Protein AF-0000000087425259 (afdb_homodimer)

Radius of gyration: 31.86 Å; Cα contacts (8 Å, |Δi|>4): 2151; chains: 2; bounding box: 112×76×80 Å

Secondary structure (DSSP, 8-state):
-----------------------------------------------------HHHHHHSTTS-------EEEE-----SSSS-----EEEEEEEEEEEEEEE---SS-TTSS---EEEEEEEEEEEEEE-TTSEEEEEEEEEEEEP--S-TT-----EEEEEEEEEEEEEEETTEEEEEEEEE-SS-HHHHS-GGG-SSSS--HHHH-B-TTTSS-B--S---EEEEEEEE-PPEESSTTSSSEEEEEEEEEE-SS-SSBSS-SSS--EEEEEEEEEETTTEEEEEEEEEEEEEESSTT--EEEEEEEEEEEEEEEETTEEEEEEEEEEEEE--SSTTPPPPEEEEEEEEEEEE-SSBTTEEEEEEEEEEES-TTS-GGGS-GGG--EEEEEEEEEEE-SSSSEEEEEEEEEEEESS------EEEEEEEEE-/------------------------------------------------------HHHHHTTTS-------EEEE-----SSSS---PPEEEEEEEEEEEEEEE---SS-TTSS---EEEEEEEEEEEEEE-TTSEEEEEEEEEEEEP--S-TT----BEEEEEEEEEEEEEEETTEEEEEEEEE-SS-HHHHS-GGG-SSSS--HHHH-B-TTTSS-B--S---EEEEEEEE---EESSTTSSSEEEEEEEEEE-SS-SS-SS-SSSPPEEEEEEEEEETTTEEEEEEEEEEEEEESSTT--EEEEEEEEEEEEEEEETTEEEEEEEEEEEEE--SSTTPPPPEEEEEEEEEEEE-SSBTTEEEEEEEEEEES-TTS-GGGS-GGG--EEEEEEEEEEE-SSSSEEEEEEEEEEEESS------EEEEEEEEE-

pLDDT: mean 77.79, std 27.11, range [18.11, 98.94]

Organism: Persicimonas caeni (NCBI:txid2292766)

Solvent-accessible surface area (backbone atoms only — not comparable to full-atom values): 45806 Å² total; per-residue (Å²): 132,93,71,86,80,83,82,77,79,79,80,79,81,78,80,80,76,77,71,80,73,76,74,76,76,71,78,73,81,76,80,82,74,80,79,82,77,80,76,79,80,74,82,70,82,73,74,77,65,86,75,59,74,49,56,78,40,45,76,59,48,68,64,83,46,49,64,45,72,35,60,66,42,60,38,69,51,77,49,90,64,92,64,76,49,81,40,52,39,32,30,38,37,35,35,39,30,40,32,37,40,39,39,33,63,25,91,87,42,82,70,27,24,78,70,60,43,77,42,63,66,36,39,35,38,33,40,41,35,39,37,94,76,24,41,34,36,37,40,29,38,27,55,28,36,72,41,85,55,87,54,89,82,48,84,74,58,53,66,36,48,35,54,57,39,41,30,42,32,43,35,79,41,67,72,38,31,42,34,40,23,27,38,70,50,46,49,39,68,73,67,66,45,56,79,89,68,51,93,53,98,62,73,50,52,29,50,63,27,36,53,54,48,65,35,71,54,35,79,32,76,51,57,61,35,25,34,25,40,34,41,32,35,39,74,46,50,83,40,90,79,51,65,34,51,24,40,29,42,31,39,34,44,25,34,59,44,66,58,49,45,44,42,20,78,67,45,38,65,14,42,32,28,27,43,35,40,28,40,29,86,36,33,36,42,35,39,20,33,37,44,27,66,34,74,43,76,54,89,88,59,62,41,54,32,38,36,41,35,41,30,42,36,42,38,39,44,56,96,46,31,38,38,43,34,39,40,41,38,38,35,41,37,48,47,91,54,92,87,49,66,74,63,39,32,27,39,24,38,38,40,34,41,35,38,54,56,79,59,97,45,30,28,49,32,42,33,46,29,31,31,24,61,23,72,77,43,64,72,84,73,35,39,83,66,26,45,37,39,38,39,43,34,44,35,42,28,36,56,47,66,79,46,44,39,37,39,39,38,38,41,34,45,62,44,50,71,78,58,86,63,52,40,37,33,40,39,38,37,45,34,40,48,51,144,90,73,88,76,80,80,77,78,77,80,78,81,76,77,82,74,80,74,81,73,75,76,75,78,74,80,77,82,79,80,85,87,81,89,76,80,78,75,79,81,78,80,69,83,76,74,76,66,86,76,62,78,51,64,84,45,47,77,61,48,69,59,80,48,43,68,46,66,35,39,65,56,58,59,70,64,76,62,89,67,91,65,79,76,88,44,53,39,30,27,36,35,35,36,40,30,27,32,38,40,41,39,34,62,24,92,87,42,82,70,26,25,46,38,30,31,33,28,56,65,36,39,34,41,33,41,40,34,38,37,92,76,25,40,33,38,39,40,30,37,27,35,26,35,63,43,84,56,87,53,86,81,47,72,60,33,45,30,32,55,40,72,59,38,40,30,41,35,43,35,79,42,64,73,38,31,41,34,45,34,27,39,69,49,46,50,41,68,74,66,65,46,54,78,91,68,50,93,54,97,63,72,50,50,30,50,64,27,37,53,45,44,65,37,70,54,35,80,31,80,51,58,60,34,24,45,36,38,35,41,33,34,42,77,47,50,83,42,88,80,52,65,34,53,24,39,28,42,30,39,34,43,25,42,61,45,66,60,90,58,94,65,68,88,76,89,40,66,14,41,32,27,27,43,36,40,28,39,28,85,36,31,37,44,34,39,19,35,37,44,29,67,34,73,46,77,54,88,85,61,60,42,53,34,38,37,40,35,40,30,42,34,43,38,39,45,57,96,47,32,39,37,45,34,37,39,40,38,38,36,41,36,47,49,95,53,93,88,49,65,75,64,37,32,26,40,22,39,37,40,34,40,35,38,56,55,80,58,97,45,32,28,50,32,43,33,46,29,30,30,25,63,23,71,77,42,63,72,83,73,34,38,83,65,25,44,36,40,37,39,43,33,42,34,43,30,36,55,44,60,74,44,44,40,37,39,39,38,37,41,34,45,61,45,51,72,77,58,86,65,51,42,37,33,40,40,38,35,46,34,40,47,50

Foldseek 3Di:
DDDDDPCPPPPPPDPPVPPPPPPPPPPPPDDPPPDPPPDDDPPPPCPPPVPDPCFLCVLVVPPLFDPPFFPFDWPQPVDPDPPGPQTKGKGKKWKWKKKWKFWDQFPVDRLAGPDTGIARPWTKIWMWIDTPQQKIWIWMKTQRAFDDDPPLRDLDGDGGIFTAGTWIWGDNDQQKMKIFFKFFFPADPQQNRDCLPDPAVDDFCQQQNDDRRQFFGDHHQGATIFGWMKMWHGWDAPDDPLQAKTKIKMKTKGLQDHPDDDDRDPPDIKIKMKMWIDRRSFKIKMKMKIWDFHWDDDPPPTWTKIKIKMKIWMWGDDPQKTKIKMKMKMKIPTDPDPPDDHIFMKIKIKMKMWGACPDPQKIKMKMKIKIAGGPPDDDPRCPRHGWMKIKIKIKMKGQDRHFQKIKMWMWIDMDTDPDDGRIIMIMIMIMHID/DDDDDPCPPPPDPDPPVPPPPPPPPPPPPDDPDDDPPCDDPPPPDPPPPVCDPCFLCVLVVPPLFDPPWFDWDWPPPPDPDPPDRQTKTKGKKWKWKKKWKFWDQFPVDRLAGPDTGIAGPWTKIWMWIDGPQQKIWIWMKTQRAFDDDPPQRDLDGDGGMFTADTWIWGDNDQQKMKIFFKFFFPADPQQNDDCLPDPAVDDFCQQANDGRRQFRGDHHQGATIFGWMKMWHGWDAPDDPLQAKTKIKMKIKGLQDHPPDPDRDPPDIKIKMKMWIDRRSFKIKMKMKIWDFHWDDDPPPTWTKIKIKMKIWMWGDDPQKTKIKMKMKMKIPTDPDPPDDHIFMKIKIKMKMWGAPPDPQKIKMKMKIKIAGGPPDDDPRCPRHRWMKIKIKIKMKGQDRHFQKIKMWIWIDMDTDHDDGRTIMIMIMIMGID

Sequence (868 aa):
MYNSPRNVQSCRFEEVMMSRRRTLNVCLFGALASSLFALPAAAQDTDSEEDVRPEMKEMLEDDEGSEARGIVVSDNFPGEDDEEPAGWTVEFFGYLRTQYTAIQDDPNLEEFGRNDGFIIADARFGFLGYLDNGLGFELEVDAGVPRPTEEANTAIGEVVTRLRDGYVFYQPHPLFRASAGQFKVPFDIEELLSTANILFVERSVGSRGVEGVEGPNREGLSVGRQVGVRIDSDPFFFVTEDDGPGVSYALAATNGQSANRSLNDNDQAAFYGRVNLHWGEIARLGGGAYYNDRTIGELPDLIGETQTGWTADLTVAAAGFSLLANVVQVEFEPPEEVGAEPARTGLSYQAQVAYEEPFFGLQPAYRFAYLDPDTDREGAEAGIRFESLTYHTVGLNYNAKTYPLRLMLNYTITAEEQLEIDNDRFDALVQVEWMYNSPRNVQSCRFEEVMMSRRRTLNVCLFGALASSLFALPAAAQDTDSEEDVRPEMKEMLEDDEGSEARGIVVSDNFPGEDDEEPAGWTVEFFGYLRTQYTAIQDDPNLEEFGRNDGFIIADARFGFLGYLDNGLGFELEVDAGVPRPTEEANTAIGEVVTRLRDGYVFYQPHPLFRASAGQFKVPFDIEELLSTANILFVERSVGSRGVEGVEGPNREGLSVGRQVGVRIDSDPFFFVTEDDGPGVSYALAATNGQSANRSLNDNDQAAFYGRVNLHWGEIARLGGGAYYNDRTIGELPDLIGETQTGWTADLTVAAAGFSLLANVVQVEFEPPEEVGAEPARTGLSYQAQVAYEEPFFGLQPAYRFAYLDPDTDREGAEAGIRFESLTYHTVGLNYNAKTYPLRLMLNYTITAEEQLEIDNDRFDALVQVEW

Nearest PDB structures (foldseek):
  5o77-assembly1_A  TM=6.909E-01  e=1.089E-11  Klebsiella pneumoniae
  2qom-assembly2_B  TM=3.516E-01  e=2.430E-03  Escherichia coli O157:H7
  3slo-assembly1_A  TM=3.481E-01  e=1.559E-02  Escherichia coli O157:H7
  3njt-assembly1_A  TM=3.994E-01  e=5.576E-02  Bordetella pertussis
  3rgn-assembly1_A  TM=3.846E-01  e=3.978E-01  Escherichia coli K-12

Structure (mmCIF, N/CA/C/O backbone):
data_AF-0000000087425259-model_v1
#
loop_
_entity.id
_entity.type
_entity.pdbx_description
1 polymer Porin
#
loop_
_atom_site.group_PDB
_atom_site.id
_atom_site.type_symbol
_atom_site.label_atom_id
_atom_site.label_alt_id
_atom_site.label_comp_id
_atom_site.label_asym_id
_atom_site.label_entity_id
_atom_site.label_seq_id
_atom_site.pdbx_PDB_ins_code
_atom_site.Cartn_x
_atom_site.Cartn_y
_atom_site.Cartn_z
_atom_site.occupancy
_atom_site.B_iso_or_equiv
_atom_site.auth_seq_id
_atom_site.auth_comp_id
_atom_site.auth_asym_id
_atom_site.auth_atom_id
_atom_site.pdbx_PDB_model_num
ATOM 1 N N . MET A 1 1 ? 74.688 9.32 -16.422 1 19.69 1 MET A N 1
ATOM 2 C CA . MET A 1 1 ? 74.25 10.047 -17.625 1 19.69 1 MET A CA 1
ATOM 3 C C . MET A 1 1 ? 72.75 10.047 -17.75 1 19.69 1 MET A C 1
ATOM 5 O O . MET A 1 1 ? 72.125 11.008 -18.25 1 19.69 1 MET A O 1
ATOM 9 N N . TYR A 1 2 ? 72.062 8.867 -17.828 1 21.11 2 TYR A N 1
ATOM 10 C CA . TYR A 1 2 ? 71 8.602 -18.75 1 21.11 2 TYR A CA 1
ATOM 11 C C . TYR A 1 2 ? 69.688 9.32 -18.297 1 21.11 2 TYR A C 1
ATOM 13 O O . TYR A 1 2 ? 69.25 9.156 -17.156 1 21.11 2 TYR A O 1
ATOM 21 N N . ASN A 1 3 ? 69.188 10.352 -18.984 1 19.94 3 ASN A N 1
ATOM 22 C CA . ASN A 1 3 ? 68.312 11.5 -19.172 1 19.94 3 ASN A CA 1
ATOM 23 C C . ASN A 1 3 ? 66.875 11.055 -19.484 1 19.94 3 ASN A C 1
ATOM 25 O O . ASN A 1 3 ? 66.062 11.883 -19.812 1 19.94 3 ASN A O 1
ATOM 29 N N . SER A 1 4 ? 66.625 9.789 -19.875 1 23.34 4 SER A N 1
ATOM 30 C CA . SER A 1 4 ? 65.625 9.734 -20.906 1 23.34 4 SER A CA 1
ATOM 31 C C . SER A 1 4 ? 64.312 10.328 -20.422 1 23.34 4 SER A C 1
ATOM 33 O O . SER A 1 4 ? 63.969 10.219 -19.234 1 23.34 4 SER A O 1
ATOM 35 N N . PRO A 1 5 ? 63.5 11.086 -21.328 1 23.02 5 PRO A N 1
ATOM 36 C CA . PRO A 1 5 ? 62.438 12.078 -21.484 1 23.02 5 PRO A CA 1
ATOM 37 C C . PRO A 1 5 ? 61.062 11.516 -21.172 1 23.02 5 PRO A C 1
ATOM 39 O O . PRO A 1 5 ? 60.844 10.312 -21.297 1 23.02 5 PRO A O 1
ATOM 42 N N . ARG A 1 6 ? 60.188 12.156 -20.25 1 22.78 6 ARG A N 1
ATOM 43 C CA . ARG A 1 6 ? 58.906 12.133 -19.547 1 22.78 6 ARG A CA 1
ATOM 44 C C . ARG A 1 6 ? 57.75 12.266 -20.531 1 22.78 6 ARG A C 1
ATOM 46 O O . ARG A 1 6 ? 57.312 13.375 -20.859 1 22.78 6 ARG A O 1
ATOM 53 N N . ASN A 1 7 ? 57.781 11.617 -21.812 1 19.81 7 ASN A N 1
ATOM 54 C CA . ASN A 1 7 ? 56.812 12.023 -22.828 1 19.81 7 ASN A CA 1
ATOM 55 C C . ASN A 1 7 ? 55.375 11.852 -22.344 1 19.81 7 ASN A C 1
ATOM 57 O O . ASN A 1 7 ? 54.938 10.727 -22.078 1 19.81 7 ASN A O 1
ATOM 61 N N . VAL A 1 8 ? 54.75 12.781 -21.562 1 22.31 8 VAL A N 1
ATOM 62 C CA . VAL A 1 8 ? 53.406 12.953 -21.016 1 22.31 8 VAL A CA 1
ATOM 63 C C . VAL A 1 8 ? 52.375 13 -22.141 1 22.31 8 VAL A C 1
ATOM 65 O O . VAL A 1 8 ? 52.406 13.922 -22.953 1 22.31 8 VAL A O 1
ATOM 68 N N . GLN A 1 9 ? 52.125 11.898 -22.938 1 19 9 GLN A N 1
ATOM 69 C CA . GLN A 1 9 ? 51.281 11.891 -24.109 1 19 9 GLN A CA 1
ATOM 70 C C . GLN A 1 9 ? 49.875 12.391 -23.781 1 19 9 GLN A C 1
ATOM 72 O O . GLN A 1 9 ? 49.281 11.945 -22.797 1 19 9 GLN A O 1
ATOM 77 N N . SER A 1 10 ? 49.375 13.641 -24.25 1 20.88 10 SER A N 1
ATOM 78 C CA . SER A 1 10 ? 48.219 14.508 -24.266 1 20.88 10 SER A CA 1
ATOM 79 C C . SER A 1 10 ? 47.031 13.812 -24.906 1 20.88 10 SER A C 1
ATOM 81 O O . SER A 1 10 ? 47 13.594 -26.125 1 20.88 10 SER A O 1
ATOM 83 N N . CYS A 1 11 ? 46.531 12.602 -24.5 1 20.41 11 CYS A N 1
ATOM 84 C CA . CYS A 1 11 ? 45.469 11.953 -25.234 1 20.41 11 CYS A CA 1
ATOM 85 C C . CYS A 1 11 ? 44.25 12.867 -25.344 1 20.41 11 CYS A C 1
ATOM 87 O O . CYS A 1 11 ? 43.688 13.305 -24.344 1 20.41 11 CYS A O 1
ATOM 89 N N . ARG A 1 12 ? 44.094 13.695 -26.453 1 19.42 12 ARG A N 1
ATOM 90 C CA . ARG A 1 12 ? 43.031 14.594 -26.938 1 19.42 12 ARG A CA 1
ATOM 91 C C . ARG A 1 12 ? 41.688 13.867 -27.062 1 19.42 12 ARG A C 1
ATOM 93 O O . ARG A 1 12 ? 41.562 12.93 -27.844 1 19.42 12 ARG A O 1
ATOM 100 N N . PHE A 1 13 ? 40.875 13.688 -25.969 1 20.02 13 PHE A N 1
ATOM 101 C CA . PHE A 1 13 ? 39.531 13.109 -25.891 1 20.02 13 PHE A CA 1
ATOM 102 C C . PHE A 1 13 ? 38.594 13.828 -26.844 1 20.02 13 PHE A C 1
ATOM 104 O O . PHE A 1 13 ? 38.281 15.008 -26.641 1 20.02 13 PHE A O 1
ATOM 111 N N . GLU A 1 14 ? 38.688 13.656 -28.203 1 19.03 14 GLU A N 1
ATOM 112 C CA . GLU A 1 14 ? 37.781 14.203 -29.203 1 19.03 14 GLU A CA 1
ATOM 113 C C . GLU A 1 14 ? 36.312 13.953 -28.844 1 19.03 14 GLU A C 1
ATOM 115 O O . GLU A 1 14 ? 35.969 12.891 -28.312 1 19.03 14 GLU A O 1
ATOM 120 N N . GLU A 1 15 ? 35.469 15.039 -28.844 1 20.64 15 GLU A N 1
ATOM 121 C CA . GLU A 1 15 ? 34.125 15.508 -28.531 1 20.64 15 GLU A CA 1
ATOM 122 C C . GLU A 1 15 ? 33.094 14.852 -29.453 1 20.64 15 GLU A C 1
ATOM 124 O O . GLU A 1 15 ? 32.938 15.273 -30.609 1 20.64 15 GLU A O 1
ATOM 129 N N . VAL A 1 16 ? 33.094 13.516 -29.781 1 20.41 16 VAL A N 1
ATOM 130 C CA . VAL A 1 16 ? 32.156 13.055 -30.781 1 20.41 16 VAL A CA 1
ATOM 131 C C . VAL A 1 16 ? 30.734 13.453 -30.359 1 20.41 16 VAL A C 1
ATOM 133 O O . VAL A 1 16 ? 30.25 13.039 -29.297 1 20.41 16 VAL A O 1
ATOM 136 N N . MET A 1 17 ? 30.172 14.594 -30.75 1 19.92 17 MET A N 1
ATOM 137 C CA . MET A 1 17 ? 28.891 15.289 -30.625 1 19.92 17 MET A CA 1
ATOM 138 C C . MET A 1 17 ? 27.766 14.453 -31.234 1 19.92 17 MET A C 1
ATOM 140 O O . MET A 1 17 ? 27.531 14.484 -32.438 1 19.92 17 MET A O 1
ATOM 144 N N . MET A 1 18 ? 27.766 13.125 -31.125 1 20.09 18 MET A N 1
ATOM 145 C CA . MET A 1 18 ? 26.719 12.477 -31.906 1 20.09 18 MET A CA 1
ATOM 146 C C . MET A 1 18 ? 25.344 13.031 -31.562 1 20.09 18 MET A C 1
ATOM 148 O O . MET A 1 18 ? 25 13.156 -30.391 1 20.09 18 MET A O 1
ATOM 152 N N . SER A 1 19 ? 24.688 13.812 -32.438 1 20.38 19 SER A N 1
ATOM 153 C CA . SER A 1 19 ? 23.422 14.516 -32.625 1 20.38 19 SER A CA 1
ATOM 154 C C . SER A 1 19 ? 22.234 13.555 -32.5 1 20.38 19 SER A C 1
ATOM 156 O O . SER A 1 19 ? 21.109 13.891 -32.875 1 20.38 19 SER A O 1
ATOM 158 N N . ARG A 1 20 ? 22.188 12.562 -31.719 1 20.22 20 ARG A N 1
ATOM 159 C CA . ARG A 1 20 ? 21.062 11.656 -31.922 1 20.22 20 ARG A CA 1
ATOM 160 C C . ARG A 1 20 ? 19.734 12.391 -31.75 1 20.22 20 ARG A C 1
ATOM 162 O O . ARG A 1 20 ? 19.453 12.945 -30.688 1 20.22 20 ARG A O 1
ATOM 169 N N . ARG A 1 21 ? 19.172 12.984 -32.781 1 21.23 21 ARG A N 1
ATOM 170 C CA . ARG A 1 21 ? 17.812 13.516 -32.938 1 21.23 21 ARG A CA 1
ATOM 171 C C . ARG A 1 21 ? 16.766 12.5 -32.469 1 21.23 21 ARG A C 1
ATOM 173 O O . ARG A 1 21 ? 16.641 11.422 -33.062 1 21.23 21 ARG A O 1
ATOM 180 N N . ARG A 1 22 ? 16.625 12.195 -31.25 1 21.67 22 ARG A N 1
ATOM 181 C CA . ARG A 1 22 ? 15.594 11.312 -30.719 1 21.67 22 ARG A CA 1
ATOM 182 C C . ARG A 1 22 ? 14.219 11.695 -31.25 1 21.67 22 ARG A C 1
ATOM 184 O O . ARG A 1 22 ? 13.742 12.812 -31.016 1 21.67 22 ARG A O 1
ATOM 191 N N . THR A 1 23 ? 13.977 11.352 -32.531 1 19.39 23 THR A N 1
ATOM 192 C CA . THR A 1 23 ? 12.648 11.492 -33.125 1 19.39 23 THR A CA 1
ATOM 193 C C . THR A 1 23 ? 11.586 10.922 -32.188 1 19.39 23 THR A C 1
ATOM 195 O O . THR A 1 23 ? 11.742 9.82 -31.656 1 19.39 23 THR A O 1
ATOM 198 N N . LEU A 1 24 ? 10.945 11.75 -31.5 1 20.19 24 LEU A N 1
ATOM 199 C CA . LEU A 1 24 ? 9.789 11.602 -30.625 1 20.19 24 LEU A CA 1
ATOM 200 C C . LEU A 1 24 ? 8.688 10.805 -31.328 1 20.19 24 LEU A C 1
ATOM 202 O O . LEU A 1 24 ? 8.07 11.297 -32.281 1 20.19 24 LEU A O 1
ATOM 206 N N . ASN A 1 25 ? 9.062 9.586 -31.844 1 19.55 25 ASN A N 1
ATOM 207 C CA . ASN A 1 25 ? 7.961 8.867 -32.5 1 19.55 25 ASN A CA 1
ATOM 208 C C . ASN A 1 25 ? 6.723 8.828 -31.594 1 19.55 25 ASN A C 1
ATOM 210 O O . ASN A 1 25 ? 6.762 8.258 -30.5 1 19.55 25 ASN A O 1
ATOM 214 N N . VAL A 1 26 ? 5.898 9.852 -31.594 1 20.66 26 VAL A N 1
ATOM 215 C CA . VAL A 1 26 ? 4.551 10 -31.062 1 20.66 26 VAL A CA 1
ATOM 216 C C . VAL A 1 26 ? 3.668 8.859 -31.562 1 20.66 26 VAL A C 1
ATOM 218 O O . VAL A 1 26 ? 3.395 8.758 -32.75 1 20.66 26 VAL A O 1
ATOM 221 N N . CYS A 1 27 ? 4.031 7.613 -31.25 1 20.67 27 CYS A N 1
ATOM 222 C CA . CYS A 1 27 ? 3.115 6.57 -31.703 1 20.67 27 CYS A CA 1
ATOM 223 C C . CYS A 1 27 ? 1.669 6.957 -31.406 1 20.67 27 CYS A C 1
ATOM 225 O O . CYS A 1 27 ? 1.297 7.16 -30.25 1 20.67 27 CYS A O 1
ATOM 227 N N . LEU A 1 28 ? 1.037 7.633 -32.375 1 19.09 28 LEU A N 1
ATOM 228 C CA . LEU A 1 28 ? -0.376 7.926 -32.594 1 19.09 28 LEU A CA 1
ATOM 229 C C . LEU A 1 28 ? -1.224 6.668 -32.438 1 19.09 28 LEU A C 1
ATOM 231 O O . LEU A 1 28 ? -1.057 5.699 -33.156 1 19.09 28 LEU A O 1
ATOM 235 N N . PHE A 1 29 ? -1.549 6.273 -31.219 1 21.06 29 PHE A N 1
ATOM 236 C CA . PHE A 1 29 ? -2.598 5.293 -30.969 1 21.06 29 PHE A CA 1
ATOM 237 C C . PHE A 1 29 ? -3.809 5.559 -31.859 1 21.06 29 PHE A C 1
ATOM 239 O O . PHE A 1 29 ? -4.359 6.664 -31.859 1 21.06 29 PHE A O 1
ATOM 246 N N . GLY A 1 30 ? -3.863 4.945 -33.062 1 18.95 30 GLY A N 1
ATOM 247 C CA . GLY A 1 30 ? -4.914 4.887 -34.062 1 18.95 30 GLY A CA 1
ATOM 248 C C . GLY A 1 30 ? -6.305 4.785 -33.469 1 18.95 30 GLY A C 1
ATOM 249 O O . GLY A 1 30 ? -6.461 4.426 -32.312 1 18.95 30 GLY A O 1
ATOM 250 N N . ALA A 1 31 ? -7.363 5.152 -34.375 1 21.22 31 ALA A N 1
ATOM 251 C CA . ALA A 1 31 ? -8.789 5.418 -34.562 1 21.22 31 ALA A CA 1
ATOM 252 C C . ALA A 1 31 ? -9.617 4.152 -34.375 1 21.22 31 ALA A C 1
ATOM 254 O O . ALA A 1 31 ? -9.719 3.326 -35.281 1 21.22 31 ALA A O 1
ATOM 255 N N . LEU A 1 32 ? -9.508 3.254 -33.5 1 19.92 32 LEU A N 1
ATOM 256 C CA . LEU A 1 32 ? -10.508 2.197 -33.656 1 19.92 32 LEU A CA 1
ATOM 257 C C . LEU A 1 32 ? -11.914 2.775 -33.625 1 19.92 32 LEU A C 1
ATOM 259 O O . LEU A 1 32 ? -12.344 3.369 -32.656 1 19.92 32 LEU A O 1
ATOM 263 N N . ALA A 1 33 ? -12.523 3.127 -34.781 1 20.47 33 ALA A N 1
ATOM 264 C CA . ALA A 1 33 ? -13.859 3.535 -35.219 1 20.47 33 ALA A CA 1
ATOM 265 C C . ALA A 1 33 ? -14.906 2.49 -34.844 1 20.47 33 ALA A C 1
ATOM 267 O O . ALA A 1 33 ? -15.531 1.887 -35.719 1 20.47 33 ALA A O 1
ATOM 268 N N . SER A 1 34 ? -14.844 1.604 -33.875 1 21.95 34 SER A N 1
ATOM 269 C CA . SER A 1 34 ? -15.945 0.651 -33.906 1 21.95 34 SER A CA 1
ATOM 270 C C . SER A 1 34 ? -17.297 1.362 -33.875 1 21.95 34 SER A C 1
ATOM 272 O O . SER A 1 34 ? -17.453 2.371 -33.156 1 21.95 34 SER A O 1
ATOM 274 N N . SER A 1 35 ? -18.141 1.163 -34.938 1 21.52 35 SER A N 1
ATOM 275 C CA . SER A 1 35 ? -19.562 1.396 -35.219 1 21.52 35 SER A CA 1
ATOM 276 C C . SER A 1 35 ? -20.422 0.935 -34.062 1 21.52 35 SER A C 1
ATOM 278 O O . SER A 1 35 ? -20.219 -0.143 -33.5 1 21.52 35 SER A O 1
ATOM 280 N N . LEU A 1 36 ? -21.156 1.882 -33.438 1 22.7 36 LEU A N 1
ATOM 281 C CA . LEU A 1 36 ? -22.172 2.047 -32.375 1 22.7 36 LEU A CA 1
ATOM 282 C C . LEU A 1 36 ? -23.391 1.174 -32.656 1 22.7 36 LEU A C 1
ATOM 284 O O . LEU A 1 36 ? -24.219 1.522 -33.5 1 22.7 36 LEU A O 1
ATOM 288 N N . PHE A 1 37 ? -23.234 -0.231 -32.875 1 22.98 37 PHE A N 1
ATOM 289 C CA . PHE A 1 37 ? -24.469 -0.963 -33.094 1 22.98 37 PHE A CA 1
ATOM 290 C C . PHE A 1 37 ? -25.438 -0.726 -31.953 1 22.98 37 PHE A C 1
ATOM 292 O O . PHE A 1 37 ? -25.031 -0.66 -30.797 1 22.98 37 PHE A O 1
ATOM 299 N N . ALA A 1 38 ? -26.703 -0.24 -32.25 1 22.47 38 ALA A N 1
ATOM 300 C CA . ALA A 1 38 ? -27.938 0.105 -31.531 1 22.47 38 ALA A CA 1
ATOM 301 C C . ALA A 1 38 ? -28.547 -1.12 -30.859 1 22.47 38 ALA A C 1
ATOM 303 O O . ALA A 1 38 ? -29.266 -1.9 -31.5 1 22.47 38 ALA A O 1
ATOM 304 N N . LEU A 1 39 ? -27.859 -2.057 -30.25 1 23.67 39 LEU A N 1
ATOM 305 C CA . LEU A 1 39 ? -28.766 -3.137 -29.875 1 23.67 39 LEU A CA 1
ATOM 306 C C . LEU A 1 39 ? -29.828 -2.645 -28.891 1 23.67 39 LEU A C 1
ATOM 308 O O . LEU A 1 39 ? -29.531 -1.838 -28.016 1 23.67 39 LEU A O 1
ATOM 312 N N . PRO A 1 40 ? -31.125 -2.797 -29.203 1 25.67 40 PRO A N 1
ATOM 313 C CA . PRO A 1 40 ? -32.312 -2.422 -28.422 1 25.67 40 PRO A CA 1
ATOM 314 C C . PRO A 1 40 ? -32.312 -3.039 -27.016 1 25.67 40 PRO A C 1
ATOM 316 O O . PRO A 1 40 ? -31.672 -4.082 -26.797 1 25.67 40 PRO A O 1
ATOM 319 N N . ALA A 1 41 ? -32.625 -2.246 -26 1 25.45 41 ALA A N 1
ATOM 320 C CA . ALA A 1 41 ? -32.719 -2.354 -24.547 1 25.45 41 ALA A CA 1
ATOM 321 C C . ALA A 1 41 ? -33.75 -3.377 -24.125 1 25.45 41 ALA A C 1
ATOM 323 O O . ALA A 1 41 ? -34.938 -3.055 -24.031 1 25.45 41 ALA A O 1
ATOM 324 N N . ALA A 1 42 ? -33.875 -4.602 -24.688 1 24.58 42 ALA A N 1
ATOM 325 C CA . ALA A 1 42 ? -34.938 -5.363 -24.047 1 24.58 42 ALA A CA 1
ATOM 326 C C . ALA A 1 42 ? -34.75 -5.402 -22.531 1 24.58 42 ALA A C 1
ATOM 328 O O . ALA A 1 42 ? -33.656 -5.688 -22.031 1 24.58 42 ALA A O 1
ATOM 329 N N . ALA A 1 43 ? -35.688 -4.859 -21.812 1 26.69 43 ALA A N 1
ATOM 330 C CA . ALA A 1 43 ? -35.969 -4.699 -20.375 1 26.69 43 ALA A CA 1
ATOM 331 C C . ALA A 1 43 ? -35.969 -6.047 -19.672 1 26.69 43 ALA A C 1
ATOM 333 O O . ALA A 1 43 ? -36.969 -6.758 -19.672 1 26.69 43 ALA A O 1
ATOM 334 N N . GLN A 1 44 ? -34.906 -6.992 -19.953 1 23.28 44 GLN A N 1
ATOM 335 C CA . GLN A 1 44 ? -35.188 -8.242 -19.234 1 23.28 44 GLN A CA 1
ATOM 336 C C . GLN A 1 44 ? -35.219 -8.016 -17.734 1 23.28 44 GLN A C 1
ATOM 338 O O . GLN A 1 44 ? -34.469 -7.195 -17.203 1 23.28 44 GLN A O 1
ATOM 343 N N . ASP A 1 45 ? -36.219 -8.531 -17.078 1 25.73 45 ASP A N 1
ATOM 344 C CA . ASP A 1 45 ? -36.625 -8.695 -15.68 1 25.73 45 ASP A CA 1
ATOM 345 C C . ASP A 1 45 ? -35.469 -9.25 -14.852 1 25.73 45 ASP A C 1
ATOM 347 O O . ASP A 1 45 ? -35 -10.359 -15.102 1 25.73 45 ASP A O 1
ATOM 351 N N . THR A 1 46 ? -34.5 -8.359 -14.469 1 26.97 46 THR A N 1
ATOM 352 C CA . THR A 1 46 ? -33.281 -8.625 -13.711 1 26.97 46 THR A CA 1
ATOM 353 C C . THR A 1 46 ? -33.625 -9.227 -12.352 1 26.97 46 THR A C 1
ATOM 355 O O . THR A 1 46 ? -34.094 -8.523 -11.461 1 26.97 46 THR A O 1
ATOM 358 N N . ASP A 1 47 ? -34.281 -10.414 -12.359 1 26.91 47 ASP A N 1
ATOM 359 C CA . ASP A 1 47 ? -34.281 -11.117 -11.078 1 26.91 47 ASP A CA 1
ATOM 360 C C . ASP A 1 47 ? -32.875 -11.039 -10.43 1 26.91 47 ASP A C 1
ATOM 362 O O . ASP A 1 47 ? -31.891 -11.422 -11.047 1 26.91 47 ASP A O 1
ATOM 366 N N . SER A 1 48 ? -32.719 -10.062 -9.578 1 27.31 48 SER A N 1
ATOM 367 C CA . SER A 1 48 ? -31.578 -9.641 -8.773 1 27.31 48 SER A CA 1
ATOM 368 C C . SER A 1 48 ? -30.953 -10.82 -8.039 1 27.31 48 SER A C 1
ATOM 370 O O . SER A 1 48 ? -31.281 -11.086 -6.879 1 27.31 48 SER A O 1
ATOM 372 N N . GLU A 1 49 ? -30.984 -12.094 -8.641 1 27.17 49 GLU A N 1
ATOM 373 C CA . GLU A 1 49 ? -30.141 -13.039 -7.914 1 27.17 49 GLU A CA 1
ATOM 374 C C . GLU A 1 49 ? -28.797 -12.422 -7.578 1 27.17 49 GLU A C 1
ATOM 376 O O . GLU A 1 49 ? -28.219 -11.688 -8.383 1 27.17 49 GLU A O 1
ATOM 381 N N . GLU A 1 50 ? -28.5 -12.258 -6.316 1 28.45 50 GLU A N 1
ATOM 382 C CA . GLU A 1 50 ? -27.328 -11.719 -5.637 1 28.45 50 GLU A CA 1
ATOM 383 C C . GLU A 1 50 ? -26.047 -12.203 -6.297 1 28.45 50 GLU A C 1
ATOM 385 O O . GLU A 1 50 ? -25.719 -13.391 -6.238 1 28.45 50 GLU A O 1
ATOM 390 N N . ASP A 1 51 ? -25.781 -11.719 -7.492 1 26.73 51 ASP A N 1
ATOM 391 C CA . ASP A 1 51 ? -24.672 -11.93 -8.406 1 26.73 51 ASP A CA 1
ATOM 392 C C . ASP A 1 51 ? -23.344 -11.609 -7.734 1 26.73 51 ASP A C 1
ATOM 394 O O . ASP A 1 51 ? -22.922 -10.445 -7.699 1 26.73 51 ASP A O 1
ATOM 398 N N . VAL A 1 52 ? -23.062 -12.18 -6.633 1 26.84 52 VAL A N 1
ATOM 399 C CA . VAL A 1 52 ? -21.719 -12.125 -6.082 1 26.84 52 VAL A CA 1
ATOM 400 C C . VAL A 1 52 ? -20.703 -12.43 -7.18 1 26.84 52 VAL A C 1
ATOM 402 O O . VAL A 1 52 ? -21.031 -13.078 -8.18 1 26.84 52 VAL A O 1
ATOM 405 N N . ARG A 1 53 ? -19.578 -11.836 -7.16 1 27.41 53 ARG A N 1
ATOM 406 C CA . ARG A 1 53 ? -18.531 -11.945 -8.164 1 27.41 53 ARG A CA 1
ATOM 407 C C . ARG A 1 53 ? -18.297 -13.398 -8.555 1 27.41 53 ARG A C 1
ATOM 409 O O . ARG A 1 53 ? -17.797 -14.195 -7.75 1 27.41 53 ARG A O 1
ATOM 416 N N . PRO A 1 54 ? -18.969 -13.883 -9.562 1 27.19 54 PRO A N 1
ATOM 417 C CA . PRO A 1 54 ? -18.953 -15.281 -10.008 1 27.19 54 PRO A CA 1
ATOM 418 C C . PRO A 1 54 ? -17.531 -15.781 -10.297 1 27.19 54 PRO A C 1
ATOM 420 O O . PRO A 1 54 ? -17.234 -16.969 -10.109 1 27.19 54 PRO A O 1
ATOM 423 N N . GLU A 1 55 ? -16.719 -14.969 -10.859 1 28.64 55 GLU A N 1
ATOM 424 C CA . GLU A 1 55 ? -15.688 -15.617 -11.672 1 28.64 55 GLU A CA 1
ATOM 425 C C . GLU A 1 55 ? -14.57 -16.188 -10.797 1 28.64 55 GLU A C 1
ATOM 427 O O . GLU A 1 55 ? -14.086 -17.297 -11.039 1 28.64 55 GLU A O 1
ATOM 432 N N . MET A 1 56 ? -13.93 -15.367 -9.961 1 26.98 56 MET A N 1
ATOM 433 C CA . MET A 1 56 ? -12.977 -16.062 -9.094 1 26.98 56 MET A CA 1
ATOM 434 C C . MET A 1 56 ? -13.711 -16.938 -8.078 1 26.98 56 MET A C 1
ATOM 436 O O . MET A 1 56 ? -13.094 -17.797 -7.445 1 26.98 56 MET A O 1
ATOM 440 N N . LYS A 1 57 ? -14.93 -16.578 -7.766 1 31 57 LYS A N 1
ATOM 441 C CA . LYS A 1 57 ? -15.852 -17.438 -7.027 1 31 57 LYS A CA 1
ATOM 442 C C . LYS A 1 57 ? -16.172 -18.703 -7.812 1 31 57 LYS A C 1
ATOM 444 O O . LYS A 1 57 ? -16.391 -19.766 -7.227 1 31 57 LYS A O 1
ATOM 449 N N . GLU A 1 58 ? -16.266 -18.531 -9.078 1 30.55 58 GLU A N 1
ATOM 450 C CA . GLU A 1 58 ? -16.703 -19.688 -9.852 1 30.55 58 GLU A CA 1
ATOM 451 C C . GLU A 1 58 ? -15.578 -20.703 -10 1 30.55 58 GLU A C 1
ATOM 453 O O . GLU A 1 58 ? -15.828 -21.891 -10.219 1 30.55 58 GLU A O 1
ATOM 458 N N . MET A 1 59 ? -14.391 -20.281 -10.234 1 30.62 59 MET A N 1
ATOM 459 C CA . MET A 1 59 ? -13.461 -21.406 -10.266 1 30.62 59 MET A CA 1
ATOM 460 C C . MET A 1 59 ? -13.539 -22.203 -8.961 1 30.62 59 MET A C 1
ATOM 462 O O . MET A 1 59 ? -13.375 -23.422 -8.961 1 30.62 59 MET A O 1
ATOM 466 N N . LEU A 1 60 ? -13.578 -21.391 -7.852 1 28.88 60 LEU A N 1
ATOM 467 C CA . LEU A 1 60 ? -13.68 -22.062 -6.559 1 28.88 60 LEU A CA 1
ATOM 468 C C . LEU A 1 60 ? -15.141 -22.328 -6.199 1 28.88 60 LEU A C 1
ATOM 470 O O . LEU A 1 60 ? -15.43 -22.828 -5.105 1 28.88 60 LEU A O 1
ATOM 474 N N . GLU A 1 61 ? -16.109 -21.859 -6.918 1 31.52 61 GLU A N 1
ATOM 475 C CA . GLU A 1 61 ? -17.469 -22.047 -6.438 1 31.52 61 GLU A CA 1
ATOM 476 C C . GLU A 1 61 ? -17.859 -23.516 -6.418 1 31.52 61 GLU A C 1
ATOM 478 O O . GLU A 1 61 ? -18.969 -23.875 -6.016 1 31.52 61 GLU A O 1
ATOM 483 N N . ASP A 1 62 ? -17.188 -24.25 -7.145 1 30.48 62 ASP A N 1
ATOM 484 C CA . ASP A 1 62 ? -17.938 -25.5 -7.109 1 30.48 62 ASP A CA 1
ATOM 485 C C . ASP A 1 62 ? -18 -26.062 -5.688 1 30.48 62 ASP A C 1
ATOM 487 O O . ASP A 1 62 ? -18.641 -27.078 -5.449 1 30.48 62 ASP A O 1
ATOM 491 N N . ASP A 1 63 ? -16.844 -26.078 -4.938 1 30.41 63 ASP A N 1
ATOM 492 C CA . ASP A 1 63 ? -17.109 -26.953 -3.795 1 30.41 63 ASP A CA 1
ATOM 493 C C . ASP A 1 63 ? -18.078 -26.281 -2.82 1 30.41 63 ASP A C 1
ATOM 495 O O . ASP A 1 63 ? -17.922 -25.109 -2.479 1 30.41 63 ASP A O 1
ATOM 499 N N . GLU A 1 64 ? -19.312 -26.656 -2.736 1 32.56 64 GLU A N 1
ATOM 500 C CA . GLU A 1 64 ? -20.391 -26.484 -1.759 1 32.56 64 GLU A CA 1
ATOM 501 C C . GLU A 1 64 ? -19.828 -26.266 -0.355 1 32.56 64 GLU A C 1
ATOM 503 O O . GLU A 1 64 ? -20.547 -26.406 0.635 1 32.56 64 GLU A O 1
ATOM 508 N N . GLY A 1 65 ? -18.5 -26.312 -0.227 1 31.73 65 GLY A N 1
ATOM 509 C CA . GLY A 1 65 ? -18.125 -26.156 1.169 1 31.73 65 GLY A CA 1
ATOM 510 C C . GLY A 1 65 ? -18.469 -24.781 1.729 1 31.73 65 GLY A C 1
ATOM 511 O O . GLY A 1 65 ? -18.812 -23.875 0.979 1 31.73 65 GLY A O 1
ATOM 512 N N . SER A 1 66 ? -18.516 -24.734 3.088 1 32.12 66 SER A N 1
ATOM 513 C CA . SER A 1 66 ? -18.875 -23.656 3.992 1 32.12 66 SER A CA 1
ATOM 514 C C . SER A 1 66 ? -18.141 -22.375 3.643 1 32.12 66 SER A C 1
ATOM 516 O O . SER A 1 66 ? -16.906 -22.312 3.723 1 32.12 66 SER A O 1
ATOM 518 N N . GLU A 1 67 ? -18.438 -21.891 2.637 1 32.06 67 GLU A N 1
ATOM 519 C CA . GLU A 1 67 ? -17.922 -20.531 2.4 1 32.06 67 GLU A CA 1
ATOM 520 C C . GLU A 1 67 ? -18.031 -19.688 3.658 1 32.06 67 GLU A C 1
ATOM 522 O O . GLU A 1 67 ? -19.109 -19.547 4.23 1 32.06 67 GLU A O 1
ATOM 527 N N . ALA A 1 68 ? -17.109 -19.609 4.434 1 36.03 68 ALA A N 1
ATOM 528 C CA . ALA A 1 68 ? -17.094 -18.594 5.484 1 36.03 68 ALA A CA 1
ATOM 529 C C . ALA A 1 68 ? -17.578 -17.25 4.957 1 36.03 68 ALA A C 1
ATOM 531 O O . ALA A 1 68 ? -17.031 -16.703 3.99 1 36.03 68 ALA A O 1
ATOM 532 N N . ARG A 1 69 ? -18.906 -17 5.066 1 36.88 69 ARG A N 1
ATOM 533 C CA . ARG A 1 69 ? -19.469 -15.68 4.762 1 36.88 69 ARG A CA 1
ATOM 534 C C . ARG A 1 69 ? -18.766 -14.602 5.578 1 36.88 69 ARG A C 1
ATOM 536 O O . ARG A 1 69 ? -18.641 -14.719 6.801 1 36.88 69 ARG A O 1
ATOM 543 N N . GLY A 1 70 ? -17.891 -13.844 4.938 1 41.66 70 GLY A N 1
ATOM 544 C CA . GLY A 1 70 ? -17.422 -12.617 5.562 1 41.66 70 GLY A CA 1
ATOM 545 C C . GLY A 1 70 ? -18.516 -11.875 6.301 1 41.66 70 GLY A C 1
ATOM 546 O O . GLY A 1 70 ? -19.688 -12.219 6.195 1 41.66 70 GLY A O 1
ATOM 547 N N . ILE A 1 71 ? -18.141 -11.289 7.363 1 47.72 71 ILE A N 1
ATOM 548 C CA . ILE A 1 71 ? -19.062 -10.367 8.023 1 47.72 71 ILE A CA 1
ATOM 549 C C . ILE A 1 71 ? -19.422 -9.234 7.07 1 47.72 71 ILE A C 1
ATOM 551 O O . ILE A 1 71 ? -18.547 -8.555 6.535 1 47.72 71 ILE A O 1
ATOM 555 N N . VAL A 1 72 ? -20.516 -9.398 6.496 1 44.94 72 VAL A N 1
ATOM 556 C CA . VAL A 1 72 ? -21.031 -8.328 5.645 1 44.94 72 VAL A CA 1
ATOM 557 C C . VAL A 1 72 ? -21.688 -7.25 6.504 1 44.94 72 VAL A C 1
ATOM 559 O O . VAL A 1 72 ? -22.531 -7.551 7.355 1 44.94 72 VAL A O 1
ATOM 562 N N . VAL A 1 73 ? -20.938 -6.207 6.582 1 51.06 73 VAL A N 1
ATOM 563 C CA . VAL A 1 73 ? -21.562 -5.051 7.23 1 51.06 73 VAL A CA 1
ATOM 564 C C . VAL A 1 73 ? -22.094 -4.094 6.172 1 51.06 73 VAL A C 1
ATOM 566 O O . VAL A 1 73 ? -21.375 -3.721 5.238 1 51.06 73 VAL A O 1
ATOM 569 N N . SER A 1 74 ? -23.375 -4.129 6.039 1 46.69 74 SER A N 1
ATOM 570 C CA . SER A 1 74 ? -23.969 -3.193 5.094 1 46.69 74 SER A CA 1
ATOM 571 C C . SER A 1 74 ? -24.422 -1.917 5.797 1 46.69 74 SER A C 1
ATOM 573 O O . SER A 1 74 ? -24.859 -1.957 6.953 1 46.69 74 SER A O 1
ATOM 575 N N . ASP A 1 75 ? -23.797 -0.788 5.527 1 48.19 75 ASP A N 1
ATOM 576 C CA . ASP A 1 75 ? -24.266 0.49 6.059 1 48.19 75 ASP A CA 1
ATOM 577 C C . ASP A 1 75 ? -25.688 0.789 5.594 1 48.19 75 ASP A C 1
ATOM 579 O O . ASP A 1 75 ? -25.953 0.873 4.395 1 48.19 75 ASP A O 1
ATOM 583 N N . ASN A 1 76 ? -26.703 0.279 6.281 1 39.78 76 ASN A N 1
ATOM 584 C CA . ASN A 1 76 ? -27.984 0.886 5.977 1 39.78 76 ASN A CA 1
ATOM 585 C C . ASN A 1 76 ? -28.016 2.369 6.336 1 39.78 76 ASN A C 1
ATOM 587 O O . ASN A 1 76 ? -27.953 2.727 7.512 1 39.78 76 ASN A O 1
ATOM 591 N N . PHE A 1 77 ? -27.422 3.203 5.562 1 37 77 PHE A N 1
ATOM 592 C CA . PHE A 1 77 ? -27.797 4.59 5.801 1 37 77 PHE A CA 1
ATOM 593 C C . PHE A 1 77 ? -29.312 4.723 5.922 1 37 77 PHE A C 1
ATOM 595 O O . PHE A 1 77 ? -30.062 4.234 5.062 1 37 77 PHE A O 1
ATOM 602 N N . PRO A 1 78 ? -29.719 4.867 7.074 1 35.5 78 PRO A N 1
ATOM 603 C CA . PRO A 1 78 ? -31.156 5.148 7.09 1 35.5 78 PRO A CA 1
ATOM 604 C C . PRO A 1 78 ? -31.547 6.316 6.188 1 35.5 78 PRO A C 1
ATOM 606 O O . PRO A 1 78 ? -31.109 7.449 6.422 1 35.5 78 PRO A O 1
ATOM 609 N N . GLY A 1 79 ? -31.422 6.305 4.84 1 34.38 79 GLY A N 1
ATOM 610 C CA . GLY A 1 79 ? -32.156 7.371 4.191 1 34.38 79 GLY A CA 1
ATOM 611 C C . GLY A 1 79 ? -33.531 7.586 4.793 1 34.38 79 GLY A C 1
ATOM 612 O O . GLY A 1 79 ? -34.031 6.738 5.531 1 34.38 79 GLY A O 1
ATOM 613 N N . GLU A 1 80 ? -33.844 8.891 4.988 1 36.53 80 GLU A N 1
ATOM 614 C CA . GLU A 1 80 ? -35.219 9.125 5.371 1 36.53 80 GLU A CA 1
ATOM 615 C C . GLU A 1 80 ? -36.156 8.062 4.777 1 36.53 80 GLU A C 1
ATOM 617 O O . GLU A 1 80 ? -37.031 7.555 5.465 1 36.53 80 GLU A O 1
ATOM 622 N N . ASP A 1 81 ? -36.531 8.344 3.387 1 36.91 81 ASP A N 1
ATOM 623 C CA . ASP A 1 81 ? -37.594 7.621 2.689 1 36.91 81 ASP A CA 1
ATOM 624 C C . ASP A 1 81 ? -37.188 6.172 2.422 1 36.91 81 ASP A C 1
ATOM 626 O O . ASP A 1 81 ? -36 5.84 2.434 1 36.91 81 ASP A O 1
ATOM 630 N N . ASP A 1 82 ? -38.156 5.191 2.178 1 38.31 82 ASP A N 1
ATOM 631 C CA . ASP A 1 82 ? -38.281 3.779 1.824 1 38.31 82 ASP A CA 1
ATOM 632 C C . ASP A 1 82 ? -37.125 3.355 0.888 1 38.31 82 ASP A C 1
ATOM 634 O O . ASP A 1 82 ? -37.156 2.244 0.356 1 38.31 82 ASP A O 1
ATOM 638 N N . GLU A 1 83 ? -36.531 4.262 0.124 1 41.12 83 GLU A N 1
ATOM 639 C CA . GLU A 1 83 ? -35.625 3.799 -0.93 1 41.12 83 GLU A CA 1
ATOM 640 C C . GLU A 1 83 ? -34.344 3.23 -0.347 1 41.12 83 GLU A C 1
ATOM 642 O O . GLU A 1 83 ? -33.812 3.742 0.65 1 41.12 83 GLU A O 1
ATOM 647 N N . GLU A 1 84 ? -34.031 1.895 -0.484 1 45 84 GLU A N 1
ATOM 648 C CA . GLU A 1 84 ? -32.938 1.021 -0.136 1 45 84 GLU A CA 1
ATOM 649 C C . GLU A 1 84 ? -31.609 1.79 -0.128 1 45 84 GLU A C 1
ATOM 651 O O . GLU A 1 84 ? -31.281 2.471 -1.101 1 45 84 GLU A O 1
ATOM 656 N N . PRO A 1 85 ? -31.125 2.211 0.894 1 46.88 85 PRO A N 1
ATOM 657 C CA . PRO A 1 85 ? -29.859 2.928 0.977 1 46.88 85 PRO A CA 1
ATOM 658 C C . PRO A 1 85 ? -28.781 2.32 0.082 1 46.88 85 PRO A C 1
ATOM 660 O O . PRO A 1 85 ? -28.625 1.097 0.03 1 46.88 85 PRO A O 1
ATOM 663 N N . ALA A 1 86 ? -28.391 2.9 -1.105 1 56.94 86 ALA A N 1
ATOM 664 C CA . ALA A 1 86 ? -27.328 2.707 -2.094 1 56.94 86 ALA A CA 1
ATOM 665 C C . ALA A 1 86 ? -25.969 2.645 -1.424 1 56.94 86 ALA A C 1
ATOM 667 O O . ALA A 1 86 ? -25.188 3.592 -1.514 1 56.94 86 ALA A O 1
ATOM 668 N N . GLY A 1 87 ? -25.734 2.068 -0.18 1 69.5 87 GLY A N 1
ATOM 669 C CA . GLY A 1 87 ? -24.453 2.143 0.503 1 69.5 87 GLY A CA 1
ATOM 670 C C . GLY A 1 87 ? -23.547 0.964 0.201 1 69.5 87 GLY A C 1
ATOM 671 O O . GLY A 1 87 ? -23.875 0.121 -0.636 1 69.5 87 GLY A O 1
ATOM 672 N N . TRP A 1 88 ? -22.297 1.001 0.836 1 77.88 88 TRP A N 1
ATOM 673 C CA . TRP A 1 88 ? -21.297 -0.046 0.666 1 77.88 88 TRP A CA 1
ATOM 674 C C . TRP A 1 88 ? -21.797 -1.374 1.225 1 77.88 88 TRP A C 1
ATOM 676 O O . TRP A 1 88 ? -22.422 -1.412 2.289 1 77.88 88 TRP A O 1
ATOM 686 N N . THR A 1 89 ? -21.734 -2.346 0.423 1 81.44 89 THR A N 1
ATOM 687 C CA . THR A 1 89 ? -21.625 -3.68 1.003 1 81.44 89 THR A CA 1
ATOM 688 C C . THR A 1 89 ? -20.156 -4.066 1.202 1 81.44 89 THR A C 1
ATOM 690 O O . THR A 1 89 ? -19.375 -4.055 0.251 1 81.44 89 THR A O 1
ATOM 693 N N . VAL A 1 90 ? -19.797 -4.281 2.471 1 84 90 VAL A N 1
ATOM 694 C CA . VAL A 1 90 ? -18.391 -4.598 2.752 1 84 90 VAL A CA 1
ATOM 695 C C . VAL A 1 90 ? -18.297 -5.996 3.357 1 84 90 VAL A C 1
ATOM 697 O O . VAL A 1 90 ? -19.016 -6.32 4.309 1 84 90 VAL A O 1
ATOM 700 N N . GLU A 1 91 ? -17.406 -6.715 2.768 1 85.19 91 GLU A N 1
ATOM 701 C CA . GLU A 1 91 ? -17.109 -8.055 3.268 1 85.19 91 GLU A CA 1
ATOM 702 C C . GLU A 1 91 ? -15.727 -8.094 3.926 1 85.19 91 GLU A C 1
ATOM 704 O O . GLU A 1 91 ? -14.734 -7.66 3.334 1 85.19 91 GLU A O 1
ATOM 709 N N . PHE A 1 92 ? -15.766 -8.617 5.168 1 86.69 92 PHE A N 1
ATOM 710 C CA . PHE A 1 92 ? -14.516 -8.898 5.855 1 86.69 92 PHE A CA 1
ATOM 711 C C . PHE A 1 92 ? -14.086 -10.344 5.625 1 86.69 92 PHE A C 1
ATOM 713 O O . PHE A 1 92 ? -14.867 -11.273 5.836 1 86.69 92 PHE A O 1
ATOM 720 N N . PHE A 1 93 ? -12.898 -10.516 5.137 1 89.94 93 PHE A N 1
ATOM 721 C CA . PHE A 1 93 ? -12.438 -11.867 4.848 1 89.94 93 PHE A CA 1
ATOM 722 C C . PHE A 1 93 ? -11.016 -12.078 5.34 1 89.94 93 PHE A C 1
ATOM 724 O O . PHE A 1 93 ? -10.336 -11.117 5.723 1 89.94 93 PHE A O 1
ATOM 731 N N . GLY A 1 94 ? -10.609 -13.367 5.391 1 94.12 94 GLY A N 1
ATOM 732 C CA . GLY A 1 94 ? -9.25 -13.688 5.777 1 94.12 94 GLY A CA 1
ATOM 733 C C . GLY A 1 94 ? -9.008 -15.172 5.945 1 94.12 94 GLY A C 1
ATOM 734 O O . GLY A 1 94 ? -9.922 -15.984 5.773 1 94.12 94 GLY A O 1
ATOM 735 N N . TYR A 1 95 ? -7.773 -15.5 6.137 1 96.19 95 TYR A N 1
ATOM 736 C CA . TYR A 1 95 ? -7.391 -16.859 6.477 1 96.19 95 TYR A CA 1
ATOM 737 C C . TYR A 1 95 ? -6.051 -16.891 7.207 1 96.19 95 TYR A C 1
ATOM 739 O O . TYR A 1 95 ? -5.254 -15.961 7.082 1 96.19 95 TYR A O 1
ATOM 747 N N . LEU A 1 96 ? -5.91 -17.875 7.988 1 97.88 96 LEU A N 1
ATOM 748 C CA . LEU A 1 96 ? -4.672 -18.156 8.703 1 97.88 96 LEU A CA 1
ATOM 749 C C . LEU A 1 96 ? -4.125 -19.531 8.32 1 97.88 96 LEU A C 1
ATOM 751 O O . LEU A 1 96 ? -4.855 -20.516 8.328 1 97.88 96 LEU A O 1
ATOM 755 N N . ARG A 1 97 ? -2.875 -19.531 7.918 1 98.31 97 ARG A N 1
ATOM 756 C CA . ARG A 1 97 ? -2.174 -20.766 7.598 1 98.31 97 ARG A CA 1
ATOM 757 C C . ARG A 1 97 ? -0.917 -20.922 8.445 1 98.31 97 ARG A C 1
ATOM 759 O O . ARG A 1 97 ? -0.04 -20.047 8.43 1 98.31 97 ARG A O 1
ATOM 766 N N . THR A 1 98 ? -0.835 -21.922 9.195 1 98.25 98 THR A N 1
ATOM 767 C CA . THR A 1 98 ? 0.344 -22.25 9.992 1 98.25 98 THR A CA 1
ATOM 768 C C . THR A 1 98 ? 0.914 -23.609 9.562 1 98.25 98 THR A C 1
ATOM 770 O O . THR A 1 98 ? 0.162 -24.531 9.242 1 98.25 98 THR A O 1
ATOM 773 N N . GLN A 1 99 ? 2.211 -23.719 9.57 1 97.88 99 GLN A N 1
ATOM 774 C CA . GLN A 1 99 ? 2.857 -24.859 8.922 1 97.88 99 GLN A CA 1
ATOM 775 C C . GLN A 1 99 ? 4.008 -25.391 9.766 1 97.88 99 GLN A C 1
ATOM 777 O O . GLN A 1 99 ? 4.547 -24.672 10.617 1 97.88 99 GLN A O 1
ATOM 782 N N . TYR A 1 100 ? 4.23 -26.656 9.664 1 98.25 100 TYR A N 1
ATOM 783 C CA . TYR A 1 100 ? 5.477 -27.281 10.07 1 98.25 100 TYR A CA 1
ATOM 784 C C . TYR A 1 100 ? 6.23 -27.828 8.859 1 98.25 100 TYR A C 1
ATOM 786 O O . TYR A 1 100 ? 5.633 -28.438 7.965 1 98.25 100 TYR A O 1
ATOM 794 N N . THR A 1 101 ? 7.523 -27.578 8.805 1 96.88 101 THR A N 1
ATOM 795 C CA . THR A 1 101 ? 8.359 -28.031 7.699 1 96.88 101 THR A CA 1
ATOM 796 C C . THR A 1 101 ? 9.602 -28.734 8.219 1 96.88 101 THR A C 1
ATOM 798 O O . THR A 1 101 ? 10.219 -28.297 9.188 1 96.88 101 THR A O 1
ATOM 801 N N . ALA A 1 102 ? 9.906 -29.828 7.586 1 97 102 ALA A N 1
ATOM 802 C CA . ALA A 1 102 ? 11.148 -30.562 7.812 1 97 102 ALA A CA 1
ATOM 803 C C . ALA A 1 102 ? 11.844 -30.891 6.496 1 97 102 ALA A C 1
ATOM 805 O O . ALA A 1 102 ? 11.219 -31.453 5.586 1 97 102 ALA A O 1
ATOM 806 N N . ILE A 1 103 ? 13.086 -30.531 6.406 1 95.5 103 ILE A N 1
ATOM 807 C CA . ILE A 1 103 ? 13.898 -30.812 5.23 1 95.5 103 ILE A CA 1
ATOM 808 C C . ILE A 1 103 ? 15.062 -31.719 5.617 1 95.5 103 ILE A C 1
ATOM 810 O O . ILE A 1 103 ? 15.688 -31.531 6.66 1 95.5 103 ILE A O 1
ATOM 814 N N . GLN A 1 104 ? 15.328 -32.625 4.773 1 95.06 104 GLN A N 1
ATOM 815 C CA . GLN A 1 104 ? 16.422 -33.531 5.043 1 95.06 104 GLN A CA 1
ATOM 816 C C . GLN A 1 104 ? 17.75 -32.781 5.207 1 95.06 104 GLN A C 1
ATOM 818 O O . GLN A 1 104 ? 18 -31.828 4.488 1 95.06 104 GLN A O 1
ATOM 823 N N . ASP A 1 105 ? 18.562 -33.344 6.059 1 90.31 105 ASP A N 1
ATOM 824 C CA . ASP A 1 105 ? 19.906 -32.812 6.285 1 90.31 105 ASP A CA 1
ATOM 825 C C . ASP A 1 105 ? 20.906 -33.438 5.336 1 90.31 105 ASP A C 1
ATOM 827 O O . ASP A 1 105 ? 21.266 -34.625 5.492 1 90.31 105 ASP A O 1
ATOM 831 N N . ASP A 1 106 ? 21.375 -32.625 4.469 1 87.62 106 ASP A N 1
ATOM 832 C CA . ASP A 1 106 ? 22.422 -33.156 3.627 1 87.62 106 ASP A CA 1
ATOM 833 C C . ASP A 1 106 ? 23.719 -33.312 4.41 1 87.62 106 ASP A C 1
ATOM 835 O O . ASP A 1 106 ? 24.203 -32.375 5.023 1 87.62 106 ASP A O 1
ATOM 839 N N . PRO A 1 107 ? 24.266 -34.5 4.43 1 86.25 107 PRO A N 1
ATOM 840 C CA . PRO A 1 107 ? 25.484 -34.719 5.215 1 86.25 107 PRO A CA 1
ATOM 841 C C . PRO A 1 107 ? 26.672 -33.969 4.648 1 86.25 107 PRO A C 1
ATOM 843 O O . PRO A 1 107 ? 27.625 -33.656 5.379 1 86.25 107 PRO A O 1
ATOM 846 N N . ASN A 1 108 ? 26.625 -33.625 3.455 1 84.81 108 ASN A N 1
ATOM 847 C CA . ASN A 1 108 ? 27.797 -33.031 2.807 1 84.81 108 ASN A CA 1
ATOM 848 C C . ASN A 1 108 ? 27.641 -31.531 2.658 1 84.81 108 ASN A C 1
ATOM 850 O O . ASN A 1 108 ? 28.609 -30.828 2.381 1 84.81 108 ASN A O 1
ATOM 854 N N . LEU A 1 109 ? 26.453 -31.078 2.682 1 82.31 109 LEU A N 1
ATOM 855 C CA . LEU A 1 109 ? 26.188 -29.641 2.523 1 82.31 109 LEU A CA 1
ATOM 856 C C . LEU A 1 109 ? 25.5 -29.078 3.762 1 82.31 109 LEU A C 1
ATOM 858 O O . LEU A 1 109 ? 24.281 -29.25 3.932 1 82.31 109 LEU A O 1
ATOM 862 N N . GLU A 1 110 ? 26.172 -28.328 4.535 1 80.38 110 GLU A N 1
ATOM 863 C CA . GLU A 1 110 ? 25.719 -27.875 5.848 1 80.38 110 GLU A CA 1
ATOM 864 C C . GLU A 1 110 ? 24.734 -26.719 5.715 1 80.38 110 GLU A C 1
ATOM 866 O O . GLU A 1 110 ? 24.016 -26.406 6.664 1 80.38 110 GLU A O 1
ATOM 871 N N . GLU A 1 111 ? 24.609 -26.203 4.602 1 77.88 111 GLU A N 1
ATOM 872 C CA . GLU A 1 111 ? 23.812 -24.984 4.434 1 77.88 111 GLU A CA 1
ATOM 873 C C . GLU A 1 111 ? 22.328 -25.328 4.262 1 77.88 111 GLU A C 1
ATOM 875 O O . GLU A 1 111 ? 21.469 -24.453 4.434 1 77.88 111 GLU A O 1
ATOM 880 N N . PHE A 1 112 ? 22.094 -26.625 3.99 1 80.88 112 PHE A N 1
ATOM 881 C CA . PHE A 1 112 ? 20.719 -26.938 3.623 1 80.88 112 PHE A CA 1
ATOM 882 C C . PHE A 1 112 ? 20.078 -27.859 4.656 1 80.88 112 PHE A C 1
ATOM 884 O O . PHE A 1 112 ? 20.734 -28.766 5.176 1 80.88 112 PHE A O 1
ATOM 891 N N . GLY A 1 113 ? 18.844 -27.641 4.957 1 75.94 113 GLY A N 1
ATOM 892 C CA . GLY A 1 113 ? 18.047 -28.547 5.766 1 75.94 113 GLY A CA 1
ATOM 893 C C . GLY A 1 113 ? 18.297 -28.391 7.254 1 75.94 113 GLY A C 1
ATOM 894 O O . GLY A 1 113 ? 18.234 -29.375 8 1 75.94 113 GLY A O 1
ATOM 895 N N . ARG A 1 114 ? 18.531 -27.266 7.699 1 79.62 114 ARG A N 1
ATOM 896 C CA . ARG A 1 114 ? 18.891 -27.094 9.102 1 79.62 114 ARG A CA 1
ATOM 897 C C . ARG A 1 114 ? 17.875 -26.219 9.82 1 79.62 114 ARG A C 1
ATOM 899 O O . ARG A 1 114 ? 18.172 -25.656 10.875 1 79.62 114 ARG A O 1
ATOM 906 N N . ASN A 1 115 ? 16.734 -26.141 9.297 1 87.31 115 ASN A N 1
ATOM 907 C CA . ASN A 1 115 ? 15.789 -25.172 9.828 1 87.31 115 ASN A CA 1
ATOM 908 C C . ASN A 1 115 ? 14.406 -25.781 10.023 1 87.31 115 ASN A C 1
ATOM 910 O O . ASN A 1 115 ? 13.391 -25.125 9.789 1 87.31 115 ASN A O 1
ATOM 914 N N . ASP A 1 116 ? 14.328 -27 10.391 1 93.19 116 ASP A N 1
ATOM 915 C CA . ASP A 1 116 ? 13.031 -27.609 10.633 1 93.19 116 ASP A CA 1
ATOM 916 C C . ASP A 1 116 ? 12.258 -26.859 11.711 1 93.19 116 ASP A C 1
ATOM 918 O O . ASP A 1 116 ? 12.836 -26.438 12.711 1 93.19 116 ASP A O 1
ATOM 922 N N . GLY A 1 117 ? 10.984 -26.672 11.477 1 94.81 117 GLY A N 1
ATOM 923 C CA . GLY A 1 117 ? 10.234 -26 12.523 1 94.81 117 GLY A CA 1
ATOM 924 C C . GLY A 1 117 ? 8.914 -25.438 12.047 1 94.81 117 GLY A C 1
ATOM 925 O O . GLY A 1 117 ? 8.414 -25.828 10.984 1 94.81 117 GLY A O 1
ATOM 926 N N . PHE A 1 118 ? 8.359 -24.641 12.938 1 96.56 118 PHE A N 1
ATOM 927 C CA . PHE A 1 118 ? 7.039 -24.062 12.719 1 96.56 118 PHE A CA 1
ATOM 928 C C . PHE A 1 118 ? 7.145 -22.734 11.977 1 96.56 118 PHE A C 1
ATOM 930 O O . PHE A 1 118 ? 8.086 -21.969 12.195 1 96.56 118 PHE A O 1
ATOM 937 N N . ILE A 1 119 ? 6.141 -22.484 11.086 1 94.25 119 ILE A N 1
ATOM 938 C CA . ILE A 1 119 ? 6.113 -21.297 10.242 1 94.25 119 ILE A CA 1
ATOM 939 C C . ILE A 1 119 ? 4.699 -20.719 10.188 1 94.25 119 ILE A C 1
ATOM 941 O O . ILE A 1 119 ? 3.727 -21.469 10.07 1 94.25 119 ILE A O 1
ATOM 945 N N . ILE A 1 120 ? 4.598 -19.344 10.367 1 96.12 120 ILE A N 1
ATOM 946 C CA . ILE A 1 120 ? 3.373 -18.688 9.93 1 96.12 120 ILE A CA 1
ATOM 947 C C . ILE A 1 120 ? 3.412 -18.469 8.422 1 96.12 120 ILE A C 1
ATOM 949 O O . ILE A 1 120 ? 4.098 -17.578 7.926 1 96.12 120 ILE A O 1
ATOM 953 N N . ALA A 1 121 ? 2.682 -19.297 7.766 1 96.56 121 ALA A N 1
ATOM 954 C CA . ALA A 1 121 ? 2.721 -19.234 6.305 1 96.56 121 ALA A CA 1
ATOM 955 C C . ALA A 1 121 ? 1.993 -17.984 5.793 1 96.56 121 ALA A C 1
ATOM 957 O O . ALA A 1 121 ? 2.469 -17.312 4.875 1 96.56 121 ALA A O 1
ATOM 958 N N . ASP A 1 122 ? 0.801 -17.781 6.383 1 97.38 122 ASP A N 1
ATOM 959 C CA . ASP A 1 122 ? 0.012 -16.609 6.023 1 97.38 122 ASP A CA 1
ATOM 960 C C . ASP A 1 122 ? -0.861 -16.156 7.191 1 97.38 122 ASP A C 1
ATOM 962 O O . ASP A 1 122 ? -1.389 -16.984 7.938 1 97.38 122 ASP A O 1
ATOM 966 N N . ALA A 1 123 ? -1.014 -14.961 7.375 1 97.75 123 ALA A N 1
ATOM 967 C CA . ALA A 1 123 ? -1.995 -14.305 8.234 1 97.75 123 ALA A CA 1
ATOM 968 C C . ALA A 1 123 ? -2.688 -13.164 7.496 1 97.75 123 ALA A C 1
ATOM 970 O O . ALA A 1 123 ? -2.367 -11.992 7.711 1 97.75 123 ALA A O 1
ATOM 971 N N . ARG A 1 124 ? -3.736 -13.555 6.746 1 96.94 124 ARG A N 1
ATOM 972 C CA . ARG A 1 124 ? -4.332 -12.609 5.801 1 96.94 124 ARG A CA 1
ATOM 973 C C . ARG A 1 124 ? -5.707 -12.148 6.281 1 96.94 124 ARG A C 1
ATOM 975 O O . ARG A 1 124 ? -6.48 -12.945 6.816 1 96.94 124 ARG A O 1
ATOM 982 N N . PHE A 1 125 ? -5.93 -10.914 6.148 1 93.62 125 PHE A N 1
ATOM 983 C CA . PHE A 1 125 ? -7.27 -10.367 6.312 1 93.62 125 PHE A CA 1
ATOM 984 C C . PHE A 1 125 ? -7.488 -9.188 5.379 1 93.62 125 PHE A C 1
ATOM 986 O O . PHE A 1 125 ? -6.527 -8.57 4.914 1 93.62 125 PHE A O 1
ATOM 993 N N . GLY A 1 126 ? -8.719 -8.969 5.059 1 92.19 126 GLY A N 1
ATOM 994 C CA . GLY A 1 126 ? -9.008 -7.918 4.102 1 92.19 126 GLY A CA 1
ATOM 995 C C . GLY A 1 126 ? -10.477 -7.547 4.039 1 92.19 126 GLY A C 1
ATOM 996 O O . GLY A 1 126 ? -11.281 -8.07 4.812 1 92.19 126 GLY A O 1
ATOM 997 N N . PHE A 1 127 ? -10.711 -6.57 3.174 1 90.44 127 PHE A N 1
ATOM 998 C CA . PHE A 1 127 ? -12.047 -6.023 2.945 1 90.44 127 PHE A CA 1
ATOM 999 C C . PHE A 1 127 ? -12.367 -5.988 1.457 1 90.44 127 PHE A C 1
ATOM 1001 O O . PHE A 1 127 ? -11.531 -5.59 0.643 1 90.44 127 PHE A O 1
ATOM 1008 N N . LEU A 1 128 ? -13.492 -6.5 1.164 1 91.56 128 LEU A N 1
ATOM 1009 C CA . LEU A 1 128 ? -14.062 -6.344 -0.171 1 91.56 128 LEU A CA 1
ATOM 1010 C C . LEU A 1 128 ? -15.336 -5.512 -0.126 1 91.56 128 LEU A C 1
ATOM 1012 O O . LEU A 1 128 ? -16.297 -5.883 0.549 1 91.56 128 LEU A O 1
ATOM 1016 N N . GLY A 1 129 ? -15.305 -4.398 -0.76 1 90.06 129 GLY A N 1
ATOM 1017 C CA . GLY A 1 129 ? -16.469 -3.529 -0.834 1 90.06 129 GLY A CA 1
ATOM 1018 C C . GLY A 1 129 ? -17 -3.375 -2.244 1 90.06 129 GLY A C 1
ATOM 1019 O O . GLY A 1 129 ? -16.234 -3.312 -3.205 1 90.06 129 GLY A O 1
ATOM 1020 N N . TYR A 1 130 ? -18.344 -3.357 -2.316 1 88.69 130 TYR A N 1
ATOM 1021 C CA . TYR A 1 130 ? -18.938 -3.111 -3.633 1 88.69 130 TYR A CA 1
ATOM 1022 C C . TYR A 1 130 ? -20.266 -2.379 -3.512 1 88.69 130 TYR A C 1
ATOM 1024 O O . TYR A 1 130 ? -21 -2.582 -2.549 1 88.69 130 TYR A O 1
ATOM 1032 N N . LEU A 1 131 ? -20.484 -1.549 -4.484 1 88.19 131 LEU A N 1
ATOM 1033 C CA . LEU A 1 131 ? -21.75 -0.835 -4.648 1 88.19 131 LEU A CA 1
ATOM 1034 C C . LEU A 1 131 ? -22.562 -1.418 -5.805 1 88.19 131 LEU A C 1
ATOM 1036 O O . LEU A 1 131 ? -22 -2.086 -6.68 1 88.19 131 LEU A O 1
ATOM 1040 N N . ASP A 1 132 ? -23.781 -1.14 -5.855 1 85.44 132 ASP A N 1
ATOM 1041 C CA . ASP A 1 132 ? -24.688 -1.69 -6.863 1 85.44 132 ASP A CA 1
ATOM 1042 C C . ASP A 1 132 ? -24.328 -1.192 -8.258 1 85.44 132 ASP A C 1
ATOM 1044 O O . ASP A 1 132 ? -24.594 -1.865 -9.258 1 85.44 132 ASP A O 1
ATOM 1048 N N . ASN A 1 133 ? -23.719 -0.095 -8.367 1 88.38 133 ASN A N 1
ATOM 1049 C CA . ASN A 1 133 ? -23.422 0.488 -9.672 1 88.38 133 ASN A CA 1
ATOM 1050 C C . ASN A 1 133 ? -22.156 -0.111 -10.273 1 88.38 133 ASN A C 1
ATOM 1052 O O . ASN A 1 133 ? -21.734 0.293 -11.352 1 88.38 133 ASN A O 1
ATOM 1056 N N . GLY A 1 134 ? -21.484 -1.001 -9.516 1 92.69 134 GLY A N 1
ATOM 1057 C CA . GLY A 1 134 ? -20.312 -1.682 -10.047 1 92.69 134 GLY A CA 1
ATOM 1058 C C . GLY A 1 134 ? -19.016 -1.144 -9.492 1 92.69 134 GLY A C 1
ATOM 1059 O O . GLY A 1 134 ? -17.938 -1.688 -9.766 1 92.69 134 GLY A O 1
ATOM 1060 N N . LEU A 1 135 ? -19.094 -0.103 -8.672 1 93.88 135 LEU A N 1
ATOM 1061 C CA . LEU A 1 135 ? -17.891 0.418 -8.023 1 93.88 135 LEU A CA 1
ATOM 1062 C C . LEU A 1 135 ? -17.531 -0.428 -6.809 1 93.88 135 LEU A C 1
ATOM 1064 O O . LEU A 1 135 ? -18.406 -0.854 -6.055 1 93.88 135 LEU A O 1
ATOM 1068 N N . GLY A 1 136 ? -16.266 -0.628 -6.68 1 94.19 136 GLY A N 1
ATOM 1069 C CA . GLY A 1 136 ? -15.828 -1.399 -5.527 1 94.19 136 GLY A CA 1
ATOM 1070 C C . GLY A 1 136 ? -14.344 -1.249 -5.242 1 94.19 136 GLY A C 1
ATOM 1071 O O . GLY A 1 136 ? -13.648 -0.488 -5.918 1 94.19 136 GLY A O 1
ATOM 1072 N N . PHE A 1 137 ? -13.906 -1.881 -4.164 1 95.62 137 PHE A N 1
ATOM 1073 C CA . PHE A 1 137 ? -12.5 -1.916 -3.781 1 95.62 137 PHE A CA 1
ATOM 1074 C C . PHE A 1 137 ? -12.156 -3.242 -3.115 1 95.62 137 PHE A C 1
ATOM 1076 O O . PHE A 1 137 ? -13.039 -3.949 -2.629 1 95.62 137 PHE A O 1
ATOM 1083 N N . GLU A 1 138 ? -10.93 -3.568 -3.174 1 96.62 138 GLU A N 1
ATOM 1084 C CA . GLU A 1 138 ? -10.367 -4.672 -2.402 1 96.62 138 GLU A CA 1
ATOM 1085 C C . GLU A 1 138 ? -9.102 -4.246 -1.665 1 96.62 138 GLU A C 1
ATOM 1087 O O . GLU A 1 138 ? -8.25 -3.557 -2.232 1 96.62 138 GLU A O 1
ATOM 1092 N N . LEU A 1 139 ? -9.07 -4.551 -0.396 1 96.5 139 LEU A N 1
ATOM 1093 C CA . LEU A 1 139 ? -7.91 -4.289 0.448 1 96.5 139 LEU A CA 1
ATOM 1094 C C . LEU A 1 139 ? -7.547 -5.523 1.265 1 96.5 139 LEU A C 1
ATOM 1096 O O . LEU A 1 139 ? -8.367 -6.027 2.037 1 96.5 139 LEU A O 1
ATOM 1100 N N . GLU A 1 140 ? -6.379 -6.023 1.042 1 96.44 140 GLU A N 1
ATOM 1101 C CA . GLU A 1 140 ? -5.91 -7.215 1.738 1 96.44 140 GLU A CA 1
ATOM 1102 C C . GLU A 1 140 ? -4.48 -7.039 2.24 1 96.44 140 GLU A C 1
ATOM 1104 O O . GLU A 1 140 ? -3.611 -6.574 1.5 1 96.44 140 GLU A O 1
ATOM 1109 N N . VAL A 1 141 ? -4.242 -7.422 3.471 1 96.94 141 VAL A N 1
ATOM 1110 C CA . VAL A 1 141 ? -2.906 -7.383 4.059 1 96.94 141 VAL A CA 1
ATOM 1111 C C . VAL A 1 141 ? -2.533 -8.766 4.582 1 96.94 141 VAL A C 1
ATOM 1113 O O . VAL A 1 141 ? -3.408 -9.57 4.918 1 96.94 141 VAL A O 1
ATOM 1116 N N . ASP A 1 142 ? -1.256 -9.016 4.57 1 97.31 142 ASP A N 1
ATOM 1117 C CA . ASP A 1 142 ? -0.7 -10.242 5.141 1 97.31 142 ASP A CA 1
ATOM 1118 C C . ASP A 1 142 ? 0.33 -9.93 6.223 1 97.31 142 ASP A C 1
ATOM 1120 O O . ASP A 1 142 ? 1.35 -9.289 5.949 1 97.31 142 ASP A O 1
ATOM 1124 N N . ALA A 1 143 ? 0.052 -10.43 7.434 1 95.88 143 ALA A N 1
ATOM 1125 C CA . ALA A 1 143 ? 0.943 -10.141 8.555 1 95.88 143 ALA A CA 1
ATOM 1126 C C . ALA A 1 143 ? 1.987 -11.242 8.727 1 95.88 143 ALA A C 1
ATOM 1128 O O . ALA A 1 143 ? 2.729 -11.258 9.711 1 95.88 143 ALA A O 1
ATOM 1129 N N . GLY A 1 144 ? 2.064 -12.141 7.801 1 94.06 144 GLY A N 1
ATOM 1130 C CA . GLY A 1 144 ? 3.002 -13.25 7.895 1 94.06 144 GLY A CA 1
ATOM 1131 C C . GLY A 1 144 ? 4.027 -13.258 6.777 1 94.06 144 GLY A C 1
ATOM 1132 O O . GLY A 1 144 ? 4.504 -14.32 6.367 1 94.06 144 GLY A O 1
ATOM 1133 N N . VAL A 1 145 ? 4.391 -12.117 6.277 1 91.5 145 VAL A N 1
ATOM 1134 C CA . VAL A 1 145 ? 5.273 -12.062 5.117 1 91.5 145 VAL A CA 1
ATOM 1135 C C . VAL A 1 145 ? 6.727 -11.992 5.582 1 91.5 145 VAL A C 1
ATOM 1137 O O . VAL A 1 145 ? 7.102 -11.102 6.352 1 91.5 145 VAL A O 1
ATOM 1140 N N . PRO A 1 146 ? 7.512 -12.922 5.09 1 86.56 146 PRO A N 1
ATOM 1141 C CA . PRO A 1 146 ? 8.938 -12.805 5.41 1 86.56 146 PRO A CA 1
ATOM 1142 C C . PRO A 1 146 ? 9.586 -11.594 4.746 1 86.56 146 PRO A C 1
ATOM 1144 O O . PRO A 1 146 ? 9.352 -11.328 3.562 1 86.56 146 PRO A O 1
ATOM 1147 N N . ARG A 1 147 ? 10.359 -10.797 5.492 1 81.5 147 ARG A N 1
ATOM 1148 C CA . ARG A 1 147 ? 11.086 -9.672 4.918 1 81.5 147 ARG A CA 1
ATOM 1149 C C . ARG A 1 147 ? 12.312 -10.148 4.148 1 81.5 147 ARG A C 1
ATOM 1151 O O . ARG A 1 147 ? 13.109 -10.938 4.664 1 81.5 147 ARG A O 1
ATOM 1158 N N . PRO A 1 148 ? 12.367 -9.633 2.916 1 63.97 148 PRO A N 1
ATOM 1159 C CA . PRO A 1 148 ? 13.578 -10.039 2.209 1 63.97 148 PRO A CA 1
ATOM 1160 C C . PRO A 1 148 ? 14.852 -9.5 2.859 1 63.97 148 PRO A C 1
ATOM 1162 O O . PRO A 1 148 ? 14.859 -8.375 3.361 1 63.97 148 PRO A O 1
ATOM 1165 N N . THR A 1 149 ? 15.625 -10.234 3.475 1 57.28 149 THR A N 1
ATOM 1166 C CA . THR A 1 149 ? 16.875 -9.766 4.047 1 57.28 149 THR A CA 1
ATOM 1167 C C . THR A 1 149 ? 17.938 -9.609 2.967 1 57.28 149 THR A C 1
ATOM 1169 O O . THR A 1 149 ? 17.938 -10.344 1.976 1 57.28 149 THR A O 1
ATOM 1172 N N . GLU A 1 150 ? 18.453 -8.414 2.795 1 50.31 150 GLU A N 1
ATOM 1173 C CA . GLU A 1 150 ? 19.578 -8.188 1.897 1 50.31 150 GLU A CA 1
ATOM 1174 C C . GLU A 1 150 ? 20.688 -9.211 2.137 1 50.31 150 GLU A C 1
ATOM 1176 O O . GLU A 1 150 ? 21.562 -9.398 1.286 1 50.31 150 GLU A O 1
ATOM 1181 N N . GLU A 1 151 ? 20.641 -9.758 3.281 1 45.25 151 GLU A N 1
ATOM 1182 C CA . GLU A 1 151 ? 21.766 -10.641 3.525 1 45.25 151 GLU A CA 1
ATOM 1183 C C . GLU A 1 151 ? 21.516 -12.031 2.951 1 45.25 151 GLU A C 1
ATOM 1185 O O . GLU A 1 151 ? 20.5 -12.656 3.248 1 45.25 151 GLU A O 1
ATOM 1190 N N . ALA A 1 152 ? 22.047 -12.305 1.684 1 45.28 152 ALA A N 1
ATOM 1191 C CA . ALA A 1 152 ? 22 -13.492 0.833 1 45.28 152 ALA A CA 1
ATOM 1192 C C . ALA A 1 152 ? 21.891 -14.758 1.672 1 45.28 152 ALA A C 1
ATOM 1194 O O . ALA A 1 152 ? 21.281 -15.742 1.241 1 45.28 152 ALA A O 1
ATOM 1195 N N . ASN A 1 153 ? 22.484 -14.758 2.842 1 47 153 ASN A N 1
ATOM 1196 C CA . ASN A 1 153 ? 22.766 -16.062 3.434 1 47 153 ASN A CA 1
ATOM 1197 C C . ASN A 1 153 ? 21.953 -16.297 4.699 1 47 153 ASN A C 1
ATOM 1199 O O . ASN A 1 153 ? 22.281 -17.156 5.516 1 47 153 ASN A O 1
ATOM 1203 N N . THR A 1 154 ? 21.031 -15.398 5.035 1 55.09 154 THR A N 1
ATOM 1204 C CA . THR A 1 154 ? 20.312 -15.836 6.23 1 55.09 154 THR A CA 1
ATOM 1205 C C . THR A 1 154 ? 18.828 -15.969 5.953 1 55.09 154 THR A C 1
ATOM 1207 O O . THR A 1 154 ? 18.203 -15.031 5.453 1 55.09 154 THR A O 1
ATOM 1210 N N . ALA A 1 155 ? 18.422 -17.203 5.707 1 58.56 155 ALA A N 1
ATOM 1211 C CA . ALA A 1 155 ? 17.016 -17.562 5.492 1 58.56 155 ALA A CA 1
ATOM 1212 C C . ALA A 1 155 ? 16.156 -17.094 6.656 1 58.56 155 ALA A C 1
ATOM 1214 O O . ALA A 1 155 ? 14.922 -17.078 6.551 1 58.56 155 ALA A O 1
ATOM 1215 N N . ILE A 1 156 ? 16.797 -16.625 7.707 1 70.88 156 ILE A N 1
ATOM 1216 C CA . ILE A 1 156 ? 16.016 -16.266 8.883 1 70.88 156 ILE A CA 1
ATOM 1217 C C . ILE A 1 156 ? 15.836 -14.75 8.945 1 70.88 156 ILE A C 1
ATOM 1219 O O . ILE A 1 156 ? 16.812 -14 8.906 1 70.88 156 ILE A O 1
ATOM 1223 N N . GLY A 1 157 ? 14.75 -14.336 8.703 1 78.38 157 GLY A N 1
ATOM 1224 C CA . GLY A 1 157 ? 14.477 -12.906 8.766 1 78.38 157 GLY A CA 1
ATOM 1225 C C . GLY A 1 157 ? 13.203 -12.57 9.523 1 78.38 157 GLY A C 1
ATOM 1226 O O . GLY A 1 157 ? 12.609 -13.445 10.156 1 78.38 157 GLY A O 1
ATOM 1227 N N . GLU A 1 158 ? 12.914 -11.32 9.578 1 85.88 158 GLU A N 1
ATOM 1228 C CA . GLU A 1 158 ? 11.719 -10.812 10.258 1 85.88 158 GLU A CA 1
ATOM 1229 C C . GLU A 1 158 ? 10.469 -11.039 9.414 1 85.88 158 GLU A C 1
ATOM 1231 O O . GLU A 1 158 ? 10.531 -11.023 8.18 1 85.88 158 GLU A O 1
ATOM 1236 N N . VAL A 1 159 ? 9.438 -11.344 10.117 1 89.56 159 VAL A N 1
ATOM 1237 C CA . VAL A 1 159 ? 8.117 -11.344 9.477 1 89.56 159 VAL A CA 1
ATOM 1238 C C . VAL A 1 159 ? 7.5 -9.953 9.57 1 89.56 159 VAL A C 1
ATOM 1240 O O . VAL A 1 159 ? 7.547 -9.312 10.625 1 89.56 159 VAL A O 1
ATOM 1243 N N . VAL A 1 160 ? 6.988 -9.492 8.422 1 91.12 160 VAL A N 1
ATOM 1244 C CA . VAL A 1 160 ? 6.426 -8.148 8.375 1 91.12 160 VAL A CA 1
ATOM 1245 C C . VAL A 1 160 ? 5.02 -8.195 7.781 1 91.12 160 VAL A C 1
ATOM 1247 O O . VAL A 1 160 ? 4.617 -9.203 7.195 1 91.12 160 VAL A O 1
ATOM 1250 N N . THR A 1 161 ? 4.316 -7.117 8.062 1 93.88 161 THR A N 1
ATOM 1251 C CA . THR A 1 161 ? 3.004 -6.945 7.453 1 93.88 161 THR A CA 1
ATOM 1252 C C . THR A 1 161 ? 3.121 -6.227 6.113 1 93.88 161 THR A C 1
ATOM 1254 O O . THR A 1 161 ? 3.789 -5.195 6.012 1 93.88 161 THR A O 1
ATOM 1257 N N . ARG A 1 162 ? 2.475 -6.805 5.039 1 95.06 162 ARG A N 1
ATOM 1258 C CA . ARG A 1 162 ? 2.537 -6.215 3.705 1 95.06 162 ARG A CA 1
ATOM 1259 C C . ARG A 1 162 ? 1.154 -6.16 3.064 1 95.06 162 ARG A C 1
ATOM 1261 O O . ARG A 1 162 ? 0.327 -7.047 3.285 1 95.06 162 ARG A O 1
ATOM 1268 N N . LEU A 1 163 ? 1.03 -5.082 2.277 1 96.75 163 LEU A N 1
ATOM 1269 C CA . LEU A 1 163 ? -0.14 -5.02 1.409 1 96.75 163 LEU A CA 1
ATOM 1270 C C . LEU A 1 163 ? -0.092 -6.117 0.352 1 96.75 163 LEU A C 1
ATOM 1272 O O . LEU A 1 163 ? 0.958 -6.367 -0.244 1 96.75 163 LEU A O 1
ATOM 1276 N N . ARG A 1 164 ? -1.192 -6.797 0.174 1 97 164 ARG A N 1
ATOM 1277 C CA . ARG A 1 164 ? -1.331 -7.738 -0.932 1 97 164 ARG A CA 1
ATOM 1278 C C . ARG A 1 164 ? -2.16 -7.137 -2.062 1 97 164 ARG A C 1
ATOM 1280 O O . ARG A 1 164 ? -1.641 -6.383 -2.887 1 97 164 ARG A O 1
ATOM 1287 N N . ASP A 1 165 ? -3.396 -7.277 -2.006 1 97.56 165 ASP A N 1
ATOM 1288 C CA . ASP A 1 165 ? -4.254 -6.578 -2.955 1 97.56 165 ASP A CA 1
ATOM 1289 C C . ASP A 1 165 ? -4.715 -5.234 -2.393 1 97.56 165 ASP A C 1
ATOM 1291 O O . ASP A 1 165 ? -5.043 -5.133 -1.208 1 97.56 165 ASP A O 1
ATOM 1295 N N . GLY A 1 166 ? -4.641 -4.25 -3.109 1 97.88 166 GLY A N 1
ATOM 1296 C CA . GLY A 1 166 ? -5.141 -2.908 -2.844 1 97.88 166 GLY A CA 1
ATOM 1297 C C . GLY A 1 166 ? -5.516 -2.152 -4.105 1 97.88 166 GLY A C 1
ATOM 1298 O O . GLY A 1 166 ? -4.676 -1.471 -4.699 1 97.88 166 GLY A O 1
ATOM 1299 N N . TYR A 1 167 ? -6.773 -2.283 -4.488 1 98.12 167 TYR A N 1
ATOM 1300 C CA . TYR A 1 167 ? -7.172 -1.621 -5.727 1 98.12 167 TYR A CA 1
ATOM 1301 C C . TYR A 1 167 ? -8.648 -1.243 -5.695 1 98.12 167 TYR A C 1
ATOM 1303 O O . TYR A 1 167 ? -9.438 -1.86 -4.973 1 98.12 167 TYR A O 1
ATOM 1311 N N . VAL A 1 168 ? -8.93 -0.223 -6.48 1 97.62 168 VAL A N 1
ATOM 1312 C CA . VAL A 1 168 ? -10.289 0.203 -6.789 1 97.62 168 VAL A CA 1
ATOM 1313 C C . VAL A 1 168 ? -10.727 -0.373 -8.133 1 97.62 168 VAL A C 1
ATOM 1315 O O . VAL A 1 168 ? -9.906 -0.53 -9.039 1 97.62 168 VAL A O 1
ATOM 1318 N N . PHE A 1 169 ? -12.023 -0.704 -8.203 1 97.56 169 PHE A N 1
ATOM 1319 C CA . PHE A 1 169 ? -12.461 -1.208 -9.5 1 97.56 169 PHE A CA 1
ATOM 1320 C C . PHE A 1 169 ? -13.852 -0.688 -9.836 1 97.56 169 PHE A C 1
ATOM 1322 O O . PHE A 1 169 ? -14.594 -0.249 -8.953 1 97.56 169 PHE A O 1
ATOM 1329 N N . TYR A 1 170 ? -14.109 -0.595 -11.102 1 97.12 170 TYR A N 1
ATOM 1330 C CA . TYR A 1 170 ? -15.414 -0.269 -11.672 1 97.12 170 TYR A CA 1
ATOM 1331 C C . TYR A 1 170 ? -15.844 -1.316 -12.688 1 97.12 170 TYR A C 1
ATOM 1333 O O . TYR A 1 170 ? -15.188 -1.489 -13.719 1 97.12 170 TYR A O 1
ATOM 1341 N N . GLN A 1 171 ? -16.953 -2.004 -12.336 1 97.25 171 GLN A N 1
ATOM 1342 C CA . GLN A 1 171 ? -17.469 -3.072 -13.188 1 97.25 171 GLN A CA 1
ATOM 1343 C C . GLN A 1 171 ? -18.938 -2.838 -13.539 1 97.25 171 GLN A C 1
ATOM 1345 O O . GLN A 1 171 ? -19.812 -3.541 -13.039 1 97.25 171 GLN A O 1
ATOM 1350 N N . PRO A 1 172 ? -19.219 -2.049 -14.484 1 95.19 172 PRO A N 1
ATOM 1351 C CA . PRO A 1 172 ? -20.594 -1.777 -14.867 1 95.19 172 PRO A CA 1
ATOM 1352 C C . PRO A 1 172 ? -21.234 -2.932 -15.641 1 95.19 172 PRO A C 1
ATOM 1354 O O . PRO A 1 172 ? -22.453 -2.996 -15.766 1 95.19 172 PRO A O 1
ATOM 1357 N N . HIS A 1 173 ? -20.359 -3.75 -16.203 1 95.44 173 HIS A N 1
ATOM 1358 C CA . HIS A 1 173 ? -20.781 -4.898 -17 1 95.44 173 HIS A CA 1
ATOM 1359 C C . HIS A 1 173 ? -19.859 -6.098 -16.766 1 95.44 173 HIS A C 1
ATOM 1361 O O . HIS A 1 173 ? -18.656 -5.934 -16.547 1 95.44 173 HIS A O 1
ATOM 1367 N N . PRO A 1 174 ? -20.406 -7.266 -16.844 1 92.69 174 PRO A N 1
ATOM 1368 C CA . PRO A 1 174 ? -19.594 -8.461 -16.609 1 92.69 174 PRO A CA 1
ATOM 1369 C C . PRO A 1 174 ? -18.438 -8.578 -17.594 1 92.69 174 PRO A C 1
ATOM 1371 O O . PRO A 1 174 ? -17.422 -9.211 -17.297 1 92.69 174 PRO A O 1
ATOM 1374 N N . LEU A 1 175 ? -18.516 -7.953 -18.719 1 95.94 175 LEU A N 1
ATOM 1375 C CA . LEU A 1 175 ? -17.5 -8.094 -19.766 1 95.94 175 LEU A CA 1
ATOM 1376 C C . LEU A 1 175 ? -16.438 -7.016 -19.641 1 95.94 175 LEU A C 1
ATOM 1378 O O . LEU A 1 175 ? -15.492 -6.973 -20.422 1 95.94 175 LEU A O 1
ATOM 1382 N N . PHE A 1 176 ? -16.625 -6.223 -18.641 1 97.62 176 PHE A N 1
ATOM 1383 C CA . PHE A 1 176 ? -15.672 -5.137 -18.516 1 97.62 176 PHE A CA 1
ATOM 1384 C C . PHE A 1 176 ? -15.484 -4.75 -17.047 1 97.62 176 PHE A C 1
ATOM 1386 O O . PHE A 1 176 ? -16.438 -4.316 -16.391 1 97.62 176 PHE A O 1
ATOM 1393 N N . ARG A 1 177 ? -14.305 -4.828 -16.609 1 98.12 177 ARG A N 1
ATOM 1394 C CA . ARG A 1 177 ? -13.891 -4.336 -15.297 1 98.12 177 ARG A CA 1
ATOM 1395 C C . ARG A 1 177 ? -12.555 -3.596 -15.391 1 98.12 177 ARG A C 1
ATOM 1397 O O . ARG A 1 177 ? -11.586 -4.121 -15.945 1 98.12 177 ARG A O 1
ATOM 1404 N N . ALA A 1 178 ? -12.555 -2.396 -14.906 1 98.44 178 ALA A N 1
ATOM 1405 C CA . ALA A 1 178 ? -11.32 -1.609 -14.82 1 98.44 178 ALA A CA 1
ATOM 1406 C C . ALA A 1 178 ? -10.844 -1.494 -13.383 1 98.44 178 ALA A C 1
ATOM 1408 O O . ALA A 1 178 ? -11.633 -1.214 -12.477 1 98.44 178 ALA A O 1
ATOM 1409 N N . SER A 1 179 ? -9.641 -1.768 -13.18 1 98.56 179 SER A N 1
ATOM 1410 C CA . SER A 1 179 ? -9.055 -1.706 -11.844 1 98.56 179 SER A CA 1
ATOM 1411 C C . SER A 1 179 ? -7.789 -0.856 -11.828 1 98.56 179 SER A C 1
ATOM 1413 O O . SER A 1 179 ? -7.055 -0.811 -12.82 1 98.56 179 SER A O 1
ATOM 1415 N N . ALA A 1 180 ? -7.508 -0.205 -10.711 1 98.56 180 ALA A N 1
ATOM 1416 C CA . ALA A 1 180 ? -6.293 0.579 -10.508 1 98.56 180 ALA A CA 1
ATOM 1417 C C . ALA A 1 180 ? -5.73 0.362 -9.102 1 98.56 180 ALA A C 1
ATOM 1419 O O . ALA A 1 180 ? -6.461 0.464 -8.117 1 98.56 180 ALA A O 1
ATOM 1420 N N . GLY A 1 181 ? -4.562 0.027 -9 1 98.44 181 GLY A N 1
ATOM 1421 C CA . GLY A 1 181 ? -3.891 -0.264 -7.75 1 98.44 181 GLY A CA 1
ATOM 1422 C C . GLY A 1 181 ? -2.938 -1.441 -7.84 1 98.44 181 GLY A C 1
ATOM 1423 O O . GLY A 1 181 ? -2.293 -1.645 -8.875 1 98.44 181 GLY A O 1
ATOM 1424 N N . GLN A 1 182 ? -2.75 -2.072 -6.719 1 98.44 182 GLN A N 1
ATOM 1425 C CA . GLN A 1 182 ? -1.904 -3.26 -6.664 1 98.44 182 GLN A CA 1
ATOM 1426 C C . GLN A 1 182 ? -2.736 -4.535 -6.781 1 98.44 182 GLN A C 1
ATOM 1428 O O . GLN A 1 182 ? -3.684 -4.734 -6.016 1 98.44 182 GLN A O 1
ATOM 1433 N N . PHE A 1 183 ? -2.459 -5.34 -7.715 1 98.25 183 PHE A N 1
ATOM 1434 C CA . PHE A 1 183 ? -3.199 -6.562 -8 1 98.25 183 PHE A CA 1
ATOM 1435 C C . PHE A 1 183 ? -2.293 -7.605 -8.641 1 98.25 183 PHE A C 1
ATOM 1437 O O . PHE A 1 183 ? -1.171 -7.297 -9.047 1 98.25 183 PHE A O 1
ATOM 1444 N N . LYS A 1 184 ? -2.732 -8.875 -8.711 1 98.19 184 LYS A N 1
ATOM 1445 C CA . LYS A 1 184 ? -2.004 -9.914 -9.438 1 98.19 184 LYS A CA 1
ATOM 1446 C C . LYS A 1 184 ? -2.061 -9.672 -10.945 1 98.19 184 LYS A C 1
ATOM 1448 O O . LYS A 1 184 ? -3.141 -9.492 -11.508 1 98.19 184 LYS A O 1
ATOM 1453 N N . VAL A 1 185 ? -0.926 -9.664 -11.617 1 98.5 185 VAL A N 1
ATOM 1454 C CA . VAL A 1 185 ? -0.92 -9.445 -13.062 1 98.5 185 VAL A CA 1
ATOM 1455 C C . VAL A 1 185 ? -1.446 -10.68 -13.781 1 98.5 185 VAL A C 1
ATOM 1457 O O . VAL A 1 185 ? -1.232 -11.805 -13.328 1 98.5 185 VAL A O 1
ATOM 1460 N N . PRO A 1 186 ? -2.154 -10.5 -14.859 1 98.56 186 PRO A N 1
ATOM 1461 C CA . PRO A 1 186 ? -2.779 -11.625 -15.562 1 98.56 186 PRO A CA 1
ATOM 1462 C C . PRO A 1 186 ? -1.786 -12.414 -16.406 1 98.56 186 PRO A C 1
ATOM 1464 O O . PRO A 1 186 ? -1.757 -12.266 -17.641 1 98.56 186 PRO A O 1
ATOM 1467 N N . PHE A 1 187 ? -1.007 -13.328 -15.844 1 98.31 187 PHE A N 1
ATOM 1468 C CA . PHE A 1 187 ? 0.008 -14.102 -16.547 1 98.31 187 PHE A CA 1
ATOM 1469 C C . PHE A 1 187 ? -0.073 -15.57 -16.156 1 98.31 187 PHE A C 1
ATOM 1471 O O . PHE A 1 187 ? -0.916 -16.312 -16.672 1 98.31 187 PHE A O 1
ATOM 1478 N N . ASP A 1 188 ? 0.572 -15.961 -15.078 1 97.94 188 ASP A N 1
ATOM 1479 C CA . ASP A 1 188 ? 0.682 -17.359 -14.68 1 97.94 188 ASP A CA 1
ATOM 1480 C C . ASP A 1 188 ? -0.537 -17.797 -13.867 1 97.94 188 ASP A C 1
ATOM 1482 O O . ASP A 1 188 ? -0.823 -17.234 -12.812 1 97.94 188 ASP A O 1
ATOM 1486 N N . ILE A 1 189 ? -1.15 -18.875 -14.266 1 97.62 189 ILE A N 1
ATOM 1487 C CA . ILE A 1 189 ? -2.408 -19.312 -13.68 1 97.62 189 ILE A CA 1
ATOM 1488 C C . ILE A 1 189 ? -2.188 -19.703 -12.219 1 97.62 189 ILE A C 1
ATOM 1490 O O . ILE A 1 189 ? -3.057 -19.484 -11.367 1 97.62 189 ILE A O 1
ATOM 1494 N N . GLU A 1 190 ? -1.12 -20.312 -11.898 1 97.31 190 GLU A N 1
ATOM 1495 C CA . GLU A 1 190 ? -0.906 -20.734 -10.516 1 97.31 190 GLU A CA 1
ATOM 1496 C C . GLU A 1 190 ? -0.794 -19.531 -9.586 1 97.31 190 GLU A C 1
ATOM 1498 O O . GLU A 1 190 ? -1.307 -19.562 -8.461 1 97.31 190 GLU A O 1
ATOM 1503 N N . GLU A 1 191 ? -0.11 -18.547 -10.078 1 96.62 191 GLU A N 1
ATOM 1504 C CA . GLU A 1 191 ? 0.026 -17.328 -9.289 1 96.62 191 GLU A CA 1
ATOM 1505 C C . GLU A 1 191 ? -1.322 -16.641 -9.109 1 96.62 191 GLU A C 1
ATOM 1507 O O . GLU A 1 191 ? -1.562 -15.992 -8.086 1 96.62 191 GLU A O 1
ATOM 1512 N N . LEU A 1 192 ? -2.141 -16.797 -10.047 1 97.12 192 LEU A N 1
ATOM 1513 C CA . LEU A 1 192 ? -3.436 -16.125 -10.016 1 97.12 192 LEU A CA 1
ATOM 1514 C C . LEU A 1 192 ? -4.363 -16.766 -8.992 1 97.12 192 LEU A C 1
ATOM 1516 O O . LEU A 1 192 ? -5.328 -16.156 -8.547 1 97.12 192 LEU A O 1
ATOM 1520 N N . LEU A 1 193 ? -4.102 -17.984 -8.633 1 95.38 193 LEU A N 1
ATOM 1521 C CA . LEU A 1 193 ? -4.906 -18.656 -7.617 1 95.38 193 LEU A CA 1
ATOM 1522 C C . LEU A 1 193 ? -4.672 -18.031 -6.246 1 95.38 193 LEU A C 1
ATOM 1524 O O . LEU A 1 193 ? -3.539 -17.672 -5.902 1 95.38 193 LEU A O 1
ATOM 1528 N N . SER A 1 194 ? -5.773 -17.938 -5.52 1 94.31 194 SER A N 1
ATOM 1529 C CA . SER A 1 194 ? -5.594 -17.578 -4.117 1 94.31 194 SER A CA 1
ATOM 1530 C C . SER A 1 194 ? -4.758 -18.609 -3.379 1 94.31 194 SER A C 1
ATOM 1532 O O . SER A 1 194 ? -4.926 -19.812 -3.594 1 94.31 194 SER A O 1
ATOM 1534 N N . THR A 1 195 ? -3.893 -18.125 -2.537 1 95.81 195 THR A N 1
ATOM 1535 C CA . THR A 1 195 ? -3.062 -19.047 -1.768 1 95.81 195 THR A CA 1
ATOM 1536 C C . THR A 1 195 ? -3.928 -19.984 -0.928 1 95.81 195 THR A C 1
ATOM 1538 O O . THR A 1 195 ? -3.564 -21.141 -0.708 1 95.81 195 THR A O 1
ATOM 1541 N N . ALA A 1 196 ? -5.066 -19.516 -0.508 1 94.25 196 ALA A N 1
ATOM 1542 C CA . ALA A 1 196 ? -5.957 -20.328 0.307 1 94.25 196 ALA A CA 1
ATOM 1543 C C . ALA A 1 196 ? -6.512 -21.5 -0.498 1 94.25 196 ALA A C 1
ATOM 1545 O O . ALA A 1 196 ? -7.008 -22.484 0.074 1 94.25 196 ALA A O 1
ATOM 1546 N N . ASN A 1 197 ? -6.383 -21.438 -1.798 1 93.38 197 ASN A N 1
ATOM 1547 C CA . ASN A 1 197 ? -7.066 -22.438 -2.621 1 93.38 197 ASN A CA 1
ATOM 1548 C C . ASN A 1 197 ? -6.078 -23.297 -3.389 1 93.38 197 ASN A C 1
ATOM 1550 O O . ASN A 1 197 ? -6.477 -24.094 -4.25 1 93.38 197 ASN A O 1
ATOM 1554 N N . ILE A 1 198 ? -4.859 -23.203 -3.164 1 96 198 ILE A N 1
ATOM 1555 C CA . ILE A 1 198 ? -3.92 -24.062 -3.875 1 96 198 ILE A CA 1
ATOM 1556 C C . ILE A 1 198 ? -3.98 -25.484 -3.303 1 96 198 ILE A C 1
ATOM 1558 O O . ILE A 1 198 ? -4.312 -25.672 -2.131 1 96 198 ILE A O 1
ATOM 1562 N N . LEU A 1 199 ? -3.633 -26.406 -4.059 1 95.75 199 LEU A N 1
ATOM 1563 C CA . LEU A 1 199 ? -3.848 -27.797 -3.73 1 95.75 199 LEU A CA 1
ATOM 1564 C C . LEU A 1 199 ? -2.762 -28.312 -2.787 1 95.75 199 LEU A C 1
ATOM 1566 O O . LEU A 1 199 ? -2.949 -29.328 -2.109 1 95.75 199 LEU A O 1
ATOM 1570 N N . PHE A 1 200 ? -1.642 -27.75 -2.807 1 98.44 200 PHE A N 1
ATOM 1571 C CA . PHE A 1 200 ? -0.512 -28.156 -1.979 1 98.44 200 PHE A CA 1
ATOM 1572 C C . PHE A 1 200 ? -0.114 -27.047 -1.021 1 98.44 200 PHE A C 1
ATOM 1574 O O . PHE A 1 200 ? -0.655 -25.938 -1.088 1 98.44 200 PHE A O 1
ATOM 1581 N N . VAL A 1 201 ? 0.785 -27.359 -0.145 1 98.12 201 VAL A N 1
ATOM 1582 C CA . VAL A 1 201 ? 1.161 -26.406 0.898 1 98.12 201 VAL A CA 1
ATOM 1583 C C . VAL A 1 201 ? 1.792 -25.172 0.267 1 98.12 201 VAL A C 1
ATOM 1585 O O . VAL A 1 201 ? 1.543 -24.047 0.709 1 98.12 201 VAL A O 1
ATOM 1588 N N . GLU A 1 202 ? 2.553 -25.406 -0.764 1 97 202 GLU A N 1
ATOM 1589 C CA . GLU A 1 202 ? 3.207 -24.328 -1.481 1 97 202 GLU A CA 1
ATOM 1590 C C . GLU A 1 202 ? 2.986 -24.438 -2.986 1 97 202 GLU A C 1
ATOM 1592 O O . GLU A 1 202 ? 2.637 -25.516 -3.484 1 97 202 GLU A O 1
ATOM 1597 N N . ARG A 1 203 ? 3.229 -23.359 -3.66 1 98 203 ARG A N 1
ATOM 1598 C CA . ARG A 1 203 ? 3.188 -23.391 -5.121 1 98 203 ARG A CA 1
ATOM 1599 C C . ARG A 1 203 ? 4.367 -24.172 -5.688 1 98 203 ARG A C 1
ATOM 1601 O O . ARG A 1 203 ? 5.32 -24.484 -4.969 1 98 203 ARG A O 1
ATOM 1608 N N . SER A 1 204 ? 4.258 -24.5 -6.922 1 98.19 204 SER A N 1
ATOM 1609 C CA . SER A 1 204 ? 5.285 -25.297 -7.582 1 98.19 204 SER A CA 1
ATOM 1610 C C . SER A 1 204 ? 6.621 -24.562 -7.617 1 98.19 204 SER A C 1
ATOM 1612 O O . SER A 1 204 ? 6.66 -23.344 -7.508 1 98.19 204 SER A O 1
ATOM 1614 N N . VAL A 1 205 ? 7.633 -25.297 -7.797 1 97 205 VAL A N 1
ATOM 1615 C CA . VAL A 1 205 ? 8.977 -24.734 -7.84 1 97 205 VAL A CA 1
ATOM 1616 C C . VAL A 1 205 ? 9.086 -23.75 -9 1 97 205 VAL A C 1
ATOM 1618 O O . VAL A 1 205 ? 9.836 -22.781 -8.93 1 97 205 VAL A O 1
ATOM 1621 N N . GLY A 1 206 ? 8.344 -23.984 -10.039 1 97.25 206 GLY A N 1
ATOM 1622 C CA . GLY A 1 206 ? 8.336 -23.062 -11.156 1 97.25 206 GLY A CA 1
ATOM 1623 C C . GLY A 1 206 ? 7.82 -21.688 -10.789 1 97.25 206 GLY A C 1
ATOM 1624 O O . GLY A 1 206 ? 8.297 -20.672 -11.32 1 97.25 206 GLY A O 1
ATOM 1625 N N . SER A 1 207 ? 6.875 -21.656 -9.891 1 96.69 207 SER A N 1
ATOM 1626 C CA . SER A 1 207 ? 6.25 -20.406 -9.484 1 96.69 207 SER A CA 1
ATOM 1627 C C . SER A 1 207 ? 7.004 -19.766 -8.328 1 96.69 207 SER A C 1
ATOM 1629 O O . SER A 1 207 ? 7.332 -18.578 -8.375 1 96.69 207 SER A O 1
ATOM 1631 N N . ARG A 1 208 ? 7.367 -20.531 -7.34 1 94.5 208 ARG A N 1
ATOM 1632 C CA . ARG A 1 208 ? 7.871 -19.969 -6.094 1 94.5 208 ARG A CA 1
ATOM 1633 C C . ARG A 1 208 ? 9.398 -19.906 -6.094 1 94.5 208 ARG A C 1
ATOM 1635 O O . ARG A 1 208 ? 9.992 -19.172 -5.316 1 94.5 208 ARG A O 1
ATOM 1642 N N . GLY A 1 209 ? 10.078 -20.75 -6.828 1 94.25 209 GLY A N 1
ATOM 1643 C CA . GLY A 1 209 ? 11.523 -20.859 -6.766 1 94.25 209 GLY A CA 1
ATOM 1644 C C . GLY A 1 209 ? 12 -21.719 -5.602 1 94.25 209 GLY A C 1
ATOM 1645 O O . GLY A 1 209 ? 11.281 -22.594 -5.129 1 94.25 209 GLY A O 1
ATOM 1646 N N . VAL A 1 210 ? 13.281 -21.531 -5.305 1 91.56 210 VAL A N 1
ATOM 1647 C CA . VAL A 1 210 ? 13.922 -22.281 -4.246 1 91.56 210 VAL A CA 1
ATOM 1648 C C . VAL A 1 210 ? 14.484 -21.344 -3.191 1 91.56 210 VAL A C 1
ATOM 1650 O O . VAL A 1 210 ? 15.219 -20.406 -3.52 1 91.56 210 VAL A O 1
ATOM 1653 N N . GLU A 1 211 ? 14.062 -21.578 -1.98 1 86.25 211 GLU A N 1
ATOM 1654 C CA . GLU A 1 211 ? 14.617 -20.797 -0.878 1 86.25 211 GLU A CA 1
ATOM 1655 C C . GLU A 1 211 ? 15.977 -21.344 -0.442 1 86.25 211 GLU A C 1
ATOM 1657 O O . GLU A 1 211 ? 16.234 -22.547 -0.544 1 86.25 211 GLU A O 1
ATOM 1662 N N . GLY A 1 212 ? 16.766 -20.547 0.182 1 82.12 212 GLY A N 1
ATOM 1663 C CA . GLY A 1 212 ? 18.141 -20.875 0.538 1 82.12 212 GLY A CA 1
ATOM 1664 C C . GLY A 1 212 ? 18.234 -22.047 1.501 1 82.12 212 GLY A C 1
ATOM 1665 O O . GLY A 1 212 ? 19.234 -22.766 1.506 1 82.12 212 GLY A O 1
ATOM 1666 N N . VAL A 1 213 ? 17.266 -22.281 2.23 1 83.44 213 VAL A N 1
ATOM 1667 C CA . VAL A 1 213 ? 17.328 -23.359 3.225 1 83.44 213 VAL A CA 1
ATOM 1668 C C . VAL A 1 213 ? 17.047 -24.703 2.557 1 83.44 213 VAL A C 1
ATOM 1670 O O . VAL A 1 213 ? 17.406 -25.75 3.096 1 83.44 213 VAL A O 1
ATOM 1673 N N . GLU A 1 214 ? 16.469 -24.688 1.35 1 87.75 214 GLU A N 1
ATOM 1674 C CA . GLU A 1 214 ? 16.062 -25.891 0.634 1 87.75 214 GLU A CA 1
ATOM 1675 C C . GLU A 1 214 ? 17.125 -26.312 -0.377 1 87.75 214 GLU A C 1
ATOM 1677 O O . GLU A 1 214 ? 17.141 -27.469 -0.809 1 87.75 214 GLU A O 1
ATOM 1682 N N . GLY A 1 215 ? 17.922 -25.453 -0.767 1 86.62 215 GLY A N 1
ATOM 1683 C CA . GLY A 1 215 ? 18.906 -25.578 -1.816 1 86.62 215 GLY A CA 1
ATOM 1684 C C . GLY A 1 215 ? 19.422 -24.25 -2.334 1 86.62 215 GLY A C 1
ATOM 1685 O O . GLY A 1 215 ? 19.094 -23.203 -1.779 1 86.62 215 GLY A O 1
ATOM 1686 N N . PRO A 1 216 ? 20.203 -24.359 -3.365 1 84.5 216 PRO A N 1
ATOM 1687 C CA . PRO A 1 216 ? 20.641 -23.094 -3.941 1 84.5 216 PRO A CA 1
ATOM 1688 C C . PRO A 1 216 ? 19.484 -22.203 -4.402 1 84.5 216 PRO A C 1
ATOM 1690 O O . PRO A 1 216 ? 18.609 -22.672 -5.137 1 84.5 216 PRO A O 1
ATOM 1693 N N . ASN A 1 217 ? 19.578 -20.984 -4.004 1 85.38 217 ASN A N 1
ATOM 1694 C CA . ASN A 1 217 ? 18.484 -20.047 -4.25 1 85.38 217 ASN A CA 1
ATOM 1695 C C . ASN A 1 217 ? 18.219 -19.891 -5.742 1 85.38 217 ASN A C 1
ATOM 1697 O O . ASN A 1 217 ? 19.141 -19.797 -6.543 1 85.38 217 ASN A O 1
ATOM 1701 N N . ARG A 1 218 ? 16.953 -19.922 -6.07 1 87.56 218 ARG A N 1
ATOM 1702 C CA . ARG A 1 218 ? 16.469 -19.703 -7.426 1 87.56 218 ARG A CA 1
ATOM 1703 C C . ARG A 1 218 ? 15.156 -18.922 -7.41 1 87.56 218 ARG A C 1
ATOM 1705 O O . ARG A 1 218 ? 14.281 -19.188 -6.582 1 87.56 218 ARG A O 1
ATOM 1712 N N . GLU A 1 219 ? 15.094 -18.062 -8.359 1 87.75 219 GLU A N 1
ATOM 1713 C CA . GLU A 1 219 ? 13.82 -17.359 -8.508 1 87.75 219 GLU A CA 1
ATOM 1714 C C . GLU A 1 219 ? 12.852 -18.172 -9.375 1 87.75 219 GLU A C 1
ATOM 1716 O O . GLU A 1 219 ? 13.266 -18.797 -10.344 1 87.75 219 GLU A O 1
ATOM 1721 N N . GLY A 1 220 ? 11.656 -18.125 -8.992 1 94.75 220 GLY A N 1
ATOM 1722 C CA . GLY A 1 220 ? 10.633 -18.688 -9.867 1 94.75 220 GLY A CA 1
ATOM 1723 C C . GLY A 1 220 ? 10.398 -17.859 -11.109 1 94.75 220 GLY A C 1
ATOM 1724 O O . GLY A 1 220 ? 10.938 -16.766 -11.25 1 94.75 220 GLY A O 1
ATOM 1725 N N . LEU A 1 221 ? 9.633 -18.406 -12.008 1 97.25 221 LEU A N 1
ATOM 1726 C CA . LEU A 1 221 ? 9.422 -17.734 -13.281 1 97.25 221 LEU A CA 1
ATOM 1727 C C . LEU A 1 221 ? 8.07 -17.031 -13.312 1 97.25 221 LEU A C 1
ATOM 1729 O O . LEU A 1 221 ? 7.754 -16.328 -14.273 1 97.25 221 LEU A O 1
ATOM 1733 N N . SER A 1 222 ? 7.262 -17.188 -12.273 1 95.88 222 SER A N 1
ATOM 1734 C CA . SER A 1 222 ? 5.961 -16.531 -12.234 1 95.88 222 SER A CA 1
ATOM 1735 C C . SER A 1 222 ? 6.102 -15.055 -11.875 1 95.88 222 SER A C 1
ATOM 1737 O O . SER A 1 222 ? 7.195 -14.594 -11.539 1 95.88 222 SER A O 1
ATOM 1739 N N . VAL A 1 223 ? 5.047 -14.312 -12.148 1 96.12 223 VAL A N 1
ATOM 1740 C CA . VAL A 1 223 ? 4.98 -12.898 -11.812 1 96.12 223 VAL A CA 1
ATOM 1741 C C . VAL A 1 223 ? 3.799 -12.648 -10.875 1 96.12 223 VAL A C 1
ATOM 1743 O O . VAL A 1 223 ? 2.682 -13.094 -11.141 1 96.12 223 VAL A O 1
ATOM 1746 N N . GLY A 1 224 ? 4.059 -11.977 -9.836 1 96.31 224 GLY A N 1
ATOM 1747 C CA . GLY A 1 224 ? 3.047 -11.758 -8.812 1 96.31 224 GLY A CA 1
ATOM 1748 C C . GLY A 1 224 ? 2.332 -10.43 -8.953 1 96.31 224 GLY A C 1
ATOM 1749 O O . GLY A 1 224 ? 1.981 -10.023 -10.062 1 96.31 224 GLY A O 1
ATOM 1750 N N . ARG A 1 225 ? 2.1 -9.852 -7.879 1 97.62 225 ARG A N 1
ATOM 1751 C CA . ARG A 1 225 ? 1.37 -8.586 -7.805 1 97.62 225 ARG A CA 1
ATOM 1752 C C . ARG A 1 225 ? 2.254 -7.418 -8.219 1 97.62 225 ARG A C 1
ATOM 1754 O O . ARG A 1 225 ? 3.445 -7.391 -7.902 1 97.62 225 ARG A O 1
ATOM 1761 N N . GLN A 1 226 ? 1.645 -6.492 -8.859 1 97.56 226 GLN A N 1
ATOM 1762 C CA . GLN A 1 226 ? 2.271 -5.23 -9.234 1 97.56 226 GLN A CA 1
ATOM 1763 C C . GLN A 1 226 ? 1.28 -4.074 -9.141 1 97.56 226 GLN A C 1
ATOM 1765 O O . GLN A 1 226 ? 0.073 -4.289 -9.016 1 97.56 226 GLN A O 1
ATOM 1770 N N . VAL A 1 227 ? 1.791 -2.912 -9.156 1 97.81 227 VAL A N 1
ATOM 1771 C CA . VAL A 1 227 ? 0.957 -1.717 -9.109 1 97.81 227 VAL A CA 1
ATOM 1772 C C . VAL A 1 227 ? 0.707 -1.21 -10.531 1 97.81 227 VAL A C 1
ATOM 1774 O O . VAL A 1 227 ? 1.642 -1.091 -11.328 1 97.81 227 VAL A O 1
ATOM 1777 N N . GLY A 1 228 ? -0.582 -0.965 -10.867 1 98.5 228 GLY A N 1
ATOM 1778 C CA . GLY A 1 228 ? -0.932 -0.5 -12.203 1 98.5 228 GLY A CA 1
ATOM 1779 C C . GLY A 1 228 ? -2.428 -0.462 -12.445 1 98.5 228 GLY A C 1
ATOM 1780 O O . GLY A 1 228 ? -3.207 -0.194 -11.531 1 98.5 228 GLY A O 1
ATOM 1781 N N . VAL A 1 229 ? -2.771 -0.589 -13.719 1 98.62 229 VAL A N 1
ATOM 1782 C CA . VAL A 1 229 ? -4.164 -0.654 -14.148 1 98.62 229 VAL A CA 1
ATOM 1783 C C . VAL A 1 229 ? -4.422 -1.972 -14.875 1 98.62 229 VAL A C 1
ATOM 1785 O O . VAL A 1 229 ? -3.52 -2.525 -15.508 1 98.62 229 VAL A O 1
ATOM 1788 N N . ARG A 1 230 ? -5.605 -2.404 -14.734 1 98.75 230 ARG A N 1
ATOM 1789 C CA . ARG A 1 230 ? -6.004 -3.668 -15.344 1 98.75 230 ARG A CA 1
ATOM 1790 C C . ARG A 1 230 ? -7.426 -3.586 -15.891 1 98.75 230 ARG A C 1
ATOM 1792 O O . ARG A 1 230 ? -8.305 -2.98 -15.273 1 98.75 230 ARG A O 1
ATOM 1799 N N . ILE A 1 231 ? -7.645 -4.145 -17.047 1 98.75 231 ILE A N 1
ATOM 1800 C CA . ILE A 1 231 ? -8.977 -4.371 -17.594 1 98.75 231 ILE A CA 1
ATOM 1801 C C . ILE A 1 231 ? -9.203 -5.867 -17.781 1 98.75 231 ILE A C 1
ATOM 1803 O O . ILE A 1 231 ? -8.328 -6.574 -18.297 1 98.75 231 ILE A O 1
ATOM 1807 N N . ASP A 1 232 ? -10.336 -6.297 -17.328 1 98.56 232 ASP A N 1
ATOM 1808 C CA . ASP A 1 232 ? -10.617 -7.719 -17.5 1 98.56 232 ASP A CA 1
ATOM 1809 C C . ASP A 1 232 ? -12.125 -7.973 -17.578 1 98.56 232 ASP A C 1
ATOM 1811 O O . ASP A 1 232 ? -12.922 -7.043 -17.453 1 98.56 232 ASP A O 1
ATOM 1815 N N . SER A 1 233 ? -12.5 -9.281 -17.828 1 97.62 233 SER A N 1
ATOM 1816 C CA . SER A 1 233 ? -13.898 -9.656 -17.953 1 97.62 233 SER A CA 1
ATOM 1817 C C . SER A 1 233 ? -14.195 -10.961 -17.219 1 97.62 233 SER A C 1
ATOM 1819 O O . SER A 1 233 ? -13.289 -11.758 -16.969 1 97.62 233 SER A O 1
ATOM 1821 N N . ASP A 1 234 ? -15.477 -11.047 -16.906 1 93.62 234 ASP A N 1
ATOM 1822 C CA . ASP A 1 234 ? -15.977 -12.383 -16.594 1 93.62 234 ASP A CA 1
ATOM 1823 C C . ASP A 1 234 ? -16.062 -13.25 -17.844 1 93.62 234 ASP A C 1
ATOM 1825 O O . ASP A 1 234 ? -15.961 -12.742 -18.969 1 93.62 234 ASP A O 1
ATOM 1829 N N . PRO A 1 235 ? -16.219 -14.586 -17.562 1 92.5 235 PRO A N 1
ATOM 1830 C CA . PRO A 1 235 ? -16.422 -15.414 -18.75 1 92.5 235 PRO A CA 1
ATOM 1831 C C . PRO A 1 235 ? -17.719 -15.086 -19.5 1 92.5 235 PRO A C 1
ATOM 1833 O O . PRO A 1 235 ? -18.766 -14.906 -18.875 1 92.5 235 PRO A O 1
ATOM 1836 N N . PHE A 1 236 ? -17.594 -14.922 -20.781 1 91.31 236 PHE A N 1
ATOM 1837 C CA . PHE A 1 236 ? -18.734 -14.797 -21.672 1 91.31 236 PHE A CA 1
ATOM 1838 C C . PHE A 1 236 ? -19 -16.109 -22.406 1 91.31 236 PHE A C 1
ATOM 1840 O O . PHE A 1 236 ? -18.172 -16.562 -23.203 1 91.31 236 PHE A O 1
ATOM 1847 N N . PHE A 1 237 ? -20.094 -16.609 -22.141 1 89.62 237 PHE A N 1
ATOM 1848 C CA . PHE A 1 237 ? -20.422 -17.891 -22.75 1 89.62 237 PHE A CA 1
ATOM 1849 C C . PHE A 1 237 ? -21.266 -17.703 -24 1 89.62 237 PHE A C 1
ATOM 1851 O O . PHE A 1 237 ? -22.172 -16.859 -24.016 1 89.62 237 PHE A O 1
ATOM 1858 N N . PHE A 1 238 ? -20.938 -18.391 -25.016 1 87.31 238 PHE A N 1
ATOM 1859 C CA . PHE A 1 238 ? -21.594 -18.266 -26.297 1 87.31 238 PHE A CA 1
ATOM 1860 C C . PHE A 1 238 ? -22.906 -19.047 -26.328 1 87.31 238 PHE A C 1
ATOM 1862 O O . PHE A 1 238 ? -23.688 -18.938 -27.266 1 87.31 238 PHE A O 1
ATOM 1869 N N . VAL A 1 239 ? -23.062 -19.859 -25.297 1 80.56 239 VAL A N 1
ATOM 1870 C CA . VAL A 1 239 ? -24.297 -20.641 -25.203 1 80.56 239 VAL A CA 1
ATOM 1871 C C . VAL A 1 239 ? -25.047 -20.266 -23.922 1 80.56 239 VAL A C 1
ATOM 1873 O O . VAL A 1 239 ? -24.438 -19.734 -22.984 1 80.56 239 VAL A O 1
ATOM 1876 N N . THR A 1 240 ? -26.266 -20.484 -23.875 1 68.5 240 THR A N 1
ATOM 1877 C CA . THR A 1 240 ? -27.172 -20.031 -22.828 1 68.5 240 THR A CA 1
ATOM 1878 C C . THR A 1 240 ? -26.875 -20.75 -21.5 1 68.5 240 THR A C 1
ATOM 1880 O O . THR A 1 240 ? -27.016 -20.156 -20.438 1 68.5 240 THR A O 1
ATOM 1883 N N . GLU A 1 241 ? -26.672 -22 -21.422 1 64.75 241 GLU A N 1
ATOM 1884 C CA . GLU A 1 241 ? -26.609 -22.734 -20.156 1 64.75 241 GLU A CA 1
ATOM 1885 C C . GLU A 1 241 ? -25.203 -22.719 -19.578 1 64.75 241 GLU A C 1
ATOM 1887 O O . GLU A 1 241 ? -24.938 -23.375 -18.562 1 64.75 241 GLU A O 1
ATOM 1892 N N . ASP A 1 242 ? -24.438 -21.844 -19.75 1 65.69 242 ASP A N 1
ATOM 1893 C CA . ASP A 1 242 ? -23.078 -21.672 -19.25 1 65.69 242 ASP A CA 1
ATOM 1894 C C . ASP A 1 242 ? -22.312 -23 -19.25 1 65.69 242 ASP A C 1
ATOM 1896 O O . ASP A 1 242 ? -21.406 -23.203 -18.453 1 65.69 242 ASP A O 1
ATOM 1900 N N . ASP A 1 243 ? -22.797 -23.938 -19.922 1 74.19 243 ASP A N 1
ATOM 1901 C CA . ASP A 1 243 ? -22.141 -25.25 -19.984 1 74.19 243 ASP A CA 1
ATOM 1902 C C . ASP A 1 243 ? -21.359 -25.406 -21.281 1 74.19 243 ASP A C 1
ATOM 1904 O O . ASP A 1 243 ? -20.906 -26.516 -21.609 1 74.19 243 ASP A O 1
ATOM 1908 N N . GLY A 1 244 ? -21.25 -24.344 -21.938 1 83.75 244 GLY A N 1
ATOM 1909 C CA . GLY A 1 244 ? -20.578 -24.422 -23.219 1 83.75 244 GLY A CA 1
ATOM 1910 C C . GLY A 1 244 ? -19.328 -23.562 -23.297 1 83.75 244 GLY A C 1
ATOM 1911 O O . GLY A 1 244 ? -18.703 -23.281 -22.266 1 83.75 244 GLY A O 1
ATOM 1912 N N . PRO A 1 245 ? -18.953 -23.297 -24.562 1 91.62 245 PRO A N 1
ATOM 1913 C CA . PRO A 1 245 ? -17.719 -22.531 -24.766 1 91.62 245 PRO A CA 1
ATOM 1914 C C . PRO A 1 245 ? -17.844 -21.078 -24.312 1 91.62 245 PRO A C 1
ATOM 1916 O O . PRO A 1 245 ? -18.906 -20.469 -24.484 1 91.62 245 PRO A O 1
ATOM 1919 N N . GLY A 1 246 ? -16.922 -20.594 -23.656 1 94.69 246 GLY A N 1
ATOM 1920 C CA . GLY A 1 246 ? -16.844 -19.203 -23.234 1 94.69 246 GLY A CA 1
ATOM 1921 C C . GLY A 1 246 ? -15.438 -18.641 -23.328 1 94.69 246 GLY A C 1
ATOM 1922 O O . GLY A 1 246 ? -14.492 -19.359 -23.625 1 94.69 246 GLY A O 1
ATOM 1923 N N . VAL A 1 247 ? -15.406 -17.328 -23.203 1 96.75 247 VAL A N 1
ATOM 1924 C CA . VAL A 1 247 ? -14.109 -16.672 -23.312 1 96.75 247 VAL A CA 1
ATOM 1925 C C . VAL A 1 247 ? -14.008 -15.555 -22.266 1 96.75 247 VAL A C 1
ATOM 1927 O O . VAL A 1 247 ? -15.008 -14.938 -21.906 1 96.75 247 VAL A O 1
ATOM 1930 N N . SER A 1 248 ? -12.875 -15.375 -21.672 1 97.38 248 SER A N 1
ATOM 1931 C CA . SER A 1 248 ? -12.562 -14.227 -20.828 1 97.38 248 SER A CA 1
ATOM 1932 C C . SER A 1 248 ? -11.172 -13.688 -21.141 1 97.38 248 SER A C 1
ATOM 1934 O O . SER A 1 248 ? -10.352 -14.375 -21.75 1 97.38 248 SER A O 1
ATOM 1936 N N . TYR A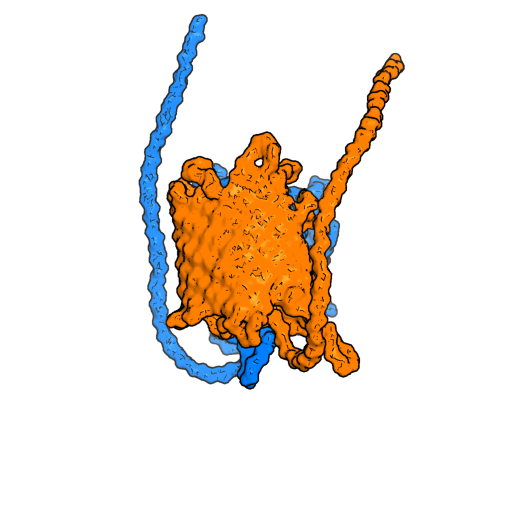 1 249 ? -10.898 -12.43 -20.734 1 98.56 249 TYR A N 1
ATOM 1937 C CA . TYR A 1 249 ? -9.617 -11.797 -21.031 1 98.56 249 TYR A CA 1
ATOM 1938 C C . TYR A 1 249 ? -9.18 -10.898 -19.875 1 98.56 249 TYR A C 1
ATOM 1940 O O . TYR A 1 249 ? -9.984 -10.555 -19.016 1 98.56 249 TYR A O 1
ATOM 1948 N N . ALA A 1 250 ? -7.938 -10.602 -19.844 1 98.81 250 ALA A N 1
ATOM 1949 C CA . ALA A 1 250 ? -7.355 -9.641 -18.922 1 98.81 250 ALA A CA 1
ATOM 1950 C C . ALA A 1 250 ? -6.121 -8.969 -19.516 1 98.81 250 ALA A C 1
ATOM 1952 O O . ALA A 1 250 ? -5.289 -9.633 -20.141 1 98.81 250 ALA A O 1
ATOM 1953 N N . LEU A 1 251 ? -6.074 -7.707 -19.406 1 98.88 251 LEU A N 1
ATOM 1954 C CA . LEU A 1 251 ? -4.945 -6.879 -19.812 1 98.88 251 LEU A CA 1
ATOM 1955 C C . LEU A 1 251 ? -4.496 -5.973 -18.672 1 98.88 251 LEU A C 1
ATOM 1957 O O . LEU A 1 251 ? -5.324 -5.469 -17.906 1 98.88 251 LEU A O 1
ATOM 1961 N N . ALA A 1 252 ? -3.199 -5.773 -18.578 1 98.88 252 ALA A N 1
ATOM 1962 C CA . ALA A 1 252 ? -2.725 -4.891 -17.516 1 98.88 252 ALA A CA 1
ATOM 1963 C C . ALA A 1 252 ? -1.486 -4.117 -17.953 1 98.88 252 ALA A C 1
ATOM 1965 O O . ALA A 1 252 ? -0.682 -4.617 -18.75 1 98.88 252 ALA A O 1
ATOM 1966 N N . ALA A 1 253 ? -1.349 -2.912 -17.516 1 98.75 253 ALA A N 1
ATOM 1967 C CA . ALA A 1 253 ? -0.145 -2.086 -17.562 1 98.75 253 ALA A CA 1
ATOM 1968 C C . ALA A 1 253 ? 0.317 -1.714 -16.156 1 98.75 253 ALA A C 1
ATOM 1970 O O . ALA A 1 253 ? -0.464 -1.191 -15.352 1 98.75 253 ALA A O 1
ATOM 1971 N N . THR A 1 254 ? 1.552 -2.045 -15.836 1 98.38 254 THR A N 1
ATOM 1972 C CA . THR A 1 254 ? 2.053 -1.86 -14.484 1 98.38 254 THR A CA 1
ATOM 1973 C C . THR A 1 254 ? 3.441 -1.229 -14.5 1 98.38 254 THR A C 1
ATOM 1975 O O . THR A 1 254 ? 3.984 -0.939 -15.57 1 98.38 254 THR A O 1
ATOM 1978 N N . ASN A 1 255 ? 3.988 -1.009 -13.305 1 96.19 255 ASN A N 1
ATOM 1979 C CA . ASN A 1 255 ? 5.352 -0.5 -13.188 1 96.19 255 ASN A CA 1
ATOM 1980 C C . ASN A 1 255 ? 6.383 -1.576 -13.523 1 96.19 255 ASN A C 1
ATOM 1982 O O . ASN A 1 255 ? 7.57 -1.284 -13.648 1 96.19 255 ASN A O 1
ATOM 1986 N N . GLY A 1 256 ? 5.984 -2.762 -13.531 1 95.31 256 GLY A N 1
ATOM 1987 C CA . GLY A 1 256 ? 6.879 -3.85 -13.898 1 95.31 256 GLY A CA 1
ATOM 1988 C C . GLY A 1 256 ? 7.73 -4.34 -12.742 1 95.31 256 GLY A C 1
ATOM 1989 O O . GLY A 1 256 ? 8.695 -5.078 -12.945 1 95.31 256 GLY A O 1
ATOM 1990 N N . GLN A 1 257 ? 7.41 -3.842 -11.586 1 91.31 257 GLN A N 1
ATOM 1991 C CA . GLN A 1 257 ? 8.125 -4.254 -10.383 1 91.31 257 GLN A CA 1
ATOM 1992 C C . GLN A 1 257 ? 7.227 -5.059 -9.453 1 91.31 257 GLN A C 1
ATOM 1994 O O . GLN A 1 257 ? 6 -4.977 -9.539 1 91.31 257 GLN A O 1
ATOM 1999 N N . SER A 1 258 ? 7.941 -5.797 -8.578 1 90.25 258 SER A N 1
ATOM 2000 C CA . SER A 1 258 ? 7.195 -6.602 -7.617 1 90.25 258 SER A CA 1
ATOM 2001 C C . SER A 1 258 ? 6.355 -5.73 -6.695 1 90.25 258 SER A C 1
ATOM 2003 O O . SER A 1 258 ? 6.52 -4.508 -6.668 1 90.25 258 SER A O 1
ATOM 2005 N N . ALA A 1 259 ? 5.484 -6.332 -5.969 1 90.75 259 ALA A N 1
ATOM 2006 C CA . ALA A 1 259 ? 4.555 -5.652 -5.074 1 90.75 259 ALA A CA 1
ATOM 2007 C C . ALA A 1 259 ? 5.301 -4.828 -4.031 1 90.75 259 ALA A C 1
ATOM 2009 O O . ALA A 1 259 ? 6.449 -5.129 -3.693 1 90.75 259 ALA A O 1
ATOM 2010 N N . ASN A 1 260 ? 4.598 -3.803 -3.523 1 91.31 260 ASN A N 1
ATOM 2011 C CA . ASN A 1 260 ? 5.031 -3.006 -2.381 1 91.31 260 ASN A CA 1
ATOM 2012 C C . ASN A 1 260 ? 6.289 -2.205 -2.703 1 91.31 260 ASN A C 1
ATOM 2014 O O . ASN A 1 260 ? 7.25 -2.211 -1.931 1 91.31 260 ASN A O 1
ATOM 2018 N N . ARG A 1 261 ? 6.242 -1.693 -3.877 1 86.62 261 ARG A N 1
ATOM 2019 C CA . ARG A 1 261 ? 7.254 -0.709 -4.246 1 86.62 261 ARG A CA 1
ATOM 2020 C C . ARG A 1 261 ? 6.672 0.7 -4.25 1 86.62 261 ARG A C 1
ATOM 2022 O O . ARG A 1 261 ? 5.543 0.911 -4.699 1 86.62 261 ARG A O 1
ATOM 2029 N N . SER A 1 262 ? 7.453 1.622 -3.848 1 84.5 262 SER A N 1
ATOM 2030 C CA . SER A 1 262 ? 6.934 2.963 -3.598 1 84.5 262 SER A CA 1
ATOM 2031 C C . SER A 1 262 ? 6.77 3.744 -4.898 1 84.5 262 SER A C 1
ATOM 2033 O O . SER A 1 262 ? 5.891 4.602 -5.004 1 84.5 262 SER A O 1
ATOM 2035 N N . LEU A 1 263 ? 7.684 3.533 -5.832 1 87.25 263 LEU A N 1
ATOM 2036 C CA . LEU A 1 263 ? 7.688 4.242 -7.105 1 87.25 263 LEU A CA 1
ATOM 2037 C C . LEU A 1 263 ? 8.156 3.33 -8.234 1 87.25 263 LEU A C 1
ATOM 2039 O O . LEU A 1 263 ? 8.719 2.264 -7.984 1 87.25 263 LEU A O 1
ATOM 2043 N N . ASN A 1 264 ? 7.812 3.785 -9.43 1 89.25 264 ASN A N 1
ATOM 2044 C CA . ASN A 1 264 ? 8.406 3.137 -10.602 1 89.25 264 ASN A CA 1
ATOM 2045 C C . ASN A 1 264 ? 9.914 3.375 -10.672 1 89.25 264 ASN A C 1
ATOM 2047 O O . ASN A 1 264 ? 10.375 4.504 -10.5 1 89.25 264 ASN A O 1
ATOM 2051 N N . ASP A 1 265 ? 10.602 2.432 -11.031 1 83.19 265 ASP A N 1
ATOM 2052 C CA . ASP A 1 265 ? 12.055 2.545 -10.93 1 83.19 265 ASP A CA 1
ATOM 2053 C C . ASP A 1 265 ? 12.656 3.061 -12.234 1 83.19 265 ASP A C 1
ATOM 2055 O O . ASP A 1 265 ? 13.789 3.533 -12.258 1 83.19 265 ASP A O 1
ATOM 2059 N N . ASN A 1 266 ? 12.008 2.992 -13.359 1 83.19 266 ASN A N 1
ATOM 2060 C CA . ASN A 1 266 ? 12.703 3.324 -14.594 1 83.19 266 ASN A CA 1
ATOM 2061 C C . ASN A 1 266 ? 11.781 4.031 -15.586 1 83.19 266 ASN A C 1
ATOM 2063 O O . ASN A 1 266 ? 12.031 4.02 -16.797 1 83.19 266 ASN A O 1
ATOM 2067 N N . ASP A 1 267 ? 10.641 4.418 -15.242 1 87.5 267 ASP A N 1
ATOM 2068 C CA . ASP A 1 267 ? 9.734 5.207 -16.078 1 87.5 267 ASP A CA 1
ATOM 2069 C C . ASP A 1 267 ? 9.062 4.336 -17.141 1 87.5 267 ASP A C 1
ATOM 2071 O O . ASP A 1 267 ? 8.555 4.844 -18.141 1 87.5 267 ASP A O 1
ATOM 2075 N N . GLN A 1 268 ? 9.297 3.088 -17.125 1 91.38 268 GLN A N 1
ATOM 2076 C CA . GLN A 1 268 ? 8.727 2.205 -18.141 1 91.38 268 GLN A CA 1
ATOM 2077 C C . GLN A 1 268 ? 7.559 1.4 -17.578 1 91.38 268 GLN A C 1
ATOM 2079 O O . GLN A 1 268 ? 7.555 1.045 -16.391 1 91.38 268 GLN A O 1
ATOM 2084 N N . ALA A 1 269 ? 6.707 1.137 -18.516 1 96.31 269 ALA A N 1
ATOM 2085 C CA . ALA A 1 269 ? 5.578 0.291 -18.141 1 96.31 269 ALA A CA 1
ATOM 2086 C C . ALA A 1 269 ? 5.793 -1.148 -18.609 1 96.31 269 ALA A C 1
ATOM 2088 O O . ALA A 1 269 ? 6.469 -1.393 -19.609 1 96.31 269 ALA A O 1
ATOM 2089 N N . ALA A 1 270 ? 5.262 -2.006 -17.812 1 98.12 270 ALA A N 1
ATOM 2090 C CA . ALA A 1 270 ? 5.148 -3.402 -18.234 1 98.12 270 ALA A CA 1
ATOM 2091 C C . ALA A 1 270 ? 3.734 -3.723 -18.703 1 98.12 270 ALA A C 1
ATOM 2093 O O . ALA A 1 270 ? 2.764 -3.135 -18.219 1 98.12 270 ALA A O 1
ATOM 2094 N N . PHE A 1 271 ? 3.646 -4.656 -19.625 1 98.75 271 PHE A N 1
ATOM 2095 C CA . PHE A 1 271 ? 2.354 -5.012 -20.203 1 98.75 271 PHE A CA 1
ATOM 2096 C C . PHE A 1 271 ? 2.104 -6.512 -20.078 1 98.75 271 PHE A C 1
ATOM 2098 O O . PHE A 1 271 ? 2.988 -7.32 -20.359 1 98.75 271 PHE A O 1
ATOM 2105 N N . TYR A 1 272 ? 0.936 -6.848 -19.594 1 98.88 272 TYR A N 1
ATOM 2106 C CA . TYR A 1 272 ? 0.514 -8.234 -19.422 1 98.88 272 TYR A CA 1
ATOM 2107 C C . TYR A 1 272 ? -0.813 -8.492 -20.125 1 98.88 272 TYR A C 1
ATOM 2109 O O . TYR A 1 272 ? -1.675 -7.613 -20.188 1 98.88 272 TYR A O 1
ATOM 2117 N N . GLY A 1 273 ? -1.017 -9.688 -20.578 1 98.81 273 GLY A N 1
ATOM 2118 C CA . GLY A 1 273 ? -2.275 -10.094 -21.188 1 98.81 273 GLY A CA 1
ATOM 2119 C C . GLY A 1 273 ? -2.547 -11.586 -21.062 1 98.81 273 GLY A C 1
ATOM 2120 O O . GLY A 1 273 ? -1.624 -12.398 -21.141 1 98.81 273 GLY A O 1
ATOM 2121 N N . ARG A 1 274 ? -3.777 -11.938 -20.922 1 98.81 274 ARG A N 1
ATOM 2122 C CA . ARG A 1 274 ? -4.191 -13.336 -20.828 1 98.81 274 ARG A CA 1
ATOM 2123 C C . ARG A 1 274 ? -5.578 -13.539 -21.422 1 98.81 274 ARG A C 1
ATOM 2125 O O . ARG A 1 274 ? -6.453 -12.68 -21.297 1 98.81 274 ARG A O 1
ATOM 2132 N N . VAL A 1 275 ? -5.746 -14.656 -22.062 1 98.69 275 VAL A N 1
ATOM 2133 C CA . VAL A 1 275 ? -7.043 -15.086 -22.578 1 98.69 275 VAL A CA 1
ATOM 2134 C C . VAL A 1 275 ? -7.352 -16.5 -22.078 1 98.69 275 VAL A C 1
ATOM 2136 O O . VAL A 1 275 ? -6.465 -17.344 -22.016 1 98.69 275 VAL A O 1
ATOM 2139 N N . ASN A 1 276 ? -8.555 -16.688 -21.75 1 98.25 276 ASN A N 1
ATOM 2140 C CA . ASN A 1 276 ? -9.031 -17.984 -21.328 1 98.25 276 ASN A CA 1
ATOM 2141 C C . ASN A 1 276 ? -10.188 -18.484 -22.188 1 98.25 276 ASN A C 1
ATOM 2143 O O . ASN A 1 276 ? -11.125 -17.719 -22.469 1 98.25 276 ASN A O 1
ATOM 2147 N N . LEU A 1 277 ? -10.086 -19.719 -22.578 1 97.81 277 LEU A N 1
ATOM 2148 C CA . LEU A 1 277 ? -11.203 -20.422 -23.188 1 97.81 277 LEU A CA 1
ATOM 2149 C C . LEU A 1 277 ? -11.836 -21.406 -22.203 1 97.81 277 LEU A C 1
ATOM 2151 O O . LEU A 1 277 ? -11.148 -22.266 -21.656 1 97.81 277 LEU A O 1
ATOM 2155 N N . HIS A 1 278 ? -13.109 -21.219 -22.062 1 95.5 278 HIS A N 1
ATOM 2156 C CA . HIS A 1 278 ? -13.828 -22.031 -21.094 1 95.5 278 HIS A CA 1
ATOM 2157 C C . HIS A 1 278 ? -14.727 -23.062 -21.781 1 95.5 278 HIS A C 1
ATOM 2159 O O . HIS A 1 278 ? -15.203 -22.828 -22.906 1 95.5 278 HIS A O 1
ATOM 2165 N N . TRP A 1 279 ? -14.891 -24.109 -21.109 1 94.88 279 TRP A N 1
ATOM 2166 C CA . TRP A 1 279 ? -15.977 -25.047 -21.359 1 94.88 279 TRP A CA 1
ATOM 2167 C C . TRP A 1 279 ? -16.812 -25.281 -20.109 1 94.88 279 TRP A C 1
ATOM 2169 O O . TRP A 1 279 ? -16.578 -26.234 -19.359 1 94.88 279 TRP A O 1
ATOM 2179 N N . GLY A 1 280 ? -17.875 -24.406 -20.094 1 90.94 280 GLY A N 1
ATOM 2180 C CA . GLY A 1 280 ? -18.562 -24.391 -18.812 1 90.94 280 GLY A CA 1
ATOM 2181 C C . GLY A 1 280 ? -17.625 -24.219 -17.625 1 90.94 280 GLY A C 1
ATOM 2182 O O . GLY A 1 280 ? -16.688 -23.406 -17.672 1 90.94 280 GLY A O 1
ATOM 2183 N N . GLU A 1 281 ? -17.953 -24.938 -16.594 1 85.81 281 GLU A N 1
ATOM 2184 C CA . GLU A 1 281 ? -17.094 -24.891 -15.406 1 85.81 281 GLU A CA 1
ATOM 2185 C C . GLU A 1 281 ? -16.188 -26.109 -15.344 1 85.81 281 GLU A C 1
ATOM 2187 O O . GLU A 1 281 ? -15.422 -26.266 -14.383 1 85.81 281 GLU A O 1
ATOM 2192 N N . ILE A 1 282 ? -16.141 -26.828 -16.312 1 91.19 282 ILE A N 1
ATOM 2193 C CA . ILE A 1 282 ? -15.477 -28.125 -16.297 1 91.19 282 ILE A CA 1
ATOM 2194 C C . ILE A 1 282 ? -14.016 -27.953 -16.719 1 91.19 282 ILE A C 1
ATOM 2196 O O . ILE A 1 282 ? -13.133 -28.609 -16.156 1 91.19 282 ILE A O 1
ATOM 2200 N N . ALA A 1 283 ? -13.836 -27.109 -17.688 1 95.81 283 ALA A N 1
ATOM 2201 C CA . ALA A 1 283 ? -12.477 -27 -18.219 1 95.81 283 ALA A CA 1
ATOM 2202 C C . ALA A 1 283 ? -12.156 -25.562 -18.609 1 95.81 283 ALA A C 1
ATOM 2204 O O . ALA A 1 283 ? -13.047 -24.812 -19.016 1 95.81 283 ALA A O 1
ATOM 2205 N N . ARG A 1 284 ? -10.898 -25.25 -18.594 1 97.19 284 ARG A N 1
ATOM 2206 C CA . ARG A 1 284 ? -10.398 -23.938 -19.031 1 97.19 284 ARG A CA 1
ATOM 2207 C C . ARG A 1 284 ? -9.023 -24.062 -19.672 1 97.19 284 ARG A C 1
ATOM 2209 O O . ARG A 1 284 ? -8.133 -24.703 -19.109 1 97.19 284 ARG A O 1
ATOM 2216 N N . LEU A 1 285 ? -8.898 -23.609 -20.812 1 98.44 285 LEU A N 1
ATOM 2217 C CA . LEU A 1 285 ? -7.621 -23.453 -21.5 1 98.44 285 LEU A CA 1
ATOM 2218 C C . LEU A 1 285 ? -7.176 -22 -21.5 1 98.44 285 LEU A C 1
ATOM 2220 O O . LEU A 1 285 ? -7.902 -21.109 -21.969 1 98.44 285 LEU A O 1
ATOM 2224 N N . GLY A 1 286 ? -6.027 -21.734 -20.969 1 98.62 286 GLY A N 1
ATOM 2225 C CA . GLY A 1 286 ? -5.57 -20.359 -20.859 1 98.62 286 GLY A CA 1
ATOM 2226 C C . GLY A 1 286 ? -4.211 -20.141 -21.5 1 98.62 286 GLY A C 1
ATOM 2227 O O . GLY A 1 286 ? -3.41 -21.062 -21.609 1 98.62 286 GLY A O 1
ATOM 2228 N N . GLY A 1 287 ? -3.971 -18.938 -21.859 1 98.75 287 GLY A N 1
ATOM 2229 C CA . GLY A 1 287 ? -2.693 -18.453 -22.359 1 98.75 287 GLY A CA 1
ATOM 2230 C C . GLY A 1 287 ? -2.416 -17.016 -21.969 1 98.75 287 GLY A C 1
ATOM 2231 O O . GLY A 1 287 ? -3.33 -16.188 -21.938 1 98.75 287 GLY A O 1
ATOM 2232 N N . GLY A 1 288 ? -1.169 -16.703 -21.688 1 98.69 288 GLY A N 1
ATOM 2233 C CA . GLY A 1 288 ? -0.769 -15.352 -21.328 1 98.69 288 GLY A CA 1
ATOM 2234 C C . GLY A 1 288 ? 0.616 -14.992 -21.828 1 98.69 288 GLY A C 1
ATOM 2235 O O . GLY A 1 288 ? 1.402 -15.867 -22.203 1 98.69 288 GLY A O 1
ATOM 2236 N N . ALA A 1 289 ? 0.84 -13.75 -21.859 1 98.81 289 ALA A N 1
ATOM 2237 C CA . ALA A 1 289 ? 2.146 -13.219 -22.25 1 98.81 289 ALA A CA 1
ATOM 2238 C C . ALA A 1 289 ? 2.404 -11.859 -21.609 1 98.81 289 ALA A C 1
ATOM 2240 O O . ALA A 1 289 ? 1.473 -11.203 -21.141 1 98.81 289 ALA A O 1
ATOM 2241 N N . TYR A 1 290 ? 3.752 -11.539 -21.516 1 98.38 290 TYR A N 1
ATOM 2242 C CA . TYR A 1 290 ? 4.059 -10.203 -21 1 98.38 290 TYR A CA 1
ATOM 2243 C C . TYR A 1 290 ? 5.383 -9.695 -21.562 1 98.38 290 TYR A C 1
ATOM 2245 O O . TYR A 1 290 ? 6.164 -10.469 -22.125 1 98.38 290 TYR A O 1
ATOM 2253 N N . TYR A 1 291 ? 5.477 -8.43 -21.547 1 98.38 291 TYR A N 1
ATOM 2254 C CA . TYR A 1 291 ? 6.668 -7.66 -21.891 1 98.38 291 TYR A CA 1
ATOM 2255 C C . TYR A 1 291 ? 7.012 -6.668 -20.797 1 98.38 291 TYR A C 1
ATOM 2257 O O . TYR A 1 291 ? 6.168 -5.871 -20.375 1 98.38 291 TYR A O 1
ATOM 2265 N N . ASN A 1 292 ? 8.289 -6.727 -20.312 1 97.31 292 ASN A N 1
ATOM 2266 C CA . ASN A 1 292 ? 8.711 -5.879 -19.203 1 97.31 292 ASN A CA 1
ATOM 2267 C C . ASN A 1 292 ? 10.156 -5.418 -19.359 1 97.31 292 ASN A C 1
ATOM 2269 O O . ASN A 1 292 ? 11.078 -6.227 -19.281 1 97.31 292 ASN A O 1
ATOM 2273 N N . ASP A 1 293 ? 10.367 -4.137 -19.594 1 93.44 293 ASP A N 1
ATOM 2274 C CA . ASP A 1 293 ? 11.695 -3.523 -19.516 1 93.44 293 ASP A CA 1
ATOM 2275 C C . ASP A 1 293 ? 12.023 -3.1 -18.078 1 93.44 293 ASP A C 1
ATOM 2277 O O . ASP A 1 293 ? 11.664 -1.999 -17.656 1 93.44 293 ASP A O 1
ATOM 2281 N N . ARG A 1 294 ? 12.773 -3.945 -17.406 1 88.25 294 ARG A N 1
ATOM 2282 C CA . ARG A 1 294 ? 12.984 -3.684 -15.984 1 88.25 294 ARG A CA 1
ATOM 2283 C C . ARG A 1 294 ? 14.43 -3.295 -15.703 1 88.25 294 ARG A C 1
ATOM 2285 O O . ARG A 1 294 ? 15.266 -3.305 -16.609 1 88.25 294 ARG A O 1
ATOM 2292 N N . THR A 1 295 ? 14.586 -2.752 -14.516 1 81.88 295 THR A N 1
ATOM 2293 C CA . THR A 1 295 ? 15.938 -2.486 -14.016 1 81.88 295 THR A CA 1
ATOM 2294 C C . THR A 1 295 ? 16.312 -3.475 -12.914 1 81.88 295 THR A C 1
ATOM 2296 O O . THR A 1 295 ? 15.461 -3.867 -12.109 1 81.88 295 THR A O 1
ATOM 2299 N N . ILE A 1 296 ? 17.516 -3.945 -12.961 1 75.31 296 ILE A N 1
ATOM 2300 C CA . ILE A 1 296 ? 18.016 -4.855 -11.93 1 75.31 296 ILE A CA 1
ATOM 2301 C C . ILE A 1 296 ? 19.266 -4.27 -11.273 1 75.31 296 ILE A C 1
ATOM 2303 O O . ILE A 1 296 ? 19.891 -3.357 -11.82 1 75.31 296 ILE A O 1
ATOM 2307 N N . GLY A 1 297 ? 19.562 -4.766 -10.094 1 70.5 297 GLY A N 1
ATOM 2308 C CA . GLY A 1 297 ? 20.75 -4.305 -9.391 1 70.5 297 GLY A CA 1
ATOM 2309 C C . GLY A 1 297 ? 20.438 -3.338 -8.266 1 70.5 297 GLY A C 1
ATOM 2310 O O . GLY A 1 297 ? 19.281 -3.213 -7.852 1 70.5 297 GLY A O 1
ATOM 2311 N N . GLU A 1 298 ? 21.531 -2.959 -7.539 1 62.34 298 GLU A N 1
ATOM 2312 C CA . GLU A 1 298 ? 21.406 -2.002 -6.441 1 62.34 298 GLU A CA 1
ATOM 2313 C C . GLU A 1 298 ? 21.875 -0.615 -6.863 1 62.34 298 GLU A C 1
ATOM 2315 O O . GLU A 1 298 ? 22.781 -0.487 -7.688 1 62.34 298 GLU A O 1
ATOM 2320 N N . LEU A 1 299 ? 21.031 0.392 -6.465 1 57.38 299 LEU A N 1
ATOM 2321 C CA . LEU A 1 299 ? 21.5 1.738 -6.773 1 57.38 299 LEU A CA 1
ATOM 2322 C C . LEU A 1 299 ? 22.953 1.927 -6.324 1 57.38 299 LEU A C 1
ATOM 2324 O O . LEU A 1 299 ? 23.344 1.432 -5.266 1 57.38 299 LEU A O 1
ATOM 2328 N N . PRO A 1 300 ? 23.719 2.562 -7.09 1 58.53 300 PRO A N 1
ATOM 2329 C CA . PRO A 1 300 ? 23.438 3.277 -8.336 1 58.53 300 PRO A CA 1
ATOM 2330 C C . PRO A 1 300 ? 23.594 2.398 -9.57 1 58.53 300 PRO A C 1
ATOM 2332 O O . PRO A 1 300 ? 23.422 2.873 -10.695 1 58.53 300 PRO A O 1
ATOM 2335 N N . ASP A 1 301 ? 24 1.167 -9.289 1 63.81 301 ASP A N 1
ATOM 2336 C CA . ASP A 1 301 ? 24.344 0.301 -10.422 1 63.81 301 ASP A CA 1
ATOM 2337 C C . ASP A 1 301 ? 23.109 -0.428 -10.938 1 63.81 301 ASP A C 1
ATOM 2339 O O . ASP A 1 301 ? 23 -1.653 -10.836 1 63.81 301 ASP A O 1
ATOM 2343 N N . LEU A 1 302 ? 22.188 0.36 -11.516 1 68.75 302 LEU A N 1
ATOM 2344 C CA . LEU A 1 302 ? 21.016 -0.257 -12.117 1 68.75 302 LEU A CA 1
ATOM 2345 C C . LEU A 1 302 ? 21.266 -0.607 -13.578 1 68.75 302 LEU A C 1
ATOM 2347 O O . LEU A 1 302 ? 21.891 0.17 -14.312 1 68.75 302 LEU A O 1
ATOM 2351 N N . ILE A 1 303 ? 21.016 -1.915 -13.844 1 76.62 303 ILE A N 1
ATOM 2352 C CA . ILE A 1 303 ? 21.156 -2.396 -15.219 1 76.62 303 ILE A CA 1
ATOM 2353 C C . ILE A 1 303 ? 19.781 -2.729 -15.789 1 76.62 303 ILE A C 1
ATOM 2355 O O . ILE A 1 303 ? 18.953 -3.311 -15.102 1 76.62 303 ILE A O 1
ATOM 2359 N N . GLY A 1 304 ? 19.656 -2.307 -17 1 82.31 304 GLY A N 1
ATOM 2360 C CA . GLY A 1 304 ? 18.406 -2.633 -17.672 1 82.31 304 GLY A CA 1
ATOM 2361 C C . GLY A 1 304 ? 18.312 -4.086 -18.094 1 82.31 304 GLY A C 1
ATOM 2362 O O . GLY A 1 304 ? 19.328 -4.691 -18.469 1 82.31 304 GLY A O 1
ATOM 2363 N N . GLU A 1 305 ? 17.141 -4.707 -17.953 1 89.12 305 GLU A N 1
ATOM 2364 C CA . GLU A 1 305 ? 16.844 -6.051 -18.453 1 89.12 305 GLU A CA 1
ATOM 2365 C C . GLU A 1 305 ? 15.43 -6.137 -19.016 1 89.12 305 GLU A C 1
ATOM 2367 O O . GLU A 1 305 ? 14.477 -5.668 -18.391 1 89.12 305 GLU A O 1
ATOM 2372 N N . THR A 1 306 ? 15.406 -6.691 -20.219 1 93.75 306 THR A N 1
ATOM 2373 C CA . THR A 1 306 ? 14.086 -6.914 -20.797 1 93.75 306 THR A CA 1
ATOM 2374 C C . THR A 1 306 ? 13.617 -8.344 -20.547 1 93.75 306 THR A C 1
ATOM 2376 O O . THR A 1 306 ? 14.344 -9.305 -20.812 1 93.75 306 THR A O 1
ATOM 2379 N N . GLN A 1 307 ? 12.445 -8.438 -20.016 1 96.12 307 GLN A N 1
ATOM 2380 C CA . GLN A 1 307 ? 11.812 -9.734 -19.828 1 96.12 307 GLN A CA 1
ATOM 2381 C C . GLN A 1 307 ? 10.625 -9.914 -20.766 1 96.12 307 GLN A C 1
ATOM 2383 O O . GLN A 1 307 ? 9.766 -9.023 -20.859 1 96.12 307 GLN A O 1
ATOM 2388 N N . THR A 1 308 ? 10.617 -11.008 -21.406 1 97.75 308 THR A N 1
ATOM 2389 C CA . THR A 1 308 ? 9.461 -11.445 -22.188 1 97.75 308 THR A CA 1
ATOM 2390 C C . THR A 1 308 ? 9.039 -12.852 -21.781 1 97.75 308 THR A C 1
ATOM 2392 O O . THR A 1 308 ? 9.867 -13.758 -21.719 1 97.75 308 THR A O 1
ATOM 2395 N N . GLY A 1 309 ? 7.789 -13.008 -21.531 1 98.44 309 GLY A N 1
ATOM 2396 C CA . GLY A 1 309 ? 7.32 -14.305 -21.078 1 98.44 309 GLY A CA 1
ATOM 2397 C C . GLY A 1 309 ? 6.012 -14.727 -21.719 1 98.44 309 GLY A C 1
ATOM 2398 O O . GLY A 1 309 ? 5.242 -13.883 -22.188 1 98.44 309 GLY A O 1
ATOM 2399 N N . TRP A 1 310 ? 5.809 -15.984 -21.797 1 98.69 310 TRP A N 1
ATOM 2400 C CA . TRP A 1 310 ? 4.512 -16.531 -22.172 1 98.69 310 TRP A CA 1
ATOM 2401 C C . TRP A 1 310 ? 4.176 -17.75 -21.312 1 98.69 310 TRP A C 1
ATOM 2403 O O . TRP A 1 310 ? 5.066 -18.375 -20.719 1 98.69 310 TRP A O 1
ATOM 2413 N N . THR A 1 311 ? 2.939 -18.094 -21.203 1 98.81 311 THR A N 1
ATOM 2414 C CA . THR A 1 311 ? 2.445 -19.234 -20.438 1 98.81 311 THR A CA 1
ATOM 2415 C C . THR A 1 311 ? 1.208 -19.828 -21.109 1 98.81 311 THR A C 1
ATOM 2417 O O . THR A 1 311 ? 0.5 -19.141 -21.844 1 98.81 311 THR A O 1
ATOM 2420 N N . ALA A 1 312 ? 1.038 -21.062 -20.953 1 98.88 312 ALA A N 1
ATOM 2421 C CA . ALA A 1 312 ? -0.173 -21.797 -21.312 1 98.88 312 ALA A CA 1
ATOM 2422 C C . ALA A 1 312 ? -0.594 -22.75 -20.188 1 98.88 312 ALA A C 1
ATOM 2424 O O . ALA A 1 312 ? 0.253 -23.297 -19.484 1 98.88 312 ALA A O 1
ATOM 2425 N N . ASP A 1 313 ? -1.919 -22.906 -20.062 1 98.81 313 ASP A N 1
ATOM 2426 C CA . ASP A 1 313 ? -2.357 -23.75 -18.953 1 98.81 313 ASP A CA 1
ATOM 2427 C C . ASP A 1 313 ? -3.701 -24.406 -19.266 1 98.81 313 ASP A C 1
ATOM 2429 O O . ASP A 1 313 ? -4.434 -23.953 -20.141 1 98.81 313 ASP A O 1
ATOM 2433 N N . LEU A 1 314 ? -3.895 -25.5 -18.625 1 98.69 314 LEU A N 1
ATOM 2434 C CA . LEU A 1 314 ? -5.137 -26.25 -18.688 1 98.69 314 LEU A CA 1
ATOM 2435 C C . LEU A 1 314 ? -5.621 -26.609 -17.281 1 98.69 314 LEU A C 1
ATOM 2437 O O . LEU A 1 314 ? -4.844 -27.109 -16.453 1 98.69 314 LEU A O 1
ATOM 2441 N N . THR A 1 315 ? -6.863 -26.328 -17.016 1 97.75 315 THR A N 1
ATOM 2442 C CA . THR A 1 315 ? -7.516 -26.797 -15.797 1 97.75 315 THR A CA 1
ATOM 2443 C C . THR A 1 315 ? -8.75 -27.625 -16.125 1 97.75 315 THR A C 1
ATOM 2445 O O . THR A 1 315 ? -9.5 -27.297 -17.047 1 97.75 315 THR A O 1
ATOM 2448 N N . VAL A 1 316 ? -8.93 -28.703 -15.367 1 96.81 316 VAL A N 1
ATOM 2449 C CA . VAL A 1 316 ? -10.094 -29.578 -15.523 1 96.81 316 VAL A CA 1
ATOM 2450 C C . VAL A 1 316 ? -10.641 -29.969 -14.156 1 96.81 316 VAL A C 1
ATOM 2452 O O . VAL A 1 316 ? -9.875 -30.312 -13.25 1 96.81 316 VAL A O 1
ATOM 2455 N N . ALA A 1 317 ? -11.891 -29.828 -14 1 93.25 317 ALA A N 1
ATOM 2456 C CA . ALA A 1 317 ? -12.609 -30.344 -12.836 1 93.25 317 ALA A CA 1
ATOM 2457 C C . ALA A 1 317 ? -13.812 -31.188 -13.266 1 93.25 317 ALA A C 1
ATOM 2459 O O . ALA A 1 317 ? -14.82 -30.656 -13.742 1 93.25 317 ALA A O 1
ATOM 2460 N N . ALA A 1 318 ? -13.672 -32.469 -13.062 1 91.12 318 ALA A N 1
ATOM 2461 C CA . ALA A 1 318 ? -14.734 -33.375 -13.484 1 91.12 318 ALA A CA 1
ATOM 2462 C C . ALA A 1 318 ? -14.672 -34.688 -12.703 1 91.12 318 ALA A C 1
ATOM 2464 O O . ALA A 1 318 ? -13.594 -35.188 -12.438 1 91.12 318 ALA A O 1
ATOM 2465 N N . ALA A 1 319 ? -15.828 -35.094 -12.242 1 89.81 319 ALA A N 1
ATOM 2466 C CA . ALA A 1 319 ? -15.984 -36.438 -11.625 1 89.81 319 ALA A CA 1
ATOM 2467 C C . ALA A 1 319 ? -15.125 -36.531 -10.375 1 89.81 319 ALA A C 1
ATOM 2469 O O . ALA A 1 319 ? -14.484 -37.562 -10.148 1 89.81 319 ALA A O 1
ATOM 2470 N N . GLY A 1 320 ? -14.945 -35.438 -9.664 1 88.44 320 GLY A N 1
ATOM 2471 C CA . GLY A 1 320 ? -14.195 -35.469 -8.422 1 88.44 320 GLY A CA 1
ATOM 2472 C C . GLY A 1 320 ? -12.711 -35.188 -8.617 1 88.44 320 GLY A C 1
ATOM 2473 O O . GLY A 1 320 ? -11.977 -35.031 -7.641 1 88.44 320 GLY A O 1
ATOM 2474 N N . PHE A 1 321 ? -12.312 -35.25 -9.883 1 92.94 321 PHE A N 1
ATOM 2475 C CA . PHE A 1 321 ? -10.906 -35 -10.172 1 92.94 321 PHE A CA 1
ATOM 2476 C C . PHE A 1 321 ? -10.672 -33.5 -10.445 1 92.94 321 PHE A C 1
ATOM 2478 O O . PHE A 1 321 ? -11.516 -32.844 -11.047 1 92.94 321 PHE A O 1
ATOM 2485 N N . SER A 1 322 ? -9.633 -33.062 -9.984 1 94.94 322 SER A N 1
ATOM 2486 C CA . SER A 1 322 ? -9.141 -31.75 -10.352 1 94.94 322 SER A CA 1
ATOM 2487 C C . SER A 1 322 ? -7.742 -31.812 -10.945 1 94.94 322 SER A C 1
ATOM 2489 O O . SER A 1 322 ? -6.867 -32.5 -10.414 1 94.94 322 SER A O 1
ATOM 2491 N N . LEU A 1 323 ? -7.578 -31.141 -12.039 1 97.81 323 LEU A N 1
ATOM 2492 C CA . LEU A 1 323 ? -6.301 -31.109 -12.75 1 97.81 323 LEU A CA 1
ATOM 2493 C C . LEU A 1 323 ? -5.875 -29.688 -13.062 1 97.81 323 LEU A C 1
ATOM 2495 O O . LEU A 1 323 ? -6.695 -28.875 -13.492 1 97.81 323 LEU A O 1
ATOM 2499 N N . LEU A 1 324 ? -4.672 -29.312 -12.828 1 98.25 324 LEU A N 1
ATOM 2500 C CA . LEU A 1 324 ? -4.02 -28.094 -13.273 1 98.25 324 LEU A CA 1
ATOM 2501 C C . LEU A 1 324 ? -2.656 -28.391 -13.891 1 98.25 324 LEU A C 1
ATOM 2503 O O . LEU A 1 324 ? -1.822 -29.047 -13.266 1 98.25 324 LEU A O 1
ATOM 2507 N N . ALA A 1 325 ? -2.484 -28.031 -15.078 1 98.81 325 ALA A N 1
ATOM 2508 C CA . ALA A 1 325 ? -1.202 -28.141 -15.773 1 98.81 325 ALA A CA 1
ATOM 2509 C C . ALA A 1 325 ? -0.833 -26.812 -16.438 1 98.81 325 ALA A C 1
ATOM 2511 O O . ALA A 1 325 ? -1.693 -26.125 -17 1 98.81 325 ALA A O 1
ATOM 2512 N N . ASN A 1 326 ? 0.397 -26.438 -16.281 1 98.62 326 ASN A N 1
ATOM 2513 C CA . ASN A 1 326 ? 0.808 -25.219 -16.969 1 98.62 326 ASN A CA 1
ATOM 2514 C C . ASN A 1 326 ? 2.287 -25.25 -17.328 1 98.62 326 ASN A C 1
ATOM 2516 O O . ASN A 1 326 ? 3.051 -26.047 -16.781 1 98.62 326 ASN A O 1
ATOM 2520 N N . VAL A 1 327 ? 2.641 -24.453 -18.297 1 98.81 327 VAL A N 1
ATOM 2521 C CA . VAL A 1 327 ? 4.008 -24.188 -18.734 1 98.81 327 VAL A CA 1
ATOM 2522 C C . VAL A 1 327 ? 4.273 -22.688 -18.75 1 98.81 327 VAL A C 1
ATOM 2524 O O . VAL A 1 327 ? 3.395 -21.906 -19.109 1 98.81 327 VAL A O 1
ATOM 2527 N N . VAL A 1 328 ? 5.41 -22.297 -18.312 1 98.81 328 VAL A N 1
ATOM 2528 C CA . VAL A 1 328 ? 5.844 -20.906 -18.297 1 98.81 328 VAL A CA 1
ATOM 2529 C C . VAL A 1 328 ? 7.254 -20.812 -18.875 1 98.81 328 VAL A C 1
ATOM 2531 O O . VAL A 1 328 ? 8.156 -21.547 -18.469 1 98.81 328 VAL A O 1
ATOM 2534 N N . GLN A 1 329 ? 7.449 -19.938 -19.797 1 98.75 329 GLN A N 1
ATOM 2535 C CA . GLN A 1 329 ? 8.773 -19.609 -20.297 1 98.75 329 GLN A CA 1
ATOM 2536 C C . GLN A 1 329 ? 9.031 -18.109 -20.219 1 98.75 329 GLN A C 1
ATOM 2538 O O . GLN A 1 329 ? 8.172 -17.297 -20.562 1 98.75 329 GLN A O 1
ATOM 2543 N N . VAL A 1 330 ? 10.211 -17.75 -19.781 1 98.12 330 VAL A N 1
ATOM 2544 C CA . VAL A 1 330 ? 10.602 -16.344 -19.672 1 98.12 330 VAL A CA 1
ATOM 2545 C C . VAL A 1 330 ? 12 -16.156 -20.266 1 98.12 330 VAL A C 1
ATOM 2547 O O . VAL A 1 330 ? 12.922 -16.906 -19.938 1 98.12 330 VAL A O 1
ATOM 2550 N N . GLU A 1 331 ? 12.141 -15.148 -21.062 1 97 331 GLU A N 1
ATOM 2551 C CA . GLU A 1 331 ? 13.43 -14.742 -21.609 1 97 331 GLU A CA 1
ATOM 2552 C C . GLU A 1 331 ? 13.953 -13.492 -20.906 1 97 331 GLU A C 1
ATOM 2554 O O . GLU A 1 331 ? 13.219 -12.516 -20.719 1 97 331 GLU A O 1
ATOM 2559 N N . PHE A 1 332 ? 15.148 -13.586 -20.516 1 93.38 332 PHE A N 1
ATOM 2560 C CA . PHE A 1 332 ? 15.859 -12.477 -19.891 1 93.38 332 PHE A CA 1
ATOM 2561 C C . PHE A 1 332 ? 16.938 -11.93 -20.812 1 93.38 332 PHE A C 1
ATOM 2563 O O . PHE A 1 332 ? 17.938 -12.609 -21.078 1 93.38 332 PHE A O 1
ATOM 2570 N N . GLU A 1 333 ? 16.781 -10.703 -21.234 1 91.75 333 GLU A N 1
ATOM 2571 C CA . GLU A 1 333 ? 17.734 -10.086 -22.141 1 91.75 333 GLU A CA 1
ATOM 2572 C C . GLU A 1 333 ? 18.438 -8.898 -21.484 1 91.75 333 GLU A C 1
ATOM 2574 O O . GLU A 1 333 ? 17.812 -7.895 -21.156 1 91.75 333 GLU A O 1
ATOM 2579 N N . PRO A 1 334 ? 19.766 -9.047 -21.297 1 84.19 334 PRO A N 1
ATOM 2580 C CA . PRO A 1 334 ? 20.5 -7.91 -20.719 1 84.19 334 PRO A CA 1
ATOM 2581 C C . PRO A 1 334 ? 20.625 -6.75 -21.703 1 84.19 334 PRO A C 1
ATOM 2583 O O . PRO A 1 334 ? 20.344 -6.906 -22.891 1 84.19 334 PRO A O 1
ATOM 2586 N N . PRO A 1 335 ? 21.031 -5.543 -21.094 1 76.25 335 PRO A N 1
ATOM 2587 C CA . PRO A 1 335 ? 21.25 -4.422 -22 1 76.25 335 PRO A CA 1
ATOM 2588 C C . PRO A 1 335 ? 22.422 -4.656 -22.953 1 76.25 335 PRO A C 1
ATOM 2590 O O . PRO A 1 335 ? 23.281 -5.508 -22.688 1 76.25 335 PRO A O 1
ATOM 2593 N N . GLU A 1 336 ? 22.359 -4.016 -24.156 1 65.31 336 GLU A N 1
ATOM 2594 C CA . GLU A 1 336 ? 23.375 -4.203 -25.188 1 65.31 336 GLU A CA 1
ATOM 2595 C C . GLU A 1 336 ? 24.734 -3.688 -24.719 1 65.31 336 GLU A C 1
ATOM 2597 O O . GLU A 1 336 ? 25.719 -3.773 -25.453 1 65.31 336 GLU A O 1
ATOM 2602 N N . GLU A 1 337 ? 24.75 -3.369 -23.469 1 61.75 337 GLU A N 1
ATOM 2603 C CA . GLU A 1 337 ? 26.078 -2.828 -23.172 1 61.75 337 GLU A CA 1
ATOM 2604 C C . GLU A 1 337 ? 27.109 -3.941 -23.062 1 61.75 337 GLU A C 1
ATOM 2606 O O . GLU A 1 337 ? 26.766 -5.086 -22.75 1 61.75 337 GLU A O 1
ATOM 2611 N N . VAL A 1 338 ? 28.438 -3.602 -23.234 1 54.66 338 VAL A N 1
ATOM 2612 C CA . VAL A 1 338 ? 29.656 -4.422 -23.281 1 54.66 338 VAL A CA 1
ATOM 2613 C C . VAL A 1 338 ? 29.875 -5.094 -21.938 1 54.66 338 VAL A C 1
ATOM 2615 O O . VAL A 1 338 ? 29.891 -4.43 -20.891 1 54.66 338 VAL A O 1
ATOM 2618 N N . GLY A 1 339 ? 29.922 -6.484 -21.859 1 58.34 339 GLY A N 1
ATOM 2619 C CA . GLY A 1 339 ? 30.25 -7.332 -20.719 1 58.34 339 GLY A CA 1
ATOM 2620 C C . GLY A 1 339 ? 29.016 -7.84 -20 1 58.34 339 GLY A C 1
ATOM 2621 O O . GLY A 1 339 ? 29.125 -8.406 -18.906 1 58.34 339 GLY A O 1
ATOM 2622 N N . ALA A 1 340 ? 27.828 -7.543 -20.688 1 62.47 340 ALA A N 1
ATOM 2623 C CA . ALA A 1 340 ? 26.578 -7.934 -20.047 1 62.47 340 ALA A CA 1
ATOM 2624 C C . ALA A 1 340 ? 26.422 -9.453 -20.047 1 62.47 340 ALA A C 1
ATOM 2626 O O . ALA A 1 340 ? 26.969 -10.141 -20.906 1 62.47 340 ALA A O 1
ATOM 2627 N N . GLU A 1 341 ? 25.922 -9.945 -18.953 1 69.88 341 GLU A N 1
ATOM 2628 C CA . GLU A 1 341 ? 25.562 -11.359 -18.906 1 69.88 341 GLU A CA 1
ATOM 2629 C C . GLU A 1 341 ? 24.703 -11.75 -20.094 1 69.88 341 GLU A C 1
ATOM 2631 O O . GLU A 1 341 ? 23.922 -10.938 -20.609 1 69.88 341 GLU A O 1
ATOM 2636 N N . PRO A 1 342 ? 25.047 -12.867 -20.75 1 79.94 342 PRO A N 1
ATOM 2637 C CA . PRO A 1 342 ? 24.234 -13.305 -21.891 1 79.94 342 PRO A CA 1
ATOM 2638 C C . PRO A 1 342 ? 22.766 -13.453 -21.547 1 79.94 342 PRO A C 1
ATOM 2640 O O . PRO A 1 342 ? 22.406 -13.633 -20.391 1 79.94 342 PRO A O 1
ATOM 2643 N N . ALA A 1 343 ? 22 -13.344 -22.594 1 87.81 343 ALA A N 1
ATOM 2644 C CA . ALA A 1 343 ? 20.578 -13.602 -22.469 1 87.81 343 ALA A CA 1
ATOM 2645 C C . ALA A 1 343 ? 20.312 -15.023 -21.984 1 87.81 343 ALA A C 1
ATOM 2647 O O . ALA A 1 343 ? 21.078 -15.938 -22.297 1 87.81 343 ALA A O 1
ATOM 2648 N N . ARG A 1 344 ? 19.281 -15.172 -21.219 1 90.88 344 ARG A N 1
ATOM 2649 C CA . ARG A 1 344 ? 18.922 -16.516 -20.75 1 90.88 344 ARG A CA 1
ATOM 2650 C C . ARG A 1 344 ? 17.422 -16.734 -20.859 1 90.88 344 ARG A C 1
ATOM 2652 O O . ARG A 1 344 ? 16.641 -15.781 -20.859 1 90.88 344 ARG A O 1
ATOM 2659 N N . THR A 1 345 ? 17.109 -18.062 -21 1 95.56 345 THR A N 1
ATOM 2660 C CA . THR A 1 345 ? 15.711 -18.469 -21.078 1 95.56 345 THR A CA 1
ATOM 2661 C C . THR A 1 345 ? 15.367 -19.438 -19.953 1 95.56 345 THR A C 1
ATOM 2663 O O . THR A 1 345 ? 16 -20.484 -19.812 1 95.56 345 THR A O 1
ATOM 2666 N N . GLY A 1 346 ? 14.414 -19.031 -19.141 1 96.56 346 GLY A N 1
ATOM 2667 C CA . GLY A 1 346 ? 13.875 -19.938 -18.141 1 96.56 346 GLY A CA 1
ATOM 2668 C C . GLY A 1 346 ? 12.656 -20.703 -18.609 1 96.56 346 GLY A C 1
ATOM 2669 O O . GLY A 1 346 ? 11.852 -20.188 -19.375 1 96.56 346 GLY A O 1
ATOM 2670 N N . LEU A 1 347 ? 12.547 -21.938 -18.094 1 97.69 347 LEU A N 1
ATOM 2671 C CA . LEU A 1 347 ? 11.414 -22.781 -18.453 1 97.69 347 LEU A CA 1
ATOM 2672 C C . LEU A 1 347 ? 10.922 -23.562 -17.234 1 97.69 347 LEU A C 1
ATOM 2674 O O . LEU A 1 347 ? 11.727 -24.094 -16.469 1 97.69 347 LEU A O 1
ATOM 2678 N N . SER A 1 348 ? 9.633 -23.531 -17.078 1 98.56 348 SER A N 1
ATOM 2679 C CA . SER A 1 348 ? 9.023 -24.359 -16.031 1 98.56 348 SER A CA 1
ATOM 2680 C C . SER A 1 348 ? 7.727 -24.984 -16.516 1 98.56 348 SER A C 1
ATOM 2682 O O . SER A 1 348 ? 7.043 -24.422 -17.391 1 98.56 348 SER A O 1
ATOM 2684 N N . TYR A 1 349 ? 7.434 -26.141 -16.047 1 98.5 349 TYR A N 1
ATOM 2685 C CA . TYR A 1 349 ? 6.113 -26.719 -16.25 1 98.5 349 TYR A CA 1
ATOM 2686 C C . TYR A 1 349 ? 5.727 -27.625 -15.086 1 98.5 349 TYR A C 1
ATOM 2688 O O . TYR A 1 349 ? 6.586 -28.047 -14.312 1 98.5 349 TYR A O 1
ATOM 2696 N N . GLN A 1 350 ? 4.473 -27.859 -14.945 1 98.81 350 GLN A N 1
ATOM 2697 C CA . GLN A 1 350 ? 3.947 -28.719 -13.898 1 98.81 350 GLN A CA 1
ATOM 2698 C C . GLN A 1 350 ? 2.613 -29.344 -14.312 1 98.81 350 GLN A C 1
ATOM 2700 O O . GLN A 1 350 ? 1.96 -28.859 -15.234 1 98.81 350 GLN A O 1
ATOM 2705 N N . ALA A 1 351 ? 2.299 -30.375 -13.609 1 98.81 351 ALA A N 1
ATOM 2706 C CA . ALA A 1 351 ? 0.965 -30.984 -13.602 1 98.81 351 ALA A CA 1
ATOM 2707 C C . ALA A 1 351 ? 0.583 -31.438 -12.195 1 98.81 351 ALA A C 1
ATOM 2709 O O . ALA A 1 351 ? 1.37 -32.094 -11.516 1 98.81 351 ALA A O 1
ATOM 2710 N N . GLN A 1 352 ? -0.599 -31.031 -11.781 1 98.56 352 GLN A N 1
ATOM 2711 C CA . GLN A 1 352 ? -1.081 -31.469 -10.477 1 98.56 352 GLN A CA 1
ATOM 2712 C C . GLN A 1 352 ? -2.504 -32.031 -10.57 1 98.56 352 GLN A C 1
ATOM 2714 O O . GLN A 1 352 ? -3.32 -31.516 -11.344 1 98.56 352 GLN A O 1
ATOM 2719 N N . VAL A 1 353 ? -2.686 -33.062 -9.82 1 97.75 353 VAL A N 1
ATOM 2720 C CA . VAL A 1 353 ? -3.973 -33.75 -9.836 1 97.75 353 VAL A CA 1
ATOM 2721 C C . VAL A 1 353 ? -4.402 -34.062 -8.406 1 97.75 353 VAL A C 1
ATOM 2723 O O . VAL A 1 353 ? -3.561 -34.312 -7.535 1 97.75 353 VAL A O 1
ATOM 2726 N N . ALA A 1 354 ? -5.66 -33.969 -8.188 1 96.5 354 ALA A N 1
ATOM 2727 C CA . ALA A 1 354 ? -6.254 -34.375 -6.914 1 96.5 354 ALA A CA 1
ATOM 2728 C C . ALA A 1 354 ? -7.605 -35.031 -7.137 1 96.5 354 ALA A C 1
ATOM 2730 O O . ALA A 1 354 ? -8.242 -34.844 -8.172 1 96.5 354 ALA A O 1
ATOM 2731 N N . TYR A 1 355 ? -7.953 -35.875 -6.281 1 94.19 355 TYR A N 1
ATOM 2732 C CA . TYR A 1 355 ? -9.25 -36.531 -6.316 1 94.19 355 TYR A CA 1
ATOM 2733 C C . TYR A 1 355 ? -10.031 -36.281 -5.035 1 94.19 355 TYR A C 1
ATOM 2735 O O . TYR A 1 355 ? -9.578 -36.594 -3.939 1 94.19 355 TYR A O 1
ATOM 2743 N N . GLU A 1 356 ? -11.227 -35.688 -5.383 1 82.19 356 GLU A N 1
ATOM 2744 C CA . GLU A 1 356 ? -12.062 -35.312 -4.246 1 82.19 356 GLU A CA 1
ATOM 2745 C C . GLU A 1 356 ? -12.773 -36.5 -3.658 1 82.19 356 GLU A C 1
ATOM 2747 O O . GLU A 1 356 ? -13.43 -37.281 -4.379 1 82.19 356 GLU A O 1
ATOM 2752 N N . GLU A 1 357 ? -12.828 -36.656 -2.197 1 70.69 357 GLU A N 1
ATOM 2753 C CA . GLU A 1 357 ? -13.57 -37.406 -1.2 1 70.69 357 GLU A CA 1
ATOM 2754 C C . GLU A 1 357 ? -13.586 -38.906 -1.548 1 70.69 357 GLU A C 1
ATOM 2756 O O . GLU A 1 357 ? -14.656 -39.5 -1.682 1 70.69 357 GLU A O 1
ATOM 2761 N N . PRO A 1 358 ? -12.539 -39.469 -2.1 1 62.81 358 PRO A N 1
ATOM 2762 C CA . PRO A 1 358 ? -12.719 -40.906 -2.32 1 62.81 358 PRO A CA 1
ATOM 2763 C C . PRO A 1 358 ? -13.039 -41.656 -1.033 1 62.81 358 PRO A C 1
ATOM 2765 O O . PRO A 1 358 ? -13.758 -42.656 -1.063 1 62.81 358 PRO A O 1
ATOM 2768 N N . PHE A 1 359 ? -12.383 -41.25 0.074 1 64.19 359 PHE A N 1
ATOM 2769 C CA . PHE A 1 359 ? -12.438 -42.031 1.313 1 64.19 359 PHE A CA 1
ATOM 2770 C C . PHE A 1 359 ? -12.445 -41.094 2.523 1 64.19 359 PHE A C 1
ATOM 2772 O O . PHE A 1 359 ? -11.406 -40.531 2.893 1 64.19 359 PHE A O 1
ATOM 2779 N N . PHE A 1 360 ? -13.547 -40.906 3.369 1 66.31 360 PHE A N 1
ATOM 2780 C CA . PHE A 1 360 ? -13.672 -40.312 4.688 1 66.31 360 PHE A CA 1
ATOM 2781 C C . PHE A 1 360 ? -13.289 -38.844 4.645 1 66.31 360 PHE A C 1
ATOM 2783 O O . PHE A 1 360 ? -12.641 -38.344 5.559 1 66.31 360 PHE A O 1
ATOM 2790 N N . GLY A 1 361 ? -13.383 -38.156 3.438 1 78.31 361 GLY A N 1
ATOM 2791 C CA . GLY A 1 361 ? -13.156 -36.719 3.4 1 78.31 361 GLY A CA 1
ATOM 2792 C C . GLY A 1 361 ? -11.742 -36.344 2.994 1 78.31 361 GLY A C 1
ATOM 2793 O O . GLY A 1 361 ? -11.391 -35.156 2.943 1 78.31 361 GLY A O 1
ATOM 2794 N N . LEU A 1 362 ? -10.922 -37.406 2.746 1 91.12 362 LEU A N 1
ATOM 2795 C CA . LEU A 1 362 ? -9.531 -37.156 2.387 1 91.12 362 LEU A CA 1
ATOM 2796 C C . LEU A 1 362 ? -9.391 -36.906 0.887 1 91.12 362 LEU A C 1
ATOM 2798 O O . LEU A 1 362 ? -10.125 -37.5 0.09 1 91.12 362 LEU A O 1
ATOM 2802 N N . GLN A 1 363 ? -8.453 -36.031 0.537 1 93.88 363 GLN A N 1
ATOM 2803 C CA . GLN A 1 363 ? -8.172 -35.656 -0.85 1 93.88 363 GLN A CA 1
ATOM 2804 C C . GLN A 1 363 ? -6.711 -35.938 -1.203 1 93.88 363 GLN A C 1
ATOM 2806 O O . GLN A 1 363 ? -5.844 -35.094 -0.989 1 93.88 363 GLN A O 1
ATOM 2811 N N . PRO A 1 364 ? -6.461 -37.188 -1.716 1 96.12 364 PRO A N 1
ATOM 2812 C CA . PRO A 1 364 ? -5.105 -37.438 -2.215 1 96.12 364 PRO A CA 1
ATOM 2813 C C . PRO A 1 364 ? -4.754 -36.562 -3.418 1 96.12 364 PRO A C 1
ATOM 2815 O O . PRO A 1 364 ? -5.617 -36.281 -4.25 1 96.12 364 PRO A O 1
ATOM 2818 N N . ALA A 1 365 ? -3.475 -36.156 -3.461 1 97.31 365 ALA A N 1
ATOM 2819 C CA . ALA A 1 365 ? -3.018 -35.281 -4.535 1 97.31 365 ALA A CA 1
ATOM 2820 C C . ALA A 1 365 ? -1.578 -35.625 -4.93 1 97.31 365 ALA A C 1
ATOM 2822 O O . ALA A 1 365 ? -0.821 -36.188 -4.137 1 97.31 365 ALA A O 1
ATOM 2823 N N . TYR A 1 366 ? -1.242 -35.312 -6.164 1 98.62 366 TYR A N 1
ATOM 2824 C CA . TYR A 1 366 ? 0.107 -35.5 -6.691 1 98.62 366 TYR A CA 1
ATOM 2825 C C . TYR A 1 366 ? 0.475 -34.344 -7.629 1 98.62 366 TYR A C 1
ATOM 2827 O O . TYR A 1 366 ? -0.357 -33.875 -8.414 1 98.62 366 TYR A O 1
ATOM 2835 N N . ARG A 1 367 ? 1.686 -33.844 -7.523 1 98.88 367 ARG A N 1
ATOM 2836 C CA . ARG A 1 367 ? 2.195 -32.812 -8.43 1 98.88 367 ARG A CA 1
ATOM 2837 C C . ARG A 1 367 ? 3.57 -33.188 -8.969 1 98.88 367 ARG A C 1
ATOM 2839 O O . ARG A 1 367 ? 4.473 -33.531 -8.195 1 98.88 367 ARG A O 1
ATOM 2846 N N . PHE A 1 368 ? 3.715 -33.219 -10.242 1 98.75 368 PHE A N 1
ATOM 2847 C CA . PHE A 1 368 ? 4.996 -33.188 -10.93 1 98.75 368 PHE A CA 1
ATOM 2848 C C . PHE A 1 368 ? 5.355 -31.75 -11.344 1 98.75 368 PHE A C 1
ATOM 2850 O O . PHE A 1 368 ? 4.555 -31.062 -11.977 1 98.75 368 PHE A O 1
ATOM 2857 N N . ALA A 1 369 ? 6.531 -31.266 -11 1 98.75 369 ALA A N 1
ATOM 2858 C CA . ALA A 1 369 ? 6.941 -29.906 -11.359 1 98.75 369 ALA A CA 1
ATOM 2859 C C . ALA A 1 369 ? 8.406 -29.875 -11.805 1 98.75 369 ALA A C 1
ATOM 2861 O O . ALA A 1 369 ? 9.25 -30.562 -11.227 1 98.75 369 ALA A O 1
ATOM 2862 N N . TYR A 1 370 ? 8.641 -29.078 -12.797 1 98.12 370 TYR A N 1
ATOM 2863 C CA . TYR A 1 370 ? 9.961 -28.922 -13.398 1 98.12 370 TYR A CA 1
ATOM 2864 C C . TYR A 1 370 ? 10.328 -27.438 -13.523 1 98.12 370 TYR A C 1
ATOM 2866 O O . TYR A 1 370 ? 9.484 -26.609 -13.867 1 98.12 370 TYR A O 1
ATOM 2874 N N . LEU A 1 371 ? 11.602 -27.109 -13.227 1 97 371 LEU A N 1
ATOM 2875 C CA . LEU A 1 371 ? 12.133 -25.766 -13.406 1 97 371 LEU A CA 1
ATOM 2876 C C . LEU A 1 371 ? 13.547 -25.812 -13.969 1 97 371 LEU A C 1
ATOM 2878 O O . LEU A 1 371 ? 14.422 -26.484 -13.422 1 97 371 LEU A O 1
ATOM 2882 N N . ASP A 1 372 ? 13.781 -25.156 -15.023 1 95.81 372 ASP A N 1
ATOM 2883 C CA . ASP A 1 372 ? 15.094 -24.859 -15.594 1 95.81 372 ASP A CA 1
ATOM 2884 C C . ASP A 1 372 ? 15.305 -23.344 -15.719 1 95.81 372 ASP A C 1
ATOM 2886 O O . ASP A 1 372 ? 14.727 -22.703 -16.594 1 95.81 372 ASP A O 1
ATOM 2890 N N . PRO A 1 373 ? 16.156 -22.828 -14.836 1 93.5 373 PRO A N 1
ATOM 2891 C CA . PRO A 1 373 ? 16.328 -21.375 -14.852 1 93.5 373 PRO A CA 1
ATOM 2892 C C . PRO A 1 373 ? 17.047 -20.875 -16.109 1 93.5 373 PRO A C 1
ATOM 2894 O O . PRO A 1 373 ? 17.016 -19.688 -16.406 1 93.5 373 PRO A O 1
ATOM 2897 N N . ASP A 1 374 ? 17.703 -21.75 -16.781 1 93.12 374 ASP A N 1
ATOM 2898 C CA . ASP A 1 374 ? 18.422 -21.359 -18 1 93.12 374 ASP A CA 1
ATOM 2899 C C . ASP A 1 374 ? 18.531 -22.531 -18.969 1 93.12 374 ASP A C 1
ATOM 2901 O O . ASP A 1 374 ? 19.484 -23.312 -18.906 1 93.12 374 ASP A O 1
ATOM 2905 N N . THR A 1 375 ? 17.656 -22.516 -19.906 1 92.81 375 THR A N 1
ATOM 2906 C CA . THR A 1 375 ? 17.625 -23.609 -20.859 1 92.81 375 THR A CA 1
ATOM 2907 C C . THR A 1 375 ? 18.766 -23.484 -21.875 1 92.81 375 THR A C 1
ATOM 2909 O O . THR A 1 375 ? 19.062 -24.438 -22.594 1 92.81 375 THR A O 1
ATOM 2912 N N . ASP A 1 376 ? 19.375 -22.266 -21.875 1 86.69 376 ASP A N 1
ATOM 2913 C CA . ASP A 1 376 ? 20.422 -22.016 -22.859 1 86.69 376 ASP A CA 1
ATOM 2914 C C . ASP A 1 376 ? 21.766 -22.594 -22.406 1 86.69 376 ASP A C 1
ATOM 2916 O O . ASP A 1 376 ? 22.703 -22.703 -23.203 1 86.69 376 ASP A O 1
ATOM 2920 N N . ARG A 1 377 ? 21.938 -22.719 -21.125 1 79.56 377 ARG A N 1
ATOM 2921 C CA . ARG A 1 377 ? 23.172 -23.297 -20.609 1 79.56 377 ARG A CA 1
ATOM 2922 C C . ARG A 1 377 ? 22.953 -24.75 -20.172 1 79.56 377 ARG A C 1
ATOM 2924 O O . ARG A 1 377 ? 21.922 -25.078 -19.578 1 79.56 377 ARG A O 1
ATOM 2931 N N . GLU A 1 378 ? 23.734 -25.594 -20.766 1 67.25 378 GLU A N 1
ATOM 2932 C CA . GLU A 1 378 ? 23.562 -27 -20.422 1 67.25 378 GLU A CA 1
ATOM 2933 C C . GLU A 1 378 ? 24.703 -27.516 -19.562 1 67.25 378 GLU A C 1
ATOM 2935 O O . GLU A 1 378 ? 25.828 -27.016 -19.656 1 67.25 378 GLU A O 1
ATOM 2940 N N . GLY A 1 379 ? 24.281 -28.391 -18.672 1 63.25 379 GLY A N 1
ATOM 2941 C CA . GLY A 1 379 ? 25.266 -29.141 -17.906 1 63.25 379 GLY A CA 1
ATOM 2942 C C . GLY A 1 379 ? 26.047 -28.281 -16.938 1 63.25 379 GLY A C 1
ATOM 2943 O O . GLY A 1 379 ? 25.484 -27.422 -16.266 1 63.25 379 GLY A O 1
ATOM 2944 N N . ALA A 1 380 ? 27.297 -28.594 -16.781 1 58.59 380 ALA A N 1
ATOM 2945 C CA . ALA A 1 380 ? 28.266 -28 -15.859 1 58.59 380 ALA A CA 1
ATOM 2946 C C . ALA A 1 380 ? 28.438 -26.5 -16.141 1 58.59 380 ALA A C 1
ATOM 2948 O O . ALA A 1 380 ? 28.828 -25.734 -15.25 1 58.59 380 ALA A O 1
ATOM 2949 N N . GLU A 1 381 ? 27.984 -26.094 -17.25 1 61.53 381 GLU A N 1
ATOM 2950 C CA . GLU A 1 381 ? 28.203 -24.719 -17.641 1 61.53 381 GLU A CA 1
ATOM 2951 C C . GLU A 1 381 ? 27.219 -23.781 -16.938 1 61.53 381 GLU A C 1
ATOM 2953 O O . GLU A 1 381 ? 27.5 -22.594 -16.766 1 61.53 381 GLU A O 1
ATOM 2958 N N . ALA A 1 382 ? 26.141 -24.344 -16.641 1 62.53 382 ALA A N 1
ATOM 2959 C CA . ALA A 1 382 ? 25.125 -23.484 -16.047 1 62.53 382 ALA A CA 1
ATOM 2960 C C . ALA A 1 382 ? 25.5 -23.094 -14.625 1 62.53 382 ALA A C 1
ATOM 2962 O O . ALA A 1 382 ? 25.172 -21.984 -14.172 1 62.53 382 ALA A O 1
ATOM 2963 N N . GLY A 1 383 ? 26.328 -23.797 -14.062 1 67.5 383 GLY A N 1
ATOM 2964 C CA . GLY A 1 383 ? 26.594 -23.594 -12.648 1 67.5 383 GLY A CA 1
ATOM 2965 C C . GLY A 1 383 ? 25.469 -24.062 -11.758 1 67.5 383 GLY A C 1
ATOM 2966 O O . GLY A 1 383 ? 24.344 -24.297 -12.227 1 67.5 383 GLY A O 1
ATOM 2967 N N . ILE A 1 384 ? 25.719 -24.234 -10.594 1 70 384 ILE A N 1
ATOM 2968 C CA . ILE A 1 384 ? 24.844 -24.844 -9.594 1 70 384 ILE A CA 1
ATOM 2969 C C . ILE A 1 384 ? 23.562 -24.031 -9.461 1 70 384 ILE A C 1
ATOM 2971 O O . ILE A 1 384 ? 22.484 -24.578 -9.234 1 70 384 ILE A O 1
ATOM 2975 N N . ARG A 1 385 ? 23.594 -22.766 -9.789 1 73.75 385 ARG A N 1
ATOM 2976 C CA . ARG A 1 385 ? 22.438 -21.906 -9.586 1 73.75 385 ARG A CA 1
ATOM 2977 C C . ARG A 1 385 ? 21.484 -21.969 -10.781 1 73.75 385 ARG A C 1
ATOM 2979 O O . ARG A 1 385 ? 20.328 -21.562 -10.68 1 73.75 385 ARG A O 1
ATOM 2986 N N . PHE A 1 386 ? 21.969 -22.594 -11.844 1 80.25 386 PHE A N 1
ATOM 2987 C CA . PHE A 1 386 ? 21.141 -22.578 -13.055 1 80.25 386 PHE A CA 1
ATOM 2988 C C . PHE A 1 386 ? 20.812 -23.984 -13.508 1 80.25 386 PHE A C 1
ATOM 2990 O O . PHE A 1 386 ? 20.312 -24.188 -14.617 1 80.25 386 PHE A O 1
ATOM 2997 N N . GLU A 1 387 ? 21.047 -24.922 -12.562 1 86.81 387 GLU A N 1
ATOM 2998 C CA . GLU A 1 387 ? 20.672 -26.281 -12.938 1 86.81 387 GLU A CA 1
ATOM 2999 C C . GLU A 1 387 ? 19.172 -26.5 -12.812 1 86.81 387 GLU A C 1
ATOM 3001 O O . GLU A 1 387 ? 18.5 -25.797 -12.055 1 86.81 387 GLU A O 1
ATOM 3006 N N . SER A 1 388 ? 18.703 -27.438 -13.586 1 92.44 388 SER A N 1
ATOM 3007 C CA . SER A 1 388 ? 17.281 -27.734 -13.57 1 92.44 388 SER A CA 1
ATOM 3008 C C . SER A 1 388 ? 16.906 -28.578 -12.359 1 92.44 388 SER A C 1
ATOM 3010 O O . SER A 1 388 ? 17.75 -29.281 -11.797 1 92.44 388 SER A O 1
ATOM 3012 N N . LEU A 1 389 ? 15.672 -28.469 -11.961 1 94.06 389 LEU A N 1
ATOM 3013 C CA . LEU A 1 389 ? 15.109 -29.172 -10.812 1 94.06 389 LEU A CA 1
ATOM 3014 C C . LEU A 1 389 ? 13.805 -29.875 -11.195 1 94.06 389 LEU A C 1
ATOM 3016 O O . LEU A 1 389 ? 13 -29.328 -11.961 1 94.06 389 LEU A O 1
ATOM 3020 N N . THR A 1 390 ? 13.648 -31.031 -10.602 1 96.62 390 THR A N 1
ATOM 3021 C CA . THR A 1 390 ? 12.383 -31.75 -10.703 1 96.62 390 THR A CA 1
ATOM 3022 C C . THR A 1 390 ? 11.836 -32.094 -9.312 1 96.62 390 THR A C 1
ATOM 3024 O O . THR A 1 390 ? 12.539 -32.656 -8.477 1 96.62 390 THR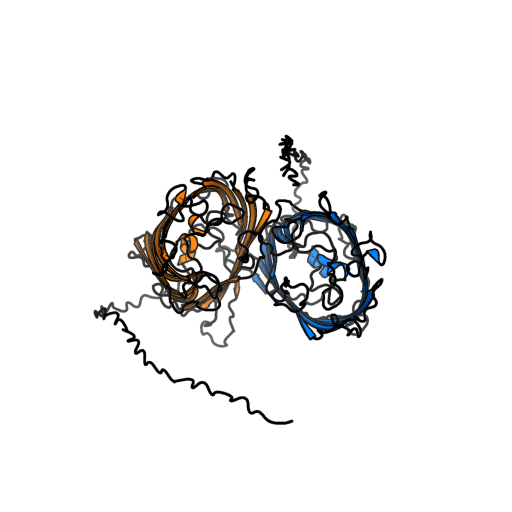 A O 1
ATOM 3027 N N . TYR A 1 391 ? 10.625 -31.703 -9.078 1 98 391 TYR A N 1
ATOM 3028 C CA . TYR A 1 391 ? 9.945 -32 -7.816 1 98 391 TYR A CA 1
ATOM 3029 C C . TYR A 1 391 ? 8.805 -33 -8.023 1 98 391 TYR A C 1
ATOM 3031 O O . TYR A 1 391 ? 7.996 -32.844 -8.945 1 98 391 TYR A O 1
ATOM 3039 N N . HIS A 1 392 ? 8.82 -34.031 -7.25 1 98.62 392 HIS A N 1
ATOM 3040 C CA . HIS A 1 392 ? 7.656 -34.875 -7.062 1 98.62 392 HIS A CA 1
ATOM 3041 C C . HIS A 1 392 ? 7.023 -34.688 -5.695 1 98.62 392 HIS A C 1
ATOM 3043 O O . HIS A 1 392 ? 7.633 -34.969 -4.668 1 98.62 392 HIS A O 1
ATOM 3049 N N . THR A 1 393 ? 5.805 -34.188 -5.668 1 98.81 393 THR A N 1
ATOM 3050 C CA . THR A 1 393 ? 5.137 -33.938 -4.395 1 98.81 393 THR A CA 1
ATOM 3051 C C . THR A 1 393 ? 3.904 -34.812 -4.242 1 98.81 393 THR A C 1
ATOM 3053 O O . THR A 1 393 ? 3.021 -34.812 -5.102 1 98.81 393 THR A O 1
ATOM 3056 N N . VAL A 1 394 ? 3.875 -35.531 -3.197 1 98.69 394 VAL A N 1
ATOM 3057 C CA . VAL A 1 394 ? 2.691 -36.281 -2.809 1 98.69 394 VAL A CA 1
ATOM 3058 C C . VAL A 1 394 ? 1.968 -35.562 -1.672 1 98.69 394 VAL A C 1
ATOM 3060 O O . VAL A 1 394 ? 2.594 -35.156 -0.698 1 98.69 394 VAL A O 1
ATOM 3063 N N . GLY A 1 395 ? 0.67 -35.469 -1.895 1 98.19 395 GLY A N 1
ATOM 3064 C CA . GLY A 1 395 ? -0.109 -34.719 -0.91 1 98.19 395 GLY A CA 1
ATOM 3065 C C . GLY A 1 395 ? -1.34 -35.5 -0.443 1 98.19 395 GLY A C 1
ATOM 3066 O O . GLY A 1 395 ? -1.897 -36.312 -1.187 1 98.19 395 GLY A O 1
ATOM 3067 N N . LEU A 1 396 ? -1.706 -35.188 0.805 1 96.81 396 LEU A N 1
ATOM 3068 C CA . LEU A 1 396 ? -2.963 -35.625 1.396 1 96.81 396 LEU A CA 1
ATOM 3069 C C . LEU A 1 396 ? -3.662 -34.469 2.119 1 96.81 396 LEU A C 1
ATOM 3071 O O . LEU A 1 396 ? -3.135 -33.938 3.096 1 96.81 396 LEU A O 1
ATOM 3075 N N . ASN A 1 397 ? -4.855 -34.219 1.635 1 95.62 397 ASN A N 1
ATOM 3076 C CA . ASN A 1 397 ? -5.605 -33.094 2.207 1 95.62 397 ASN A CA 1
ATOM 3077 C C . ASN A 1 397 ? -6.883 -33.594 2.889 1 95.62 397 ASN A C 1
ATOM 3079 O O . ASN A 1 397 ? -7.461 -34.594 2.498 1 95.62 397 ASN A O 1
ATOM 3083 N N . TYR A 1 398 ? -7.219 -32.844 3.887 1 94.12 398 TYR A N 1
ATOM 3084 C CA . TYR A 1 398 ? -8.531 -32.969 4.512 1 94.12 398 TYR A CA 1
ATOM 3085 C C . TYR A 1 398 ? -9.258 -31.609 4.477 1 94.12 398 TYR A C 1
ATOM 3087 O O . TYR A 1 398 ? -8.82 -30.656 5.113 1 94.12 398 TYR A O 1
ATOM 3095 N N . ASN A 1 399 ? -10.305 -31.672 3.752 1 90.12 399 ASN A N 1
ATOM 3096 C CA . ASN A 1 399 ? -11.188 -30.5 3.68 1 90.12 399 ASN A CA 1
ATOM 3097 C C . ASN A 1 399 ? -12.492 -30.75 4.434 1 90.12 399 ASN A C 1
ATOM 3099 O O . ASN A 1 399 ? -13.359 -31.484 3.963 1 90.12 399 ASN A O 1
ATOM 3103 N N . ALA A 1 400 ? -12.594 -30.016 5.473 1 88.25 400 ALA A N 1
ATOM 3104 C CA . ALA A 1 400 ? -13.797 -30.234 6.27 1 88.25 400 ALA A CA 1
ATOM 3105 C C . ALA A 1 400 ? -15.047 -29.812 5.5 1 88.25 400 ALA A C 1
ATOM 3107 O O . ALA A 1 400 ? -15.039 -28.797 4.805 1 88.25 400 ALA A O 1
ATOM 3108 N N . LYS A 1 401 ? -16.094 -30.5 5.723 1 81.38 401 LYS A N 1
ATOM 3109 C CA . LYS A 1 401 ? -17.312 -30.25 4.961 1 81.38 401 LYS A CA 1
ATOM 3110 C C . LYS A 1 401 ? -18.141 -29.125 5.602 1 81.38 401 LYS A C 1
ATOM 3112 O O . LYS A 1 401 ? -18.828 -28.391 4.902 1 81.38 401 LYS A O 1
ATOM 3117 N N . THR A 1 402 ? -18.047 -28.922 6.906 1 82.75 402 THR A N 1
ATOM 3118 C CA . THR A 1 402 ? -19 -28.047 7.586 1 82.75 402 THR A CA 1
ATOM 3119 C C . THR A 1 402 ? -18.297 -26.844 8.195 1 82.75 402 THR A C 1
ATOM 3121 O O . THR A 1 402 ? -18.938 -25.922 8.688 1 82.75 402 THR A O 1
ATOM 3124 N N . TYR A 1 403 ? -17 -26.953 8.328 1 85.31 403 TYR A N 1
ATOM 3125 C CA . TYR A 1 403 ? -16.266 -25.812 8.891 1 85.31 403 TYR A CA 1
ATOM 3126 C C . TYR A 1 403 ? -15.094 -25.438 7.984 1 85.31 403 TYR A C 1
ATOM 3128 O O . TYR A 1 403 ? -14.555 -26.281 7.258 1 85.31 403 TYR A O 1
ATOM 3136 N N . PRO A 1 404 ? -14.75 -24.25 7.891 1 90.06 404 PRO A N 1
ATOM 3137 C CA . PRO A 1 404 ? -13.695 -23.766 6.992 1 90.06 404 PRO A CA 1
ATOM 3138 C C . PRO A 1 404 ? -12.297 -24.141 7.461 1 90.06 404 PRO A C 1
ATOM 3140 O O . PRO A 1 404 ? -11.477 -23.266 7.746 1 90.06 404 PRO A O 1
ATOM 3143 N N . LEU A 1 405 ? -12.062 -25.422 7.559 1 93.69 405 LEU A N 1
ATOM 3144 C CA . LEU A 1 405 ? -10.805 -26 8.008 1 93.69 405 LEU A CA 1
ATOM 3145 C C . LEU A 1 405 ? -10.195 -26.891 6.926 1 93.69 405 LEU A C 1
ATOM 3147 O O . LEU A 1 405 ? -10.891 -27.703 6.32 1 93.69 405 LEU A O 1
ATOM 3151 N N . ARG A 1 406 ? -8.992 -26.719 6.734 1 95.19 406 ARG A N 1
ATOM 3152 C CA . ARG A 1 406 ? -8.227 -27.547 5.816 1 95.19 406 ARG A CA 1
ATOM 3153 C C . ARG A 1 406 ? -6.93 -28.031 6.465 1 95.19 406 ARG A C 1
ATOM 3155 O O . ARG A 1 406 ? -6.238 -27.25 7.129 1 95.19 406 ARG A O 1
ATOM 3162 N N . LEU A 1 407 ? -6.664 -29.312 6.383 1 97.12 407 LEU A N 1
ATOM 3163 C CA . LEU A 1 407 ? -5.398 -29.906 6.777 1 97.12 407 LEU A CA 1
ATOM 3164 C C . LEU A 1 407 ? -4.66 -30.469 5.562 1 97.12 407 LEU A C 1
ATOM 3166 O O . LEU A 1 407 ? -5.273 -31.094 4.691 1 97.12 407 LEU A O 1
ATOM 3170 N N . MET A 1 408 ? -3.357 -30.219 5.52 1 98.25 408 MET A N 1
ATOM 3171 C CA . MET A 1 408 ? -2.58 -30.688 4.375 1 98.25 408 MET A CA 1
ATOM 3172 C C . MET A 1 408 ? -1.277 -31.344 4.832 1 98.25 408 MET A C 1
ATOM 3174 O O . MET A 1 408 ? -0.573 -30.797 5.684 1 98.25 408 MET A O 1
ATOM 3178 N N . LEU A 1 409 ? -0.987 -32.469 4.285 1 98.69 409 LEU A N 1
ATOM 3179 C CA . LEU A 1 409 ? 0.299 -33.156 4.414 1 98.69 409 LEU A CA 1
ATOM 3180 C C . LEU A 1 409 ? 0.963 -33.344 3.053 1 98.69 409 LEU A C 1
ATOM 3182 O O . LEU A 1 409 ? 0.35 -33.844 2.119 1 98.69 409 LEU A O 1
ATOM 3186 N N . ASN A 1 410 ? 2.195 -32.875 2.951 1 98.81 410 ASN A N 1
ATOM 3187 C CA . ASN A 1 410 ? 2.941 -33 1.706 1 98.81 410 ASN A CA 1
ATOM 3188 C C . ASN A 1 410 ? 4.316 -33.625 1.942 1 98.81 410 ASN A C 1
ATOM 3190 O O . ASN A 1 410 ? 4.957 -33.344 2.959 1 98.81 410 ASN A O 1
ATOM 3194 N N . TYR A 1 411 ? 4.734 -34.438 1.037 1 98.75 411 TYR A N 1
ATOM 3195 C CA . TYR A 1 411 ? 6.113 -34.906 0.928 1 98.75 411 TYR A CA 1
ATOM 3196 C C . TYR A 1 411 ? 6.668 -34.656 -0.469 1 98.75 411 TYR A C 1
ATOM 3198 O O . TYR A 1 411 ? 6.117 -35.125 -1.461 1 98.75 411 TYR A O 1
ATOM 3206 N N . THR A 1 412 ? 7.723 -33.906 -0.526 1 98.25 412 THR A N 1
ATOM 3207 C CA . THR A 1 412 ? 8.305 -33.531 -1.807 1 98.25 412 THR A CA 1
ATOM 3208 C C . THR A 1 412 ? 9.68 -34.156 -1.991 1 98.25 412 THR A C 1
ATOM 3210 O O . THR A 1 412 ? 10.578 -33.969 -1.162 1 98.25 412 THR A O 1
ATOM 3213 N N . ILE A 1 413 ? 9.82 -34.875 -3.045 1 97.81 413 ILE A N 1
ATOM 3214 C CA . ILE A 1 413 ? 11.102 -35.438 -3.471 1 97.81 413 ILE A CA 1
ATOM 3215 C C . ILE A 1 413 ? 11.734 -34.531 -4.523 1 97.81 413 ILE A C 1
ATOM 3217 O O . ILE A 1 413 ? 11.133 -34.281 -5.57 1 97.81 413 ILE A O 1
ATOM 3221 N N . THR A 1 414 ? 12.93 -34.094 -4.242 1 95.31 414 THR A N 1
ATOM 3222 C CA . THR A 1 414 ? 13.617 -33.156 -5.137 1 95.31 414 THR A CA 1
ATOM 3223 C C . THR A 1 414 ? 14.742 -33.875 -5.887 1 95.31 414 THR A C 1
ATOM 3225 O O . THR A 1 414 ? 15.562 -34.594 -5.281 1 95.31 414 THR A O 1
ATOM 3228 N N . ALA A 1 415 ? 14.773 -33.656 -7.184 1 93.56 415 ALA A N 1
ATOM 3229 C CA . ALA A 1 415 ? 15.859 -34.156 -8.023 1 93.56 415 ALA A CA 1
ATOM 3230 C C . ALA A 1 415 ? 16.562 -33 -8.734 1 93.56 415 ALA A C 1
ATOM 3232 O O . ALA A 1 415 ? 15.945 -32.25 -9.477 1 93.56 415 ALA A O 1
ATOM 3233 N N . GLU A 1 416 ? 17.828 -32.906 -8.492 1 89.62 416 GLU A N 1
ATOM 3234 C CA . GLU A 1 416 ? 18.672 -31.938 -9.188 1 89.62 416 GLU A CA 1
ATOM 3235 C C . GLU A 1 416 ? 19.359 -32.562 -10.398 1 89.62 416 GLU A C 1
ATOM 3237 O O . GLU A 1 416 ? 19.672 -33.781 -10.391 1 89.62 416 GLU A O 1
ATOM 3242 N N . GLU A 1 417 ? 19.656 -31.766 -11.312 1 85.56 417 GLU A N 1
ATOM 3243 C CA . GLU A 1 417 ? 20.266 -32.281 -12.539 1 85.56 417 GLU A CA 1
ATOM 3244 C C . GLU A 1 417 ? 21.703 -32.719 -12.289 1 85.56 417 GLU A C 1
ATOM 3246 O O . GLU A 1 417 ? 22.125 -33.781 -12.781 1 85.56 417 GLU A O 1
ATOM 3251 N N . GLN A 1 418 ? 22.422 -31.922 -11.562 1 82.25 418 GLN A N 1
ATOM 3252 C CA . GLN A 1 418 ? 23.844 -32.219 -11.391 1 82.25 418 GLN A CA 1
ATOM 3253 C C . GLN A 1 418 ? 24.172 -32.5 -9.93 1 82.25 418 GLN A C 1
ATOM 3255 O O . GLN A 1 418 ? 24.781 -33.531 -9.617 1 82.25 418 GLN A O 1
ATOM 3260 N N . LEU A 1 419 ? 23.656 -31.562 -9.188 1 79.12 419 LEU A N 1
ATOM 3261 C CA . LEU A 1 419 ? 23.938 -31.734 -7.766 1 79.12 419 LEU A CA 1
ATOM 3262 C C . LEU A 1 419 ? 22.969 -32.75 -7.141 1 79.12 419 LEU A C 1
ATOM 3264 O O . LEU A 1 419 ? 21.797 -32.781 -7.492 1 79.12 419 LEU A O 1
ATOM 3268 N N . GLU A 1 420 ? 23.547 -33.688 -6.457 1 83.31 420 GLU A N 1
ATOM 3269 C CA . GLU A 1 420 ? 22.672 -34.531 -5.645 1 83.31 420 GLU A CA 1
ATOM 3270 C C . GLU A 1 420 ? 22.656 -34.062 -4.191 1 83.31 420 GLU A C 1
ATOM 3272 O O . GLU A 1 420 ? 23.641 -34.188 -3.477 1 83.31 420 GLU A O 1
ATOM 3277 N N . ILE A 1 421 ? 21.547 -33.5 -3.875 1 89.38 421 ILE A N 1
ATOM 3278 C CA . ILE A 1 421 ? 21.391 -32.969 -2.52 1 89.38 421 ILE A CA 1
ATOM 3279 C C . ILE A 1 421 ? 20.297 -33.75 -1.791 1 89.38 421 ILE A C 1
ATOM 3281 O O . ILE A 1 421 ? 19.234 -34 -2.354 1 89.38 421 ILE A O 1
ATOM 3285 N N . ASP A 1 422 ? 20.641 -34.188 -0.566 1 92 422 ASP A N 1
ATOM 3286 C CA . ASP A 1 422 ? 19.594 -34.75 0.286 1 92 422 ASP A CA 1
ATOM 3287 C C . ASP A 1 422 ? 18.75 -33.625 0.913 1 92 422 ASP A C 1
ATOM 3289 O O . ASP A 1 422 ? 19.047 -33.188 2.016 1 92 422 ASP A O 1
ATOM 3293 N N . ASN A 1 423 ? 17.672 -33.312 0.219 1 93.62 423 ASN A N 1
ATOM 3294 C CA . ASN A 1 423 ? 16.859 -32.188 0.707 1 93.62 423 ASN A CA 1
ATOM 3295 C C . ASN A 1 423 ? 15.367 -32.469 0.512 1 93.62 423 ASN A C 1
ATOM 3297 O O . ASN A 1 423 ? 14.594 -31.531 0.285 1 93.62 423 ASN A O 1
ATOM 3301 N N . ASP A 1 424 ? 14.961 -33.719 0.53 1 96.25 424 ASP A N 1
ATOM 3302 C CA . ASP A 1 424 ? 13.523 -34 0.521 1 96.25 424 ASP A CA 1
ATOM 3303 C C . ASP A 1 424 ? 12.828 -33.312 1.686 1 96.25 424 ASP A C 1
ATOM 3305 O O . ASP A 1 424 ? 13.422 -33.094 2.746 1 96.25 424 ASP A O 1
ATOM 3309 N N . ARG A 1 425 ? 11.555 -33.031 1.395 1 96.31 425 ARG A N 1
ATOM 3310 C CA . ARG A 1 425 ? 10.898 -32.125 2.336 1 96.31 425 ARG A CA 1
ATOM 3311 C C . ARG A 1 425 ? 9.531 -32.656 2.74 1 96.31 425 ARG A C 1
ATOM 3313 O O . ARG A 1 425 ? 8.797 -33.188 1.909 1 96.31 425 ARG A O 1
ATOM 3320 N N . PHE A 1 426 ? 9.281 -32.531 4.082 1 98 426 PHE A N 1
ATOM 3321 C CA . PHE A 1 426 ? 7.961 -32.781 4.645 1 98 426 PHE A CA 1
ATOM 3322 C C . PHE A 1 426 ? 7.301 -31.5 5.125 1 98 426 PHE A C 1
ATOM 3324 O O . PHE A 1 426 ? 7.934 -30.688 5.805 1 98 426 PHE A O 1
ATOM 3331 N N . ASP A 1 427 ? 6.012 -31.328 4.73 1 98.38 427 ASP A N 1
ATOM 3332 C CA . ASP A 1 427 ? 5.234 -30.172 5.184 1 98.38 427 ASP A CA 1
ATOM 3333 C C . ASP A 1 427 ? 3.895 -30.609 5.77 1 98.38 427 ASP A C 1
ATOM 3335 O O . ASP A 1 427 ? 3.225 -31.484 5.219 1 98.38 427 ASP A O 1
ATOM 3339 N N . ALA A 1 428 ? 3.508 -29.984 6.855 1 98.88 428 ALA A N 1
ATOM 3340 C CA . ALA A 1 428 ? 2.172 -30.062 7.441 1 98.88 428 ALA A CA 1
ATOM 3341 C C . ALA A 1 428 ? 1.567 -28.672 7.629 1 98.88 428 ALA A C 1
ATOM 3343 O O . ALA A 1 428 ? 2.234 -27.766 8.117 1 98.88 428 ALA A O 1
ATOM 3344 N N . LEU A 1 429 ? 0.291 -28.594 7.227 1 98.75 429 LEU A N 1
ATOM 3345 C CA . LEU A 1 429 ? -0.327 -27.266 7.273 1 98.75 429 LEU A CA 1
ATOM 3346 C C . LEU A 1 429 ? -1.755 -27.359 7.801 1 98.75 429 LEU A C 1
ATOM 3348 O O . LEU A 1 429 ? -2.512 -28.25 7.418 1 98.75 429 LEU A O 1
ATOM 3352 N N . VAL A 1 430 ? -2.098 -26.438 8.672 1 98.62 430 VAL A N 1
ATOM 3353 C CA . VAL A 1 430 ? -3.467 -26.188 9.109 1 98.62 430 VAL A CA 1
ATOM 3354 C C . VAL A 1 430 ? -3.93 -24.812 8.602 1 98.62 430 VAL A C 1
ATOM 3356 O O . VAL A 1 430 ? -3.221 -23.812 8.758 1 98.62 430 VAL A O 1
ATOM 3359 N N . GLN A 1 431 ? -5.125 -24.828 8.008 1 98 431 GLN A N 1
ATOM 3360 C CA . GLN A 1 431 ? -5.68 -23.594 7.477 1 98 431 GLN A CA 1
ATOM 3361 C C . GLN A 1 431 ? -7.109 -23.375 7.965 1 98 431 GLN A C 1
ATOM 3363 O O . GLN A 1 431 ? -7.918 -24.312 7.969 1 98 431 GLN A O 1
ATOM 3368 N N . VAL A 1 432 ? -7.395 -22.156 8.398 1 97.5 432 VAL A N 1
ATOM 3369 C CA . VAL A 1 432 ? -8.766 -21.719 8.672 1 97.5 432 VAL A CA 1
ATOM 3370 C C . VAL A 1 432 ? -9.07 -20.469 7.867 1 97.5 432 VAL A C 1
ATOM 3372 O O . VAL A 1 432 ? -8.227 -19.578 7.738 1 97.5 432 VAL A O 1
ATOM 3375 N N . GLU A 1 433 ? -10.273 -20.453 7.383 1 93.94 433 GLU A N 1
ATOM 3376 C CA . GLU A 1 433 ? -10.695 -19.328 6.551 1 93.94 433 GLU A CA 1
ATOM 3377 C C . GLU A 1 433 ? -12.023 -18.766 7.031 1 93.94 433 GLU A C 1
ATOM 3379 O O . GLU A 1 433 ? -12.852 -19.484 7.594 1 93.94 433 GLU A O 1
ATOM 3384 N N . TRP A 1 434 ? -12.289 -17.422 6.758 1 90.19 434 TRP A N 1
ATOM 3385 C CA . TRP A 1 434 ? -13.562 -16.797 7.066 1 90.19 434 TRP A CA 1
ATOM 3386 C C . TRP A 1 434 ? -13.977 -15.828 5.961 1 90.19 434 TRP A C 1
ATOM 3388 O O . TRP A 1 434 ? -13.125 -15.344 5.207 1 90.19 434 TRP A O 1
ATOM 3398 N N . MET B 1 1 ? 63.969 -25.359 33.344 1 20.28 1 MET B N 1
ATOM 3399 C CA . MET B 1 1 ? 64.25 -24.234 34.219 1 20.28 1 MET B CA 1
ATOM 3400 C C . MET B 1 1 ? 63.031 -23.312 34.312 1 20.28 1 MET B C 1
ATOM 3402 O O . MET B 1 1 ? 62.469 -22.922 33.312 1 20.28 1 MET B O 1
ATOM 3406 N N . TYR B 1 2 ? 62.438 -23.047 35.531 1 20.66 2 TYR B N 1
ATOM 3407 C CA . TYR B 1 2 ? 61.125 -22.906 36.188 1 20.66 2 TYR B CA 1
ATOM 3408 C C . TYR B 1 2 ? 60.562 -21.516 35.969 1 20.66 2 TYR B C 1
ATOM 3410 O O . TYR B 1 2 ? 59.406 -21.375 35.531 1 20.66 2 TYR B O 1
ATOM 3418 N N . ASN B 1 3 ? 61 -20.375 36.562 1 18.45 3 ASN B N 1
ATOM 3419 C CA . ASN B 1 3 ? 60.375 -19.641 37.688 1 18.45 3 ASN B CA 1
ATOM 3420 C C . ASN B 1 3 ? 59.75 -18.328 37.188 1 18.45 3 ASN B C 1
ATOM 3422 O O . ASN B 1 3 ? 58.844 -17.797 37.844 1 18.45 3 ASN B O 1
ATOM 3426 N N . SER B 1 4 ? 60.406 -17.422 36.438 1 22.38 4 SER B N 1
ATOM 3427 C CA . SER B 1 4 ? 60.406 -16.078 37 1 22.38 4 SER B CA 1
ATOM 3428 C C . SER B 1 4 ? 59.031 -15.422 36.875 1 22.38 4 SER B C 1
ATOM 3430 O O . SER B 1 4 ? 58.406 -15.508 35.844 1 22.38 4 SER B O 1
ATOM 3432 N N . PRO B 1 5 ? 58.406 -14.938 38 1 23.45 5 PRO B N 1
ATOM 3433 C CA . PRO B 1 5 ? 57.125 -14.516 38.594 1 23.45 5 PRO B CA 1
ATOM 3434 C C . PRO B 1 5 ? 56.688 -13.148 38.062 1 23.45 5 PRO B C 1
ATOM 3436 O O . PRO B 1 5 ? 57.312 -12.133 38.344 1 23.45 5 PRO B O 1
ATOM 3439 N N . ARG B 1 6 ? 56.406 -13.039 36.75 1 22.7 6 ARG B N 1
ATOM 3440 C CA . ARG B 1 6 ? 56.094 -11.734 36.156 1 22.7 6 ARG B CA 1
ATOM 3441 C C . ARG B 1 6 ? 55.062 -10.992 36.969 1 22.7 6 ARG B C 1
ATOM 3443 O O . ARG B 1 6 ? 54.031 -11.562 37.344 1 22.7 6 ARG B O 1
ATOM 3450 N N . ASN B 1 7 ? 55.469 -10.016 37.781 1 20.05 7 ASN B N 1
ATOM 3451 C CA . ASN B 1 7 ? 54.844 -9.07 38.719 1 20.05 7 ASN B CA 1
ATOM 3452 C C . ASN B 1 7 ? 53.625 -8.414 38.125 1 20.05 7 ASN B C 1
ATOM 3454 O O . ASN B 1 7 ? 53.688 -7.781 37.062 1 20.05 7 ASN B O 1
ATOM 3458 N N . VAL B 1 8 ? 52.375 -8.938 38.312 1 22.2 8 VAL B N 1
ATOM 3459 C CA . VAL B 1 8 ? 50.969 -8.688 38.062 1 22.2 8 VAL B CA 1
ATOM 3460 C C . VAL B 1 8 ? 50.562 -7.324 38.656 1 22.2 8 VAL B C 1
ATOM 3462 O O . VAL B 1 8 ? 50.469 -7.168 39.875 1 22.2 8 VAL B O 1
ATOM 3465 N N . GLN B 1 9 ? 51.375 -6.262 38.312 1 18.56 9 GLN B N 1
ATOM 3466 C CA . GLN B 1 9 ? 51.125 -5.008 39 1 18.56 9 GLN B CA 1
ATOM 3467 C C . GLN B 1 9 ? 49.625 -4.625 38.906 1 18.56 9 GLN B C 1
ATOM 3469 O O . GLN B 1 9 ? 49.062 -4.637 37.844 1 18.56 9 GLN B O 1
ATOM 3474 N N . SER B 1 10 ? 48.812 -4.691 40.031 1 20.84 10 SER B N 1
ATOM 3475 C CA . SER B 1 10 ? 47.469 -4.465 40.594 1 20.84 10 SER B CA 1
ATOM 3476 C C . SER B 1 10 ? 47.031 -3.012 40.406 1 20.84 10 SER B C 1
ATOM 3478 O O . SER B 1 10 ? 47.562 -2.113 41.062 1 20.84 10 SER B O 1
ATOM 3480 N N . CYS B 1 11 ? 47.125 -2.447 39.156 1 21.14 11 CYS B N 1
ATOM 3481 C CA . CYS B 1 11 ? 46.812 -1.025 39.062 1 21.14 11 CYS B CA 1
ATOM 3482 C C . CYS B 1 11 ? 45.5 -0.705 39.781 1 21.14 11 CYS B C 1
ATOM 3484 O O . CYS B 1 11 ? 44.5 -1.36 39.531 1 21.14 11 CYS B O 1
ATOM 3486 N N . ARG B 1 12 ? 45.5 -0.043 40.969 1 19.12 12 ARG B N 1
ATOM 3487 C CA . ARG B 1 12 ? 44.625 0.538 42 1 19.12 12 ARG B CA 1
ATOM 3488 C C . ARG B 1 12 ? 43.594 1.463 41.375 1 19.12 12 ARG B C 1
ATOM 3490 O O . ARG B 1 12 ? 43.938 2.43 40.688 1 19.12 12 ARG B O 1
ATOM 3497 N N . PHE B 1 13 ? 42.344 0.987 41 1 20.97 13 PHE B N 1
ATOM 3498 C CA . PHE B 1 13 ? 41.094 1.568 40.531 1 20.97 13 PHE B CA 1
ATOM 3499 C C . PHE B 1 13 ? 40.625 2.658 41.469 1 20.97 13 PHE B C 1
ATOM 3501 O O . PHE B 1 13 ? 40.094 2.365 42.562 1 20.97 13 PHE B O 1
ATOM 3508 N N . GLU B 1 14 ? 41.5 3.684 41.844 1 18.67 14 GLU B N 1
ATOM 3509 C CA . GLU B 1 14 ? 41.062 4.699 42.781 1 18.67 14 GLU B CA 1
ATOM 3510 C C . GLU B 1 14 ? 39.688 5.262 42.406 1 18.67 14 GLU B C 1
ATOM 3512 O O . GLU B 1 14 ? 39.375 5.391 41.219 1 18.67 14 GLU B O 1
ATOM 3517 N N . GLU B 1 15 ? 38.719 5.398 43.406 1 20.14 15 GLU B N 1
ATOM 3518 C CA . GLU B 1 15 ? 37.312 5.648 43.781 1 20.14 15 GLU B CA 1
ATOM 3519 C C . GLU B 1 15 ? 36.906 7.086 43.469 1 20.14 15 GLU B C 1
ATOM 3521 O O . GLU B 1 15 ? 37.125 7.984 44.281 1 20.14 15 GLU B O 1
ATOM 3526 N N . VAL B 1 16 ? 37.5 7.848 42.531 1 19.53 16 VAL B N 1
ATOM 3527 C CA . VAL B 1 16 ? 37.219 9.266 42.656 1 19.53 16 VAL B CA 1
ATOM 3528 C C . VAL B 1 16 ? 35.688 9.484 42.594 1 19.53 16 VAL B C 1
ATOM 3530 O O . VAL B 1 16 ? 35.062 9.211 41.562 1 19.53 16 VAL B O 1
ATOM 3533 N N . MET B 1 17 ? 34.875 9.445 43.719 1 20 17 MET B N 1
ATOM 3534 C CA . MET B 1 17 ? 33.5 9.586 44.125 1 20 17 MET B CA 1
ATOM 3535 C C . MET B 1 17 ? 32.969 10.984 43.812 1 20 17 MET B C 1
ATOM 3537 O O . MET B 1 17 ? 32.875 11.828 44.719 1 20 17 MET B O 1
ATOM 3541 N N . MET B 1 18 ? 33.594 11.82 42.938 1 19.66 18 MET B N 1
ATOM 3542 C CA . MET B 1 18 ? 33.156 13.211 43.094 1 19.66 18 MET B CA 1
ATOM 3543 C C . MET B 1 18 ? 31.641 13.336 42.969 1 19.66 18 MET B C 1
ATOM 3545 O O . MET B 1 18 ? 31.031 12.758 42.062 1 19.66 18 MET B O 1
ATOM 3549 N N . SER B 1 19 ? 30.922 13.742 44.062 1 20.48 19 SER B N 1
ATOM 3550 C CA . SER B 1 19 ? 29.562 14 44.531 1 20.48 19 SER B CA 1
ATOM 3551 C C . SER B 1 19 ? 28.891 15.07 43.688 1 20.48 19 SER B C 1
ATOM 3553 O O . SER B 1 19 ? 28.156 15.914 44.219 1 20.48 19 SER B O 1
ATOM 3555 N N . ARG B 1 20 ? 28.953 15.117 42.375 1 20.94 20 ARG B N 1
ATOM 3556 C CA . ARG B 1 20 ? 28.359 16.266 41.688 1 20.94 20 ARG B CA 1
ATOM 3557 C C . ARG B 1 20 ? 26.906 16.453 42.094 1 20.94 20 ARG B C 1
ATOM 3559 O O . ARG B 1 20 ? 26.078 15.555 41.906 1 20.94 20 ARG B O 1
ATOM 3566 N N . ARG B 1 21 ? 26.578 17.266 43.094 1 22.02 21 ARG B N 1
ATOM 3567 C CA . ARG B 1 21 ? 25.312 17.797 43.625 1 22.02 21 ARG B CA 1
ATOM 3568 C C . ARG B 1 21 ? 24.5 18.469 42.531 1 22.02 21 ARG B C 1
ATOM 3570 O O . ARG B 1 21 ? 24.797 19.609 42.156 1 22.02 21 ARG B O 1
ATOM 3577 N N . ARG B 1 22 ? 24.281 17.938 41.375 1 21.42 22 ARG B N 1
ATOM 3578 C CA . ARG B 1 22 ? 23.516 18.719 40.406 1 21.42 22 ARG B CA 1
ATOM 3579 C C . ARG B 1 22 ? 22.172 19.172 41 1 21.42 22 ARG B C 1
ATOM 3581 O O . ARG B 1 22 ? 21.391 18.344 41.469 1 21.42 22 ARG B O 1
ATOM 3588 N N . THR B 1 23 ? 22.109 20.375 41.656 1 19.69 23 THR B N 1
ATOM 3589 C CA . THR B 1 23 ? 20.984 21.141 42.156 1 19.69 23 THR B CA 1
ATOM 3590 C C . THR B 1 23 ? 19.859 21.219 41.125 1 19.69 23 THR B C 1
ATOM 3592 O O . THR B 1 23 ? 20.062 21.703 40.031 1 19.69 23 THR B O 1
ATOM 3595 N N . LEU B 1 24 ? 19.016 20.203 41.031 1 19.83 24 LEU B N 1
ATOM 3596 C CA . LEU B 1 24 ? 17.812 20.156 40.219 1 19.83 24 LEU B CA 1
ATOM 3597 C C . LEU B 1 24 ? 16.922 21.359 40.469 1 19.83 24 LEU B C 1
ATOM 3599 O O . LEU B 1 24 ? 16.375 21.5 41.562 1 19.83 24 LEU B O 1
ATOM 3603 N N . ASN B 1 25 ? 17.375 22.609 40.125 1 18.92 25 ASN B N 1
ATOM 3604 C CA . ASN B 1 25 ? 16.5 23.781 40.312 1 18.92 25 ASN B CA 1
ATOM 3605 C C . ASN B 1 25 ? 15.109 23.531 39.719 1 18.92 25 ASN B C 1
ATOM 3607 O O . ASN B 1 25 ? 14.961 23.328 38.531 1 18.92 25 ASN B O 1
ATOM 3611 N N . VAL B 1 26 ? 14.195 22.844 40.438 1 19.58 26 VAL B N 1
ATOM 3612 C CA . VAL B 1 26 ? 12.773 22.609 40.188 1 19.58 26 VAL B CA 1
ATOM 3613 C C . VAL B 1 26 ? 12.055 23.938 40 1 19.58 26 VAL B C 1
ATOM 3615 O O . VAL B 1 26 ? 12 24.75 40.938 1 19.58 26 VAL B O 1
ATOM 3618 N N . CYS B 1 27 ? 12.289 24.672 38.875 1 18.94 27 CYS B N 1
ATOM 3619 C CA . CYS B 1 27 ? 11.555 25.906 38.625 1 18.94 27 CYS B CA 1
ATOM 3620 C C . CYS B 1 27 ? 10.062 25.719 38.906 1 18.94 27 CYS B C 1
ATOM 3622 O O . CYS B 1 27 ? 9.422 24.844 38.344 1 18.94 27 CYS B O 1
ATOM 3624 N N . LEU B 1 28 ? 9.547 26.219 40.062 1 18.77 28 LEU B N 1
ATOM 3625 C CA . LEU B 1 28 ? 8.25 26.375 40.719 1 18.77 28 LEU B CA 1
ATOM 3626 C C . LEU B 1 28 ? 7.277 27.094 39.781 1 18.77 28 LEU B C 1
ATOM 3628 O O . LEU B 1 28 ? 7.461 28.281 39.5 1 18.77 28 LEU B O 1
ATOM 3632 N N . PHE B 1 29 ? 6.816 26.547 38.656 1 19.14 29 PHE B N 1
ATOM 3633 C CA . PHE B 1 29 ? 5.723 27.188 37.906 1 19.14 29 PHE B CA 1
ATOM 3634 C C . PHE B 1 29 ? 4.602 27.594 38.875 1 19.14 29 PHE B C 1
ATOM 3636 O O . PHE B 1 29 ? 4.141 26.781 39.688 1 19.14 29 PHE B O 1
ATOM 3643 N N . GLY B 1 30 ? 4.426 28.922 39.125 1 18.11 30 GLY B N 1
ATOM 3644 C CA . GLY B 1 30 ? 3.561 29.75 39.969 1 18.11 30 GLY B CA 1
ATOM 3645 C C . GLY B 1 30 ? 2.096 29.359 39.875 1 18.11 30 GLY B C 1
ATOM 3646 O O . GLY B 1 30 ? 1.686 28.703 38.906 1 18.11 30 GLY B O 1
ATOM 3647 N N . ALA B 1 31 ? 1.24 29.859 40.875 1 19.41 31 ALA B N 1
ATOM 3648 C CA . ALA B 1 31 ? -0.009 29.797 41.625 1 19.41 31 ALA B CA 1
ATOM 3649 C C . ALA B 1 31 ? -1.171 30.359 40.812 1 19.41 31 ALA B C 1
ATOM 3651 O O . ALA B 1 31 ? -1.348 31.578 40.75 1 19.41 31 ALA B O 1
ATOM 3652 N N . LEU B 1 32 ? -1.425 30.25 39.562 1 19.83 32 LEU B N 1
ATOM 3653 C CA . LEU B 1 32 ? -2.6 30.953 39.062 1 19.83 32 LEU B CA 1
ATOM 3654 C C . LEU B 1 32 ? -3.822 30.641 39.906 1 19.83 32 LEU B C 1
ATOM 3656 O O . LEU B 1 32 ? -4.203 29.469 40.062 1 19.83 32 LEU B O 1
ATOM 3660 N N . ALA B 1 33 ? -4.355 31.578 40.75 1 19.28 33 ALA B N 1
ATOM 3661 C CA . ALA B 1 33 ? -5.344 31.812 41.812 1 19.28 33 ALA B CA 1
ATOM 3662 C C . ALA B 1 33 ? -6.727 31.328 41.375 1 19.28 33 ALA B C 1
ATOM 3664 O O . ALA B 1 33 ? -6.973 31.109 40.188 1 19.28 33 ALA B O 1
ATOM 3665 N N . SER B 1 34 ? -8.008 31.891 42.125 1 19.52 34 SER B N 1
ATOM 3666 C CA . SER B 1 34 ? -9.125 31.5 42.969 1 19.52 34 SER B CA 1
ATOM 3667 C C . SER B 1 34 ? -10.414 31.359 42.156 1 19.52 34 SER B C 1
ATOM 3669 O O . SER B 1 34 ? -11.234 30.484 42.438 1 19.52 34 SER B O 1
ATOM 3671 N N . SER B 1 35 ? -11.125 32.438 41.5 1 21.14 35 SER B N 1
ATOM 3672 C CA . SER B 1 35 ? -12.484 32.812 41.875 1 21.14 35 SER B CA 1
ATOM 3673 C C . SER B 1 35 ? -13.5 31.844 41.281 1 21.14 35 SER B C 1
ATOM 3675 O O . SER B 1 35 ? -13.422 31.547 40.062 1 21.14 35 SER B O 1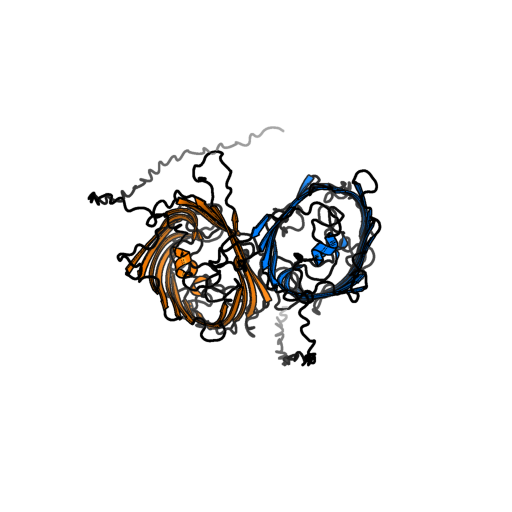
ATOM 3677 N N . LEU B 1 36 ? -14.359 31.094 42.094 1 21.42 36 LEU B N 1
ATOM 3678 C CA . LEU B 1 36 ? -15.414 30.078 42.125 1 21.42 36 LEU B CA 1
ATOM 3679 C C . LEU B 1 36 ? -16.672 30.594 41.438 1 21.42 36 LEU B C 1
ATOM 3681 O O . LEU B 1 36 ? -17.453 31.328 42.031 1 21.42 36 LEU B O 1
ATOM 3685 N N . PHE B 1 37 ? -16.672 31.281 40.25 1 21.59 37 PHE B N 1
ATOM 3686 C CA . PHE B 1 37 ? -18.016 31.734 39.906 1 21.59 37 PHE B CA 1
ATOM 3687 C C . PHE B 1 37 ? -18.984 30.562 39.844 1 21.59 37 PHE B C 1
ATOM 3689 O O . PHE B 1 37 ? -18.656 29.5 39.312 1 21.59 37 PHE B O 1
ATOM 3696 N N . ALA B 1 38 ? -20.047 30.469 40.719 1 21.64 38 ALA B N 1
ATOM 3697 C CA . ALA B 1 38 ? -21.188 29.609 41 1 21.64 38 ALA B CA 1
ATOM 3698 C C . ALA B 1 38 ? -22.109 29.5 39.781 1 21.64 38 ALA B C 1
ATOM 3700 O O . ALA B 1 38 ? -22.922 30.391 39.531 1 21.64 38 ALA B O 1
ATOM 3701 N N . LEU B 1 39 ? -21.734 29.344 38.594 1 22.31 39 LEU B N 1
ATOM 3702 C CA . LEU B 1 39 ? -22.875 29.438 37.688 1 22.31 39 LEU B CA 1
ATOM 3703 C C . LEU B 1 39 ? -23.891 28.344 37.969 1 22.31 39 LEU B C 1
ATOM 3705 O O . LEU B 1 39 ? -23.531 27.203 38.281 1 22.31 39 LEU B O 1
ATOM 3709 N N . PRO B 1 40 ? -25.172 28.688 38.312 1 24.77 40 PRO B N 1
ATOM 3710 C CA . PRO B 1 40 ? -26.281 27.797 38.625 1 24.77 40 PRO B CA 1
ATOM 3711 C C . PRO B 1 40 ? -26.5 26.703 37.562 1 24.77 40 PRO B C 1
ATOM 3713 O O . PRO B 1 40 ? -26.109 26.875 36.406 1 24.77 40 PRO B O 1
ATOM 3716 N N . ALA B 1 41 ? -26.75 25.453 38.031 1 25.16 41 ALA B N 1
ATOM 3717 C CA . ALA B 1 41 ? -27.016 24.141 37.469 1 25.16 41 ALA B CA 1
ATOM 3718 C C . ALA B 1 41 ? -28.25 24.172 36.562 1 25.16 41 ALA B C 1
ATOM 3720 O O . ALA B 1 41 ? -29.375 23.969 37.031 1 25.16 41 ALA B O 1
ATOM 3721 N N . ALA B 1 42 ? -28.484 25.219 35.688 1 26.03 42 ALA B N 1
ATOM 3722 C CA . ALA B 1 42 ? -29.766 24.984 35.031 1 26.03 42 ALA B CA 1
ATOM 3723 C C . ALA B 1 42 ? -29.797 23.609 34.375 1 26.03 42 ALA B C 1
ATOM 3725 O O . ALA B 1 42 ? -28.859 23.25 33.625 1 26.03 42 ALA B O 1
ATOM 3726 N N . ALA B 1 43 ? -30.562 22.641 34.844 1 23.95 43 ALA B N 1
ATOM 3727 C CA . ALA B 1 43 ? -30.969 21.297 34.469 1 23.95 43 ALA B CA 1
ATOM 3728 C C . ALA B 1 43 ? -31.438 21.266 33 1 23.95 43 ALA B C 1
ATOM 3730 O O . ALA B 1 43 ? -32.625 21.531 32.719 1 23.95 43 ALA B O 1
ATOM 3731 N N . GLN B 1 44 ? -30.797 21.984 32.062 1 23.44 44 GLN B N 1
ATOM 3732 C CA . GLN B 1 44 ? -31.516 21.859 30.781 1 23.44 44 GLN B CA 1
ATOM 3733 C C . GLN B 1 44 ? -31.578 20.406 30.328 1 23.44 44 GLN B C 1
ATOM 3735 O O . GLN B 1 44 ? -30.625 19.656 30.516 1 23.44 44 GLN B O 1
ATOM 3740 N N . ASP B 1 45 ? -32.75 19.938 29.984 1 24.67 45 ASP B N 1
ATOM 3741 C CA . ASP B 1 45 ? -33.281 18.703 29.375 1 24.67 45 ASP B CA 1
ATOM 3742 C C . ASP B 1 45 ? -32.406 18.25 28.203 1 24.67 45 ASP B C 1
ATOM 3744 O O . ASP B 1 45 ? -32.219 19.016 27.25 1 24.67 45 ASP B O 1
ATOM 3748 N N . THR B 1 46 ? -31.422 17.344 28.484 1 25.44 46 THR B N 1
ATOM 3749 C CA . THR B 1 46 ? -30.438 16.719 27.609 1 25.44 46 THR B CA 1
ATOM 3750 C C . THR B 1 46 ? -31.125 15.945 26.484 1 25.44 46 THR B C 1
ATOM 3752 O O . THR B 1 46 ? -31.625 14.836 26.719 1 25.44 46 THR B O 1
ATOM 3755 N N . ASP B 1 47 ? -32.062 16.594 25.75 1 25.83 47 ASP B N 1
ATOM 3756 C CA . ASP B 1 47 ? -32.406 15.852 24.531 1 25.83 47 ASP B CA 1
ATOM 3757 C C . ASP B 1 47 ? -31.172 15.297 23.844 1 25.83 47 ASP B C 1
ATOM 3759 O O . ASP B 1 47 ? -30.25 16.047 23.516 1 25.83 47 ASP B O 1
ATOM 3763 N N . SER B 1 48 ? -30.844 14.062 24.156 1 25.88 48 SER B N 1
ATOM 3764 C CA . SER B 1 48 ? -29.797 13.172 23.656 1 25.88 48 SER B CA 1
ATOM 3765 C C . SER B 1 48 ? -29.734 13.188 22.125 1 25.88 48 SER B C 1
ATOM 3767 O O . SER B 1 48 ? -30.391 12.391 21.469 1 25.88 48 SER B O 1
ATOM 3769 N N . GLU B 1 49 ? -29.938 14.391 21.5 1 26.52 49 GLU B N 1
ATOM 3770 C CA . GLU B 1 49 ? -29.578 14.281 20.094 1 26.52 49 GLU B CA 1
ATOM 3771 C C . GLU B 1 49 ? -28.203 13.633 19.938 1 26.52 49 GLU B C 1
ATOM 3773 O O . GLU B 1 49 ? -27.266 13.961 20.656 1 26.52 49 GLU B O 1
ATOM 3778 N N . GLU B 1 50 ? -28.188 12.398 19.5 1 27.36 50 GLU B N 1
ATOM 3779 C CA . GLU B 1 50 ? -27.062 11.547 19.125 1 27.36 50 GLU B CA 1
ATOM 3780 C C . GLU B 1 50 ? -25.969 12.359 18.438 1 27.36 50 GLU B C 1
ATOM 3782 O O . GLU B 1 50 ? -26.141 12.828 17.312 1 27.36 50 GLU B O 1
ATOM 3787 N N . ASP B 1 51 ? -25.25 13.227 19.234 1 25.81 51 ASP B N 1
ATOM 3788 C CA . ASP B 1 51 ? -24.125 14.102 18.922 1 25.81 51 ASP B CA 1
ATOM 3789 C C . ASP B 1 51 ? -22.969 13.312 18.344 1 25.81 51 ASP B C 1
ATOM 3791 O O . ASP B 1 51 ? -22.188 12.695 19.078 1 25.81 51 ASP B O 1
ATOM 3795 N N . VAL B 1 52 ? -23.062 12.625 17.25 1 26.17 52 VAL B N 1
ATOM 3796 C CA . VAL B 1 52 ? -21.922 12.094 16.531 1 26.17 52 VAL B CA 1
ATOM 3797 C C . VAL B 1 52 ? -20.844 13.172 16.391 1 26.17 52 VAL B C 1
ATOM 3799 O O . VAL B 1 52 ? -21.156 14.367 16.406 1 26.17 52 VAL B O 1
ATOM 3802 N N . ARG B 1 53 ? -19.641 12.82 16.5 1 27.3 53 ARG B N 1
ATOM 3803 C CA . ARG B 1 53 ? -18.438 13.664 16.531 1 27.3 53 ARG B CA 1
ATOM 3804 C C . ARG B 1 53 ? -18.547 14.781 15.492 1 27.3 53 ARG B C 1
ATOM 3806 O O . ARG B 1 53 ? -18.484 14.516 14.289 1 27.3 53 ARG B O 1
ATOM 3813 N N . PRO B 1 54 ? -19.047 15.945 15.859 1 28.11 54 PRO B N 1
ATOM 3814 C CA . PRO B 1 54 ? -19.312 17.078 14.977 1 28.11 54 PRO B CA 1
ATOM 3815 C C . PRO B 1 54 ? -18.062 17.594 14.266 1 28.11 54 PRO B C 1
ATOM 3817 O O . PRO B 1 54 ? -18.141 18.094 13.141 1 28.11 54 PRO B O 1
ATOM 3820 N N . GLU B 1 55 ? -16.969 17.625 15.016 1 28 55 GLU B N 1
ATOM 3821 C CA . GLU B 1 55 ? -16.078 18.719 14.625 1 28 55 GLU B CA 1
ATOM 3822 C C . GLU B 1 55 ? -15.391 18.422 13.297 1 28 55 GLU B C 1
ATOM 3824 O O . GLU B 1 55 ? -15.258 19.297 12.445 1 28 55 GLU B O 1
ATOM 3829 N N . MET B 1 56 ? -14.562 17.328 13.289 1 26.89 56 MET B N 1
ATOM 3830 C CA . MET B 1 56 ? -13.891 17.234 12 1 26.89 56 MET B CA 1
ATOM 3831 C C . MET B 1 56 ? -14.891 16.906 10.891 1 26.89 56 MET B C 1
ATOM 3833 O O . MET B 1 56 ? -14.539 16.922 9.711 1 26.89 56 MET B O 1
ATOM 3837 N N . LYS B 1 57 ? -16.047 16.344 11.188 1 31.7 57 LYS B N 1
ATOM 3838 C CA . LYS B 1 57 ? -17.234 16.109 10.383 1 31.7 57 LYS B CA 1
ATOM 3839 C C . LYS B 1 57 ? -17.828 17.438 9.891 1 31.7 57 LYS B C 1
ATOM 3841 O O . LYS B 1 57 ? -18.438 17.484 8.82 1 31.7 57 LYS B O 1
ATOM 3846 N N . GLU B 1 58 ? -17.75 18.453 10.734 1 30.59 58 GLU B N 1
ATOM 3847 C CA . GLU B 1 58 ? -18.406 19.703 10.391 1 30.59 58 GLU B CA 1
ATOM 3848 C C . GLU B 1 58 ? -17.641 20.438 9.297 1 30.59 58 GLU B C 1
ATOM 3850 O O . GLU B 1 58 ? -18.219 21.219 8.531 1 30.59 58 GLU B O 1
ATOM 3855 N N . MET B 1 59 ? -16.344 20.438 9.398 1 29.56 59 MET B N 1
ATOM 3856 C CA . MET B 1 59 ? -15.773 21.141 8.25 1 29.56 59 MET B CA 1
ATOM 3857 C C . MET B 1 59 ? -16.203 20.484 6.941 1 29.56 59 MET B C 1
ATOM 3859 O O . MET B 1 59 ? -16.391 21.172 5.938 1 29.56 59 MET B O 1
ATOM 3863 N N . LEU B 1 60 ? -16.172 19.156 6.934 1 28.7 60 LEU B N 1
ATOM 3864 C CA . LEU B 1 60 ? -16.609 18.453 5.734 1 28.7 60 LEU B CA 1
ATOM 3865 C C . LEU B 1 60 ? -18.125 18.266 5.742 1 28.7 60 LEU B C 1
ATOM 3867 O O . LEU B 1 60 ? -18.672 17.562 4.879 1 28.7 60 LEU B O 1
ATOM 3871 N N . GLU B 1 61 ? -18.828 18.688 6.777 1 30.8 61 GLU B N 1
ATOM 3872 C CA . GLU B 1 61 ? -20.25 18.375 6.812 1 30.8 61 GLU B CA 1
ATOM 3873 C C . GLU B 1 61 ? -20.984 19.047 5.66 1 30.8 61 GLU B C 1
ATOM 3875 O O . GLU B 1 61 ? -22.156 18.734 5.395 1 30.8 61 GLU B O 1
ATOM 3880 N N . ASP B 1 62 ? -20.578 20.234 5.359 1 30.08 62 ASP B N 1
ATOM 3881 C CA . ASP B 1 62 ? -21.625 20.828 4.555 1 30.08 62 ASP B CA 1
ATOM 3882 C C . ASP B 1 62 ? -21.797 20.094 3.23 1 30.08 62 ASP B C 1
ATOM 3884 O O . ASP B 1 62 ? -22.672 20.438 2.428 1 30.08 62 ASP B O 1
ATOM 3888 N N . ASP B 1 63 ? -20.656 19.719 2.602 1 30.12 63 ASP B N 1
ATOM 3889 C CA . ASP B 1 63 ? -21.125 19.234 1.306 1 30.12 63 ASP B CA 1
ATOM 3890 C C . ASP B 1 63 ? -21.875 17.906 1.45 1 30.12 63 ASP B C 1
ATOM 3892 O O . ASP B 1 63 ? -21.438 17.016 2.164 1 30.12 63 ASP B O 1
ATOM 3896 N N . GLU B 1 64 ? -23.109 17.859 1.317 1 31.95 64 GLU B N 1
ATOM 3897 C CA . GLU B 1 64 ? -24.109 16.797 1.173 1 31.95 64 GLU B CA 1
ATOM 3898 C C . GLU B 1 64 ? -23.5 15.57 0.5 1 31.95 64 GLU B C 1
ATOM 3900 O O . GLU B 1 64 ? -24.219 14.758 -0.086 1 31.95 64 GLU B O 1
ATOM 3905 N N . GLY B 1 65 ? -22.172 15.633 0.263 1 31.3 65 GLY B N 1
ATOM 3906 C CA . GLY B 1 65 ? -21.703 14.422 -0.389 1 31.3 65 GLY B CA 1
ATOM 3907 C C . GLY B 1 65 ? -21.719 13.211 0.523 1 31.3 65 GLY B C 1
ATOM 3908 O O . GLY B 1 65 ? -21.828 13.344 1.743 1 31.3 65 GLY B O 1
ATOM 3909 N N . SER B 1 66 ? -21.969 12.039 -0.072 1 32.84 66 SER B N 1
ATOM 3910 C CA . SER B 1 66 ? -22.141 10.695 0.467 1 32.84 66 SER B CA 1
ATOM 3911 C C . SER B 1 66 ? -21 10.32 1.407 1 32.84 66 SER B C 1
ATOM 3913 O O . SER B 1 66 ? -19.828 10.281 0.996 1 32.84 66 SER B O 1
ATOM 3915 N N . GLU B 1 67 ? -20.906 10.906 2.541 1 32.72 67 GLU B N 1
ATOM 3916 C CA . GLU B 1 67 ? -19.984 10.43 3.559 1 32.72 67 GLU B CA 1
ATOM 3917 C C . GLU B 1 67 ? -20.016 8.906 3.674 1 32.72 67 GLU B C 1
ATOM 3919 O O . GLU B 1 67 ? -21.078 8.328 3.92 1 32.72 67 GLU B O 1
ATOM 3924 N N . ALA B 1 68 ? -19.141 8.281 3.16 1 38.81 68 ALA B N 1
ATOM 3925 C CA . ALA B 1 68 ? -18.984 6.863 3.467 1 38.81 68 ALA B CA 1
ATOM 3926 C C . ALA B 1 68 ? -18.938 6.633 4.973 1 38.81 68 ALA B C 1
ATOM 3928 O O . ALA B 1 68 ? -17.984 7.051 5.637 1 38.81 68 ALA B O 1
ATOM 3929 N N . ARG B 1 69 ? -20.109 6.559 5.734 1 37.72 69 ARG B N 1
ATOM 3930 C CA . ARG B 1 69 ? -20.172 6.199 7.148 1 37.72 69 ARG B CA 1
ATOM 3931 C C . ARG B 1 69 ? -19.578 4.809 7.383 1 37.72 69 ARG B C 1
ATOM 3933 O O . ARG B 1 69 ? -19.766 3.908 6.562 1 37.72 69 ARG B O 1
ATOM 3940 N N . GLY B 1 70 ? -18.625 4.621 8.234 1 43.69 70 GLY B N 1
ATOM 3941 C CA . GLY B 1 70 ? -18.031 3.369 8.672 1 43.69 70 GLY B CA 1
ATOM 3942 C C . GLY B 1 70 ? -19.062 2.318 9.039 1 43.69 70 GLY B C 1
ATOM 3943 O O . GLY B 1 70 ? -20.25 2.613 9.125 1 43.69 70 GLY B O 1
ATOM 3944 N N . ILE B 1 71 ? -18.719 1.071 8.914 1 48.12 71 ILE B N 1
ATOM 3945 C CA . ILE B 1 71 ? -19.5 -0.08 9.375 1 48.12 71 ILE B CA 1
ATOM 3946 C C . ILE B 1 71 ? -19.516 -0.113 10.898 1 48.12 71 ILE B C 1
ATOM 3948 O O . ILE B 1 71 ? -18.453 -0.09 11.539 1 48.12 71 ILE B O 1
ATOM 3952 N N . VAL B 1 72 ? -20.656 0.17 11.461 1 45.75 72 VAL B N 1
ATOM 3953 C CA . VAL B 1 72 ? -20.812 0.175 12.914 1 45.75 72 VAL B CA 1
ATOM 3954 C C . VAL B 1 72 ? -21.281 -1.202 13.391 1 45.75 72 VAL B C 1
ATOM 3956 O O . VAL B 1 72 ? -22.234 -1.758 12.859 1 45.75 72 VAL B O 1
ATOM 3959 N N . VAL B 1 73 ? -20.297 -1.934 13.883 1 49.62 73 VAL B N 1
ATOM 3960 C CA . VAL B 1 73 ? -20.672 -3.152 14.586 1 49.62 73 VAL B CA 1
ATOM 3961 C C . VAL B 1 73 ? -20.906 -2.842 16.062 1 49.62 73 VAL B C 1
ATOM 3963 O O . VAL B 1 73 ? -20.047 -2.262 16.734 1 49.62 73 VAL B O 1
ATOM 3966 N N . SER B 1 74 ? -22.156 -2.793 16.375 1 42.31 74 SER B N 1
ATOM 3967 C CA . SER B 1 74 ? -22.453 -2.582 17.781 1 42.31 74 SER B CA 1
ATOM 3968 C C . SER B 1 74 ? -22.703 -3.906 18.5 1 42.31 74 SER B C 1
ATOM 3970 O O . SER B 1 74 ? -23.328 -4.812 17.938 1 42.31 74 SER B O 1
ATOM 3972 N N . ASP B 1 75 ? -21.734 -4.41 19.219 1 41.53 75 ASP B N 1
ATOM 3973 C CA . ASP B 1 75 ? -21.969 -5.598 20.031 1 41.53 75 ASP B CA 1
ATOM 3974 C C . ASP B 1 75 ? -23.094 -5.363 21.031 1 41.53 75 ASP B C 1
ATOM 3976 O O . ASP B 1 75 ? -22.953 -4.566 21.969 1 41.53 75 ASP B O 1
ATOM 3980 N N . ASN B 1 76 ? -24.297 -5.434 20.562 1 37.38 76 ASN B N 1
ATOM 3981 C CA . ASN B 1 76 ? -25.219 -5.613 21.672 1 37.38 76 ASN B CA 1
ATOM 3982 C C . ASN B 1 76 ? -25 -6.949 22.375 1 37.38 76 ASN B C 1
ATOM 3984 O O . ASN B 1 76 ? -25.344 -8 21.828 1 37.38 76 ASN B O 1
ATOM 3988 N N . PHE B 1 77 ? -23.984 -7.113 23.125 1 35.62 77 PHE B N 1
ATOM 3989 C CA . PHE B 1 77 ? -24.172 -8.25 24.016 1 35.62 77 PHE B CA 1
ATOM 3990 C C . PHE B 1 77 ? -25.547 -8.203 24.672 1 35.62 77 PHE B C 1
ATOM 3992 O O . PHE B 1 77 ? -25.922 -7.195 25.266 1 35.62 77 PHE B O 1
ATOM 3999 N N . PRO B 1 78 ? -26.391 -8.906 24.156 1 36.06 78 PRO B N 1
ATOM 4000 C CA . PRO B 1 78 ? -27.672 -8.914 24.859 1 36.06 78 PRO B CA 1
ATOM 4001 C C . PRO B 1 78 ? -27.531 -9.047 26.359 1 36.06 78 PRO B C 1
ATOM 4003 O O . PRO B 1 78 ? -27.047 -10.078 26.859 1 36.06 78 PRO B O 1
ATOM 4006 N N . GLY B 1 79 ? -27.078 -8.062 27.141 1 35.91 79 GLY B N 1
ATOM 4007 C CA . GLY B 1 79 ? -27.469 -8.32 28.516 1 35.91 79 GLY B CA 1
ATOM 4008 C C . GLY B 1 79 ? -28.953 -8.602 28.672 1 35.91 79 GLY B C 1
ATOM 4009 O O . GLY B 1 79 ? -29.734 -8.328 27.766 1 35.91 79 GLY B O 1
ATOM 4010 N N . GLU B 1 80 ? -29.281 -9.562 29.5 1 37.91 80 GLU B N 1
ATOM 4011 C CA . GLU B 1 80 ? -30.672 -9.875 29.828 1 37.91 80 GLU B CA 1
ATOM 4012 C C . GLU B 1 80 ? -31.531 -8.617 29.812 1 37.91 80 GLU B C 1
ATOM 4014 O O . GLU B 1 80 ? -32.688 -8.656 29.375 1 37.91 80 GLU B O 1
ATOM 4019 N N . ASP B 1 81 ? -31.406 -7.715 30.984 1 39.47 81 ASP B N 1
ATOM 4020 C CA . ASP B 1 81 ? -32.375 -6.715 31.422 1 39.47 81 ASP B CA 1
ATOM 4021 C C . ASP B 1 81 ? -32.375 -5.516 30.469 1 39.47 81 ASP B C 1
ATOM 4023 O O . ASP B 1 81 ? -31.406 -5.281 29.75 1 39.47 81 ASP B O 1
ATOM 4027 N N . ASP B 1 82 ? -33.531 -4.684 30.375 1 40.84 82 ASP B N 1
ATOM 4028 C CA . ASP B 1 82 ? -34.031 -3.459 29.766 1 40.84 82 ASP B CA 1
ATOM 4029 C C . ASP B 1 82 ? -32.938 -2.408 29.641 1 40.84 82 ASP B C 1
ATOM 4031 O O . ASP B 1 82 ? -33.219 -1.255 29.312 1 40.84 82 ASP B O 1
ATOM 4035 N N . GLU B 1 83 ? -31.938 -2.4 30.516 1 44.34 83 GLU B N 1
ATOM 4036 C CA . GLU B 1 83 ? -31.031 -1.254 30.609 1 44.34 83 GLU B CA 1
ATOM 4037 C C . GLU B 1 83 ? -30.219 -1.089 29.344 1 44.34 83 GLU B C 1
ATOM 4039 O O . GLU B 1 83 ? -29.875 -2.076 28.688 1 44.34 83 GLU B O 1
ATOM 4044 N N . GLU B 1 84 ? -30.344 0.108 28.641 1 47.97 84 GLU B N 1
ATOM 4045 C CA . GLU B 1 84 ? -29.641 0.641 27.469 1 47.97 84 GLU B CA 1
ATOM 4046 C C . GLU B 1 84 ? -28.234 0.052 27.359 1 47.97 84 GLU B C 1
ATOM 4048 O O . GLU B 1 84 ? -27.453 0.088 28.312 1 47.97 84 GLU B O 1
ATOM 4053 N N . PRO B 1 85 ? -28.016 -0.87 26.625 1 49.28 85 PRO B N 1
ATOM 4054 C CA . PRO B 1 85 ? -26.734 -1.568 26.469 1 49.28 85 PRO B CA 1
ATOM 4055 C C . PRO B 1 85 ? -25.547 -0.613 26.375 1 49.28 85 PRO B C 1
ATOM 4057 O O . PRO B 1 85 ? -25.609 0.373 25.641 1 49.28 85 PRO B O 1
ATOM 4060 N N . ALA B 1 86 ? -24.719 -0.339 27.453 1 60.34 86 ALA B N 1
ATOM 4061 C CA . ALA B 1 86 ? -23.453 0.31 27.734 1 60.34 86 ALA B CA 1
ATOM 4062 C C . ALA B 1 86 ? -22.359 -0.179 26.797 1 60.34 86 ALA B C 1
ATOM 4064 O O . ALA B 1 86 ? -21.172 -0.062 27.094 1 60.34 86 ALA B O 1
ATOM 4065 N N . GLY B 1 87 ? -22.594 -0.668 25.562 1 75.81 87 GLY B N 1
ATOM 4066 C CA . GLY B 1 87 ? -21.5 -1.306 24.844 1 75.81 87 GLY B CA 1
ATOM 4067 C C . GLY B 1 87 ? -20.828 -0.386 23.844 1 75.81 87 GLY B C 1
ATOM 4068 O O . GLY B 1 87 ? -21.203 0.787 23.719 1 75.81 87 GLY B O 1
ATOM 4069 N N . TRP B 1 88 ? -19.703 -0.86 23.234 1 82.56 88 TRP B N 1
ATOM 4070 C CA . TRP B 1 88 ? -18.922 -0.135 22.234 1 82.56 88 TRP B CA 1
ATOM 4071 C C . TRP B 1 88 ? -19.734 0.063 20.969 1 82.56 88 TRP B C 1
ATOM 4073 O O . TRP B 1 88 ? -20.438 -0.848 20.516 1 82.56 88 TRP B O 1
ATOM 4083 N N . THR B 1 89 ? -19.828 1.264 20.578 1 83.12 89 THR B N 1
ATOM 4084 C CA . THR B 1 89 ? -20.078 1.495 19.172 1 83.12 89 THR B CA 1
ATOM 4085 C C . THR B 1 89 ? -18.781 1.6 18.391 1 83.12 89 THR B C 1
ATOM 4087 O O . THR B 1 89 ? -17.922 2.418 18.719 1 83.12 89 THR B O 1
ATOM 4090 N N . VAL B 1 90 ? -18.578 0.704 17.422 1 86.62 90 VAL B N 1
ATOM 4091 C CA . VAL B 1 90 ? -17.328 0.702 16.672 1 86.62 90 VAL B CA 1
ATOM 4092 C C . VAL B 1 90 ? -17.625 0.951 15.188 1 86.62 90 VAL B C 1
ATOM 4094 O O . VAL B 1 90 ? -18.484 0.289 14.602 1 86.62 90 VAL B O 1
ATOM 4097 N N . GLU B 1 91 ? -16.938 1.92 14.719 1 83.56 91 GLU B N 1
ATOM 4098 C CA . GLU B 1 91 ? -17 2.236 13.297 1 83.56 91 GLU B CA 1
ATOM 4099 C C . GLU B 1 91 ? -15.742 1.785 12.57 1 83.56 91 GLU B C 1
ATOM 4101 O O . GLU B 1 91 ? -14.633 2.068 13.016 1 83.56 91 GLU B O 1
ATOM 4106 N N . PHE B 1 92 ? -15.992 1.074 11.445 1 86.12 92 PHE B N 1
ATOM 4107 C CA . PHE B 1 92 ? -14.898 0.717 10.547 1 86.12 92 PHE B CA 1
ATOM 4108 C C . PHE B 1 92 ? -14.812 1.7 9.391 1 86.12 92 PHE B C 1
ATOM 4110 O O . PHE B 1 92 ? -15.812 1.995 8.734 1 86.12 92 PHE B O 1
ATOM 4117 N N . PHE B 1 93 ? -13.609 2.219 9.188 1 87.5 93 PHE B N 1
ATOM 4118 C CA . PHE B 1 93 ? -13.461 3.215 8.133 1 87.5 93 PHE B CA 1
ATOM 4119 C C . PHE B 1 93 ? -12.164 2.982 7.359 1 87.5 93 PHE B C 1
ATOM 4121 O O . PHE B 1 93 ? -11.32 2.188 7.773 1 87.5 93 PHE B O 1
ATOM 4128 N N . GLY B 1 94 ? -12.094 3.643 6.191 1 91.88 94 GLY B N 1
ATOM 4129 C CA . GLY B 1 94 ? -10.875 3.574 5.398 1 91.88 94 GLY B CA 1
ATOM 4130 C C . GLY B 1 94 ? -11.016 4.223 4.031 1 91.88 94 GLY B C 1
ATOM 4131 O O . GLY B 1 94 ? -12.086 4.727 3.686 1 91.88 94 GLY B O 1
ATOM 4132 N N . TYR B 1 95 ? -9.922 4.281 3.379 1 94.81 95 TYR B N 1
ATOM 4133 C CA . TYR B 1 95 ? -9.914 4.746 1.996 1 94.81 95 TYR B CA 1
ATOM 4134 C C . TYR B 1 95 ? -8.703 4.199 1.246 1 94.81 95 TYR B C 1
ATOM 4136 O O . TYR B 1 95 ? -7.695 3.84 1.857 1 94.81 95 TYR B O 1
ATOM 4144 N N . LEU B 1 96 ? -8.891 4.105 0.012 1 96.88 96 LEU B N 1
ATOM 4145 C CA . LEU B 1 96 ? -7.836 3.713 -0.92 1 96.88 96 LEU B CA 1
ATOM 4146 C C . LEU B 1 96 ? -7.594 4.805 -1.958 1 96.88 96 LEU B C 1
ATOM 4148 O O . LEU B 1 96 ? -8.539 5.297 -2.576 1 96.88 96 LEU B O 1
ATOM 4152 N N . ARG B 1 97 ? -6.324 5.188 -2.027 1 97.88 97 ARG B N 1
ATOM 4153 C CA . ARG B 1 97 ? -5.902 6.172 -3.023 1 97.88 97 ARG B CA 1
ATOM 4154 C C . ARG B 1 97 ? -4.805 5.605 -3.918 1 97.88 97 ARG B C 1
ATOM 4156 O O . ARG B 1 97 ? -3.748 5.199 -3.432 1 97.88 97 ARG B O 1
ATOM 4163 N N . THR B 1 98 ? -5.074 5.508 -5.141 1 97.75 98 THR B N 1
ATOM 4164 C CA . THR B 1 98 ? -4.09 5.086 -6.133 1 97.75 98 THR B CA 1
ATOM 4165 C C . THR B 1 98 ? -3.826 6.203 -7.141 1 97.75 98 THR B C 1
ATOM 4167 O O . THR B 1 98 ? -4.746 6.926 -7.527 1 97.75 98 THR B O 1
ATOM 4170 N N . GLN B 1 99 ? -2.572 6.262 -7.535 1 97.75 99 GLN B N 1
ATOM 4171 C CA . GLN B 1 99 ? -2.146 7.449 -8.273 1 97.75 99 GLN B CA 1
ATOM 4172 C C . GLN B 1 99 ? -1.248 7.074 -9.445 1 97.75 99 GLN B C 1
ATOM 4174 O O . GLN B 1 99 ? -0.651 5.996 -9.461 1 97.75 99 GLN B O 1
ATOM 4179 N N . TYR B 1 100 ? -1.345 7.848 -10.484 1 98.06 100 TYR B N 1
ATOM 4180 C CA . TYR B 1 100 ? -0.33 7.891 -11.531 1 98.06 100 TYR B CA 1
ATOM 4181 C C . TYR B 1 100 ? 0.396 9.234 -11.539 1 98.06 100 TYR B C 1
ATOM 4183 O O . TYR B 1 100 ? -0.236 10.289 -11.445 1 98.06 100 TYR B O 1
ATOM 4191 N N . THR B 1 101 ? 1.729 9.219 -11.594 1 96.88 101 THR B N 1
ATOM 4192 C CA . THR B 1 101 ? 2.535 10.43 -11.586 1 96.88 101 THR B CA 1
ATOM 4193 C C . THR B 1 101 ? 3.523 10.43 -12.75 1 96.88 101 THR B C 1
ATOM 4195 O O . THR B 1 101 ? 4.152 9.414 -13.039 1 96.88 101 THR B O 1
ATOM 4198 N N . ALA B 1 102 ? 3.598 11.578 -13.414 1 97.06 102 ALA B N 1
ATOM 4199 C CA . ALA B 1 102 ? 4.602 11.836 -14.445 1 97.06 102 ALA B CA 1
ATOM 4200 C C . ALA B 1 102 ? 5.332 13.148 -14.18 1 97.06 102 ALA B C 1
ATOM 4202 O O . ALA B 1 102 ? 4.699 14.188 -13.969 1 97.06 102 ALA B O 1
ATOM 4203 N N . ILE B 1 103 ? 6.625 13.102 -14.125 1 95.81 103 ILE B N 1
ATOM 4204 C CA . ILE B 1 103 ? 7.473 14.281 -13.93 1 95.81 103 ILE B CA 1
ATOM 4205 C C . ILE B 1 103 ? 8.344 14.492 -15.164 1 95.81 103 ILE B C 1
ATOM 4207 O O . ILE B 1 103 ? 8.875 13.539 -15.727 1 95.81 103 ILE B O 1
ATOM 4211 N N . GLN B 1 104 ? 8.453 15.719 -15.539 1 94.75 104 GLN B N 1
ATOM 4212 C CA . GLN B 1 104 ? 9.289 16.031 -16.688 1 94.75 104 GLN B CA 1
ATOM 4213 C C . GLN B 1 104 ? 10.711 15.531 -16.5 1 94.75 104 GLN B C 1
ATOM 4215 O O . GLN B 1 104 ? 11.25 15.594 -15.391 1 94.75 104 GLN B O 1
ATOM 4220 N N . ASP B 1 105 ? 11.297 15.133 -17.594 1 89.75 105 ASP B N 1
ATOM 4221 C CA . ASP B 1 105 ? 12.688 14.695 -17.609 1 89.75 105 ASP B CA 1
ATOM 4222 C C . ASP B 1 105 ? 13.625 15.867 -17.875 1 89.75 105 ASP B C 1
ATOM 4224 O O . ASP B 1 105 ? 13.711 16.359 -19 1 89.75 105 ASP B O 1
ATOM 4228 N N . ASP B 1 106 ? 14.352 16.203 -16.875 1 88.44 106 ASP B N 1
ATOM 4229 C CA . ASP B 1 106 ? 15.336 17.234 -17.125 1 88.44 106 ASP B CA 1
ATOM 4230 C C . ASP B 1 106 ? 16.484 16.703 -17.984 1 88.44 106 ASP B C 1
ATOM 4232 O O . ASP B 1 106 ? 17.094 15.695 -17.656 1 88.44 106 ASP B O 1
ATOM 4236 N N . PRO B 1 107 ? 16.703 17.344 -19.109 1 85.75 107 PRO B N 1
ATOM 4237 C CA . PRO B 1 107 ? 17.75 16.828 -20 1 85.75 107 PRO B CA 1
ATOM 4238 C C . PRO B 1 107 ? 19.141 16.922 -19.391 1 85.75 107 PRO B C 1
ATOM 4240 O O . PRO B 1 107 ? 20.047 16.188 -19.797 1 85.75 107 PRO B O 1
ATOM 4243 N N . ASN B 1 108 ? 19.297 17.766 -18.438 1 83.88 108 ASN B N 1
ATOM 4244 C CA . ASN B 1 108 ? 20.625 18.031 -17.891 1 83.88 108 ASN B CA 1
ATOM 4245 C C . ASN B 1 108 ? 20.828 17.312 -16.562 1 83.88 108 ASN B C 1
ATOM 4247 O O . ASN B 1 108 ? 21.969 17.188 -16.094 1 83.88 108 ASN B O 1
ATOM 4251 N N . LEU B 1 109 ? 19.797 16.969 -15.93 1 81.69 109 LEU B N 1
ATOM 4252 C CA . LEU B 1 109 ? 19.875 16.312 -14.633 1 81.69 109 LEU B CA 1
ATOM 4253 C C . LEU B 1 109 ? 19.188 14.953 -14.672 1 81.69 109 LEU B C 1
ATOM 4255 O O . LEU B 1 109 ? 17.969 14.859 -14.523 1 81.69 109 LEU B O 1
ATOM 4259 N N . GLU B 1 110 ? 19.922 13.898 -14.703 1 77.75 110 GLU B N 1
ATOM 4260 C CA . GLU B 1 110 ? 19.422 12.555 -14.93 1 77.75 110 GLU B CA 1
ATOM 4261 C C . GLU B 1 110 ? 18.75 11.984 -13.68 1 77.75 110 GLU B C 1
ATOM 4263 O O . GLU B 1 110 ? 18.031 11 -13.75 1 77.75 110 GLU B O 1
ATOM 4268 N N . GLU B 1 111 ? 18.891 12.617 -12.625 1 75.94 111 GLU B N 1
ATOM 4269 C CA . GLU B 1 111 ? 18.406 12.078 -11.359 1 75.94 111 GLU B CA 1
ATOM 4270 C C . GLU B 1 111 ? 16.922 12.367 -11.164 1 75.94 111 GLU B C 1
ATOM 4272 O O . GLU B 1 111 ? 16.266 11.734 -10.336 1 75.94 111 GLU B O 1
ATOM 4277 N N . PHE B 1 112 ? 16.469 13.312 -11.977 1 80.25 112 PHE B N 1
ATOM 4278 C CA . PHE B 1 112 ? 15.109 13.758 -11.703 1 80.25 112 PHE B CA 1
ATOM 4279 C C . PHE B 1 112 ? 14.164 13.344 -12.82 1 80.25 112 PHE B C 1
ATOM 4281 O O . PHE B 1 112 ? 14.523 13.406 -14 1 80.25 112 PHE B O 1
ATOM 4288 N N . GLY B 1 113 ? 13 12.93 -12.453 1 77.56 113 GLY B N 1
ATOM 4289 C CA . GLY B 1 113 ? 11.914 12.703 -13.398 1 77.56 113 GLY B CA 1
ATOM 4290 C C . GLY B 1 113 ? 12.023 11.375 -14.125 1 77.56 113 GLY B C 1
ATOM 4291 O O . GLY B 1 113 ? 11.57 11.242 -15.266 1 77.56 113 GLY B O 1
ATOM 4292 N N . ARG B 1 114 ? 12.539 10.375 -13.516 1 80.19 114 ARG B N 1
ATOM 4293 C CA . ARG B 1 114 ? 12.781 9.117 -14.211 1 80.19 114 ARG B CA 1
ATOM 4294 C C . ARG B 1 114 ? 11.961 7.988 -13.594 1 80.19 114 ARG B C 1
ATOM 4296 O O . ARG B 1 114 ? 12.328 6.82 -13.695 1 80.19 114 ARG B O 1
ATOM 4303 N N . ASN B 1 115 ? 10.859 8.352 -13 1 88.38 115 ASN B N 1
ATOM 4304 C CA . ASN B 1 115 ? 10.109 7.348 -12.258 1 88.38 115 ASN B CA 1
ATOM 4305 C C . ASN B 1 115 ? 8.609 7.457 -12.516 1 88.38 115 ASN B C 1
ATOM 4307 O O . ASN B 1 115 ? 7.797 7.227 -11.617 1 88.38 115 ASN B O 1
ATOM 4311 N N . ASP B 1 116 ? 8.25 7.836 -13.695 1 93.31 116 ASP B N 1
ATOM 4312 C CA . ASP B 1 116 ? 6.824 7.926 -14 1 93.31 116 ASP B CA 1
ATOM 4313 C C . ASP B 1 116 ? 6.129 6.582 -13.797 1 93.31 116 ASP B C 1
ATOM 4315 O O . ASP B 1 116 ? 6.66 5.539 -14.18 1 93.31 116 ASP B O 1
ATOM 4319 N N . GLY B 1 117 ? 5.023 6.664 -13.156 1 95.62 117 GLY B N 1
ATOM 4320 C CA . GLY B 1 117 ? 4.312 5.402 -13 1 95.62 117 GLY B CA 1
ATOM 4321 C C . GLY B 1 117 ? 3.236 5.453 -11.93 1 95.62 117 GLY B C 1
ATOM 4322 O O . GLY B 1 117 ? 2.775 6.535 -11.562 1 95.62 117 GLY B O 1
ATOM 4323 N N . PHE B 1 118 ? 2.822 4.23 -11.562 1 97.25 118 PHE B N 1
ATOM 4324 C CA . PHE B 1 118 ? 1.704 4.051 -10.641 1 97.25 118 PHE B CA 1
ATOM 4325 C C . PHE B 1 118 ? 2.193 3.982 -9.203 1 97.25 118 PHE B C 1
ATOM 4327 O O . PHE B 1 118 ? 3.281 3.467 -8.93 1 97.25 118 PHE B O 1
ATOM 4334 N N . ILE B 1 119 ? 1.35 4.496 -8.328 1 96 119 ILE B N 1
ATOM 4335 C CA . ILE B 1 119 ? 1.688 4.574 -6.91 1 96 119 ILE B CA 1
ATOM 4336 C C . ILE B 1 119 ? 0.461 4.234 -6.066 1 96 119 ILE B C 1
ATOM 4338 O O . ILE B 1 119 ? -0.648 4.684 -6.367 1 96 119 ILE B O 1
ATOM 4342 N N . ILE B 1 120 ? 0.648 3.385 -5.082 1 96.75 120 ILE B N 1
ATOM 4343 C CA . ILE B 1 120 ? -0.334 3.326 -4.004 1 96.75 120 ILE B CA 1
ATOM 4344 C C . ILE B 1 120 ? -0.098 4.473 -3.025 1 96.75 120 ILE B C 1
ATOM 4346 O O . ILE B 1 120 ? 0.799 4.402 -2.182 1 96.75 120 ILE B O 1
ATOM 4350 N N . ALA B 1 121 ? -0.943 5.41 -3.174 1 96.75 121 ALA B N 1
ATOM 4351 C CA . ALA B 1 121 ? -0.736 6.59 -2.338 1 96.75 121 ALA B CA 1
ATOM 4352 C C . ALA B 1 121 ? -1.107 6.305 -0.885 1 96.75 121 ALA B C 1
ATOM 4354 O O . ALA B 1 121 ? -0.418 6.746 0.037 1 96.75 121 ALA B O 1
ATOM 4355 N N . ASP B 1 122 ? -2.266 5.672 -0.771 1 97.31 122 ASP B N 1
ATOM 4356 C CA . ASP B 1 122 ? -2.723 5.285 0.56 1 97.31 122 ASP B CA 1
ATOM 4357 C C . ASP B 1 122 ? -3.568 4.012 0.502 1 97.31 122 ASP B C 1
ATOM 4359 O O . ASP B 1 122 ? -4.355 3.826 -0.429 1 97.31 122 ASP B O 1
ATOM 4363 N N . ALA B 1 123 ? -3.416 3.227 1.449 1 97.5 123 ALA B N 1
ATOM 4364 C CA . ALA B 1 123 ? -4.289 2.096 1.759 1 97.5 123 ALA B CA 1
ATOM 4365 C C . ALA B 1 123 ? -4.629 2.059 3.246 1 97.5 123 ALA B C 1
ATOM 4367 O O . ALA B 1 123 ? -4.137 1.201 3.98 1 97.5 123 ALA B O 1
ATOM 4368 N N . ARG B 1 124 ? -5.641 2.842 3.582 1 96.56 124 ARG B N 1
ATOM 4369 C CA . ARG B 1 124 ? -5.906 3.086 4.996 1 96.56 124 ARG B CA 1
ATOM 4370 C C . ARG B 1 124 ? -7.168 2.357 5.453 1 96.56 124 ARG B C 1
ATOM 4372 O O . ARG B 1 124 ? -8.148 2.293 4.715 1 96.56 124 ARG B O 1
ATOM 4379 N N . PHE B 1 125 ? -7.07 1.836 6.637 1 93.19 125 PHE B N 1
ATOM 4380 C CA . PHE B 1 125 ? -8.242 1.296 7.316 1 93.19 125 PHE B CA 1
ATOM 4381 C C . PHE B 1 125 ? -8.102 1.439 8.828 1 93.19 125 PHE B C 1
ATOM 4383 O O . PHE B 1 125 ? -6.992 1.52 9.352 1 93.19 125 PHE B O 1
ATOM 4390 N N . GLY B 1 126 ? -9.266 1.53 9.477 1 93.06 126 GLY B N 1
ATOM 4391 C CA . GLY B 1 126 ? -9.219 1.757 10.914 1 93.06 126 GLY B CA 1
ATOM 4392 C C . GLY B 1 126 ? -10.555 1.56 11.602 1 93.06 126 GLY B C 1
ATOM 4393 O O . GLY B 1 126 ? -11.539 1.191 10.953 1 93.06 126 GLY B O 1
ATOM 4394 N N . PHE B 1 127 ? -10.477 1.765 12.93 1 92.25 127 PHE B N 1
ATOM 4395 C CA . PHE B 1 127 ? -11.625 1.61 13.82 1 92.25 127 PHE B CA 1
ATOM 4396 C C . PHE B 1 127 ? -11.766 2.826 14.727 1 92.25 127 PHE B C 1
ATOM 4398 O O . PHE B 1 127 ? -10.781 3.328 15.266 1 92.25 127 PHE B O 1
ATOM 4405 N N . LEU B 1 128 ? -12.93 3.291 14.773 1 92.25 128 LEU B N 1
ATOM 4406 C CA . LEU B 1 128 ? -13.305 4.297 15.758 1 92.25 128 LEU B CA 1
ATOM 4407 C C . LEU B 1 128 ? -14.344 3.744 16.734 1 92.25 128 LEU B C 1
ATOM 4409 O O . LEU B 1 128 ? -15.422 3.318 16.312 1 92.25 128 LEU B O 1
ATOM 4413 N N . GLY B 1 129 ? -13.992 3.713 17.969 1 92 129 GLY B N 1
ATOM 4414 C CA . GLY B 1 129 ? -14.891 3.248 19.016 1 92 129 GLY B CA 1
ATOM 4415 C C . GLY B 1 129 ? -15.234 4.316 20.031 1 92 129 GLY B C 1
ATOM 4416 O O . GLY B 1 129 ? -14.383 5.137 20.391 1 92 129 GLY B O 1
ATOM 4417 N N . TYR B 1 130 ? -16.516 4.273 20.406 1 89.69 130 TYR B N 1
ATOM 4418 C CA . TYR B 1 130 ? -16.859 5.207 21.469 1 89.69 130 TYR B CA 1
ATOM 4419 C C . TYR B 1 130 ? -18 4.652 22.328 1 89.69 130 TYR B C 1
ATOM 4421 O O . TYR B 1 130 ? -18.828 3.883 21.844 1 89.69 130 TYR B O 1
ATOM 4429 N N . LEU B 1 131 ? -17.953 5.059 23.578 1 90.06 131 LEU B N 1
ATOM 4430 C CA . LEU B 1 131 ? -19 4.762 24.562 1 90.06 131 LEU B CA 1
ATOM 4431 C C . LEU B 1 131 ? -19.781 6.02 24.906 1 90.06 131 LEU B C 1
ATOM 4433 O O . LEU B 1 131 ? -19.312 7.137 24.688 1 90.06 131 LEU B O 1
ATOM 4437 N N . ASP B 1 132 ? -20.875 5.844 25.484 1 87.19 132 ASP B N 1
ATOM 4438 C CA . ASP B 1 132 ? -21.766 6.949 25.812 1 87.19 132 ASP B CA 1
ATOM 4439 C C . ASP B 1 132 ? -21.141 7.855 26.875 1 87.19 132 ASP B C 1
ATOM 4441 O O . ASP B 1 132 ? -21.469 9.039 26.953 1 87.19 132 ASP B O 1
ATOM 4445 N N . ASN B 1 133 ? -20.297 7.375 27.625 1 91.19 133 ASN B N 1
ATOM 4446 C CA . ASN B 1 133 ? -19.75 8.164 28.719 1 91.19 133 ASN B CA 1
ATOM 4447 C C . ASN B 1 133 ? -18.594 9.039 28.25 1 91.19 133 ASN B C 1
ATOM 4449 O O . ASN B 1 133 ? -17.953 9.719 29.047 1 91.19 133 ASN B O 1
ATOM 4453 N N . GLY B 1 134 ? -18.25 8.953 26.984 1 93.5 134 GLY B N 1
ATOM 4454 C CA . GLY B 1 134 ? -17.234 9.82 26.422 1 93.5 134 GLY B CA 1
ATOM 4455 C C . GLY B 1 134 ? -15.898 9.117 26.219 1 93.5 134 GLY B C 1
ATOM 4456 O O . GLY B 1 134 ? -14.969 9.695 25.641 1 93.5 134 GLY B O 1
ATOM 4457 N N . LEU B 1 135 ? -15.82 7.867 26.609 1 95.94 135 LEU B N 1
ATOM 4458 C CA . LEU B 1 135 ? -14.609 7.086 26.375 1 95.94 135 LEU B CA 1
ATOM 4459 C C . LEU B 1 135 ? -14.578 6.559 24.953 1 95.94 135 LEU B C 1
ATOM 4461 O O . LEU B 1 135 ? -15.602 6.121 24.422 1 95.94 135 LEU B O 1
ATOM 4465 N N . GLY B 1 136 ? -13.406 6.637 24.406 1 96.31 136 GLY B N 1
ATOM 4466 C CA . GLY B 1 136 ? -13.297 6.117 23.062 1 96.31 136 GLY B CA 1
ATOM 4467 C C . GLY B 1 136 ? -11.867 5.84 22.641 1 96.31 136 GLY B C 1
ATOM 4468 O O . GLY B 1 136 ? -10.938 6 23.438 1 96.31 136 GLY B O 1
ATOM 4469 N N . PHE B 1 137 ? -11.695 5.301 21.406 1 97.25 137 PHE B N 1
ATOM 4470 C CA . PHE B 1 137 ? -10.391 5.043 20.812 1 97.25 137 PHE B CA 1
ATOM 4471 C C . PHE B 1 137 ? -10.43 5.215 19.297 1 97.25 137 PHE B C 1
ATOM 4473 O O . PHE B 1 137 ? -11.5 5.164 18.688 1 97.25 137 PHE B O 1
ATOM 4480 N N . GLU B 1 138 ? -9.32 5.52 18.781 1 97.06 138 GLU B N 1
ATOM 4481 C CA . GLU B 1 138 ? -9.117 5.504 17.344 1 97.06 138 GLU B CA 1
ATOM 4482 C C . GLU B 1 138 ? -7.867 4.711 16.969 1 97.06 138 GLU B C 1
ATOM 4484 O O . GLU B 1 138 ? -6.828 4.84 17.625 1 97.06 138 GLU B O 1
ATOM 4489 N N . LEU B 1 139 ? -8.047 3.801 16.031 1 97.56 139 LEU B N 1
ATOM 4490 C CA . LEU B 1 139 ? -6.953 3.002 15.477 1 97.56 139 LEU B CA 1
ATOM 4491 C C . LEU B 1 139 ? -6.977 3.025 13.953 1 97.56 139 LEU B C 1
ATOM 4493 O O . LEU B 1 139 ? -7.977 2.654 13.336 1 97.56 139 LEU B O 1
ATOM 4497 N N . GLU B 1 140 ? -5.934 3.533 13.367 1 97 140 GLU B N 1
ATOM 4498 C CA . GLU B 1 140 ? -5.836 3.617 11.914 1 97 140 GLU B CA 1
ATOM 4499 C C . GLU B 1 140 ? -4.461 3.164 11.43 1 97 140 GLU B C 1
ATOM 4501 O O . GLU B 1 140 ? -3.436 3.586 11.969 1 97 140 GLU B O 1
ATOM 4506 N N . VAL B 1 141 ? -4.434 2.332 10.453 1 97.06 141 VAL B N 1
ATOM 4507 C CA . VAL B 1 141 ? -3.203 1.849 9.844 1 97.06 141 VAL B CA 1
ATOM 4508 C C . VAL B 1 141 ? -3.213 2.162 8.352 1 97.06 141 VAL B C 1
ATOM 4510 O O . VAL B 1 141 ? -4.277 2.309 7.746 1 97.06 141 VAL B O 1
ATOM 4513 N N . ASP B 1 142 ? -2.016 2.369 7.832 1 97.25 142 ASP B N 1
ATOM 4514 C CA . ASP B 1 142 ? -1.822 2.574 6.402 1 97.25 142 ASP B CA 1
ATOM 4515 C C . ASP B 1 142 ? -0.862 1.536 5.82 1 97.25 142 ASP B C 1
ATOM 4517 O O . ASP B 1 142 ? 0.295 1.453 6.238 1 97.25 142 ASP B O 1
ATOM 4521 N N . ALA B 1 143 ? -1.364 0.818 4.805 1 96.56 143 ALA B N 1
ATOM 4522 C CA . ALA B 1 143 ? -0.548 -0.235 4.207 1 96.56 143 ALA B CA 1
ATOM 4523 C C . ALA B 1 143 ? 0.18 0.273 2.967 1 96.56 143 ALA B C 1
ATOM 4525 O O . ALA B 1 143 ? 0.796 -0.507 2.238 1 96.56 143 ALA B O 1
ATOM 4526 N N . GLY B 1 144 ? 0.13 1.486 2.686 1 94.31 144 GLY B N 1
ATOM 4527 C CA . GLY B 1 144 ? 0.757 2.068 1.511 1 94.31 144 GLY B CA 1
ATOM 4528 C C . GLY B 1 144 ? 1.839 3.076 1.849 1 94.31 144 GLY B C 1
ATOM 4529 O O . GLY B 1 144 ? 2.047 4.043 1.111 1 94.31 144 GLY B O 1
ATOM 4530 N N . VAL B 1 145 ? 2.574 2.875 2.934 1 92.56 145 VAL B N 1
ATOM 4531 C CA . VAL B 1 145 ? 3.533 3.867 3.408 1 92.56 145 VAL B CA 1
ATOM 4532 C C . VAL B 1 145 ? 4.922 3.547 2.863 1 92.56 145 VAL B C 1
ATOM 4534 O O . VAL B 1 145 ? 5.449 2.455 3.09 1 92.56 145 VAL B O 1
ATOM 4537 N N . PRO B 1 146 ? 5.496 4.473 2.145 1 87.94 146 PRO B N 1
ATOM 4538 C CA . PRO B 1 146 ? 6.883 4.254 1.731 1 87.94 146 PRO B CA 1
ATOM 4539 C C . PRO B 1 146 ? 7.852 4.223 2.912 1 87.94 146 PRO B C 1
ATOM 4541 O O . PRO B 1 146 ? 7.773 5.074 3.801 1 87.94 146 PRO B O 1
ATOM 4544 N N . ARG B 1 147 ? 8.719 3.248 2.918 1 82.31 147 ARG B N 1
ATOM 4545 C CA . ARG B 1 147 ? 9.758 3.184 3.945 1 82.31 147 ARG B CA 1
ATOM 4546 C C . ARG B 1 147 ? 10.883 4.168 3.648 1 82.31 147 ARG B C 1
ATOM 4548 O O . ARG B 1 147 ? 11.414 4.195 2.533 1 82.31 147 ARG B O 1
ATOM 4555 N N . PRO B 1 148 ? 11.141 4.988 4.641 1 62.94 148 PRO B N 1
ATOM 4556 C CA . PRO B 1 148 ? 12.273 5.887 4.395 1 62.94 148 PRO B CA 1
ATOM 4557 C C . PRO B 1 148 ? 13.586 5.137 4.199 1 62.94 148 PRO B C 1
ATOM 4559 O O . PRO B 1 148 ? 13.828 4.125 4.863 1 62.94 148 PRO B O 1
ATOM 4562 N N . THR B 1 149 ? 14.141 5.059 3.051 1 57.47 149 THR B N 1
ATOM 4563 C CA . THR B 1 149 ? 15.438 4.426 2.854 1 57.47 149 THR B CA 1
ATOM 4564 C C . THR B 1 149 ? 16.578 5.367 3.262 1 57.47 149 THR B C 1
ATOM 4566 O O . THR B 1 149 ? 16.438 6.59 3.176 1 57.47 149 THR B O 1
ATOM 4569 N N . GLU B 1 150 ? 17.375 4.938 4.207 1 48.84 150 GLU B N 1
ATOM 4570 C CA . GLU B 1 150 ? 18.562 5.695 4.609 1 48.84 150 GLU B CA 1
ATOM 4571 C C . GLU B 1 150 ? 19.375 6.129 3.393 1 48.84 150 GLU B C 1
ATOM 4573 O O . GLU B 1 150 ? 20.25 6.996 3.502 1 48.84 150 GLU B O 1
ATOM 4578 N N . GLU B 1 151 ? 19.141 5.426 2.373 1 44.56 151 GLU B N 1
ATOM 4579 C CA . GLU B 1 151 ? 20.047 5.781 1.278 1 44.56 151 GLU B CA 1
ATOM 4580 C C . GLU B 1 151 ? 19.531 7 0.516 1 44.56 151 GLU B C 1
ATOM 4582 O O . GLU B 1 151 ? 18.359 7.043 0.127 1 44.56 151 GLU B O 1
ATOM 4587 N N . ALA B 1 152 ? 20.156 8.188 0.803 1 44.09 152 ALA B N 1
ATOM 4588 C CA . ALA B 1 152 ? 19.906 9.531 0.301 1 44.09 152 ALA B CA 1
ATOM 4589 C C . ALA B 1 152 ? 19.359 9.492 -1.123 1 44.09 152 ALA B C 1
ATOM 4591 O O . ALA B 1 152 ? 18.562 10.359 -1.515 1 44.09 152 ALA B O 1
ATOM 4592 N N . ASN B 1 153 ? 19.844 8.562 -1.934 1 44.62 153 ASN B N 1
ATOM 4593 C CA . ASN B 1 153 ? 19.688 8.789 -3.365 1 44.62 153 ASN B CA 1
ATOM 4594 C C . ASN B 1 153 ? 18.734 7.773 -3.986 1 44.62 153 ASN B C 1
ATOM 4596 O O . ASN B 1 153 ? 18.781 7.531 -5.195 1 44.62 153 ASN B O 1
ATOM 4600 N N . THR B 1 154 ? 18.031 6.984 -3.234 1 53.59 154 THR B N 1
ATOM 4601 C CA . THR B 1 154 ? 17.156 6.113 -4.008 1 53.59 154 THR B CA 1
ATOM 4602 C C . THR B 1 154 ? 15.695 6.285 -3.582 1 53.59 154 THR B C 1
ATOM 4604 O O . THR B 1 154 ? 15.359 6.086 -2.412 1 53.59 154 THR B O 1
ATOM 4607 N N . ALA B 1 155 ? 14.992 7.172 -4.293 1 56.62 155 ALA B N 1
ATOM 4608 C CA . ALA B 1 155 ? 13.586 7.449 -4.051 1 56.62 155 ALA B CA 1
ATOM 4609 C C . ALA B 1 155 ? 12.75 6.176 -4.133 1 56.62 155 ALA B C 1
ATOM 4611 O O . ALA B 1 155 ? 11.594 6.152 -3.707 1 56.62 155 ALA B O 1
ATOM 4612 N N . ILE B 1 156 ? 13.383 4.992 -4.52 1 68.25 156 ILE B N 1
ATOM 4613 C CA . ILE B 1 156 ? 12.578 3.785 -4.699 1 68.25 156 ILE B CA 1
ATOM 4614 C C . ILE B 1 156 ? 12.773 2.859 -3.5 1 68.25 156 ILE B C 1
ATOM 4616 O O . ILE B 1 156 ? 13.898 2.504 -3.154 1 68.25 156 ILE B O 1
ATOM 4620 N N . GLY B 1 157 ? 11.773 2.748 -2.734 1 78.06 157 GLY B N 1
ATOM 4621 C CA . GLY B 1 157 ? 11.836 1.893 -1.562 1 78.06 157 GLY B CA 1
ATOM 4622 C C . GLY B 1 157 ? 10.648 0.963 -1.435 1 78.06 157 GLY B C 1
ATOM 4623 O O . GLY B 1 157 ? 9.891 0.782 -2.391 1 78.06 157 GLY B O 1
ATOM 4624 N N . GLU B 1 158 ? 10.688 0.311 -0.308 1 85.06 158 GLU B N 1
ATOM 4625 C CA . GLU B 1 158 ? 9.594 -0.604 0.005 1 85.06 158 GLU B CA 1
ATOM 4626 C C . GLU B 1 158 ? 8.398 0.144 0.588 1 85.06 158 GLU B C 1
ATOM 4628 O O . GLU B 1 158 ? 8.562 1.148 1.281 1 85.06 158 GLU B O 1
ATOM 4633 N N . VAL B 1 159 ? 7.305 -0.346 0.237 1 89.62 159 VAL B N 1
ATOM 4634 C CA . VAL B 1 159 ? 6.074 0.073 0.9 1 89.62 159 VAL B CA 1
ATOM 4635 C C . VAL B 1 159 ? 5.797 -0.833 2.098 1 89.62 159 VAL B C 1
ATOM 4637 O O . VAL B 1 159 ? 5.934 -2.055 2.002 1 89.62 159 VAL B O 1
ATOM 4640 N N . VAL B 1 160 ? 5.512 -0.184 3.223 1 91 160 VAL B N 1
ATOM 4641 C CA . VAL B 1 160 ? 5.281 -0.934 4.453 1 91 160 VAL B CA 1
ATOM 4642 C C . VAL B 1 160 ? 3.949 -0.513 5.07 1 91 160 VAL B C 1
ATOM 4644 O O . VAL B 1 160 ? 3.354 0.486 4.656 1 91 160 VAL B O 1
ATOM 4647 N N . THR B 1 161 ? 3.537 -1.352 6.043 1 94 161 THR B N 1
ATOM 4648 C CA . THR B 1 161 ? 2.359 -1.015 6.836 1 94 161 THR B CA 1
ATOM 4649 C C . THR B 1 161 ? 2.756 -0.275 8.109 1 94 161 THR B C 1
ATOM 4651 O O . THR B 1 161 ? 3.629 -0.732 8.852 1 94 161 THR B O 1
ATOM 4654 N N . ARG B 1 162 ? 2.08 0.914 8.32 1 95.75 162 ARG B N 1
ATOM 4655 C CA . ARG B 1 162 ? 2.426 1.712 9.492 1 95.75 162 ARG B CA 1
ATOM 4656 C C . ARG B 1 162 ? 1.172 2.182 10.219 1 95.75 162 ARG B C 1
ATOM 4658 O O . ARG B 1 162 ? 0.139 2.43 9.594 1 95.75 162 ARG B O 1
ATOM 4665 N N . LEU B 1 163 ? 1.393 2.322 11.5 1 96.88 163 LEU B N 1
ATOM 4666 C CA . LEU B 1 163 ? 0.365 2.965 12.312 1 96.88 163 LEU B CA 1
ATOM 4667 C C . LEU B 1 163 ? 0.256 4.449 11.977 1 96.88 163 LEU B C 1
ATOM 4669 O O . LEU B 1 163 ? 1.271 5.129 11.828 1 96.88 163 LEU B O 1
ATOM 4673 N N . ARG B 1 164 ? -0.968 4.926 11.82 1 97.31 164 ARG B N 1
ATOM 4674 C CA . ARG B 1 164 ? -1.214 6.355 11.695 1 97.31 164 ARG B CA 1
ATOM 4675 C C . ARG B 1 164 ? -1.749 6.938 13 1 97.31 164 ARG B C 1
ATOM 4677 O O . ARG B 1 164 ? -0.977 7.273 13.898 1 97.31 164 ARG B O 1
ATOM 4684 N N . ASP B 1 165 ? -2.965 6.852 13.234 1 98.12 165 ASP B N 1
ATOM 4685 C CA . ASP B 1 165 ? -3.52 7.223 14.531 1 98.12 165 ASP B CA 1
ATOM 4686 C C . ASP B 1 165 ? -3.695 5.996 15.43 1 98.12 165 ASP B C 1
ATOM 4688 O O . ASP B 1 165 ? -4.105 4.934 14.961 1 98.12 165 ASP B O 1
ATOM 4692 N N . GLY B 1 166 ? -3.303 6.047 16.609 1 98.56 166 GLY B N 1
ATOM 4693 C CA . GLY B 1 166 ? -3.482 5.078 17.688 1 98.56 166 GLY B CA 1
ATOM 4694 C C . GLY B 1 166 ? -3.537 5.711 19.062 1 98.56 166 GLY B C 1
ATOM 4695 O O . GLY B 1 166 ? -2.502 5.91 19.703 1 98.56 166 GLY B O 1
ATOM 4696 N N . TYR B 1 167 ? -4.797 6.004 19.469 1 98.5 167 TYR B N 1
ATOM 4697 C CA . TYR B 1 167 ? -4.902 6.664 20.766 1 98.5 167 TYR B CA 1
ATOM 4698 C C . TYR B 1 167 ? -6.238 6.355 21.422 1 98.5 167 TYR B C 1
ATOM 4700 O O . TYR B 1 167 ? -7.207 6 20.75 1 98.5 167 TYR B O 1
ATOM 4708 N N . VAL B 1 168 ? -6.242 6.484 22.703 1 98.56 168 VAL B N 1
ATOM 4709 C CA . VAL B 1 168 ? -7.438 6.453 23.547 1 98.56 168 VAL B CA 1
ATOM 4710 C C . VAL B 1 168 ? -7.836 7.875 23.922 1 98.56 168 VAL B C 1
ATOM 4712 O O . VAL B 1 168 ? -6.98 8.758 24.047 1 98.56 168 VAL B O 1
ATOM 4715 N N . PHE B 1 169 ? -9.133 8.102 24.109 1 98.25 169 PHE B N 1
ATOM 4716 C CA . PHE B 1 169 ? -9.531 9.445 24.516 1 98.25 169 PHE B CA 1
ATOM 4717 C C . PHE B 1 169 ? -10.711 9.383 25.484 1 98.25 169 PHE B C 1
ATOM 4719 O O . PHE B 1 169 ? -11.383 8.359 25.578 1 98.25 169 PHE B O 1
ATOM 4726 N N . TYR B 1 170 ? -10.828 10.391 26.25 1 98.25 170 TYR B N 1
ATOM 4727 C CA . TYR B 1 170 ? -11.953 10.633 27.156 1 98.25 170 TYR B CA 1
ATOM 4728 C C . TYR B 1 170 ? -12.5 12.039 26.984 1 98.25 170 TYR B C 1
ATOM 4730 O O . TYR B 1 170 ? -11.789 13.023 27.203 1 98.25 170 TYR B O 1
ATOM 4738 N N . GLN B 1 171 ? -13.75 12.094 26.531 1 97.44 171 GLN B N 1
ATOM 4739 C CA . GLN B 1 171 ? -14.398 13.375 26.281 1 97.44 171 GLN B CA 1
ATOM 4740 C C . GLN B 1 171 ? -15.719 13.492 27.031 1 97.44 171 GLN B C 1
ATOM 4742 O O . GLN B 1 171 ? -16.797 13.414 26.422 1 97.44 171 GLN B O 1
ATOM 4747 N N . PRO B 1 172 ? -15.719 13.812 28.203 1 95.81 172 PRO B N 1
ATOM 4748 C CA . PRO B 1 172 ? -16.953 13.93 28.984 1 95.81 172 PRO B CA 1
ATOM 4749 C C . PRO B 1 172 ? -17.75 15.18 28.625 1 95.81 172 PRO B C 1
ATOM 4751 O O . PRO B 1 172 ? -18.938 15.273 28.953 1 95.81 172 PRO B O 1
ATOM 4754 N N . HIS B 1 173 ? -17.031 16.141 28.062 1 95 173 HIS B N 1
ATOM 4755 C CA . HIS B 1 173 ? -17.641 17.422 27.672 1 95 173 HIS B CA 1
ATOM 4756 C C . HIS B 1 173 ? -17.062 17.906 26.344 1 95 173 HIS B C 1
ATOM 4758 O O . HIS B 1 173 ? -15.898 17.688 26.031 1 95 173 HIS B O 1
ATOM 4764 N N . PRO B 1 174 ? -17.875 18.594 25.578 1 92.31 174 PRO B N 1
ATOM 4765 C CA . PRO B 1 174 ? -17.391 19.078 24.281 1 92.31 174 PRO B CA 1
ATOM 4766 C C . PRO B 1 174 ? -16.188 20.016 24.406 1 92.31 174 PRO B C 1
ATOM 4768 O O . PRO B 1 174 ? -15.406 20.156 23.469 1 92.31 174 PRO B O 1
ATOM 4771 N N . LEU B 1 175 ? -15.992 20.641 25.547 1 95.5 175 LEU B N 1
ATOM 4772 C CA . LEU B 1 175 ? -14.93 21.625 25.719 1 95.5 175 LEU B CA 1
ATOM 4773 C C . LEU B 1 175 ? -13.656 20.969 26.25 1 95.5 175 LEU B C 1
ATOM 4775 O O . LEU B 1 175 ? -12.641 21.641 26.422 1 95.5 175 LEU B O 1
ATOM 4779 N N . PHE B 1 176 ? -13.828 19.672 26.406 1 97.31 176 PHE B N 1
ATOM 4780 C CA . PHE B 1 176 ? -12.648 19 26.969 1 97.31 176 PHE B CA 1
ATOM 4781 C C . PHE B 1 176 ? -12.539 17.578 26.438 1 97.31 176 PHE B C 1
ATOM 4783 O O . PHE B 1 176 ? -13.422 16.75 26.688 1 97.31 176 PHE B O 1
ATOM 4790 N N . ARG B 1 177 ? -11.43 17.297 25.859 1 98.31 177 ARG B N 1
ATOM 4791 C CA . ARG B 1 177 ? -11.055 15.945 25.453 1 98.31 177 ARG B CA 1
ATOM 4792 C C . ARG B 1 177 ? -9.586 15.672 25.766 1 98.31 177 ARG B C 1
ATOM 4794 O O . ARG B 1 177 ? -8.711 16.453 25.391 1 98.31 177 ARG B O 1
ATOM 4801 N N . ALA B 1 178 ? -9.344 14.594 26.453 1 98.75 178 ALA B N 1
ATOM 4802 C CA . ALA B 1 178 ? -7.984 14.141 26.719 1 98.75 178 ALA B CA 1
ATOM 4803 C C . ALA B 1 178 ? -7.645 12.898 25.906 1 98.75 178 ALA B C 1
ATOM 4805 O O . ALA B 1 178 ? -8.438 11.953 25.844 1 98.75 178 ALA B O 1
ATOM 4806 N N . SER B 1 179 ? -6.543 12.961 25.312 1 98.81 179 SER B N 1
ATOM 4807 C CA . SER B 1 179 ? -6.109 11.828 24.5 1 98.81 179 SER B CA 1
ATOM 4808 C C . SER B 1 179 ? -4.688 11.406 24.844 1 98.81 179 SER B C 1
ATOM 4810 O O . SER B 1 179 ? -3.869 12.242 25.25 1 98.81 179 SER B O 1
ATOM 4812 N N . ALA B 1 180 ? -4.391 10.109 24.672 1 98.88 180 ALA B N 1
ATOM 4813 C CA . ALA B 1 180 ? -3.057 9.555 24.891 1 98.88 180 ALA B CA 1
ATOM 4814 C C . ALA B 1 180 ? -2.717 8.523 23.828 1 98.88 180 ALA B C 1
ATOM 4816 O O . ALA B 1 180 ? -3.514 7.621 23.547 1 98.88 180 ALA B O 1
ATOM 4817 N N . GLY B 1 181 ? -1.69 8.664 23.172 1 98.69 181 GLY B N 1
ATOM 4818 C CA . GLY B 1 181 ? -1.246 7.793 22.094 1 98.69 181 GLY B CA 1
ATOM 4819 C C . GLY B 1 181 ? -0.549 8.539 20.969 1 98.69 181 GLY B C 1
ATOM 4820 O O . GLY B 1 181 ? 0.156 9.523 21.219 1 98.69 181 GLY B O 1
ATOM 4821 N N . GLN B 1 182 ? -0.613 7.977 19.781 1 98.69 182 GLN B N 1
ATOM 4822 C CA . GLN B 1 182 ? -0.074 8.617 18.594 1 98.69 182 GLN B CA 1
ATOM 4823 C C . GLN B 1 182 ? -1.161 9.375 17.828 1 98.69 182 GLN B C 1
ATOM 4825 O O . GLN B 1 182 ? -2.199 8.805 17.484 1 98.69 182 GLN B O 1
ATOM 4830 N N . PHE B 1 183 ? -1.007 10.609 17.656 1 98.44 183 PHE B N 1
ATOM 4831 C CA . PHE B 1 183 ? -1.985 11.484 17.016 1 98.44 183 PHE B CA 1
ATOM 4832 C C . PHE B 1 183 ? -1.293 12.633 16.297 1 98.44 183 PHE B C 1
ATOM 4834 O O . PHE B 1 183 ? -0.092 12.852 16.469 1 98.44 183 PHE B O 1
ATOM 4841 N N . LYS B 1 184 ? -1.999 13.375 15.43 1 98.25 184 LYS B N 1
ATOM 4842 C CA . LYS B 1 184 ? -1.462 14.578 14.805 1 98.25 184 LYS B CA 1
ATOM 4843 C C . LYS B 1 184 ? -1.295 15.703 15.828 1 98.25 184 LYS B C 1
ATOM 4845 O O . LYS B 1 184 ? -2.234 16.031 16.562 1 98.25 184 LYS B O 1
ATOM 4850 N N . VAL B 1 185 ? -0.157 16.297 15.867 1 98.5 185 VAL B N 1
ATOM 4851 C CA . VAL B 1 185 ? 0.059 17.375 16.828 1 98.5 185 VAL B CA 1
ATOM 4852 C C . VAL B 1 185 ? -0.661 18.641 16.344 1 98.5 185 VAL B C 1
ATOM 4854 O O . VAL B 1 185 ? -0.761 18.891 15.141 1 98.5 185 VAL B O 1
ATOM 4857 N N . PRO B 1 186 ? -1.203 19.391 17.25 1 98.56 186 PRO B N 1
ATOM 4858 C CA . PRO B 1 186 ? -2 20.562 16.891 1 98.56 186 PRO B CA 1
ATOM 4859 C C . PRO B 1 186 ? -1.141 21.75 16.453 1 98.56 186 PRO B C 1
ATOM 4861 O O . PRO B 1 186 ? -0.952 22.703 17.219 1 98.56 186 PRO B O 1
ATOM 4864 N N . PHE B 1 187 ? -0.63 21.797 15.234 1 98.19 187 PHE B N 1
ATOM 4865 C CA . PHE B 1 187 ? 0.239 22.844 14.719 1 98.19 187 PHE B CA 1
ATOM 4866 C C . PHE B 1 187 ? -0.226 23.312 13.344 1 98.19 187 PHE B C 1
ATOM 4868 O O . PHE B 1 187 ? -1.18 24.078 13.234 1 98.19 187 PHE B O 1
ATOM 4875 N N . ASP B 1 188 ? 0.199 22.688 12.25 1 97.94 188 ASP B N 1
ATOM 4876 C CA . ASP B 1 188 ? -0.066 23.125 10.883 1 97.94 188 ASP B CA 1
ATOM 4877 C C . ASP B 1 188 ? -1.431 22.625 10.406 1 97.94 188 ASP B C 1
ATOM 4879 O O . ASP B 1 188 ? -1.684 21.422 10.367 1 97.94 188 ASP B O 1
ATOM 4883 N N . ILE B 1 189 ? -2.266 23.531 9.93 1 97.69 189 ILE B N 1
ATOM 4884 C CA . ILE B 1 189 ? -3.648 23.234 9.578 1 97.69 189 ILE B CA 1
ATOM 4885 C C . ILE B 1 189 ? -3.682 22.219 8.43 1 97.69 189 ILE B C 1
ATOM 4887 O O . ILE B 1 189 ? -4.559 21.359 8.383 1 97.69 189 ILE B O 1
ATOM 4891 N N . GLU B 1 190 ? -2.822 22.312 7.48 1 97.31 190 GLU B N 1
ATOM 4892 C CA . GLU B 1 190 ? -2.857 21.391 6.352 1 97.31 190 GLU B CA 1
ATOM 4893 C C . GLU B 1 190 ? -2.559 19.969 6.797 1 97.31 190 GLU B C 1
ATOM 4895 O O . GLU B 1 190 ? -3.178 19.016 6.312 1 97.31 190 GLU B O 1
ATOM 4900 N N . GLU B 1 191 ? -1.61 19.859 7.672 1 96.62 191 GLU B N 1
ATOM 4901 C CA . GLU B 1 191 ? -1.273 18.547 8.203 1 96.62 191 GLU B CA 1
ATOM 4902 C C . GLU B 1 191 ? -2.43 17.953 9.008 1 96.62 191 GLU B C 1
ATOM 4904 O O . GLU B 1 191 ? -2.609 16.734 9.055 1 96.62 191 GLU B O 1
ATOM 4909 N N . LEU B 1 192 ? -3.164 18.828 9.594 1 97.19 192 LEU B N 1
ATOM 4910 C CA . LEU B 1 192 ? -4.258 18.375 10.445 1 97.19 192 LEU B CA 1
ATOM 4911 C C . LEU B 1 192 ? -5.414 17.828 9.609 1 97.19 192 LEU B C 1
ATOM 4913 O O . LEU B 1 192 ? -6.254 17.078 10.109 1 97.19 192 LEU B O 1
ATOM 4917 N N . LEU B 1 193 ? -5.492 18.203 8.383 1 95.38 193 LEU B N 1
ATOM 4918 C CA . LEU B 1 193 ? -6.531 17.672 7.496 1 95.38 193 LEU B CA 1
ATOM 4919 C C . LEU B 1 193 ? -6.297 16.203 7.207 1 95.38 193 LEU B C 1
ATOM 4921 O O . LEU B 1 193 ? -5.156 15.766 7.02 1 95.38 193 LEU B O 1
ATOM 4925 N N . SER B 1 194 ? -7.414 15.484 7.172 1 94.44 194 SER B N 1
ATOM 4926 C CA . SER B 1 194 ? -7.301 14.125 6.668 1 94.44 194 SER B CA 1
ATOM 4927 C C . SER B 1 194 ? -6.809 14.102 5.227 1 94.44 194 SER B C 1
ATOM 4929 O O . SER B 1 194 ? -7.223 14.93 4.414 1 94.44 194 SER B O 1
ATOM 4931 N N . THR B 1 195 ? -5.926 13.164 4.957 1 95.81 195 THR B N 1
ATOM 4932 C CA . THR B 1 195 ? -5.41 13.055 3.6 1 95.81 195 THR B CA 1
ATOM 4933 C C . THR B 1 195 ? -6.543 12.82 2.605 1 95.81 195 THR B C 1
ATOM 4935 O O . THR B 1 195 ? -6.48 13.289 1.465 1 95.81 195 THR B O 1
ATOM 4938 N N . ALA B 1 196 ? -7.602 12.156 3.027 1 93.88 196 ALA B N 1
ATOM 4939 C CA . ALA B 1 196 ? -8.734 11.883 2.148 1 93.88 196 ALA B CA 1
ATOM 4940 C C . ALA B 1 196 ? -9.461 13.172 1.777 1 93.88 196 ALA B C 1
ATOM 4942 O O . ALA B 1 196 ? -10.242 13.195 0.822 1 93.88 196 ALA B O 1
ATOM 4943 N N . ASN B 1 197 ? -9.18 14.258 2.52 1 93.38 197 ASN B N 1
ATOM 4944 C CA . ASN B 1 197 ? -9.992 15.461 2.34 1 93.38 197 ASN B CA 1
ATOM 4945 C C . ASN B 1 197 ? -9.164 16.609 1.789 1 93.38 197 ASN B C 1
ATOM 4947 O O . ASN B 1 197 ? -9.648 17.75 1.702 1 93.38 197 ASN B O 1
ATOM 4951 N N . ILE B 1 198 ? -7.977 16.422 1.477 1 96 198 ILE B N 1
ATOM 4952 C CA . ILE B 1 198 ? -7.199 17.516 0.919 1 96 198 ILE B CA 1
ATOM 4953 C C . ILE B 1 198 ? -7.652 17.797 -0.511 1 96 198 ILE B C 1
ATOM 4955 O O . ILE B 1 198 ? -8.156 16.906 -1.197 1 96 198 ILE B O 1
ATOM 4959 N N . LEU B 1 199 ? -7.453 18.953 -0.953 1 95.88 199 LEU B N 1
ATOM 4960 C CA . LEU B 1 199 ? -8.031 19.438 -2.207 1 95.88 199 LEU B CA 1
ATOM 4961 C C . LEU B 1 199 ? -7.203 18.953 -3.398 1 95.88 199 LEU B C 1
ATOM 4963 O O . LEU B 1 199 ? -7.695 18.922 -4.527 1 95.88 199 LEU B O 1
ATOM 4967 N N . PHE B 1 200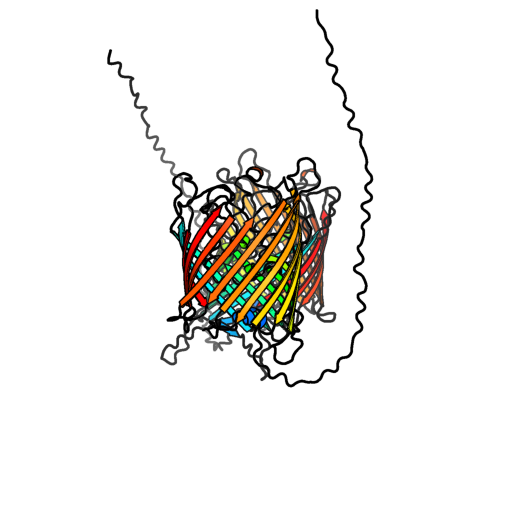 ? -5.973 18.719 -3.213 1 98.44 200 PHE B N 1
ATOM 4968 C CA . PHE B 1 200 ? -5.066 18.297 -4.27 1 98.44 200 PHE B CA 1
ATOM 4969 C C . PHE B 1 200 ? -4.52 16.906 -3.98 1 98.44 200 PHE B C 1
ATOM 4971 O O . PHE B 1 200 ? -4.758 16.344 -2.906 1 98.44 200 PHE B O 1
ATOM 4978 N N . VAL B 1 201 ? -3.818 16.359 -4.926 1 98.19 201 VAL B N 1
ATOM 4979 C CA . VAL B 1 201 ? -3.34 14.984 -4.812 1 98.19 201 VAL B CA 1
ATOM 4980 C C . VAL B 1 201 ? -2.369 14.875 -3.641 1 98.19 201 VAL B C 1
ATOM 4982 O O . VAL B 1 201 ? -2.379 13.875 -2.914 1 98.19 201 VAL B O 1
ATOM 4985 N N . GLU B 1 202 ? -1.588 15.898 -3.477 1 97.19 202 GLU B N 1
ATOM 4986 C CA . GLU B 1 202 ? -0.621 15.938 -2.383 1 97.19 202 GLU B CA 1
ATOM 4987 C C . GLU B 1 202 ? -0.703 17.25 -1.62 1 97.19 202 GLU B C 1
ATOM 4989 O O . GLU B 1 202 ? -1.234 18.25 -2.131 1 97.19 202 GLU B O 1
ATOM 4994 N N . ARG B 1 203 ? -0.166 17.25 -0.431 1 98 203 ARG B N 1
ATOM 4995 C CA . ARG B 1 203 ? -0.057 18.484 0.343 1 98 203 ARG B CA 1
ATOM 4996 C C . ARG B 1 203 ? 0.959 19.438 -0.282 1 98 203 ARG B C 1
ATOM 4998 O O . ARG B 1 203 ? 1.735 19.031 -1.153 1 98 203 ARG B O 1
ATOM 5005 N N . SER B 1 204 ? 0.905 20.656 0.12 1 98.25 204 SER B N 1
ATOM 5006 C CA . SER B 1 204 ? 1.78 21.688 -0.426 1 98.25 204 SER B CA 1
ATOM 5007 C C . SER B 1 204 ? 3.246 21.375 -0.147 1 98.25 204 SER B C 1
ATOM 5009 O O . SER B 1 204 ? 3.561 20.625 0.777 1 98.25 204 SER B O 1
ATOM 5011 N N . VAL B 1 205 ? 4.07 21.969 -0.935 1 97.12 205 VAL B N 1
ATOM 5012 C CA . VAL B 1 205 ? 5.504 21.75 -0.798 1 97.12 205 VAL B CA 1
ATOM 5013 C C . VAL B 1 205 ? 5.965 22.188 0.59 1 97.12 205 VAL B C 1
ATOM 5015 O O . VAL B 1 205 ? 6.902 21.609 1.15 1 97.12 205 VAL B O 1
ATOM 5018 N N . GLY B 1 206 ? 5.297 23.141 1.153 1 97.31 206 GLY B N 1
ATOM 5019 C CA . GLY B 1 206 ? 5.633 23.578 2.5 1 97.31 206 GLY B CA 1
ATOM 5020 C C . GLY B 1 206 ? 5.414 22.5 3.545 1 97.31 206 GLY B C 1
ATOM 5021 O O . GLY B 1 206 ? 6.168 22.406 4.516 1 97.31 206 GLY B O 1
ATOM 5022 N N . SER B 1 207 ? 4.375 21.734 3.301 1 96.69 207 SER B N 1
ATOM 5023 C CA . SER B 1 207 ? 4.023 20.672 4.254 1 96.69 207 SER B CA 1
ATOM 5024 C C . SER B 1 207 ? 4.789 19.391 3.959 1 96.69 207 SER B C 1
ATOM 5026 O O . SER B 1 207 ? 5.391 18.797 4.859 1 96.69 207 SER B O 1
ATOM 5028 N N . ARG B 1 208 ? 4.859 19 2.73 1 94.38 208 ARG B N 1
ATOM 5029 C CA . ARG B 1 208 ? 5.355 17.656 2.395 1 94.38 208 ARG B CA 1
ATOM 5030 C C . ARG B 1 208 ? 6.84 17.703 2.047 1 94.38 208 ARG B C 1
ATOM 5032 O O . ARG B 1 208 ? 7.523 16.688 2.1 1 94.38 208 ARG B O 1
ATOM 5039 N N . GLY B 1 209 ? 7.367 18.797 1.603 1 94.31 209 GLY B N 1
ATOM 5040 C CA . GLY B 1 209 ? 8.734 18.875 1.107 1 94.31 209 GLY B CA 1
ATOM 5041 C C . GLY B 1 209 ? 8.875 18.375 -0.32 1 94.31 209 GLY B C 1
ATOM 5042 O O . GLY B 1 209 ? 7.926 18.438 -1.103 1 94.31 209 GLY B O 1
ATOM 5043 N N . VAL B 1 210 ? 10.109 18.094 -0.693 1 91.38 210 VAL B N 1
ATOM 5044 C CA . VAL B 1 210 ? 10.453 17.641 -2.039 1 91.38 210 VAL B CA 1
ATOM 5045 C C . VAL B 1 210 ? 11.109 16.266 -1.976 1 91.38 210 VAL B C 1
ATOM 5047 O O . VAL B 1 210 ? 12.062 16.062 -1.225 1 91.38 210 VAL B O 1
ATOM 5050 N N . GLU B 1 211 ? 10.523 15.359 -2.742 1 85.88 211 GLU B N 1
ATOM 5051 C CA . GLU B 1 211 ? 11.125 14.031 -2.842 1 85.88 211 GLU B CA 1
ATOM 5052 C C . GLU B 1 211 ? 12.258 14.016 -3.861 1 85.88 211 GLU B C 1
ATOM 5054 O O . GLU B 1 211 ? 12.234 14.766 -4.836 1 85.88 211 GLU B O 1
ATOM 5059 N N . GLY B 1 212 ? 13.148 13.102 -3.727 1 81.88 212 GLY B N 1
ATOM 5060 C CA . GLY B 1 212 ? 14.359 13.031 -4.527 1 81.88 212 GLY B CA 1
ATOM 5061 C C . GLY B 1 212 ? 14.094 12.875 -6.012 1 81.88 212 GLY B C 1
ATOM 5062 O O . GLY B 1 212 ? 14.898 13.305 -6.84 1 81.88 212 GLY B O 1
ATOM 5063 N N . VAL B 1 213 ? 13.039 12.336 -6.355 1 83.25 213 VAL B N 1
ATOM 5064 C CA . VAL B 1 213 ? 12.75 12.086 -7.762 1 83.25 213 VAL B CA 1
ATOM 5065 C C . VAL B 1 213 ? 12.227 13.367 -8.414 1 83.25 213 VAL B C 1
ATOM 5067 O O . VAL B 1 213 ? 12.25 13.5 -9.641 1 83.25 213 VAL B O 1
ATOM 5070 N N . GLU B 1 214 ? 11.805 14.336 -7.605 1 87.69 214 GLU B N 1
ATOM 5071 C CA . GLU B 1 214 ? 11.203 15.578 -8.086 1 87.69 214 GLU B CA 1
ATOM 5072 C C . GLU B 1 214 ? 12.242 16.703 -8.156 1 87.69 214 GLU B C 1
ATOM 5074 O O . GLU B 1 214 ? 12.031 17.703 -8.852 1 87.69 214 GLU B O 1
ATOM 5079 N N . GLY B 1 215 ? 13.25 16.609 -7.438 1 86.62 215 GLY B N 1
ATOM 5080 C CA . GLY B 1 215 ? 14.297 17.594 -7.234 1 86.62 215 GLY B CA 1
ATOM 5081 C C . GLY B 1 215 ? 15.141 17.328 -6.004 1 86.62 215 GLY B C 1
ATOM 5082 O O . GLY B 1 215 ? 15 16.281 -5.367 1 86.62 215 GLY B O 1
ATOM 5083 N N . PRO B 1 216 ? 15.961 18.234 -5.762 1 84.94 216 PRO B N 1
ATOM 5084 C CA . PRO B 1 216 ? 16.75 18.047 -4.543 1 84.94 216 PRO B CA 1
ATOM 5085 C C . PRO B 1 216 ? 15.883 17.906 -3.295 1 84.94 216 PRO B C 1
ATOM 5087 O O . PRO B 1 216 ? 15.008 18.734 -3.049 1 84.94 216 PRO B O 1
ATOM 5090 N N . ASN B 1 217 ? 16.188 16.906 -2.568 1 85.5 217 ASN B N 1
ATOM 5091 C CA . ASN B 1 217 ? 15.375 16.547 -1.408 1 85.5 217 ASN B CA 1
ATOM 5092 C C . ASN B 1 217 ? 15.312 17.703 -0.403 1 85.5 217 ASN B C 1
ATOM 5094 O O . ASN B 1 217 ? 16.328 18.344 -0.135 1 85.5 217 ASN B O 1
ATOM 5098 N N . ARG B 1 218 ? 14.148 17.969 0.074 1 87.31 218 ARG B N 1
ATOM 5099 C CA . ARG B 1 218 ? 13.875 18.953 1.112 1 87.31 218 ARG B CA 1
ATOM 5100 C C . ARG B 1 218 ? 12.773 18.469 2.057 1 87.31 218 ARG B C 1
ATOM 5102 O O . ARG B 1 218 ? 11.781 17.891 1.613 1 87.31 218 ARG B O 1
ATOM 5109 N N . GLU B 1 219 ? 13.016 18.766 3.254 1 87.56 219 GLU B N 1
ATOM 5110 C CA . GLU B 1 219 ? 11.961 18.469 4.219 1 87.56 219 GLU B CA 1
ATOM 5111 C C . GLU B 1 219 ? 10.93 19.594 4.285 1 87.56 219 GLU B C 1
ATOM 5113 O O . GLU B 1 219 ? 11.289 20.766 4.188 1 87.56 219 GLU B O 1
ATOM 5118 N N . GLY B 1 220 ? 9.758 19.25 4.441 1 94.56 220 GLY B N 1
ATOM 5119 C CA . GLY B 1 220 ? 8.734 20.25 4.723 1 94.56 220 GLY B CA 1
ATOM 5120 C C . GLY B 1 220 ? 8.836 20.828 6.121 1 94.56 220 GLY B C 1
ATOM 5121 O O . GLY B 1 220 ? 9.625 20.344 6.938 1 94.56 220 GLY B O 1
ATOM 5122 N N . LEU B 1 221 ? 8.055 21.828 6.375 1 97.12 221 LEU B N 1
ATOM 5123 C CA . LEU B 1 221 ? 8.148 22.516 7.656 1 97.12 221 LEU B CA 1
ATOM 5124 C C . LEU B 1 221 ? 7.02 22.094 8.586 1 97.12 221 LEU B C 1
ATOM 5126 O O . LEU B 1 221 ? 6.988 22.484 9.758 1 97.12 221 LEU B O 1
ATOM 5130 N N . SER B 1 222 ? 6.086 21.281 8.047 1 95.56 222 SER B N 1
ATOM 5131 C CA . SER B 1 222 ? 4.984 20.828 8.891 1 95.56 222 SER B CA 1
ATOM 5132 C C . SER B 1 222 ? 5.43 19.703 9.836 1 95.56 222 SER B C 1
ATOM 5134 O O . SER B 1 222 ? 6.543 19.188 9.711 1 95.56 222 SER B O 1
ATOM 5136 N N . VAL B 1 223 ? 4.617 19.5 10.883 1 96 223 VAL B N 1
ATOM 5137 C CA . VAL B 1 223 ? 4.855 18.438 11.852 1 96 223 VAL B CA 1
ATOM 5138 C C . VAL B 1 223 ? 3.674 17.469 11.852 1 96 223 VAL B C 1
ATOM 5140 O O . VAL B 1 223 ? 2.518 17.891 11.93 1 96 223 VAL B O 1
ATOM 5143 N N . GLY B 1 224 ? 3.98 16.25 11.766 1 96.31 224 GLY B N 1
ATOM 5144 C CA . GLY B 1 224 ? 2.939 15.242 11.648 1 96.31 224 GLY B CA 1
ATOM 5145 C C . GLY B 1 224 ? 2.57 14.609 12.977 1 96.31 224 GLY B C 1
ATOM 5146 O O . GLY B 1 224 ? 2.434 15.305 13.984 1 96.31 224 GLY B O 1
ATOM 5147 N N . ARG B 1 225 ? 2.373 13.383 12.961 1 98 225 ARG B N 1
ATOM 5148 C CA . ARG B 1 225 ? 1.953 12.609 14.125 1 98 225 ARG B CA 1
ATOM 5149 C C . ARG B 1 225 ? 3.127 12.352 15.062 1 98 225 ARG B C 1
ATOM 5151 O O . ARG B 1 225 ? 4.25 12.117 14.609 1 98 225 ARG B O 1
ATOM 5158 N N . GLN B 1 226 ? 2.811 12.359 16.281 1 98.06 226 GLN B N 1
ATOM 5159 C CA . GLN B 1 226 ? 3.754 12.016 17.344 1 98.06 226 GLN B CA 1
ATOM 5160 C C . GLN B 1 226 ? 3.057 11.266 18.469 1 98.06 226 GLN B C 1
ATOM 5162 O O . GLN B 1 226 ? 1.826 11.234 18.547 1 98.06 226 GLN B O 1
ATOM 5167 N N . VAL B 1 227 ? 3.822 10.68 19.328 1 98.31 227 VAL B N 1
ATOM 5168 C CA . VAL B 1 227 ? 3.295 9.961 20.484 1 98.31 227 VAL B CA 1
ATOM 5169 C C . VAL B 1 227 ? 3.311 10.867 21.719 1 98.31 227 VAL B C 1
ATOM 5171 O O . VAL B 1 227 ? 4.32 11.508 22 1 98.31 227 VAL B O 1
ATOM 5174 N N . GLY B 1 228 ? 2.176 10.945 22.375 1 98.56 228 GLY B N 1
ATOM 5175 C CA . GLY B 1 228 ? 2.09 11.781 23.562 1 98.56 228 GLY B CA 1
ATOM 5176 C C . GLY B 1 228 ? 0.679 11.906 24.109 1 98.56 228 GLY B C 1
ATOM 5177 O O . GLY B 1 228 ? -0.094 10.945 24.062 1 98.56 228 GLY B O 1
ATOM 5178 N N . VAL B 1 229 ? 0.451 13.031 24.781 1 98.81 229 VAL B N 1
ATOM 5179 C CA . VAL B 1 229 ? -0.865 13.367 25.312 1 98.81 229 VAL B CA 1
ATOM 5180 C C . VAL B 1 229 ? -1.351 14.68 24.703 1 98.81 229 VAL B C 1
ATOM 5182 O O . VAL B 1 229 ? -0.544 15.547 24.344 1 98.81 229 VAL B O 1
ATOM 5185 N N . ARG B 1 230 ? -2.615 14.766 24.562 1 98.81 230 ARG B N 1
ATOM 5186 C CA . ARG B 1 230 ? -3.234 15.945 23.953 1 98.81 230 ARG B CA 1
ATOM 5187 C C . ARG B 1 230 ? -4.531 16.297 24.672 1 98.81 230 ARG B C 1
ATOM 5189 O O . ARG B 1 230 ? -5.293 15.422 25.078 1 98.81 230 ARG B O 1
ATOM 5196 N N . ILE B 1 231 ? -4.777 17.547 24.906 1 98.81 231 ILE B N 1
ATOM 5197 C CA . ILE B 1 231 ? -6.059 18.078 25.359 1 98.81 231 ILE B CA 1
ATOM 5198 C C . ILE B 1 231 ? -6.613 19.047 24.312 1 98.81 231 ILE B C 1
ATOM 5200 O O . ILE B 1 231 ? -5.883 19.891 23.797 1 98.81 231 ILE B O 1
ATOM 5204 N N . ASP B 1 232 ? -7.848 18.844 24 1 98.56 232 ASP B N 1
ATOM 5205 C CA . ASP B 1 232 ? -8.438 19.75 23.031 1 98.56 232 ASP B CA 1
ATOM 5206 C C . ASP B 1 232 ? -9.945 19.891 23.25 1 98.56 232 ASP B C 1
ATOM 5208 O O . ASP B 1 232 ? -10.508 19.25 24.141 1 98.56 232 ASP B O 1
ATOM 5212 N N . SER B 1 233 ? -10.602 20.797 22.438 1 97.38 233 SER B N 1
ATOM 5213 C CA . SER B 1 233 ? -12.031 21.047 22.578 1 97.38 233 SER B CA 1
ATOM 5214 C C . SER B 1 233 ? -12.711 21.125 21.203 1 97.38 233 SER B C 1
ATOM 5216 O O . SER B 1 233 ? -12.047 21.391 20.203 1 97.38 233 SER B O 1
ATOM 5218 N N . ASP B 1 234 ? -13.977 20.891 21.297 1 93.31 234 ASP B N 1
ATOM 5219 C CA . ASP B 1 234 ? -14.805 21.328 20.188 1 93.31 234 ASP B CA 1
ATOM 5220 C C . ASP B 1 234 ? -14.961 22.844 20.188 1 93.31 234 ASP B C 1
ATOM 5222 O O . ASP B 1 234 ? -14.609 23.516 21.156 1 93.31 234 ASP B O 1
ATOM 5226 N N . PRO B 1 235 ? -15.477 23.344 19.047 1 91.88 235 PRO B N 1
ATOM 5227 C CA . PRO B 1 235 ? -15.727 24.781 19.062 1 91.88 235 PRO B CA 1
ATOM 5228 C C . PRO B 1 235 ? -16.812 25.188 20.062 1 91.88 235 PRO B C 1
ATOM 5230 O O . PRO B 1 235 ? -17.859 24.531 20.141 1 91.88 235 PRO B O 1
ATOM 5233 N N . PHE B 1 236 ? -16.531 26.188 20.844 1 90.88 236 PHE B N 1
ATOM 5234 C CA . PHE B 1 236 ? -17.5 26.828 21.719 1 90.88 236 PHE B CA 1
ATOM 5235 C C . PHE B 1 236 ? -18 28.141 21.125 1 90.88 236 PHE B C 1
ATOM 5237 O O . PHE B 1 236 ? -17.219 29.078 20.969 1 90.88 236 PHE B O 1
ATOM 5244 N N . PHE B 1 237 ? -19.188 28.156 20.828 1 88.56 237 PHE B N 1
ATOM 5245 C CA . PHE B 1 237 ? -19.75 29.359 20.203 1 88.56 237 PHE B CA 1
ATOM 5246 C C . PHE B 1 237 ? -20.375 30.266 21.25 1 88.56 237 PHE B C 1
ATOM 5248 O O . PHE B 1 237 ? -21.031 29.781 22.172 1 88.56 237 PHE B O 1
ATOM 5255 N N . PHE B 1 238 ? -20.156 31.484 21.109 1 86.81 238 PHE B N 1
ATOM 5256 C CA . PHE B 1 238 ? -20.625 32.469 22.078 1 86.81 238 PHE B CA 1
ATOM 5257 C C . PHE B 1 238 ? -22.078 32.875 21.781 1 86.81 238 PHE B C 1
ATOM 5259 O O . PHE B 1 238 ? -22.703 33.562 22.562 1 86.81 238 PHE B O 1
ATOM 5266 N N . VAL B 1 239 ? -22.531 32.469 20.625 1 79.69 239 VAL B N 1
ATOM 5267 C CA . VAL B 1 239 ? -23.906 32.75 20.25 1 79.69 239 VAL B CA 1
ATOM 5268 C C . VAL B 1 239 ? -24.672 31.438 20.047 1 79.69 239 VAL B C 1
ATOM 5270 O O . VAL B 1 239 ? -24.062 30.391 19.812 1 79.69 239 VAL B O 1
ATOM 5273 N N . THR B 1 240 ? -25.906 31.484 20.125 1 68.44 240 THR B N 1
ATOM 5274 C CA . THR B 1 240 ? -26.781 30.312 20.172 1 68.44 240 THR B CA 1
ATOM 5275 C C . THR B 1 240 ? -26.797 29.609 18.812 1 68.44 240 THR B C 1
ATOM 5277 O O . THR B 1 240 ? -26.922 28.391 18.75 1 68.44 240 THR B O 1
ATOM 5280 N N . GLU B 1 241 ? -26.906 30.25 17.688 1 64.38 241 GLU B N 1
ATOM 5281 C CA . GLU B 1 241 ? -27.172 29.578 16.422 1 64.38 241 GLU B CA 1
ATOM 5282 C C . GLU B 1 241 ? -25.875 29.141 15.75 1 64.38 241 GLU B C 1
ATOM 5284 O O . GLU B 1 241 ? -25.891 28.656 14.609 1 64.38 241 GLU B O 1
ATOM 5289 N N . ASP B 1 242 ? -24.875 28.859 16.359 1 66.06 242 ASP B N 1
ATOM 5290 C CA . ASP B 1 242 ? -23.578 28.375 15.875 1 66.06 242 ASP B CA 1
ATOM 5291 C C . ASP B 1 242 ? -23.156 29.125 14.609 1 66.06 242 ASP B C 1
ATOM 5293 O O . ASP B 1 242 ? -22.406 28.594 13.797 1 66.06 242 ASP B O 1
ATOM 5297 N N . ASP B 1 243 ? -23.75 30.203 14.344 1 73.81 243 ASP B N 1
ATOM 5298 C CA . ASP B 1 243 ? -23.422 30.984 13.156 1 73.81 243 ASP B CA 1
ATOM 5299 C C . ASP B 1 243 ? -22.562 32.188 13.516 1 73.81 243 ASP B C 1
ATOM 5301 O O . ASP B 1 243 ? -22.344 33.062 12.688 1 73.81 243 ASP B O 1
ATOM 5305 N N . GLY B 1 244 ? -22.141 32.125 14.758 1 82.94 244 GLY B N 1
ATOM 5306 C CA . GLY B 1 244 ? -21.375 33.281 15.211 1 82.94 244 GLY B CA 1
ATOM 5307 C C . GLY B 1 244 ? -19.953 32.938 15.633 1 82.94 244 GLY B C 1
ATOM 5308 O O . GLY B 1 244 ? -19.391 31.938 15.164 1 82.94 244 GLY B O 1
ATOM 5309 N N . PRO B 1 245 ? -19.359 33.844 16.422 1 91.06 245 PRO B N 1
ATOM 5310 C CA . PRO B 1 245 ? -17.969 33.625 16.844 1 91.06 245 PRO B CA 1
ATOM 5311 C C . PRO B 1 245 ? -17.812 32.469 17.797 1 91.06 245 PRO B C 1
ATOM 5313 O O . PRO B 1 245 ? -18.672 32.25 18.656 1 91.06 245 PRO B O 1
ATOM 5316 N N . GLY B 1 246 ? -16.875 31.688 17.625 1 94.31 246 GLY B N 1
ATOM 5317 C CA . GLY B 1 246 ? -16.516 30.578 18.484 1 94.31 246 GLY B CA 1
ATOM 5318 C C . GLY B 1 246 ? -15.016 30.391 18.641 1 94.31 246 GLY B C 1
ATOM 5319 O O . GLY B 1 246 ? -14.234 31.062 17.953 1 94.31 246 GLY B O 1
ATOM 5320 N N . VAL B 1 247 ? -14.688 29.578 19.625 1 96.38 247 VAL B N 1
ATOM 5321 C CA . VAL B 1 247 ? -13.273 29.359 19.891 1 96.38 247 VAL B CA 1
ATOM 5322 C C . VAL B 1 247 ? -13.031 27.891 20.203 1 96.38 247 VAL B C 1
ATOM 5324 O O . VAL B 1 247 ? -13.891 27.219 20.766 1 96.38 247 VAL B O 1
ATOM 5327 N N . SER B 1 248 ? -11.961 27.344 19.734 1 97.19 248 SER B N 1
ATOM 5328 C CA . SER B 1 248 ? -11.469 26.031 20.125 1 97.19 248 SER B CA 1
ATOM 5329 C C . SER B 1 248 ? -9.961 26.047 20.375 1 97.19 248 SER B C 1
ATOM 5331 O O . SER B 1 248 ? -9.273 26.969 19.922 1 97.19 248 SER B O 1
ATOM 5333 N N . TYR B 1 249 ? -9.469 25.062 21.094 1 98.5 249 TYR B N 1
ATOM 5334 C CA . TYR B 1 249 ? -8.055 25 21.438 1 98.5 249 TYR B CA 1
ATOM 5335 C C . TYR B 1 249 ? -7.539 23.578 21.422 1 98.5 249 TYR B C 1
ATOM 5337 O O . TYR B 1 249 ? -8.328 22.625 21.453 1 98.5 249 TYR B O 1
ATOM 5345 N N . ALA B 1 250 ? -6.258 23.406 21.344 1 98.88 250 ALA B N 1
ATOM 5346 C CA . ALA B 1 250 ? -5.57 22.125 21.469 1 98.88 250 ALA B CA 1
ATOM 5347 C C . ALA B 1 250 ? -4.152 22.328 22.016 1 98.88 250 ALA B C 1
ATOM 5349 O O . ALA B 1 250 ? -3.445 23.25 21.594 1 98.88 250 ALA B O 1
ATOM 5350 N N . LEU B 1 251 ? -3.834 21.531 22.953 1 98.88 251 LEU B N 1
ATOM 5351 C CA . LEU B 1 251 ? -2.5 21.469 23.547 1 98.88 251 LEU B CA 1
ATOM 5352 C C . LEU B 1 251 ? -1.975 20.031 23.547 1 98.88 251 LEU B C 1
ATOM 5354 O O . LEU B 1 251 ? -2.736 19.094 23.766 1 98.88 251 LEU B O 1
ATOM 5358 N N . ALA B 1 252 ? -0.653 19.906 23.328 1 98.94 252 ALA B N 1
ATOM 5359 C CA . ALA B 1 252 ? -0.1 18.547 23.344 1 98.94 252 ALA B CA 1
ATOM 5360 C C . ALA B 1 252 ? 1.332 18.562 23.875 1 98.94 252 ALA B C 1
ATOM 5362 O O . ALA B 1 252 ? 2.078 19.516 23.656 1 98.94 252 ALA B O 1
ATOM 5363 N N . ALA B 1 253 ? 1.682 17.5 24.547 1 98.81 253 ALA B N 1
ATOM 5364 C CA . ALA B 1 253 ? 3.049 17.141 24.922 1 98.81 253 ALA B CA 1
ATOM 5365 C C . ALA B 1 253 ? 3.432 15.789 24.344 1 98.81 253 ALA B C 1
ATOM 5367 O O . ALA B 1 253 ? 2.717 14.797 24.531 1 98.81 253 ALA B O 1
ATOM 5368 N N . THR B 1 254 ? 4.539 15.773 23.625 1 98.5 254 THR B N 1
ATOM 5369 C CA . THR B 1 254 ? 4.91 14.555 22.922 1 98.5 254 THR B CA 1
ATOM 5370 C C . THR B 1 254 ? 6.406 14.273 23.078 1 98.5 254 THR B C 1
ATOM 5372 O O . THR B 1 254 ? 7.121 15.047 23.719 1 98.5 254 THR B O 1
ATOM 5375 N N . ASN B 1 255 ? 6.848 13.172 22.391 1 96.44 255 ASN B N 1
ATOM 5376 C CA . ASN B 1 255 ? 8.266 12.844 22.391 1 96.44 255 ASN B CA 1
ATOM 5377 C C . ASN B 1 255 ? 9.055 13.734 21.438 1 96.44 255 ASN B C 1
ATOM 5379 O O . ASN B 1 255 ? 10.281 13.695 21.422 1 96.44 255 ASN B O 1
ATOM 5383 N N . GLY B 1 256 ? 8.375 14.383 20.656 1 95.5 256 GLY B N 1
ATOM 5384 C CA . GLY B 1 256 ? 9.039 15.32 19.75 1 95.5 256 GLY B CA 1
ATOM 5385 C C . GLY B 1 256 ? 9.617 14.656 18.531 1 95.5 256 GLY B C 1
ATOM 5386 O O . GLY B 1 256 ? 10.398 15.266 17.797 1 95.5 256 GLY B O 1
ATOM 5387 N N . GLN B 1 257 ? 9.312 13.352 18.359 1 91.5 257 GLN B N 1
ATOM 5388 C CA . GLN B 1 257 ? 9.773 12.578 17.219 1 91.5 257 GLN B CA 1
ATOM 5389 C C . GLN B 1 257 ? 8.609 12.211 16.297 1 91.5 257 GLN B C 1
ATOM 5391 O O . GLN B 1 257 ? 7.453 12.195 16.719 1 91.5 257 GLN B O 1
ATOM 5396 N N . SER B 1 258 ? 9.055 11.922 15.055 1 91 258 SER B N 1
ATOM 5397 C CA . SER B 1 258 ? 8.039 11.539 14.086 1 91 258 SER B CA 1
ATOM 5398 C C . SER B 1 258 ? 7.324 10.258 14.508 1 91 258 SER B C 1
ATOM 5400 O O . SER B 1 258 ? 7.762 9.57 15.43 1 91 258 SER B O 1
ATOM 5402 N N . ALA B 1 259 ? 6.258 9.93 13.867 1 93.38 259 ALA B N 1
ATOM 5403 C CA . ALA B 1 259 ? 5.406 8.781 14.172 1 93.38 259 ALA B CA 1
ATOM 5404 C C . ALA B 1 259 ? 6.188 7.477 14.086 1 93.38 259 ALA B C 1
ATOM 5406 O O . ALA B 1 259 ? 7.191 7.391 13.375 1 93.38 259 ALA B O 1
ATOM 5407 N N . ASN B 1 260 ? 5.723 6.43 14.836 1 92.94 260 ASN B N 1
ATOM 5408 C CA . ASN B 1 260 ? 6.188 5.047 14.75 1 92.94 260 ASN B CA 1
ATOM 5409 C C . ASN B 1 260 ? 7.617 4.906 15.273 1 92.94 260 ASN B C 1
ATOM 5411 O O . ASN B 1 260 ? 8.43 4.203 14.672 1 92.94 260 ASN B O 1
ATOM 5415 N N . ARG B 1 261 ? 7.84 5.723 16.219 1 88.75 261 ARG B N 1
ATOM 5416 C CA . ARG B 1 261 ? 9.094 5.543 16.953 1 88.75 261 ARG B CA 1
ATOM 5417 C C . ARG B 1 261 ? 8.867 4.738 18.219 1 88.75 261 ARG B C 1
ATOM 5419 O O . ARG B 1 261 ? 7.871 4.934 18.922 1 88.75 261 ARG B O 1
ATOM 5426 N N . SER B 1 262 ? 9.805 3.902 18.578 1 86.88 262 SER B N 1
ATOM 5427 C CA . SER B 1 262 ? 9.602 2.949 19.656 1 86.88 262 SER B CA 1
ATOM 5428 C C . SER B 1 262 ? 9.82 3.607 21.016 1 86.88 262 SER B C 1
ATOM 5430 O O . SER B 1 262 ? 9.203 3.207 22.016 1 86.88 262 SER B O 1
ATOM 5432 N N . LEU B 1 263 ? 10.75 4.578 21.031 1 88.38 263 LEU B N 1
ATOM 5433 C CA . LEU B 1 263 ? 11.078 5.234 22.297 1 88.38 263 LEU B CA 1
ATOM 5434 C C . LEU B 1 263 ? 11.438 6.699 22.062 1 88.38 263 LEU B C 1
ATOM 5436 O O . LEU B 1 263 ? 11.742 7.102 20.938 1 88.38 263 LEU B O 1
ATOM 5440 N N . ASN B 1 264 ? 11.297 7.469 23.109 1 90.88 264 ASN B N 1
ATOM 5441 C CA . ASN B 1 264 ? 11.852 8.82 23.094 1 90.88 264 ASN B CA 1
ATOM 5442 C C . ASN B 1 264 ? 13.367 8.797 22.969 1 90.88 264 ASN B C 1
ATOM 5444 O O . ASN B 1 264 ? 14.047 8.07 23.688 1 90.88 264 ASN B O 1
ATOM 5448 N N . ASP B 1 265 ? 13.914 9.672 22.234 1 84.81 265 ASP B N 1
ATOM 5449 C CA . ASP B 1 265 ? 15.336 9.547 21.922 1 84.81 265 ASP B CA 1
ATOM 5450 C C . ASP B 1 265 ? 16.172 10.414 22.859 1 84.81 265 ASP B C 1
ATOM 5452 O O . ASP B 1 265 ? 17.391 10.242 22.938 1 84.81 265 ASP B O 1
ATOM 5456 N N . ASN B 1 266 ? 15.672 11.406 23.578 1 87.44 266 ASN B N 1
ATOM 5457 C CA . ASN B 1 266 ? 16.516 12.336 24.328 1 87.44 266 ASN B CA 1
ATOM 5458 C C . ASN B 1 266 ? 15.891 12.734 25.656 1 87.44 266 ASN B C 1
ATOM 5460 O O . ASN B 1 266 ? 16.188 13.797 26.188 1 87.44 266 ASN B O 1
ATOM 5464 N N . ASP B 1 267 ? 14.82 12.086 26.141 1 90.25 267 ASP B N 1
ATOM 5465 C CA . ASP B 1 267 ? 14.164 12.297 27.422 1 90.25 267 ASP B CA 1
ATOM 5466 C C . ASP B 1 267 ? 13.469 13.656 27.469 1 90.25 267 ASP B C 1
ATOM 5468 O O . ASP B 1 267 ? 13.227 14.195 28.562 1 90.25 267 ASP B O 1
ATOM 5472 N N . GLN B 1 268 ? 13.414 14.406 26.453 1 93.31 268 GLN B N 1
ATOM 5473 C CA . GLN B 1 268 ? 12.758 15.711 26.422 1 93.31 268 GLN B CA 1
ATOM 5474 C C . GLN B 1 268 ? 11.383 15.625 25.766 1 93.31 268 GLN B C 1
ATOM 5476 O O . GLN B 1 268 ? 11.18 14.828 24.844 1 93.31 268 GLN B O 1
ATOM 5481 N N . ALA B 1 269 ? 10.562 16.5 26.25 1 97.12 269 ALA B N 1
ATOM 5482 C CA . ALA B 1 269 ? 9.234 16.578 25.656 1 97.12 269 ALA B CA 1
ATOM 5483 C C . ALA B 1 269 ? 9.148 17.766 24.688 1 97.12 269 ALA B C 1
ATOM 5485 O O . ALA B 1 269 ? 9.836 18.781 24.875 1 97.12 269 ALA B O 1
ATOM 5486 N N . ALA B 1 270 ? 8.352 17.594 23.719 1 98.31 270 ALA B N 1
ATOM 5487 C CA . ALA B 1 270 ? 7.953 18.688 22.859 1 98.31 270 ALA B CA 1
ATOM 5488 C C . ALA B 1 270 ? 6.559 19.203 23.219 1 98.31 270 ALA B C 1
ATOM 5490 O O . ALA B 1 270 ? 5.711 18.438 23.688 1 98.31 270 ALA B O 1
ATOM 5491 N N . PHE B 1 271 ? 6.332 20.453 23.016 1 98.81 271 PHE B N 1
ATOM 5492 C CA . PHE B 1 271 ? 5.062 21.062 23.375 1 98.81 271 PHE B CA 1
ATOM 5493 C C . PHE B 1 271 ? 4.449 21.781 22.172 1 98.81 271 PHE B C 1
ATOM 5495 O O . PHE B 1 271 ? 5.141 22.516 21.453 1 98.81 271 PHE B O 1
ATOM 5502 N N . TYR B 1 272 ? 3.178 21.531 21.953 1 98.88 272 TYR B N 1
ATOM 5503 C CA . TYR B 1 272 ? 2.424 22.109 20.844 1 98.88 272 TYR B CA 1
ATOM 5504 C C . TYR B 1 272 ? 1.153 22.781 21.344 1 98.88 272 TYR B C 1
ATOM 5506 O O . TYR B 1 272 ? 0.534 22.328 22.312 1 98.88 272 TYR B O 1
ATOM 5514 N N . GLY B 1 273 ? 0.728 23.812 20.672 1 98.88 273 GLY B N 1
ATOM 5515 C CA . GLY B 1 273 ? -0.521 24.484 20.984 1 98.88 273 GLY B CA 1
ATOM 5516 C C . GLY B 1 273 ? -1.146 25.188 19.797 1 98.88 273 GLY B C 1
ATOM 5517 O O . GLY B 1 273 ? -0.439 25.75 18.953 1 98.88 273 GLY B O 1
ATOM 5518 N N . ARG B 1 274 ? -2.451 25.234 19.781 1 98.81 274 ARG B N 1
ATOM 5519 C CA . ARG B 1 274 ? -3.189 25.891 18.719 1 98.81 274 ARG B CA 1
ATOM 5520 C C . ARG B 1 274 ? -4.516 26.438 19.219 1 98.81 274 ARG B C 1
ATOM 5522 O O . ARG B 1 274 ? -5.172 25.828 20.062 1 98.81 274 ARG B O 1
ATOM 5529 N N . VAL B 1 275 ? -4.887 27.578 18.719 1 98.69 275 VAL B N 1
ATOM 5530 C CA . VAL B 1 275 ? -6.188 28.188 18.969 1 98.69 275 VAL B CA 1
ATOM 5531 C C . VAL B 1 275 ? -6.871 28.516 17.656 1 98.69 275 VAL B C 1
ATOM 5533 O O . VAL B 1 275 ? -6.223 28.969 16.703 1 98.69 275 VAL B O 1
ATOM 5536 N N . ASN B 1 276 ? -8.109 28.297 17.625 1 98.19 276 ASN B N 1
ATOM 5537 C CA . ASN B 1 276 ? -8.922 28.625 16.469 1 98.19 276 ASN B CA 1
ATOM 5538 C C . ASN B 1 276 ? -10.07 29.562 16.828 1 98.19 276 ASN B C 1
ATOM 5540 O O . ASN B 1 276 ? -10.758 29.344 17.828 1 98.19 276 ASN B O 1
ATOM 5544 N N . LEU B 1 277 ? -10.211 30.547 16.016 1 97.75 277 LEU B N 1
ATOM 5545 C CA . LEU B 1 277 ? -11.391 31.406 16.047 1 97.75 277 LEU B CA 1
ATOM 5546 C C . LEU B 1 277 ? -12.336 31.094 14.898 1 97.75 277 LEU B C 1
ATOM 5548 O O . LEU B 1 277 ? -11.938 31.141 13.734 1 97.75 277 LEU B O 1
ATOM 5552 N N . HIS B 1 278 ? -13.539 30.812 15.281 1 95.38 278 HIS B N 1
ATOM 5553 C CA . HIS B 1 278 ? -14.531 30.406 14.289 1 95.38 278 HIS B CA 1
ATOM 5554 C C . HIS B 1 278 ? -15.562 31.5 14.062 1 95.38 278 HIS B C 1
ATOM 5556 O O . HIS B 1 278 ? -15.852 32.281 14.969 1 95.38 278 HIS B O 1
ATOM 5562 N N . TRP B 1 279 ? -16.047 31.531 12.891 1 94.88 279 TRP B N 1
ATOM 5563 C CA . TRP B 1 279 ? -17.297 32.219 12.547 1 94.88 279 TRP B CA 1
ATOM 5564 C C . TRP B 1 279 ? -18.281 31.25 11.898 1 94.88 279 TRP B C 1
ATOM 5566 O O . TRP B 1 279 ? -18.359 31.156 10.664 1 94.88 279 TRP B O 1
ATOM 5576 N N . GLY B 1 280 ? -19.094 30.703 12.836 1 90.69 280 GLY B N 1
ATOM 5577 C CA . GLY B 1 280 ? -19.891 29.594 12.344 1 90.69 280 GLY B CA 1
ATOM 5578 C C . GLY B 1 280 ? -19.062 28.547 11.602 1 90.69 280 GLY B C 1
ATOM 5579 O O . GLY B 1 280 ? -17.984 28.188 12.047 1 90.69 280 GLY B O 1
ATOM 5580 N N . GLU B 1 281 ? -19.656 28.094 10.578 1 85.19 281 GLU B N 1
ATOM 5581 C CA . GLU B 1 281 ? -18.953 27.109 9.758 1 85.19 281 GLU B CA 1
ATOM 5582 C C . GLU B 1 281 ? -18.359 27.75 8.508 1 85.19 281 GLU B C 1
ATOM 5584 O O . GLU B 1 281 ? -17.766 27.062 7.672 1 85.19 281 GLU B O 1
ATOM 5589 N N . ILE B 1 282 ? -18.391 28.938 8.438 1 90.81 282 ILE B N 1
ATOM 5590 C CA . ILE B 1 282 ? -18.047 29.672 7.219 1 90.81 282 ILE B CA 1
ATOM 5591 C C . ILE B 1 282 ? -16.562 29.969 7.195 1 90.81 282 ILE B C 1
ATOM 5593 O O . ILE B 1 282 ? -15.922 29.906 6.145 1 90.81 282 ILE B O 1
ATOM 5597 N N . ALA B 1 283 ? -16.062 30.328 8.391 1 95.81 283 ALA B N 1
ATOM 5598 C CA . ALA B 1 283 ? -14.672 30.781 8.414 1 95.81 283 ALA B CA 1
ATOM 5599 C C . ALA B 1 283 ? -13.977 30.344 9.703 1 95.81 283 ALA B C 1
ATOM 5601 O O . ALA B 1 283 ? -14.617 30.219 10.75 1 95.81 283 ALA B O 1
ATOM 5602 N N . ARG B 1 284 ? -12.695 30.219 9.633 1 97.12 284 ARG B N 1
ATOM 5603 C CA . ARG B 1 284 ? -11.859 29.875 10.781 1 97.12 284 ARG B CA 1
ATOM 5604 C C . ARG B 1 284 ? -10.484 30.531 10.672 1 97.12 284 ARG B C 1
ATOM 5606 O O . ARG B 1 284 ? -9.836 30.453 9.633 1 97.12 284 ARG B O 1
ATOM 5613 N N . LEU B 1 285 ? -10.133 31.266 11.641 1 98.31 285 LEU B N 1
ATOM 5614 C CA . LEU B 1 285 ? -8.789 31.797 11.812 1 98.31 285 LEU B CA 1
ATOM 5615 C C . LEU B 1 285 ? -8.016 31.031 12.867 1 98.31 285 LEU B C 1
ATOM 5617 O O . LEU B 1 285 ? -8.469 30.906 14.008 1 98.31 285 LEU B O 1
ATOM 5621 N N . GLY B 1 286 ? -6.898 30.469 12.469 1 98.62 286 GLY B N 1
ATOM 5622 C CA . GLY B 1 286 ? -6.145 29.656 13.406 1 98.62 286 GLY B CA 1
ATOM 5623 C C . GLY B 1 286 ? -4.711 30.109 13.586 1 98.62 286 GLY B C 1
ATOM 5624 O O . GLY B 1 286 ? -4.141 30.75 12.695 1 98.62 286 GLY B O 1
ATOM 5625 N N . GLY B 1 287 ? -4.16 29.781 14.703 1 98.62 287 GLY B N 1
ATOM 5626 C CA . GLY B 1 287 ? -2.758 29.984 15.031 1 98.62 287 GLY B CA 1
ATOM 5627 C C . GLY B 1 287 ? -2.188 28.891 15.914 1 98.62 287 GLY B C 1
ATOM 5628 O O . GLY B 1 287 ? -2.879 28.391 16.797 1 98.62 287 GLY B O 1
ATOM 5629 N N . GLY B 1 288 ? -0.956 28.547 15.68 1 98.69 288 GLY B N 1
ATOM 5630 C CA . GLY B 1 288 ? -0.288 27.531 16.469 1 98.69 288 GLY B CA 1
ATOM 5631 C C . GLY B 1 288 ? 1.19 27.812 16.672 1 98.69 288 GLY B C 1
ATOM 5632 O O . GLY B 1 288 ? 1.78 28.609 15.953 1 98.69 288 GLY B O 1
ATOM 5633 N N . ALA B 1 289 ? 1.712 27.188 17.656 1 98.81 289 ALA B N 1
ATOM 5634 C CA . ALA B 1 289 ? 3.141 27.281 17.953 1 98.81 289 ALA B CA 1
ATOM 5635 C C . ALA B 1 289 ? 3.645 26.016 18.625 1 98.81 289 ALA B C 1
ATOM 5637 O O . ALA B 1 289 ? 2.854 25.234 19.156 1 98.81 289 ALA B O 1
ATOM 5638 N N . TYR B 1 290 ? 5.004 25.797 18.484 1 98.44 290 TYR B N 1
ATOM 5639 C CA . TYR B 1 290 ? 5.562 24.656 19.203 1 98.44 290 TYR B CA 1
ATOM 5640 C C . TYR B 1 290 ? 7.023 24.891 19.562 1 98.44 290 TYR B C 1
ATOM 5642 O O . TYR B 1 290 ? 7.656 25.812 19.031 1 98.44 290 TYR B O 1
ATOM 5650 N N . TYR B 1 291 ? 7.387 24.203 20.562 1 98.38 291 TYR B N 1
ATOM 5651 C CA . TYR B 1 291 ? 8.758 24.109 21.047 1 98.38 291 TYR B CA 1
ATOM 5652 C C . TYR B 1 291 ? 9.211 22.672 21.172 1 98.38 291 TYR B C 1
ATOM 5654 O O . TYR B 1 291 ? 8.547 21.859 21.812 1 98.38 291 TYR B O 1
ATOM 5662 N N . ASN B 1 292 ? 10.383 22.344 20.547 1 97.44 292 ASN B N 1
ATOM 5663 C CA . ASN B 1 292 ? 10.875 20.969 20.531 1 97.44 292 ASN B CA 1
ATOM 5664 C C . ASN B 1 292 ? 12.398 20.906 20.609 1 97.44 292 ASN B C 1
ATOM 5666 O O . ASN B 1 292 ? 13.086 21.297 19.672 1 97.44 292 ASN B O 1
ATOM 5670 N N . ASP B 1 293 ? 12.953 20.422 21.703 1 93.88 293 ASP B N 1
ATOM 5671 C CA . ASP B 1 293 ? 14.367 20.078 21.812 1 93.88 293 ASP B CA 1
ATOM 5672 C C . ASP B 1 293 ? 14.633 18.672 21.312 1 93.88 293 ASP B C 1
ATOM 5674 O O . ASP B 1 293 ? 14.508 17.703 22.062 1 93.88 293 ASP B O 1
ATOM 5678 N N . ARG B 1 294 ? 15.125 18.594 20.062 1 89.38 294 ARG B N 1
ATOM 5679 C CA . ARG B 1 294 ? 15.242 17.266 19.469 1 89.38 294 ARG B CA 1
ATOM 5680 C C . ARG B 1 294 ? 16.703 16.891 19.219 1 89.38 294 ARG B C 1
ATOM 5682 O O . ARG B 1 294 ? 17.594 17.703 19.469 1 89.38 294 ARG B O 1
ATOM 5689 N N . THR B 1 295 ? 16.828 15.609 18.906 1 84.25 295 THR B N 1
ATOM 5690 C CA . THR B 1 295 ? 18.141 15.125 18.484 1 84.25 295 THR B CA 1
ATOM 5691 C C . THR B 1 295 ? 18.125 14.766 17 1 84.25 295 THR B C 1
ATOM 5693 O O . THR B 1 295 ? 17.094 14.336 16.469 1 84.25 295 THR B O 1
ATOM 5696 N N . ILE B 1 296 ? 19.172 15.07 16.25 1 77.06 296 ILE B N 1
ATOM 5697 C CA . ILE B 1 296 ? 19.312 14.711 14.852 1 77.06 296 ILE B CA 1
ATOM 5698 C C . ILE B 1 296 ? 20.562 13.867 14.656 1 77.06 296 ILE B C 1
ATOM 5700 O O . ILE B 1 296 ? 21.453 13.844 15.523 1 77.06 296 ILE B O 1
ATOM 5704 N N . GLY B 1 297 ? 20.641 13.148 13.523 1 72.56 297 GLY B N 1
ATOM 5705 C CA . GLY B 1 297 ? 21.797 12.32 13.234 1 72.56 297 GLY B CA 1
ATOM 5706 C C . GLY B 1 297 ? 21.578 10.852 13.523 1 72.56 297 GLY B C 1
ATOM 5707 O O . GLY B 1 297 ? 20.438 10.422 13.711 1 72.56 297 GLY B O 1
ATOM 5708 N N . GLU B 1 298 ? 22.641 10 13.195 1 66.94 298 GLU B N 1
ATOM 5709 C CA . GLU B 1 298 ? 22.578 8.562 13.445 1 66.94 298 GLU B CA 1
ATOM 5710 C C . GLU B 1 298 ? 23.344 8.188 14.711 1 66.94 298 GLU B C 1
ATOM 5712 O O . GLU B 1 298 ? 24.344 8.828 15.047 1 66.94 298 GLU B O 1
ATOM 5717 N N . LEU B 1 299 ? 22.688 7.344 15.484 1 62.34 299 LEU B N 1
ATOM 5718 C CA . LEU B 1 299 ? 23.422 6.883 16.656 1 62.34 299 LEU B CA 1
ATOM 5719 C C . LEU B 1 299 ? 24.812 6.406 16.25 1 62.34 299 LEU B C 1
ATOM 5721 O O . LEU B 1 299 ? 24.984 5.766 15.211 1 62.34 299 LEU B O 1
ATOM 5725 N N . PRO B 1 300 ? 25.75 6.703 16.984 1 67.38 300 PRO B N 1
ATOM 5726 C CA . PRO B 1 300 ? 25.766 7.379 18.281 1 67.38 300 PRO B CA 1
ATOM 5727 C C . PRO B 1 300 ? 25.922 8.891 18.172 1 67.38 300 PRO B C 1
ATOM 5729 O O . PRO B 1 300 ? 25.969 9.594 19.172 1 67.38 300 PRO B O 1
ATOM 5732 N N . ASP B 1 301 ? 26.125 9.336 16.938 1 67.81 301 ASP B N 1
ATOM 5733 C CA . ASP B 1 301 ? 26.438 10.75 16.719 1 67.81 301 ASP B CA 1
ATOM 5734 C C . ASP B 1 301 ? 25.156 11.586 16.703 1 67.81 301 ASP B C 1
ATOM 5736 O O . ASP B 1 301 ? 24.828 12.203 15.68 1 67.81 301 ASP B O 1
ATOM 5740 N N . LEU B 1 302 ? 24.453 11.633 17.844 1 73.62 302 LEU B N 1
ATOM 5741 C CA . LEU B 1 302 ? 23.25 12.461 17.938 1 73.62 302 LEU B CA 1
ATOM 5742 C C . LEU B 1 302 ? 23.609 13.883 18.359 1 73.62 302 LEU B C 1
ATOM 5744 O O . LEU B 1 302 ? 24.453 14.086 19.234 1 73.62 302 LEU B O 1
ATOM 5748 N N . ILE B 1 303 ? 23.141 14.844 17.531 1 78.81 303 ILE B N 1
ATOM 5749 C CA . ILE B 1 303 ? 23.328 16.266 17.828 1 78.81 303 ILE B CA 1
ATOM 5750 C C . ILE B 1 303 ? 22 16.891 18.234 1 78.81 303 ILE B C 1
ATOM 5752 O O . ILE B 1 303 ? 20.969 16.641 17.594 1 78.81 303 ILE B O 1
ATOM 5756 N N . GLY B 1 304 ? 22.094 17.672 19.281 1 83.69 304 GLY B N 1
ATOM 5757 C CA . GLY B 1 304 ? 20.875 18.359 19.703 1 83.69 304 GLY B CA 1
ATOM 5758 C C . GLY B 1 304 ? 20.484 19.5 18.812 1 83.69 304 GLY B C 1
ATOM 5759 O O . GLY B 1 304 ? 21.359 20.188 18.25 1 83.69 304 GLY B O 1
ATOM 5760 N N . GLU B 1 305 ? 19.172 19.688 18.562 1 89.62 305 GLU B N 1
ATOM 5761 C CA . GLU B 1 305 ? 18.625 20.812 17.844 1 89.62 305 GLU B CA 1
ATOM 5762 C C . GLU B 1 305 ? 17.297 21.266 18.438 1 89.62 305 GLU B C 1
ATOM 5764 O O . GLU B 1 305 ? 16.438 20.453 18.75 1 89.62 305 GLU B O 1
ATOM 5769 N N . THR B 1 306 ? 17.266 22.578 18.688 1 93.5 306 THR B N 1
ATOM 5770 C CA . THR B 1 306 ? 16 23.141 19.156 1 93.5 306 THR B CA 1
ATOM 5771 C C . THR B 1 306 ? 15.188 23.672 17.984 1 93.5 306 THR B C 1
ATOM 5773 O O . THR B 1 306 ? 15.68 24.484 17.188 1 93.5 306 THR B O 1
ATOM 5776 N N . GLN B 1 307 ? 13.961 23.219 17.953 1 96 307 GLN B N 1
ATOM 5777 C CA . GLN B 1 307 ? 13.023 23.75 16.953 1 96 307 GLN B CA 1
ATOM 5778 C C . GLN B 1 307 ? 11.93 24.578 17.625 1 96 307 GLN B C 1
ATOM 5780 O O . GLN B 1 307 ? 11.328 24.141 18.609 1 96 307 GLN B O 1
ATOM 5785 N N . THR B 1 308 ? 11.742 25.719 17.125 1 97.69 308 THR B N 1
ATOM 5786 C CA . THR B 1 308 ? 10.602 26.547 17.484 1 97.69 308 THR B CA 1
ATOM 5787 C C . THR B 1 308 ? 9.82 26.969 16.25 1 97.69 308 THR B C 1
ATOM 5789 O O . THR B 1 308 ? 10.406 27.469 15.273 1 97.69 308 THR B O 1
ATOM 5792 N N . GLY B 1 309 ? 8.562 26.781 16.281 1 98.38 309 GLY B N 1
ATOM 5793 C CA . GLY B 1 309 ? 7.758 27.094 15.109 1 98.38 309 GLY B CA 1
ATOM 5794 C C . GLY B 1 309 ? 6.461 27.812 15.453 1 98.38 309 GLY B C 1
ATOM 5795 O O . GLY B 1 309 ? 5.957 27.688 16.578 1 98.38 309 GLY B O 1
ATOM 5796 N N . TRP B 1 310 ? 5.969 28.547 14.562 1 98.69 310 TRP B N 1
ATOM 5797 C CA . TRP B 1 310 ? 4.625 29.109 14.648 1 98.69 310 TRP B CA 1
ATOM 5798 C C . TRP B 1 310 ? 3.924 29.047 13.297 1 98.69 310 TRP B C 1
ATOM 5800 O O . TRP B 1 310 ? 4.578 28.938 12.258 1 98.69 310 TRP B O 1
ATOM 5810 N N . THR B 1 311 ? 2.631 29.062 13.289 1 98.81 311 THR B N 1
ATOM 5811 C CA . THR B 1 311 ? 1.806 29.031 12.086 1 98.81 311 THR B CA 1
ATOM 5812 C C . THR B 1 311 ? 0.541 29.875 12.273 1 98.81 311 THR B C 1
ATOM 5814 O O . THR B 1 311 ? 0.103 30.094 13.406 1 98.81 311 THR B O 1
ATOM 5817 N N . ALA B 1 312 ? 0.061 30.422 11.242 1 98.88 312 ALA B N 1
ATOM 5818 C CA . ALA B 1 312 ? -1.244 31.062 11.156 1 98.88 312 ALA B CA 1
ATOM 5819 C C . ALA B 1 312 ? -1.991 30.641 9.898 1 98.88 312 ALA B C 1
ATOM 5821 O O . ALA B 1 312 ? -1.379 30.391 8.859 1 98.88 312 ALA B O 1
ATOM 5822 N N . ASP B 1 313 ? -3.328 30.531 10.023 1 98.81 313 ASP B N 1
ATOM 5823 C CA . ASP B 1 313 ? -4.066 30.047 8.859 1 98.81 313 ASP B CA 1
ATOM 5824 C C . ASP B 1 313 ? -5.484 30.609 8.836 1 98.81 313 ASP B C 1
ATOM 5826 O O . ASP B 1 313 ? -5.992 31.062 9.867 1 98.81 313 ASP B O 1
ATOM 5830 N N . LEU B 1 314 ? -6.004 30.656 7.676 1 98.69 314 LEU B N 1
ATOM 5831 C CA . LEU B 1 314 ? -7.379 31.062 7.402 1 98.69 314 LEU B CA 1
ATOM 5832 C C . LEU B 1 314 ? -8.07 30.062 6.488 1 98.69 314 LEU B C 1
ATOM 5834 O O . LEU B 1 314 ? -7.523 29.688 5.453 1 98.69 314 LEU B O 1
ATOM 5838 N N . THR B 1 315 ? -9.227 29.625 6.883 1 97.81 315 THR B N 1
ATOM 5839 C CA . THR B 1 315 ? -10.094 28.828 6.016 1 97.81 315 THR B CA 1
ATOM 5840 C C . THR B 1 315 ? -11.445 29.516 5.84 1 97.81 315 THR B C 1
ATOM 5842 O O . THR B 1 315 ? -11.992 30.078 6.785 1 97.81 315 THR B O 1
ATOM 5845 N N . VAL B 1 316 ? -11.969 29.469 4.621 1 97 316 VAL B N 1
ATOM 5846 C CA . VAL B 1 316 ? -13.273 30.031 4.305 1 97 316 VAL B CA 1
ATOM 5847 C C . VAL B 1 316 ? -14.039 29.062 3.389 1 97 316 VAL B C 1
ATOM 5849 O O . VAL B 1 316 ? -13.469 28.516 2.445 1 97 316 VAL B O 1
ATOM 5852 N N . ALA B 1 317 ? -15.211 28.797 3.723 1 93.38 317 ALA B N 1
ATOM 5853 C CA . ALA B 1 317 ? -16.141 28.078 2.865 1 93.38 317 ALA B CA 1
ATOM 5854 C C . ALA B 1 317 ? -17.453 28.859 2.715 1 93.38 317 ALA B C 1
ATOM 5856 O O . ALA B 1 317 ? -18.25 28.922 3.652 1 93.38 317 ALA B O 1
ATOM 5857 N N . ALA B 1 318 ? -17.656 29.391 1.55 1 90.75 318 ALA B N 1
ATOM 5858 C CA . ALA B 1 318 ? -18.844 30.203 1.312 1 90.75 318 ALA B CA 1
ATOM 5859 C C . ALA B 1 318 ? -19.172 30.266 -0.177 1 90.75 318 ALA B C 1
ATOM 5861 O O . ALA B 1 318 ? -18.281 30.375 -1.016 1 90.75 318 ALA B O 1
ATOM 5862 N N . ALA B 1 319 ? -20.438 30.094 -0.518 1 89.19 319 ALA B N 1
ATOM 5863 C CA . ALA B 1 319 ? -20.953 30.281 -1.871 1 89.19 319 ALA B CA 1
ATOM 5864 C C . ALA B 1 319 ? -20.297 29.328 -2.854 1 89.19 319 ALA B C 1
ATOM 5866 O O . ALA B 1 319 ? -19.938 29.719 -3.971 1 89.19 319 ALA B O 1
ATOM 5867 N N . GLY B 1 320 ? -19.922 28.156 -2.371 1 88.5 320 GLY B N 1
ATOM 5868 C CA . GLY B 1 320 ? -19.344 27.141 -3.234 1 88.5 320 GLY B CA 1
ATOM 5869 C C . GLY B 1 320 ? -17.828 27.219 -3.312 1 88.5 320 GLY B C 1
ATOM 5870 O O . GLY B 1 320 ? -17.188 26.359 -3.918 1 88.5 320 GLY B O 1
ATOM 5871 N N . PHE B 1 321 ? -17.312 28.312 -2.721 1 92.88 321 PHE B N 1
ATOM 5872 C CA . PHE B 1 321 ? -15.859 28.469 -2.719 1 92.88 321 PHE B CA 1
ATOM 5873 C C . PHE B 1 321 ? -15.25 27.906 -1.441 1 92.88 321 PHE B C 1
ATOM 5875 O O . PHE B 1 321 ? -15.852 28 -0.367 1 92.88 321 PHE B O 1
ATOM 5882 N N . SER B 1 322 ? -14.164 27.297 -1.614 1 95.06 322 SER B N 1
ATOM 5883 C CA . SER B 1 322 ? -13.344 26.891 -0.475 1 95.06 322 SER B CA 1
ATOM 5884 C C . SER B 1 322 ? -11.945 27.484 -0.568 1 95.06 322 SER B C 1
ATOM 5886 O O . SER B 1 322 ? -11.32 27.469 -1.633 1 95.06 322 SER B O 1
ATOM 5888 N N . LEU B 1 323 ? -11.531 28.047 0.547 1 97.75 323 LEU B N 1
ATOM 5889 C CA . LEU B 1 323 ? -10.219 28.688 0.612 1 97.75 323 LEU B CA 1
ATOM 5890 C C . LEU B 1 323 ? -9.438 28.188 1.825 1 97.75 323 LEU B C 1
ATOM 5892 O O . LEU B 1 323 ? -9.992 28.062 2.92 1 97.75 323 LEU B O 1
ATOM 5896 N N . LEU B 1 324 ? -8.211 27.844 1.683 1 98.31 324 LEU B N 1
ATOM 5897 C CA . LEU B 1 324 ? -7.25 27.594 2.746 1 98.31 324 LEU B CA 1
ATOM 5898 C C . LEU B 1 324 ? -5.938 28.312 2.482 1 98.31 324 LEU B C 1
ATOM 5900 O O . LEU B 1 324 ? -5.355 28.188 1.402 1 98.31 324 LEU B O 1
ATOM 5904 N N . ALA B 1 325 ? -5.566 29.141 3.363 1 98.81 325 ALA B N 1
ATOM 5905 C CA . ALA B 1 325 ? -4.273 29.828 3.326 1 98.81 325 ALA B CA 1
ATOM 5906 C C . ALA B 1 325 ? -3.535 29.672 4.652 1 98.81 325 ALA B C 1
ATOM 5908 O O . ALA B 1 325 ? -4.145 29.734 5.723 1 98.81 325 ALA B O 1
ATOM 5909 N N . ASN B 1 326 ? -2.289 29.406 4.555 1 98.62 326 ASN B N 1
ATOM 5910 C CA . ASN B 1 326 ? -1.532 29.328 5.801 1 98.62 326 ASN B CA 1
ATOM 5911 C C . ASN B 1 326 ? -0.072 29.734 5.594 1 98.62 326 ASN B C 1
ATOM 5913 O O . ASN B 1 326 ? 0.419 29.734 4.465 1 98.62 326 ASN B O 1
ATOM 5917 N N . VAL B 1 327 ? 0.554 30.109 6.652 1 98.81 327 VAL B N 1
ATOM 5918 C CA . VAL B 1 327 ? 1.981 30.391 6.746 1 98.81 327 VAL B CA 1
ATOM 5919 C C . VAL B 1 327 ? 2.592 29.609 7.898 1 98.81 327 VAL B C 1
ATOM 5921 O O . VAL B 1 327 ? 1.965 29.438 8.945 1 98.81 327 VAL B O 1
ATOM 5924 N N . VAL B 1 328 ? 3.736 29.062 7.668 1 98.81 328 VAL B N 1
ATOM 5925 C CA . VAL B 1 328 ? 4.48 28.312 8.68 1 98.81 328 VAL B CA 1
ATOM 5926 C C . VAL B 1 328 ? 5.93 28.797 8.711 1 98.81 328 VAL B C 1
ATOM 5928 O O . VAL B 1 328 ? 6.582 28.891 7.664 1 98.81 328 VAL B O 1
ATOM 5931 N N . GLN B 1 329 ? 6.414 29.109 9.867 1 98.75 329 GLN B N 1
ATOM 5932 C CA . GLN B 1 329 ? 7.828 29.406 10.07 1 98.75 329 GLN B CA 1
ATOM 5933 C C . GLN B 1 329 ? 8.43 28.531 11.164 1 98.75 329 GLN B C 1
ATOM 5935 O O . GLN B 1 329 ? 7.816 28.344 12.219 1 98.75 329 GLN B O 1
ATOM 5940 N N . VAL B 1 330 ? 9.609 28.016 10.914 1 98.06 330 VAL B N 1
ATOM 5941 C CA . VAL B 1 330 ? 10.305 27.172 11.883 1 98.06 330 VAL B CA 1
ATOM 5942 C C . VAL B 1 330 ? 11.758 27.625 12 1 98.06 330 VAL B C 1
ATOM 5944 O O . VAL B 1 330 ? 12.445 27.797 10.992 1 98.06 330 VAL B O 1
ATOM 5947 N N . GLU B 1 331 ? 12.203 27.766 13.203 1 96.81 331 GLU B N 1
ATOM 5948 C CA . GLU B 1 331 ? 13.609 28.062 13.492 1 96.81 331 GLU B CA 1
ATOM 5949 C C . GLU B 1 331 ? 14.344 26.812 13.977 1 96.81 331 GLU B C 1
ATOM 5951 O O . GLU B 1 331 ? 13.844 26.109 14.852 1 96.81 331 GLU B O 1
ATOM 5956 N N . PHE B 1 332 ? 15.422 26.578 13.391 1 93.19 332 PHE B N 1
ATOM 5957 C CA . PHE B 1 332 ? 16.297 25.484 13.766 1 93.19 332 PHE B CA 1
ATOM 5958 C C . PHE B 1 332 ? 17.578 26 14.422 1 93.19 332 PHE B C 1
ATOM 5960 O O . PHE B 1 332 ? 18.406 26.641 13.766 1 93.19 332 PHE B O 1
ATOM 5967 N N . GLU B 1 333 ? 17.766 25.703 15.648 1 91.38 333 GLU B N 1
ATOM 5968 C CA . GLU B 1 333 ? 18.922 26.172 16.391 1 91.38 333 GLU B CA 1
ATOM 5969 C C . GLU B 1 333 ? 19.828 25.016 16.797 1 91.38 333 GLU B C 1
ATOM 5971 O O . GLU B 1 333 ? 19.438 24.156 17.578 1 91.38 333 GLU B O 1
ATOM 5976 N N . PRO B 1 334 ? 21.047 25.016 16.234 1 84.19 334 PRO B N 1
ATOM 5977 C CA . PRO B 1 334 ? 21.984 23.953 16.641 1 84.19 334 PRO B CA 1
ATOM 5978 C C . PRO B 1 334 ? 22.469 24.125 18.078 1 84.19 334 PRO B C 1
ATOM 5980 O O . PRO B 1 334 ? 22.25 25.172 18.688 1 84.19 334 PRO B O 1
ATOM 5983 N N . PRO B 1 335 ? 23.156 23 18.547 1 76.56 335 PRO B N 1
ATOM 5984 C CA . PRO B 1 335 ? 23.719 23.141 19.891 1 76.56 335 PRO B CA 1
ATOM 5985 C C . PRO B 1 335 ? 24.859 24.156 19.953 1 76.56 335 PRO B C 1
ATOM 5987 O O . PRO B 1 335 ? 25.453 24.484 18.922 1 76.56 335 PRO B O 1
ATOM 5990 N N . GLU B 1 336 ? 25.031 24.781 21.172 1 65.75 336 GLU B N 1
ATOM 5991 C CA . GLU B 1 336 ? 26.078 25.797 21.375 1 65.75 336 GLU B CA 1
ATOM 5992 C C . GLU B 1 336 ? 27.469 25.203 21.219 1 65.75 336 GLU B C 1
ATOM 5994 O O . GLU B 1 336 ? 28.469 25.891 21.453 1 65.75 336 GLU B O 1
ATOM 5999 N N . GLU B 1 337 ? 27.438 24.016 20.641 1 61.81 337 GLU B N 1
ATOM 6000 C CA . GLU B 1 337 ? 28.812 23.547 20.594 1 61.81 337 GLU B CA 1
ATOM 6001 C C . GLU B 1 337 ? 29.547 24.109 19.375 1 61.81 337 GLU B C 1
ATOM 6003 O O . GLU B 1 337 ? 28.922 24.469 18.375 1 61.81 337 GLU B O 1
ATOM 6008 N N . VAL B 1 338 ? 30.938 24.125 19.422 1 55.03 338 VAL B N 1
ATOM 6009 C CA . VAL B 1 338 ? 31.922 24.625 18.469 1 55.03 338 VAL B CA 1
ATOM 6010 C C . VAL B 1 338 ? 31.844 23.828 17.172 1 55.03 338 VAL B C 1
ATOM 6012 O O . VAL B 1 338 ? 31.891 22.609 17.188 1 55.03 338 VAL B O 1
ATOM 6015 N N . GLY B 1 339 ? 31.547 24.5 15.945 1 57.84 339 GLY B N 1
ATOM 6016 C CA . GLY B 1 339 ? 31.547 23.969 14.594 1 57.84 339 GLY B CA 1
ATOM 6017 C C . GLY B 1 339 ? 30.172 23.578 14.102 1 57.84 339 GLY B C 1
ATOM 6018 O O . GLY B 1 339 ? 30.031 22.969 13.039 1 57.84 339 GLY B O 1
ATOM 6019 N N . ALA B 1 340 ? 29.172 23.984 14.977 1 62.44 340 ALA B N 1
ATOM 6020 C CA . ALA B 1 340 ? 27.812 23.594 14.633 1 62.44 340 ALA B CA 1
ATOM 6021 C C . ALA B 1 340 ? 27.281 24.406 13.461 1 62.44 340 ALA B C 1
ATOM 6023 O O . ALA B 1 340 ? 27.734 25.531 13.227 1 62.44 340 ALA B O 1
ATOM 6024 N N . GLU B 1 341 ? 26.562 23.75 12.625 1 68.69 341 GLU B N 1
ATOM 6025 C CA . GLU B 1 341 ? 25.875 24.469 11.555 1 68.69 341 GLU B CA 1
ATOM 6026 C C . GLU B 1 341 ? 25.062 25.641 12.109 1 68.69 341 GLU B C 1
ATOM 6028 O O . GLU B 1 341 ? 24.547 25.578 13.227 1 68.69 341 GLU B O 1
ATOM 6033 N N . PRO B 1 342 ? 25.188 26.859 11.484 1 79.5 342 PRO B N 1
ATOM 6034 C CA . PRO B 1 342 ? 24.422 28.016 11.953 1 79.5 342 PRO B CA 1
ATOM 6035 C C . PRO B 1 342 ? 22.922 27.75 12.031 1 79.5 342 PRO B C 1
ATOM 6037 O O . PRO B 1 342 ? 22.422 26.844 11.359 1 79.5 342 PRO B O 1
ATOM 6040 N N . ALA B 1 343 ? 22.312 28.531 12.906 1 87.5 343 ALA B N 1
ATOM 6041 C CA . ALA B 1 343 ? 20.844 28.484 13 1 87.5 343 ALA B CA 1
ATOM 6042 C C . ALA B 1 343 ? 20.203 28.844 11.656 1 87.5 343 ALA B C 1
ATOM 6044 O O . ALA B 1 343 ? 20.766 29.625 10.883 1 87.5 343 ALA B O 1
ATOM 6045 N N . ARG B 1 344 ? 19.109 28.203 11.406 1 90.69 344 ARG B N 1
ATOM 6046 C CA . ARG B 1 344 ? 18.391 28.531 10.172 1 90.69 344 ARG B CA 1
ATOM 6047 C C . ARG B 1 344 ? 16.891 28.672 10.43 1 90.69 344 ARG B C 1
ATOM 6049 O O . ARG B 1 344 ? 16.375 28.109 11.391 1 90.69 344 ARG B O 1
ATOM 6056 N N . THR B 1 345 ? 16.281 29.516 9.555 1 95.5 345 THR B N 1
ATOM 6057 C CA . THR B 1 345 ? 14.836 29.734 9.633 1 95.5 345 THR B CA 1
ATOM 6058 C C . THR B 1 345 ? 14.156 29.312 8.336 1 95.5 345 THR B C 1
ATOM 6060 O O . THR B 1 345 ? 14.5 29.812 7.258 1 95.5 345 THR B O 1
ATOM 6063 N N . GLY B 1 346 ? 13.281 28.359 8.477 1 96.44 346 GLY B N 1
ATOM 6064 C CA . GLY B 1 346 ? 12.445 27.984 7.344 1 96.44 346 GLY B CA 1
ATOM 6065 C C . GLY B 1 346 ? 11.133 28.75 7.289 1 96.44 346 GLY B C 1
ATOM 6066 O O . GLY B 1 346 ? 10.555 29.062 8.328 1 96.44 346 GLY B O 1
ATOM 6067 N N . LEU B 1 347 ? 10.68 29.016 6.066 1 97.69 347 LEU B N 1
ATOM 6068 C CA . LEU B 1 347 ? 9.422 29.719 5.855 1 97.69 347 LEU B CA 1
ATOM 6069 C C . LEU B 1 347 ? 8.633 29.109 4.703 1 97.69 347 LEU B C 1
ATOM 6071 O O . LEU B 1 347 ? 9.203 28.797 3.656 1 97.69 347 LEU B O 1
ATOM 6075 N N . SER B 1 348 ? 7.363 28.859 4.953 1 98.56 348 SER B N 1
ATOM 6076 C CA . SER B 1 348 ? 6.477 28.422 3.883 1 98.56 348 SER B CA 1
ATOM 6077 C C . SER B 1 348 ? 5.121 29.125 3.965 1 98.56 348 SER B C 1
ATOM 6079 O O . SER B 1 348 ? 4.684 29.516 5.051 1 98.56 348 SER B O 1
ATOM 6081 N N . TYR B 1 349 ? 4.531 29.359 2.879 1 98.56 349 TYR B N 1
ATOM 6082 C CA . TYR B 1 349 ? 3.141 29.781 2.855 1 98.56 349 TYR B CA 1
ATOM 6083 C C . TYR B 1 349 ? 2.434 29.281 1.603 1 98.56 349 TYR B C 1
ATOM 6085 O O . TYR B 1 349 ? 3.082 28.922 0.622 1 98.56 349 TYR B O 1
ATOM 6093 N N . GLN B 1 350 ? 1.154 29.219 1.662 1 98.81 350 GLN B N 1
ATOM 6094 C CA . GLN B 1 350 ? 0.33 28.781 0.537 1 98.81 350 GLN B CA 1
ATOM 6095 C C . GLN B 1 350 ? -1.059 29.406 0.602 1 98.81 350 GLN B C 1
ATOM 6097 O O . GLN B 1 350 ? -1.478 29.906 1.653 1 98.81 350 GLN B O 1
ATOM 6102 N N . ALA B 1 351 ? -1.672 29.391 -0.539 1 98.81 351 ALA B N 1
ATOM 6103 C CA . ALA B 1 351 ? -3.102 29.641 -0.686 1 98.81 351 ALA B CA 1
ATOM 6104 C C . ALA B 1 351 ? -3.725 28.703 -1.709 1 98.81 351 ALA B C 1
ATOM 6106 O O . ALA B 1 351 ? -3.197 28.531 -2.811 1 98.81 351 ALA B O 1
ATOM 6107 N N . GLN B 1 352 ? -4.797 28.078 -1.303 1 98.62 352 GLN B N 1
ATOM 6108 C CA . GLN B 1 352 ? -5.504 27.203 -2.234 1 98.62 352 GLN B CA 1
ATOM 6109 C C . GLN B 1 352 ? -6.996 27.516 -2.264 1 98.62 352 GLN B C 1
ATOM 6111 O O . GLN B 1 352 ? -7.586 27.844 -1.232 1 98.62 352 GLN B O 1
ATOM 6116 N N . VAL B 1 353 ? -7.516 27.453 -3.441 1 97.94 353 VAL B N 1
ATOM 6117 C CA . VAL B 1 353 ? -8.922 27.797 -3.66 1 97.94 353 VAL B CA 1
ATOM 6118 C C . VAL B 1 353 ? -9.562 26.75 -4.578 1 97.94 353 VAL B C 1
ATOM 6120 O O . VAL B 1 353 ? -8.891 26.188 -5.445 1 97.94 353 VAL B O 1
ATOM 6123 N N . ALA B 1 354 ? -10.758 26.438 -4.289 1 96.62 354 ALA B N 1
ATOM 6124 C CA . ALA B 1 354 ? -11.562 25.578 -5.152 1 96.62 354 ALA B CA 1
ATOM 6125 C C . ALA B 1 354 ? -13 26.078 -5.238 1 96.62 354 ALA B C 1
ATOM 6127 O O . ALA B 1 354 ? -13.469 26.797 -4.359 1 96.62 354 ALA B O 1
ATOM 6128 N N . TYR B 1 355 ? -13.648 25.812 -6.297 1 94.38 355 TYR B N 1
ATOM 6129 C CA . TYR B 1 355 ? -15.062 26.125 -6.496 1 94.38 355 TYR B CA 1
ATOM 6130 C C . TYR B 1 355 ? -15.875 24.875 -6.762 1 94.38 355 TYR B C 1
ATOM 6132 O O . TYR B 1 355 ? -15.633 24.156 -7.734 1 94.38 355 TYR B O 1
ATOM 6140 N N . GLU B 1 356 ? -16.797 24.766 -5.82 1 82.62 356 GLU B N 1
ATOM 6141 C CA . GLU B 1 356 ? -17.625 23.562 -5.91 1 82.62 356 GLU B CA 1
ATOM 6142 C C . GLU B 1 356 ? -18.656 23.688 -7.016 1 82.62 356 GLU B C 1
ATOM 6144 O O . GLU B 1 356 ? -19.391 24.688 -7.086 1 82.62 356 GLU B O 1
ATOM 6149 N N . GLU B 1 357 ? -18.875 22.562 -7.887 1 70.12 357 GLU B N 1
ATOM 6150 C CA . GLU B 1 357 ? -19.922 22.141 -8.797 1 70.12 357 GLU B CA 1
ATOM 6151 C C . GLU B 1 357 ? -20.234 23.234 -9.828 1 70.12 357 GLU B C 1
ATOM 6153 O O . GLU B 1 357 ? -21.391 23.562 -10.07 1 70.12 357 GLU B O 1
ATOM 6158 N N . PRO B 1 358 ? -19.281 24.031 -10.258 1 61.78 358 PRO B N 1
ATOM 6159 C CA . PRO B 1 358 ? -19.75 25 -11.258 1 61.78 358 PRO B CA 1
ATOM 6160 C C . PRO B 1 358 ? -20.359 24.344 -12.492 1 61.78 358 PRO B C 1
ATOM 6162 O O . PRO B 1 358 ? -21.25 24.906 -13.125 1 61.78 358 PRO B O 1
ATOM 6165 N N . PHE B 1 359 ? -19.797 23.141 -12.875 1 64.81 359 PHE B N 1
ATOM 6166 C CA . PHE B 1 359 ? -20.156 22.516 -14.141 1 64.81 359 PHE B CA 1
ATOM 6167 C C . PHE B 1 359 ? -20.047 21 -14.039 1 64.81 359 PHE B C 1
ATOM 6169 O O . PHE B 1 359 ? -18.953 20.438 -14.023 1 64.81 359 PHE B O 1
ATOM 6176 N N . PHE B 1 360 ? -21.188 20.188 -14.062 1 66.19 360 PHE B N 1
ATOM 6177 C CA . PHE B 1 360 ? -21.312 18.75 -14.266 1 66.19 360 PHE B CA 1
ATOM 6178 C C . PHE B 1 360 ? -20.594 17.984 -13.164 1 66.19 360 PHE B C 1
ATOM 6180 O O . PHE B 1 360 ? -19.938 16.984 -13.43 1 66.19 360 PHE B O 1
ATOM 6187 N N . GLY B 1 361 ? -20.375 18.641 -11.891 1 78.44 361 GLY B N 1
ATOM 6188 C CA . GLY B 1 361 ? -19.812 17.891 -10.781 1 78.44 361 GLY B CA 1
ATOM 6189 C C . GLY B 1 361 ? -18.312 18.094 -10.641 1 78.44 361 GLY B C 1
ATOM 6190 O O . GLY B 1 361 ? -17.688 17.484 -9.766 1 78.44 361 GLY B O 1
ATOM 6191 N N . LEU B 1 362 ? -17.75 18.922 -11.555 1 91.12 362 LEU B N 1
ATOM 6192 C CA . LEU B 1 362 ? -16.312 19.156 -11.523 1 91.12 362 LEU B CA 1
ATOM 6193 C C . LEU B 1 362 ? -15.961 20.281 -10.57 1 91.12 362 LEU B C 1
ATOM 6195 O O . LEU B 1 362 ? -16.719 21.25 -10.438 1 91.12 362 LEU B O 1
ATOM 6199 N N . GLN B 1 363 ? -14.805 20.141 -9.898 1 94.19 363 GLN B N 1
ATOM 6200 C CA . GLN B 1 363 ? -14.305 21.125 -8.938 1 94.19 3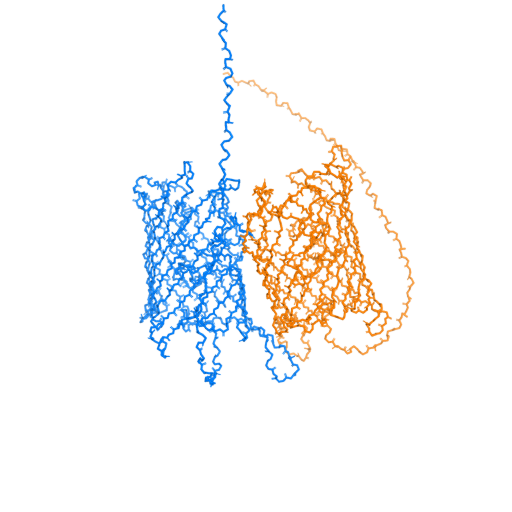63 GLN B CA 1
ATOM 6201 C C . GLN B 1 363 ? -12.922 21.625 -9.352 1 94.19 363 GLN B C 1
ATOM 6203 O O . GLN B 1 363 ? -11.906 21.031 -9 1 94.19 363 GLN B O 1
ATOM 6208 N N . PRO B 1 364 ? -12.922 22.734 -10.148 1 96.25 364 PRO B N 1
ATOM 6209 C CA . PRO B 1 364 ? -11.617 23.344 -10.43 1 96.25 364 PRO B CA 1
ATOM 6210 C C . PRO B 1 364 ? -10.945 23.891 -9.172 1 96.25 364 PRO B C 1
ATOM 6212 O O . PRO B 1 364 ? -11.625 24.406 -8.273 1 96.25 364 PRO B O 1
ATOM 6215 N N . ALA B 1 365 ? -9.633 23.797 -9.133 1 97.56 365 ALA B N 1
ATOM 6216 C CA . ALA B 1 365 ? -8.875 24.234 -7.973 1 97.56 365 ALA B CA 1
ATOM 6217 C C . ALA B 1 365 ? -7.523 24.812 -8.383 1 97.56 365 ALA B C 1
ATOM 6219 O O . ALA B 1 365 ? -7.02 24.516 -9.469 1 97.56 365 ALA B O 1
ATOM 6220 N N . TYR B 1 366 ? -7.012 25.703 -7.586 1 98.62 366 TYR B N 1
ATOM 6221 C CA . TYR B 1 366 ? -5.695 26.297 -7.781 1 98.62 366 TYR B CA 1
ATOM 6222 C C . TYR B 1 366 ? -4.973 26.469 -6.449 1 98.62 366 TYR B C 1
ATOM 6224 O O . TYR B 1 366 ? -5.586 26.844 -5.445 1 98.62 366 TYR B O 1
ATOM 6232 N N . ARG B 1 367 ? -3.707 26.141 -6.43 1 98.88 367 ARG B N 1
ATOM 6233 C CA . ARG B 1 367 ? -2.881 26.375 -5.25 1 98.88 367 ARG B CA 1
ATOM 6234 C C . ARG B 1 367 ? -1.584 27.094 -5.617 1 98.88 367 ARG B C 1
ATOM 6236 O O . ARG B 1 367 ? -0.878 26.672 -6.539 1 98.88 367 ARG B O 1
ATOM 6243 N N . PHE B 1 368 ? -1.329 28.172 -4.957 1 98.81 368 PHE B N 1
ATOM 6244 C CA . PHE B 1 368 ? -0.009 28.781 -4.883 1 98.81 368 PHE B CA 1
ATOM 6245 C C . PHE B 1 368 ? 0.714 28.375 -3.609 1 98.81 368 PHE B C 1
ATOM 6247 O O . PHE B 1 368 ? 0.165 28.484 -2.512 1 98.81 368 PHE B O 1
ATOM 6254 N N . ALA B 1 369 ? 1.941 27.844 -3.703 1 98.75 369 ALA B N 1
ATOM 6255 C CA . ALA B 1 369 ? 2.697 27.422 -2.527 1 98.75 369 ALA B CA 1
ATOM 6256 C C . ALA B 1 369 ? 4.16 27.844 -2.637 1 98.75 369 ALA B C 1
ATOM 6258 O O . ALA B 1 369 ? 4.754 27.766 -3.715 1 98.75 369 ALA B O 1
ATOM 6259 N N . TYR B 1 370 ? 4.695 28.266 -1.54 1 98.12 370 TYR B N 1
ATOM 6260 C CA . TYR B 1 370 ? 6.07 28.734 -1.433 1 98.12 370 TYR B CA 1
ATOM 6261 C C . TYR B 1 370 ? 6.789 28.047 -0.273 1 98.12 370 TYR B C 1
ATOM 6263 O O . TYR B 1 370 ? 6.207 27.859 0.794 1 98.12 370 TYR B O 1
ATOM 6271 N N . LEU B 1 371 ? 8.047 27.672 -0.498 1 97.12 371 LEU B N 1
ATOM 6272 C CA . LEU B 1 371 ? 8.891 27.109 0.546 1 97.12 371 LEU B CA 1
ATOM 6273 C C . LEU B 1 371 ? 10.312 27.672 0.458 1 97.12 371 LEU B C 1
ATOM 6275 O O . LEU B 1 371 ? 10.938 27.609 -0.601 1 97.12 371 LEU B O 1
ATOM 6279 N N . ASP B 1 372 ? 10.805 28.219 1.488 1 95.88 372 ASP B N 1
ATOM 6280 C CA . ASP B 1 372 ? 12.203 28.578 1.7 1 95.88 372 ASP B CA 1
ATOM 6281 C C . ASP B 1 372 ? 12.781 27.875 2.928 1 95.88 372 ASP B C 1
ATOM 6283 O O . ASP B 1 372 ? 12.461 28.234 4.062 1 95.88 372 ASP B O 1
ATOM 6287 N N . PRO B 1 373 ? 13.617 26.891 2.652 1 93.5 373 PRO B N 1
ATOM 6288 C CA . PRO B 1 373 ? 14.133 26.125 3.783 1 93.5 373 PRO B CA 1
ATOM 6289 C C . PRO B 1 373 ? 15.062 26.938 4.68 1 93.5 373 PRO B C 1
ATOM 6291 O O . PRO B 1 373 ? 15.336 26.531 5.812 1 93.5 373 PRO B O 1
ATOM 6294 N N . ASP B 1 374 ? 15.586 28 4.18 1 93.19 374 ASP B N 1
ATOM 6295 C CA . ASP B 1 374 ? 16.5 28.828 4.953 1 93.19 374 ASP B CA 1
ATOM 6296 C C . ASP B 1 374 ? 16.422 30.297 4.504 1 93.19 374 ASP B C 1
ATOM 6298 O O . ASP B 1 374 ? 17.172 30.703 3.615 1 93.19 374 ASP B O 1
ATOM 6302 N N . THR B 1 375 ? 15.656 31.031 5.219 1 92.69 375 THR B N 1
ATOM 6303 C CA . THR B 1 375 ? 15.461 32.438 4.844 1 92.69 375 THR B CA 1
ATOM 6304 C C . THR B 1 375 ? 16.703 33.25 5.191 1 92.69 375 THR B C 1
ATOM 6306 O O . THR B 1 375 ? 16.828 34.406 4.742 1 92.69 375 THR B O 1
ATOM 6309 N N . ASP B 1 376 ? 17.594 32.625 6.012 1 86.25 376 ASP B N 1
ATOM 6310 C CA . ASP B 1 376 ? 18.781 33.344 6.465 1 86.25 376 ASP B CA 1
ATOM 6311 C C . ASP B 1 376 ? 19.875 33.344 5.398 1 86.25 376 ASP B C 1
ATOM 6313 O O . ASP B 1 376 ? 20.84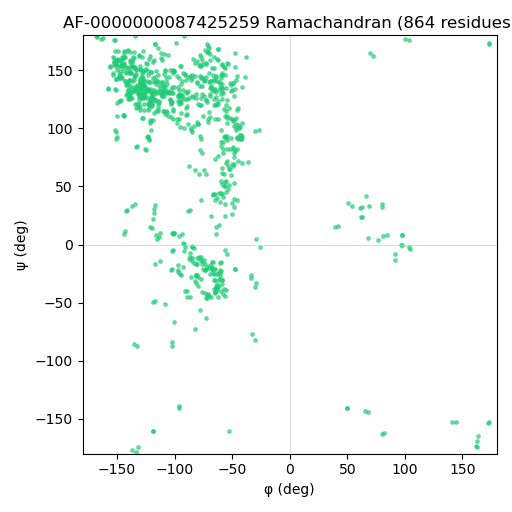4 34.094 5.496 1 86.25 376 ASP B O 1
ATOM 6317 N N . ARG B 1 377 ? 19.859 32.375 4.57 1 79.88 377 ARG B N 1
ATOM 6318 C CA . ARG B 1 377 ? 20.844 32.281 3.498 1 79.88 377 ARG B CA 1
ATOM 6319 C C . ARG B 1 377 ? 20.234 32.688 2.16 1 79.88 377 ARG B C 1
ATOM 6321 O O . ARG B 1 377 ? 19.094 32.344 1.863 1 79.88 377 ARG B O 1
ATOM 6328 N N . GLU B 1 378 ? 20.859 33.688 1.519 1 68.19 378 GLU B N 1
ATOM 6329 C CA . GLU B 1 378 ? 20.312 34.125 0.245 1 68.19 378 GLU B CA 1
ATOM 6330 C C . GLU B 1 378 ? 21.203 33.719 -0.92 1 68.19 378 GLU B C 1
ATOM 6332 O O . GLU B 1 378 ? 22.422 33.594 -0.759 1 68.19 378 GLU B O 1
ATOM 6337 N N . GLY B 1 379 ? 20.5 33.438 -2.018 1 62.25 379 GLY B N 1
ATOM 6338 C CA . GLY B 1 379 ? 21.188 33.219 -3.279 1 62.25 379 GLY B CA 1
ATOM 6339 C C . GLY B 1 379 ? 22.062 31.984 -3.281 1 62.25 379 GLY B C 1
ATOM 6340 O O . GLY B 1 379 ? 21.641 30.922 -2.818 1 62.25 379 GLY B O 1
ATOM 6341 N N . ALA B 1 380 ? 23.156 32.062 -3.922 1 58.62 380 ALA B N 1
ATOM 6342 C CA . ALA B 1 380 ? 24.141 31 -4.164 1 58.62 380 ALA B CA 1
ATOM 6343 C C . ALA B 1 380 ? 24.703 30.453 -2.852 1 58.62 380 ALA B C 1
ATOM 6345 O O . ALA B 1 380 ? 25.172 29.312 -2.797 1 58.62 380 ALA B O 1
ATOM 6346 N N . GLU B 1 381 ? 24.516 31.141 -1.821 1 61.59 381 GLU B N 1
ATOM 6347 C CA . GLU B 1 381 ? 25.078 30.734 -0.541 1 61.59 381 GLU B CA 1
ATOM 6348 C C . GLU B 1 381 ? 24.266 29.594 0.071 1 61.59 381 GLU B C 1
ATOM 6350 O O . GLU B 1 381 ? 24.781 28.812 0.864 1 61.59 381 GLU B O 1
ATOM 6355 N N . ALA B 1 382 ? 23.047 29.609 -0.258 1 61.75 382 ALA B N 1
ATOM 6356 C CA . ALA B 1 382 ? 22.188 28.594 0.351 1 61.75 382 ALA B CA 1
ATOM 6357 C C . ALA B 1 382 ? 22.5 27.203 -0.198 1 61.75 382 ALA B C 1
ATOM 6359 O O . ALA B 1 382 ? 22.375 26.203 0.515 1 61.75 382 ALA B O 1
ATOM 6360 N N . GLY B 1 383 ? 23.094 27.125 -1.269 1 68.19 383 GLY B N 1
ATOM 6361 C CA . GLY B 1 383 ? 23.25 25.859 -1.947 1 68.19 383 GLY B CA 1
ATOM 6362 C C . GLY B 1 383 ? 21.953 25.312 -2.51 1 68.19 383 GLY B C 1
ATOM 6363 O O . GLY B 1 383 ? 20.875 25.766 -2.141 1 68.19 383 GLY B O 1
ATOM 6364 N N . ILE B 1 384 ? 22.047 24.438 -3.309 1 70.62 384 ILE B N 1
ATOM 6365 C CA . ILE B 1 384 ? 20.953 23.906 -4.117 1 70.62 384 ILE B CA 1
ATOM 6366 C C . ILE B 1 384 ? 19.891 23.297 -3.207 1 70.62 384 ILE B C 1
ATOM 6368 O O . ILE B 1 384 ? 18.688 23.359 -3.506 1 70.62 384 ILE B O 1
ATOM 6372 N N . ARG B 1 385 ? 20.25 22.891 -2.031 1 74.69 385 ARG B N 1
ATOM 6373 C CA . ARG B 1 385 ? 19.312 22.203 -1.147 1 74.69 385 ARG B CA 1
ATOM 6374 C C . ARG B 1 385 ? 18.516 23.203 -0.312 1 74.69 385 ARG B C 1
ATOM 6376 O O . ARG B 1 385 ? 17.484 22.859 0.269 1 74.69 385 ARG B O 1
ATOM 6383 N N . PHE B 1 386 ? 18.953 24.469 -0.312 1 80.19 386 PHE B N 1
ATOM 6384 C CA . PHE B 1 386 ? 18.297 25.438 0.564 1 80.19 386 PHE B CA 1
ATOM 6385 C C . PHE B 1 386 ? 17.688 26.578 -0.245 1 80.19 386 PHE B C 1
ATOM 6387 O O . PHE B 1 386 ? 17.281 27.594 0.317 1 80.19 386 PHE B O 1
ATOM 6394 N N . GLU B 1 387 ? 17.609 26.312 -1.552 1 86.56 387 GLU B N 1
ATOM 6395 C CA . GLU B 1 387 ? 16.984 27.359 -2.35 1 86.56 387 GLU B CA 1
ATOM 6396 C C . GLU B 1 387 ? 15.461 27.312 -2.207 1 86.56 387 GLU B C 1
ATOM 6398 O O . GLU B 1 387 ? 14.898 26.266 -1.874 1 86.56 387 GLU B O 1
ATOM 6403 N N . SER B 1 388 ? 14.852 28.469 -2.406 1 92.62 388 SER B N 1
ATOM 6404 C CA . SER B 1 388 ? 13.398 28.547 -2.297 1 92.62 388 SER B CA 1
ATOM 6405 C C . SER B 1 388 ? 12.711 27.969 -3.531 1 92.62 388 SER B C 1
ATOM 6407 O O . SER B 1 388 ? 13.312 27.906 -4.605 1 92.62 388 SER B O 1
ATOM 6409 N N . LEU B 1 389 ? 11.508 27.516 -3.32 1 94.31 389 LEU B N 1
ATOM 6410 C CA . LEU B 1 389 ? 10.672 26.922 -4.359 1 94.31 389 LEU B CA 1
ATOM 6411 C C . LEU B 1 389 ? 9.289 27.562 -4.387 1 94.31 389 LEU B C 1
ATOM 6413 O O . LEU B 1 389 ? 8.727 27.875 -3.334 1 94.31 389 LEU B O 1
ATOM 6417 N N . THR B 1 390 ? 8.812 27.703 -5.582 1 96.88 390 THR B N 1
ATOM 6418 C CA . THR B 1 390 ? 7.43 28.125 -5.781 1 96.88 390 THR B CA 1
ATOM 6419 C C . THR B 1 390 ? 6.684 27.109 -6.648 1 96.88 390 THR B C 1
ATOM 6421 O O . THR B 1 390 ? 7.145 26.75 -7.734 1 96.88 390 THR B O 1
ATOM 6424 N N . TYR B 1 391 ? 5.562 26.641 -6.152 1 98.12 391 TYR B N 1
ATOM 6425 C CA . TYR B 1 391 ? 4.703 25.719 -6.883 1 98.12 391 TYR B CA 1
ATOM 6426 C C . TYR B 1 391 ? 3.398 26.391 -7.293 1 98.12 391 TYR B C 1
ATOM 6428 O O . TYR B 1 391 ? 2.748 27.047 -6.473 1 98.12 391 TYR B O 1
ATOM 6436 N N . HIS B 1 392 ? 3.092 26.297 -8.547 1 98.75 392 HIS B N 1
ATOM 6437 C CA . HIS B 1 392 ? 1.749 26.562 -9.055 1 98.75 392 HIS B CA 1
ATOM 6438 C C . HIS B 1 392 ? 1.046 25.266 -9.445 1 98.75 392 HIS B C 1
ATOM 6440 O O . HIS B 1 392 ? 1.454 24.594 -10.398 1 98.75 392 HIS B O 1
ATOM 6446 N N . THR B 1 393 ? -0.014 24.922 -8.742 1 98.81 393 THR B N 1
ATOM 6447 C CA . THR B 1 393 ? -0.73 23.688 -9.039 1 98.81 393 THR B CA 1
ATOM 6448 C C . THR B 1 393 ? -2.146 23.984 -9.531 1 98.81 393 THR B C 1
ATOM 6450 O O . THR B 1 393 ? -2.908 24.672 -8.844 1 98.81 393 THR B O 1
ATOM 6453 N N . VAL B 1 394 ? -2.455 23.516 -10.672 1 98.75 394 VAL B N 1
ATOM 6454 C CA . VAL B 1 394 ? -3.818 23.547 -11.195 1 98.75 394 VAL B CA 1
ATOM 6455 C C . VAL B 1 394 ? -4.461 22.172 -11.031 1 98.75 394 VAL B C 1
ATOM 6457 O O . VAL B 1 394 ? -3.854 21.141 -11.367 1 98.75 394 VAL B O 1
ATOM 6460 N N . GLY B 1 395 ? -5.648 22.234 -10.477 1 98.25 395 GLY B N 1
ATOM 6461 C CA . GLY B 1 395 ? -6.328 20.984 -10.203 1 98.25 395 GLY B CA 1
ATOM 6462 C C . GLY B 1 395 ? -7.742 20.938 -10.758 1 98.25 395 GLY B C 1
ATOM 6463 O O . GLY B 1 395 ? -8.398 21.969 -10.875 1 98.25 395 GLY B O 1
ATOM 6464 N N . LEU B 1 396 ? -8.164 19.734 -11.094 1 97 396 LEU B N 1
ATOM 6465 C CA . LEU B 1 396 ? -9.539 19.406 -11.453 1 97 396 LEU B CA 1
ATOM 6466 C C . LEU B 1 396 ? -10.008 18.156 -10.734 1 97 396 LEU B C 1
ATOM 6468 O O . LEU B 1 396 ? -9.461 17.062 -10.953 1 97 396 LEU B O 1
ATOM 6472 N N . ASN B 1 397 ? -11.023 18.359 -9.922 1 95.88 397 ASN B N 1
ATOM 6473 C CA . ASN B 1 397 ? -11.547 17.234 -9.141 1 95.88 397 ASN B CA 1
ATOM 6474 C C . ASN B 1 397 ? -12.969 16.875 -9.57 1 95.88 397 ASN B C 1
ATOM 6476 O O . ASN B 1 397 ? -13.719 17.734 -10.031 1 95.88 397 ASN B O 1
ATOM 6480 N N . TYR B 1 398 ? -13.242 15.68 -9.508 1 94.19 398 TYR B N 1
ATOM 6481 C CA . TYR B 1 398 ? -14.602 15.156 -9.586 1 94.19 398 TYR B CA 1
ATOM 6482 C C . TYR B 1 398 ? -14.984 14.43 -8.305 1 94.19 398 TYR B C 1
ATOM 6484 O O . TYR B 1 398 ? -14.398 13.391 -7.969 1 94.19 398 TYR B O 1
ATOM 6492 N N . ASN B 1 399 ? -15.891 15.008 -7.641 1 89.06 399 ASN B N 1
ATOM 6493 C CA . ASN B 1 399 ? -16.453 14.406 -6.438 1 89.06 399 ASN B CA 1
ATOM 6494 C C . ASN B 1 399 ? -17.859 13.852 -6.695 1 89.06 399 ASN B C 1
ATOM 6496 O O . ASN B 1 399 ? -18.812 14.617 -6.805 1 89.06 399 ASN B O 1
ATOM 6500 N N . ALA B 1 400 ? -17.906 12.578 -6.66 1 84.88 400 ALA B N 1
ATOM 6501 C CA . ALA B 1 400 ? -19.203 11.984 -6.949 1 84.88 400 ALA B CA 1
ATOM 6502 C C . ALA B 1 400 ? -20.219 12.336 -5.871 1 84.88 400 ALA B C 1
ATOM 6504 O O . ALA B 1 400 ? -19.906 12.344 -4.68 1 84.88 400 ALA B O 1
ATOM 6505 N N . LYS B 1 401 ? -21.406 12.57 -6.238 1 76.69 401 LYS B N 1
ATOM 6506 C CA . LYS B 1 401 ? -22.438 13.023 -5.305 1 76.69 40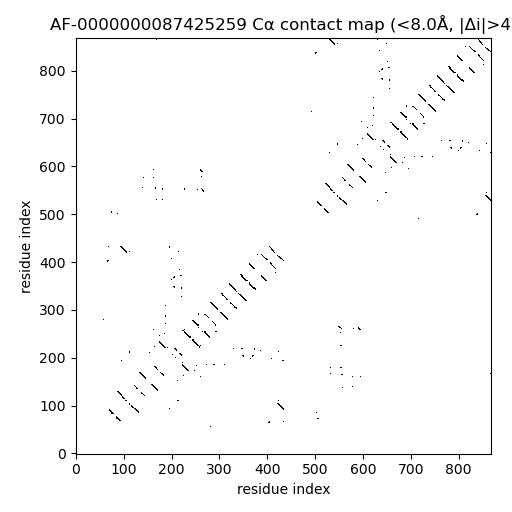1 LYS B CA 1
ATOM 6507 C C . LYS B 1 401 ? -23.047 11.852 -4.543 1 76.69 401 LYS B C 1
ATOM 6509 O O . LYS B 1 401 ? -23.391 11.984 -3.369 1 76.69 401 LYS B O 1
ATOM 6514 N N . THR B 1 402 ? -23.094 10.711 -5.199 1 75.69 402 THR B N 1
ATOM 6515 C CA . THR B 1 402 ? -23.891 9.633 -4.633 1 75.69 402 THR B CA 1
ATOM 6516 C C . THR B 1 402 ? -23 8.477 -4.172 1 75.69 402 THR B C 1
ATOM 6518 O O . THR B 1 402 ? -23.484 7.543 -3.525 1 75.69 402 THR B O 1
ATOM 6521 N N . TYR B 1 403 ? -21.812 8.508 -4.602 1 79.06 403 TYR B N 1
ATOM 6522 C CA . TYR B 1 403 ? -20.922 7.434 -4.18 1 79.06 403 TYR B CA 1
ATOM 6523 C C . TYR B 1 403 ? -19.578 7.988 -3.756 1 79.06 403 TYR B C 1
ATOM 6525 O O . TYR B 1 403 ? -19.156 9.047 -4.227 1 79.06 403 TYR B O 1
ATOM 6533 N N . PRO B 1 404 ? -18.875 7.32 -2.869 1 86.25 404 PRO B N 1
ATOM 6534 C CA . PRO B 1 404 ? -17.641 7.832 -2.275 1 86.25 404 PRO B CA 1
ATOM 6535 C C . PRO B 1 404 ? -16.438 7.68 -3.199 1 86.25 404 PRO B C 1
ATOM 6537 O O . PRO B 1 404 ? -15.469 6.992 -2.852 1 86.25 404 PRO B O 1
ATOM 6540 N N . LEU B 1 405 ? -16.516 8.289 -4.312 1 91 405 LEU B N 1
ATOM 6541 C CA . LEU B 1 405 ? -15.484 8.289 -5.344 1 91 405 LEU B CA 1
ATOM 6542 C C . LEU B 1 405 ? -15 9.711 -5.621 1 91 405 LEU B C 1
ATOM 6544 O O . LEU B 1 405 ? -15.805 10.625 -5.785 1 91 405 LEU B O 1
ATOM 6548 N N . ARG B 1 406 ? -13.742 9.828 -5.594 1 94.06 406 ARG B N 1
ATOM 6549 C CA . ARG B 1 406 ? -13.117 11.094 -5.969 1 94.06 406 ARG B CA 1
ATOM 6550 C C . ARG B 1 406 ? -12.039 10.875 -7.027 1 94.06 406 ARG B C 1
ATOM 6552 O O . ARG B 1 406 ? -11.242 9.938 -6.93 1 94.06 406 ARG B O 1
ATOM 6559 N N . LEU B 1 407 ? -12.133 11.617 -8.102 1 96.62 407 LEU B N 1
ATOM 6560 C CA . LEU B 1 407 ? -11.086 11.68 -9.117 1 96.62 407 LEU B CA 1
ATOM 6561 C C . LEU B 1 407 ? -10.383 13.031 -9.102 1 96.62 407 LEU B C 1
ATOM 6563 O O . LEU B 1 407 ? -11.031 14.07 -8.969 1 96.62 407 LEU B O 1
ATOM 6567 N N . MET B 1 408 ? -9.078 13.008 -9.18 1 98.19 408 MET B N 1
ATOM 6568 C CA . MET B 1 408 ? -8.32 14.25 -9.141 1 98.19 408 MET B CA 1
ATOM 6569 C C . MET B 1 408 ? -7.262 14.273 -10.242 1 98.19 408 MET B C 1
ATOM 6571 O O . MET B 1 408 ? -6.535 13.305 -10.43 1 98.19 408 MET B O 1
ATOM 6575 N N . LEU B 1 409 ? -7.195 15.375 -10.969 1 98.69 409 LEU B N 1
ATOM 6576 C CA . LEU B 1 409 ? -6.125 15.688 -11.914 1 98.69 409 LEU B CA 1
ATOM 6577 C C . LEU B 1 409 ? -5.379 16.953 -11.492 1 98.69 409 LEU B C 1
ATOM 6579 O O . LEU B 1 409 ? -5.996 17.984 -11.25 1 98.69 409 LEU B O 1
ATOM 6583 N N . ASN B 1 410 ? -4.09 16.859 -11.352 1 98.81 410 ASN B N 1
ATOM 6584 C CA . ASN B 1 410 ? -3.27 18.016 -10.984 1 98.81 410 ASN B CA 1
ATOM 6585 C C . ASN B 1 410 ? -2.111 18.203 -11.953 1 98.81 410 ASN B C 1
ATOM 6587 O O . ASN B 1 410 ? -1.525 17.234 -12.438 1 98.81 410 ASN B O 1
ATOM 6591 N N . TYR B 1 411 ? -1.812 19.406 -12.281 1 98.81 411 TYR B N 1
ATOM 6592 C CA . TYR B 1 411 ? -0.575 19.812 -12.945 1 98.81 411 TYR B CA 1
ATOM 6593 C C . TYR B 1 411 ? 0.168 20.859 -12.125 1 98.81 411 TYR B C 1
ATOM 6595 O O . TYR B 1 411 ? -0.372 21.922 -11.836 1 98.81 411 TYR B O 1
ATOM 6603 N N . THR B 1 412 ? 1.36 20.594 -11.742 1 98.38 412 THR B N 1
ATOM 6604 C CA . THR B 1 412 ? 2.15 21.469 -10.891 1 98.38 412 THR B CA 1
ATOM 6605 C C . THR B 1 412 ? 3.35 22.031 -11.656 1 98.38 412 THR B C 1
ATOM 6607 O O . THR B 1 412 ? 4.168 21.266 -12.18 1 98.38 412 THR B O 1
ATOM 6610 N N . ILE B 1 413 ? 3.432 23.297 -11.742 1 98.06 413 ILE B N 1
ATOM 6611 C CA . ILE B 1 413 ? 4.582 24 -12.297 1 98.06 413 ILE B CA 1
ATOM 6612 C C . ILE B 1 413 ? 5.52 24.422 -11.164 1 98.06 413 ILE B C 1
ATOM 6614 O O . ILE B 1 413 ? 5.109 25.125 -10.242 1 98.06 413 ILE B O 1
ATOM 6618 N N . THR B 1 414 ? 6.746 24 -11.242 1 95.75 414 THR B N 1
ATOM 6619 C CA . THR B 1 414 ? 7.723 24.281 -10.195 1 95.75 414 THR B CA 1
ATOM 6620 C C . THR B 1 414 ? 8.719 25.328 -10.648 1 95.75 414 THR B C 1
ATOM 6622 O O . THR B 1 414 ? 9.289 25.234 -11.742 1 95.75 414 THR B O 1
ATOM 6625 N N . ALA B 1 415 ? 8.945 26.312 -9.828 1 93.94 415 ALA B N 1
ATOM 6626 C CA . ALA B 1 415 ? 9.969 27.328 -10.055 1 93.94 415 ALA B CA 1
ATOM 6627 C C . ALA B 1 415 ? 11 27.328 -8.93 1 93.94 415 ALA B C 1
ATOM 6629 O O . ALA B 1 415 ? 10.656 27.516 -7.762 1 93.94 415 ALA B O 1
ATOM 6630 N N . GLU B 1 416 ? 12.195 27.109 -9.289 1 90.12 416 GLU B N 1
ATOM 6631 C CA . GLU B 1 416 ? 13.312 27.203 -8.352 1 90.12 416 GLU B CA 1
ATOM 6632 C C . GLU B 1 416 ? 13.953 28.578 -8.391 1 90.12 416 GLU B C 1
ATOM 6634 O O . GLU B 1 416 ? 13.977 29.234 -9.438 1 90.12 416 GLU B O 1
ATOM 6639 N N . GLU B 1 417 ? 14.523 28.922 -7.32 1 86.62 417 GLU B N 1
ATOM 6640 C CA . GLU B 1 417 ? 15.125 30.234 -7.227 1 86.62 417 GLU B CA 1
ATOM 6641 C C . GLU B 1 417 ? 16.391 30.344 -8.086 1 86.62 417 GLU B C 1
ATOM 6643 O O . GLU B 1 417 ? 16.594 31.344 -8.773 1 86.62 417 GLU B O 1
ATOM 6648 N N . GLN B 1 418 ? 17.188 29.328 -8.047 1 82.62 418 GLN B N 1
ATOM 6649 C CA . GLN B 1 418 ? 18.484 29.391 -8.734 1 82.62 418 GLN B CA 1
ATOM 6650 C C . GLN B 1 418 ? 18.578 28.328 -9.828 1 82.62 418 GLN B C 1
ATOM 6652 O O . GLN B 1 418 ? 18.875 28.641 -10.984 1 82.62 418 GLN B O 1
ATOM 6657 N N . LEU B 1 419 ? 18.234 27.156 -9.375 1 80.25 419 LEU B N 1
ATOM 6658 C CA . LEU B 1 419 ? 18.312 26.047 -10.328 1 80.25 419 LEU B CA 1
ATOM 6659 C C . LEU B 1 419 ? 17.078 26.016 -11.227 1 80.25 419 LEU B C 1
ATOM 6661 O O . LEU B 1 419 ? 15.961 26.266 -10.766 1 80.25 419 LEU B O 1
ATOM 6665 N N . GLU B 1 420 ? 17.328 26.016 -12.484 1 83.81 420 GLU B N 1
ATOM 6666 C CA . GLU B 1 420 ? 16.188 25.75 -13.367 1 83.81 420 GLU B CA 1
ATOM 6667 C C . GLU B 1 420 ? 16.125 24.281 -13.766 1 83.81 420 GLU B C 1
ATOM 6669 O O . GLU B 1 420 ? 16.969 23.797 -14.516 1 83.81 420 GLU B O 1
ATOM 6674 N N . ILE B 1 421 ? 15.164 23.656 -13.203 1 90.25 421 ILE B N 1
ATOM 6675 C CA . ILE B 1 421 ? 15 22.234 -13.477 1 90.25 421 ILE B CA 1
ATOM 6676 C C . ILE B 1 421 ? 13.68 22 -14.211 1 90.25 421 ILE B C 1
ATOM 6678 O O . ILE B 1 421 ? 12.648 22.578 -13.852 1 90.25 421 ILE B O 1
ATOM 6682 N N . ASP B 1 422 ? 13.758 21.234 -15.289 1 92.69 422 ASP B N 1
ATOM 6683 C CA . ASP B 1 422 ? 12.531 20.766 -15.93 1 92.69 422 ASP B CA 1
ATOM 6684 C C . ASP B 1 422 ? 11.906 19.609 -15.148 1 92.69 422 ASP B C 1
ATOM 6686 O O . ASP B 1 422 ? 12.211 18.453 -15.414 1 92.69 422 ASP B O 1
ATOM 6690 N N . ASN B 1 423 ? 11.016 19.984 -14.219 1 94.25 423 ASN B N 1
ATOM 6691 C CA . ASN B 1 423 ? 10.445 18.938 -13.375 1 94.25 423 ASN B CA 1
ATOM 6692 C C . ASN B 1 423 ? 8.961 19.188 -13.102 1 94.25 423 ASN B C 1
ATOM 6694 O O . ASN B 1 423 ? 8.453 18.828 -12.031 1 94.25 423 ASN B O 1
ATOM 6698 N N . ASP B 1 424 ? 8.266 19.828 -14.031 1 96.94 424 ASP B N 1
ATOM 6699 C CA . ASP B 1 424 ? 6.816 19.938 -13.875 1 96.94 424 ASP B CA 1
ATOM 6700 C C . ASP B 1 424 ? 6.184 18.547 -13.758 1 96.94 424 ASP B C 1
ATOM 6702 O O . ASP B 1 424 ? 6.688 17.578 -14.336 1 96.94 424 ASP B O 1
ATOM 6706 N N . ARG B 1 425 ? 5.078 18.578 -13.078 1 96.62 425 ARG B N 1
ATOM 6707 C CA . ARG B 1 425 ? 4.559 17.281 -12.672 1 96.62 425 ARG B CA 1
ATOM 6708 C C . ARG B 1 425 ? 3.068 17.172 -12.977 1 96.62 425 ARG B C 1
ATOM 6710 O O . ARG B 1 425 ? 2.318 18.125 -12.797 1 96.62 425 ARG B O 1
ATOM 6717 N N . PHE B 1 426 ? 2.695 16.016 -13.523 1 98 426 PHE B N 1
ATOM 6718 C CA . PHE B 1 426 ? 1.299 15.633 -13.711 1 98 426 PHE B CA 1
ATOM 6719 C C . PHE B 1 426 ? 0.917 14.5 -12.758 1 98 426 PHE B C 1
ATOM 6721 O O . PHE B 1 426 ? 1.653 13.523 -12.625 1 98 426 PHE B O 1
ATOM 6728 N N . ASP B 1 427 ? -0.226 14.641 -12.055 1 98.31 427 ASP B N 1
ATOM 6729 C CA . ASP B 1 427 ? -0.755 13.609 -11.164 1 98.31 427 ASP B CA 1
ATOM 6730 C C . ASP B 1 427 ? -2.213 13.297 -11.492 1 98.31 427 ASP B C 1
ATOM 6732 O O 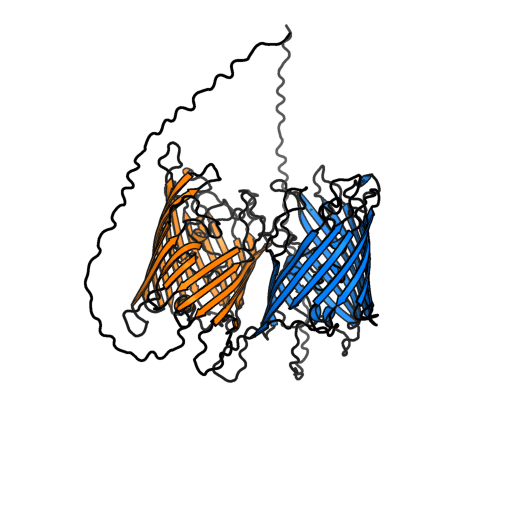. ASP B 1 427 ? -3.008 14.203 -11.742 1 98.31 427 ASP B O 1
ATOM 6736 N N . ALA B 1 428 ? -2.551 12.055 -11.523 1 98.75 428 ALA B N 1
ATOM 6737 C CA . ALA B 1 428 ? -3.922 11.555 -11.57 1 98.75 428 ALA B CA 1
ATOM 6738 C C . ALA B 1 428 ? -4.199 10.602 -10.406 1 98.75 428 ALA B C 1
ATOM 6740 O O . ALA B 1 428 ? -3.395 9.719 -10.109 1 98.75 428 ALA B O 1
ATOM 6741 N N . LEU B 1 429 ? -5.328 10.828 -9.75 1 98.62 429 LEU B N 1
ATOM 6742 C CA . LEU B 1 429 ? -5.617 10.047 -8.555 1 98.62 429 LEU B CA 1
ATOM 6743 C C . LEU B 1 429 ? -7.07 9.578 -8.555 1 98.62 429 LEU B C 1
ATOM 6745 O O . LEU B 1 429 ? -7.977 10.344 -8.883 1 98.62 429 LEU B O 1
ATOM 6749 N N . VAL B 1 430 ? -7.289 8.336 -8.211 1 98.25 430 VAL B N 1
ATOM 6750 C CA . VAL B 1 430 ? -8.594 7.77 -7.891 1 98.25 430 VAL B CA 1
ATOM 6751 C C . VAL B 1 430 ? -8.664 7.43 -6.402 1 98.25 430 VAL B C 1
ATOM 6753 O O . VAL B 1 430 ? -7.762 6.777 -5.871 1 98.25 430 VAL B O 1
ATOM 6756 N N . GLN B 1 431 ? -9.719 7.906 -5.793 1 97.19 431 GLN B N 1
ATOM 6757 C CA . GLN B 1 431 ? -9.906 7.656 -4.371 1 97.19 431 GLN B CA 1
ATOM 6758 C C . GLN B 1 431 ? -11.289 7.066 -4.094 1 97.19 431 GLN B C 1
ATOM 6760 O O . GLN B 1 431 ? -12.289 7.539 -4.633 1 97.19 431 GLN B O 1
ATOM 6765 N N . VAL B 1 432 ? -11.32 6.039 -3.285 1 94.62 432 VAL B N 1
ATOM 6766 C CA . VAL B 1 432 ? -12.57 5.535 -2.723 1 94.62 432 VAL B CA 1
ATOM 6767 C C . VAL B 1 432 ? -12.484 5.531 -1.197 1 94.62 432 VAL B C 1
ATOM 6769 O O . VAL B 1 432 ? -11.422 5.254 -0.628 1 94.62 432 VAL B O 1
ATOM 6772 N N . GLU B 1 433 ? -13.609 5.797 -0.622 1 91.38 433 GLU B N 1
ATOM 6773 C CA . GLU B 1 433 ? -13.68 5.867 0.834 1 91.38 433 GLU B CA 1
ATOM 6774 C C . GLU B 1 433 ? -14.891 5.094 1.362 1 91.38 433 GLU B C 1
ATOM 6776 O O . GLU B 1 433 ? -15.906 4.98 0.678 1 91.38 433 GLU B O 1
ATOM 6781 N N . TRP B 1 434 ? -14.805 4.57 2.568 1 86.31 434 TRP B N 1
ATOM 6782 C CA . TRP B 1 434 ? -15.906 3.891 3.232 1 86.31 434 TRP B CA 1
ATOM 6783 C C . TRP B 1 434 ? -15.969 4.262 4.711 1 86.31 434 TRP B C 1
ATOM 6785 O O . TRP B 1 434 ? -14.961 4.652 5.301 1 86.31 434 TRP B O 1
#

InterPro domains:
  IPR010870 Phosphate-selective porin O/P [PF07396] (113-204)
  IPR023614 Porin domain superfamily [G3DSA:2.40.160.10] (81-433)